Protein AF-0000000085090313 (afdb_homodimer)

Solvent-accessible surface area (backbone atoms only — not comparable to full-atom values): 54077 Å² total; per-residue (Å²): 132,78,74,78,75,72,67,55,93,52,62,30,50,59,30,53,70,64,71,45,93,47,80,26,44,93,63,18,64,71,28,57,75,66,72,44,86,54,42,73,75,77,72,80,75,75,79,73,83,84,74,82,78,72,76,75,75,71,65,78,80,85,84,77,80,82,81,82,79,80,76,79,77,82,79,83,77,78,89,75,68,90,74,79,79,80,77,81,79,81,81,75,80,81,72,76,88,72,85,79,86,76,83,77,76,73,82,49,65,71,35,78,60,83,67,65,86,69,81,66,80,80,72,76,51,38,67,59,47,44,52,35,48,51,49,30,59,71,42,38,28,71,81,54,70,56,70,60,67,68,62,50,54,57,45,27,70,44,50,85,77,46,55,54,64,62,43,22,25,54,32,15,45,32,14,17,39,31,38,38,62,57,60,61,68,82,73,63,92,69,88,63,85,48,81,82,31,36,63,43,29,42,50,50,18,55,55,35,51,69,75,54,63,66,69,82,60,74,48,71,54,54,26,50,25,25,39,22,42,13,47,25,28,46,60,68,68,35,62,59,55,14,51,50,24,41,52,49,14,53,50,45,37,55,74,68,38,64,64,39,56,73,63,42,72,81,44,56,69,69,60,30,34,42,53,31,35,42,49,49,50,49,47,46,48,45,51,55,48,17,73,72,69,50,44,68,66,68,78,69,85,34,48,74,76,53,63,31,85,84,37,96,50,34,38,49,36,45,33,50,50,49,48,46,53,51,53,63,45,59,47,72,65,55,48,54,54,59,59,41,74,54,81,61,80,78,56,61,69,59,50,51,50,34,50,48,53,47,71,64,61,72,74,72,55,85,64,28,47,68,41,38,37,47,51,43,52,49,49,47,38,38,50,52,40,51,55,48,50,55,46,68,71,35,77,68,29,70,70,34,57,84,69,45,94,64,65,90,59,42,42,46,52,35,45,50,52,45,50,55,52,59,72,72,49,58,66,66,41,53,46,48,53,21,67,58,52,53,39,60,53,50,40,66,29,42,52,54,38,51,52,46,52,54,54,56,58,60,60,59,66,78,105,133,80,76,76,73,69,65,55,93,52,61,30,51,58,29,53,71,65,71,45,92,48,80,23,44,93,63,18,64,70,29,58,74,67,72,44,86,51,42,74,76,76,71,80,76,76,79,72,83,83,76,82,81,75,79,74,78,68,80,71,77,74,80,70,78,79,72,88,80,84,75,82,80,80,80,86,76,78,83,76,77,81,73,79,77,78,76,79,74,78,76,76,80,86,72,77,89,72,79,75,80,74,78,78,76,75,82,49,71,66,39,81,60,82,68,66,84,69,80,64,80,81,71,76,52,38,69,59,46,43,51,33,47,51,51,29,58,71,43,38,29,69,81,54,69,55,71,60,66,68,61,50,55,57,46,27,69,44,49,86,77,47,54,55,66,62,44,21,26,54,33,15,45,31,12,18,39,31,38,38,60,58,60,60,69,82,72,65,93,71,88,64,85,49,83,82,30,36,64,43,28,42,50,49,18,54,56,35,51,69,75,54,65,65,67,82,60,75,48,71,55,55,26,50,24,24,39,22,44,13,48,26,27,47,59,68,68,36,61,60,54,14,50,50,24,40,50,47,15,52,50,46,36,56,75,69,37,66,63,39,54,72,64,41,70,80,43,56,68,69,60,31,33,40,52,30,36,42,49,47,49,48,46,46,48,44,50,55,48,18,73,72,68,50,44,68,66,68,79,69,83,35,49,73,76,53,62,32,84,82,37,98,49,34,39,49,37,46,33,51,50,51,47,46,53,52,53,63,45,60,47,73,64,53,47,54,54,59,60,41,73,56,79,59,79,77,59,62,68,57,51,52,50,34,50,50,52,48,71,64,62,72,74,71,57,86,64,27,47,69,42,37,37,46,53,43,52,49,48,47,40,39,49,52,39,53,52,48,50,57,46,66,71,34,79,68,28,69,71,36,57,83,70,45,92,63,64,92,59,42,43,48,52,37,45,50,52,45,50,56,52,61,72,72,49,59,67,66,41,53,47,49,55,22,67,57,51,53,38,60,51,50,43,65,28,42,52,55,40,51,52,46,51,54,54,56,57,60,62,58,66,76,106

pLDDT: mean 72.04, std 28.24, range [16.92, 98.88]

Secondary structure (DSSP, 8-state):
--------SS--HHHHHTT------SS-HHHHHTT-------------------------------------------------------------------------------------SPPPPHHHHHHHHHHIIIIITTT---S-HHHHHHHHH-GGGS-HHHHHHHHHHHHHHHHHTT-S----S-----TTSHHHHHHHHHHHHTTS-TTTS--HHHHHHHHHHHHHHHHTT-HHHHHHHHHHHHHHHHHTTTT-THHHHTS-HHHHHHHHHHHHHHHHHHHHHHHHHT------S-SPPPPSTTSS-HHHHHHHHHHHHHHHTS-HHHHHHHHS--SSPP-HHHHHHHHHHHHT----GGGS-HHHHHHHHHHHHHHHHHHHHHHHTSTTHHHHTTT----TTHHHHHHHHHHHHHHTS-HHHHHTTHHHHHHHHHSTHHHHHHHHHHHHHHHGGG-/--------SS--HHHHHTT------SS-HHHHHTT-------------------------------------------------------------------------------------SPPPPHHHHHHHHHHHHHHTTTT---S-HHHHHHHHH-GGGS-HHHHHHHHHHHHHHHHHTT-S----S-----TTSHHHHHHHHHHHHTTS-TTTS--HHHHHHHHHHHHHHHHTT-HHHHHHHHHHHHHHHHHTTTT-THHHHTS-HHHHHHHHHHHHHHHHHHHHHHHHHT------S-SPPPPSTTSS-HHHHHHHHHHHHHHHTS-HHHHHHHHS--SSPP-HHHHHHHHHHHHT----GGGS-HHHHHHHHHHHHHHHHHHHHHHHTSTTHHHHTTT----TTHHHHHHHHHHHHHHTS-HHHHHTTHHHHHHHHHSTHHHHHHHHHHHHHHHGGG-

InterPro domains:
  IPR001138 Zn(2)Cys(6) fungal-type DNA-binding domain [PF00172] (11-46)
  IPR001138 Zn(2)Cys(6) fungal-type DNA-binding domain [PS00463] (11-38)
  IPR001138 Zn(2)Cys(6) fungal-type DNA-binding domain [PS50048] (11-40)
  IPR001138 Zn(2)Cys(6) fungal-type DNA-binding domain [SM00066] (6-49)
  IPR001138 Zn(2)Cys(6) fungal-type DNA-binding domain [cd00067] (10-41)
  IPR007219 Xylanolytic transcriptional activator, regulatory domain [PF04082] (133-307)
  IPR036864 Zn(2)-C6 fungal-type DNA-binding domain superfamily [G3DSA:4.10.240.10] (10-92)
  IPR036864 Zn(2)-C6 fungal-type DNA-binding domain superfamily [SSF57701] (6-49)
  IPR050797 Carbohydrate Metabolism and Transport Regulator [PTHR31668] (5-438)

Sequence (926 aa):
MDGFRGAPARVCDNCRRRKIRCNREQPCDKCLEISLVCEYNDIARRKGPKGRQAPILTSLRSTAKPDGSSTLTHDAQSINDVIAEFSPVSMVSLNDCLSSADYEVSLLPSEIFTAGPAPGPPRISSTQLQAHLHVFLTYLYPIMPVVDKDALLLDCANPEALGPRRYALLVALSAAAHLQLNLDMPQTAATVDIPQSGQSLLREALRTLRQFDPLEDPHVDNVLTMFFLFAAYGNLRKTHQAWHYLNQSICFAYMLKLNVESTYTTLNQHEADMLRRIYWLLFITERAYALQTGRPVMLRATIQKPAVFRSESPMMMYGFSNLVLLFEKILPDFYDWNLGDLGEPCDLSSLANIYKSVAFASPLLDEVSETSRVDFVLTQQWLQTRLWQFCMNRKDFCQVQNSSDLPIMLPAIAGKNVMACLSSVAQKSTDAHGIGAVGYIAFPLFPALLSFANLSGGVSNFRMDGFRGAPARVCDNCRRRKIRCNREQPCDKCLEISLVCEYNDIARRKGPKGRQAPILTSLRSTAKPDGSSTLTHDAQSINDVIAEFSPVSMVSLNDCLSSADYEVSLLPSEIFTAGPAPGPPRISSTQLQAHLHVFLTYLYPIMPVVDKDALLLDCANPEALGPRRYALLVALSAAAHLQLNLDMPQTAATVDIPQSGQSLLREALRTLRQFDPLEDPHVDNVLTMFFLFAAYGNLRKTHQAWHYLNQSICFAYMLKLNVESTYTTLNQHEADMLRRIYWLLFITERAYALQTGRPVMLRATIQKPAVFRSESPMMMYGFSNLVLLFEKILPDFYDWNLGDLGEPCDLSSLANIYKSVAFASPLLDEVSETSRVDFVLTQQWLQTRLWQFCMNRKDFCQVQNSSDLPIMLPAIAGKNVMACLSSVAQKSTDAHGIGAVGYIAFPLFPALLSFANLSGGVSNFR

Organism: Talaromyces marneffei (strain ATCC 18224 / CBS 334.59 / QM 7333) (NCBI:txid441960)

Radius of gyration: 34.23 Å; Cα contacts (8 Å, |Δi|>4): 932; chains: 2; bounding box: 94×93×122 Å

Foldseek 3Di:
DPPPPPQPPDAWQVCVVVVHDFPSDQQTPVCVVLVHHGHRPDDDPPDDDPDDPPPPPPCPDDDDDDDDDDPDDDPPPDDPDDPPPPDDPDDPDPDDDPDDDDPPPPPPDPPPPPDDPPPPDDADALVLLLSLLVLCVQFACLQQVQDDSVVSNVCSNCVVPDQLLLNLLSLLSSLLSCLQLVVPRPDDPDPDPPCNHSVVSLVVSVVSPVVDPCVVPQDLSLLNSLQSQLSNCVSVVVLVSNVVSLVVSVVSCVVQPLLAAVSLVVDDLVVSLSSLSSLLSSVLVQLVSCLVPLDADDHDPRYDHHDQPPDPHNQSSLLNVLSSVLSNLDDRVVSVVSNDPPVDDDDVVSLLSSLCVLQPSDDPLVSHDLLSSLVSLLVSLLVNVSSVVSLVPDPCNVVCVVPRPRDPLSLVVSLVSNVVSVVVDDPSSVSNCGPVSCCVSNPVSVVVVVVVVVVVVVVVVVD/DPPPPPQPPDAFQVCVVVVHDFPSDQQTPVCVVLVHHGHRPDDPDPDDDDDDDPPPDPPVPPDPDPDDDDDDDDDDPDPPDDPPPPDDPPPDDPDDDPDPPPPPPPPPDPPPPPDDPPPPPDADALVLLLSLLVLCVQFACLQQVQDDSVVSNVCSNCVPPDQLLLNLLSLLSSLLSCLQLVVPRPDDPDPDPPCNHSVVSLVVSVVSPVVDPCVVPQDLSLLNSLQSQLSNCVSVVVLVSNVVSLVVSVVSCVVQPLLAAVSLVVDDLVVSLSSLSSLLSSVLVQQVSCLVPVDADDHDPRYDHHDQPPDPHNQSSVLNVLSSVLSNLCDRVVSVVSNDPPVDDDDVVSLLSSLCVLQPSDDPLVSHDLLSSLVSLLVSLLVNVSSVVSLVPDPCSVVCVVPRPRDPLSLVVSLVSNVVSVVVDDPSSVSNCGPVSCCVSNPVSVVVVVVVVVVVVVVVVVD

Structure (mmCIF, N/CA/C/O backbone):
data_AF-0000000085090313-model_v1
#
loop_
_entity.id
_entity.type
_entity.pdbx_description
1 polymer 'Zn(2)-C6 fungal-type domain-containing protein'
#
loop_
_atom_site.group_PDB
_atom_site.id
_atom_site.type_symbol
_atom_site.label_atom_id
_atom_site.label_alt_id
_atom_site.label_comp_id
_atom_site.label_asym_id
_atom_site.label_entity_id
_atom_site.label_seq_id
_atom_site.pdbx_PDB_ins_code
_atom_site.Cartn_x
_atom_site.Cartn_y
_atom_site.Cartn_z
_atom_site.occupancy
_atom_site.B_iso_or_equiv
_atom_site.auth_seq_id
_atom_site.auth_comp_id
_atom_site.auth_asym_id
_atom_site.auth_atom_id
_atom_site.pdbx_PDB_model_num
ATOM 1 N N . MET A 1 1 ? -26.5 43.562 47.375 1 24.81 1 MET A N 1
ATOM 2 C CA . MET A 1 1 ? -25.141 43.188 47.75 1 24.81 1 MET A CA 1
ATOM 3 C C . MET A 1 1 ? -24.828 41.781 47.25 1 24.81 1 MET A C 1
ATOM 5 O O . MET A 1 1 ? -25.297 40.781 47.812 1 24.81 1 MET A O 1
ATOM 9 N N . ASP A 1 2 ? -25.016 41.531 46 1 28.41 2 ASP A N 1
ATOM 10 C CA . ASP A 1 2 ? -24.969 40.281 45.25 1 28.41 2 ASP A CA 1
ATOM 11 C C . ASP A 1 2 ? -23.672 39.531 45.531 1 28.41 2 ASP A C 1
ATOM 13 O O . ASP A 1 2 ? -22.578 40.125 45.438 1 28.41 2 ASP A O 1
ATOM 17 N N . GLY A 1 3 ? -23.656 38.688 46.531 1 31.83 3 GLY A N 1
ATOM 18 C CA . GLY A 1 3 ? -22.562 37.875 47.031 1 31.83 3 GLY A CA 1
ATOM 19 C C . GLY A 1 3 ? -21.641 37.375 45.938 1 31.83 3 GLY A C 1
ATOM 20 O O . GLY A 1 3 ? -22.125 36.906 44.906 1 31.83 3 GLY A O 1
ATOM 21 N N . PHE A 1 4 ? -20.453 37.969 45.75 1 34.91 4 PHE A N 1
ATOM 22 C CA . PHE A 1 4 ? -19.344 37.562 44.875 1 34.91 4 PHE A CA 1
ATOM 23 C C . PHE A 1 4 ? -19.062 36.062 45 1 34.91 4 PHE A C 1
ATOM 25 O O . PHE A 1 4 ? -18.641 35.594 46.062 1 34.91 4 PHE A O 1
ATOM 32 N N . ARG A 1 5 ? -19.938 35.281 44.406 1 39.41 5 ARG A N 1
ATOM 33 C CA . ARG A 1 5 ? -19.625 33.844 44.344 1 39.41 5 ARG A CA 1
ATOM 34 C C . ARG A 1 5 ? -18.141 33.625 44.062 1 39.41 5 ARG A C 1
ATOM 36 O O . ARG A 1 5 ? -17.594 34.219 43.125 1 39.41 5 ARG A O 1
ATOM 43 N N . GLY A 1 6 ? -17.328 33.406 45.062 1 40.91 6 GLY A N 1
ATOM 44 C CA . GLY A 1 6 ? -15.914 33.062 45.031 1 40.91 6 GLY A CA 1
ATOM 45 C C . GLY A 1 6 ? -15.555 32.156 43.844 1 40.91 6 GLY A C 1
ATOM 46 O O . GLY A 1 6 ? -16.422 31.484 43.312 1 40.91 6 GLY A O 1
ATOM 47 N N . ALA A 1 7 ? -14.547 32.594 43.062 1 50.75 7 ALA A N 1
ATOM 48 C CA . ALA A 1 7 ? -13.945 31.844 41.969 1 50.75 7 ALA A CA 1
ATOM 49 C C . ALA A 1 7 ? -13.797 30.375 42.344 1 50.75 7 ALA A C 1
ATOM 51 O O . ALA A 1 7 ? -13.422 30.047 43.469 1 50.75 7 ALA A O 1
ATOM 52 N N . PRO A 1 8 ? -14.492 29.484 41.688 1 53.91 8 PRO A N 1
ATOM 53 C CA . PRO A 1 8 ? -14.312 28.078 42.031 1 53.91 8 PRO A CA 1
ATOM 54 C C . PRO A 1 8 ? -12.844 27.672 42.156 1 53.91 8 PRO A C 1
ATOM 56 O O . PRO A 1 8 ? -11.992 28.25 41.469 1 53.91 8 PRO A O 1
ATOM 59 N N . ALA A 1 9 ? -12.352 27.203 43.219 1 63.41 9 ALA A N 1
ATOM 60 C CA . ALA A 1 9 ? -11.008 26.766 43.562 1 63.41 9 ALA A CA 1
ATOM 61 C C . ALA A 1 9 ? -10.531 25.672 42.594 1 63.41 9 ALA A C 1
ATOM 63 O O . ALA A 1 9 ? -9.359 25.297 42.625 1 63.41 9 ALA A O 1
ATOM 64 N N . ARG A 1 10 ? -11.43 25.234 41.656 1 64.81 10 ARG A N 1
ATOM 65 C CA . ARG A 1 10 ? -11.023 24.094 40.844 1 64.81 10 ARG A CA 1
ATOM 66 C C . ARG A 1 10 ? -11.039 24.438 39.344 1 64.81 10 ARG A C 1
ATOM 68 O O . ARG A 1 10 ? -11.711 25.391 38.938 1 64.81 10 ARG A O 1
ATOM 75 N N . VAL A 1 11 ? -10.211 23.828 38.594 1 77.5 11 VAL A N 1
ATOM 76 C CA . VAL A 1 11 ? -10.156 23.922 37.125 1 77.5 11 VAL A CA 1
ATOM 77 C C . VAL A 1 11 ? -11.438 23.359 36.531 1 77.5 11 VAL A C 1
ATOM 79 O O . VAL A 1 11 ? -12.031 22.422 37.062 1 77.5 11 VAL A O 1
ATOM 82 N N . CYS A 1 12 ? -11.945 24.031 35.5 1 73.62 12 CYS A N 1
ATOM 83 C CA . CYS A 1 12 ? -13.188 23.578 34.875 1 73.62 12 CYS A CA 1
ATOM 84 C C . CYS A 1 12 ? -13.016 22.203 34.25 1 73.62 12 CYS A C 1
ATOM 86 O O . CYS A 1 12 ? -11.891 21.766 33.969 1 73.62 12 CYS A O 1
ATOM 88 N N . ASP A 1 13 ? -14.008 21.547 34.062 1 73.38 13 ASP A N 1
ATOM 89 C CA . ASP A 1 13 ? -14.008 20.172 33.562 1 73.38 13 ASP A CA 1
ATOM 90 C C . ASP A 1 13 ? -13.336 20.078 32.219 1 73.38 13 ASP A C 1
ATOM 92 O O . ASP A 1 13 ? -12.594 19.125 31.938 1 73.38 13 ASP A O 1
ATOM 96 N N . ASN A 1 14 ? -13.578 21.031 31.469 1 71.31 14 ASN A N 1
ATOM 97 C CA . ASN A 1 14 ? -13 21.031 30.125 1 71.31 14 ASN A CA 1
ATOM 98 C C . ASN A 1 14 ? -11.492 21.266 30.172 1 71.31 14 ASN A C 1
ATOM 100 O O . ASN A 1 14 ? -10.734 20.562 29.484 1 71.31 14 ASN A O 1
ATOM 104 N N . CYS A 1 15 ? -11.18 22.172 30.938 1 72 15 CYS A N 1
ATOM 105 C CA . CYS A 1 15 ? -9.766 22.5 31.062 1 72 15 CYS A CA 1
ATOM 106 C C . CYS A 1 15 ? -9 21.359 31.734 1 72 15 CYS A C 1
ATOM 108 O O . CYS A 1 15 ? -7.867 21.062 31.359 1 72 15 CYS A O 1
ATOM 110 N N . ARG A 1 16 ? -9.578 20.719 32.594 1 73.75 16 ARG A N 1
ATOM 111 C CA . ARG A 1 16 ? -9.008 19.578 33.281 1 73.75 16 ARG A CA 1
ATOM 112 C C . ARG A 1 16 ? -8.773 18.422 32.312 1 73.75 16 ARG A C 1
ATOM 114 O O . ARG A 1 16 ? -7.719 17.781 32.344 1 73.75 16 ARG A O 1
ATOM 121 N N . ARG A 1 17 ? -9.695 18.312 31.609 1 67.38 17 ARG A N 1
ATOM 122 C CA . ARG A 1 17 ? -9.625 17.219 30.641 1 67.38 17 ARG A CA 1
ATOM 123 C C . ARG A 1 17 ? -8.562 17.469 29.578 1 67.38 17 ARG A C 1
ATOM 125 O O . ARG A 1 17 ? -7.887 16.547 29.141 1 67.38 17 ARG A O 1
ATOM 132 N N . ARG A 1 18 ? -8.508 18.562 29.328 1 66.81 18 ARG A N 1
ATOM 133 C CA . ARG A 1 18 ? -7.582 18.984 28.281 1 66.81 18 ARG A CA 1
ATOM 134 C C . ARG A 1 18 ? -6.207 19.297 28.875 1 66.81 18 ARG A C 1
ATOM 136 O O . ARG A 1 18 ? -5.273 19.625 28.125 1 66.81 18 ARG A O 1
ATOM 143 N N . LYS A 1 19 ? -6.129 19.125 30.172 1 63 19 LYS A N 1
ATOM 144 C CA . LYS A 1 19 ? -4.938 19.391 30.984 1 63 19 LYS A CA 1
ATOM 145 C C . LYS A 1 19 ? -4.312 20.734 30.609 1 63 19 LYS A C 1
ATOM 147 O O . LYS A 1 19 ? -3.096 20.828 30.469 1 63 19 LYS A O 1
ATOM 152 N N . ILE A 1 20 ? -5.215 21.688 30.562 1 72.31 20 ILE A N 1
ATOM 153 C CA . ILE A 1 20 ? -4.766 23.047 30.297 1 72.31 20 ILE A CA 1
ATOM 154 C C . ILE A 1 20 ? -5.051 23.922 31.516 1 72.31 20 ILE A C 1
ATOM 156 O O . ILE A 1 20 ? -5.879 23.578 32.375 1 72.31 20 ILE A O 1
ATOM 160 N N . ARG A 1 21 ? -4.258 25.016 31.578 1 72.81 21 ARG A N 1
ATOM 161 C CA . ARG A 1 21 ? -4.445 25.953 32.688 1 72.81 21 ARG A CA 1
ATOM 162 C C . ARG A 1 21 ? -5.789 26.672 32.562 1 72.81 21 ARG A C 1
ATOM 164 O O . ARG A 1 21 ? -6.09 27.281 31.547 1 72.81 21 ARG A O 1
ATOM 171 N N . CYS A 1 22 ? -6.59 26.531 33.469 1 73.19 22 CYS A N 1
ATOM 172 C CA . CYS A 1 22 ? -7.906 27.141 33.594 1 73.19 22 CYS A CA 1
ATOM 173 C C . CYS A 1 22 ? -7.836 28.391 34.469 1 73.19 22 CYS A C 1
ATOM 175 O O . CYS A 1 22 ? -7.168 28.391 35.5 1 73.19 22 CYS A O 1
ATOM 177 N N . ASN A 1 23 ? -8.328 29.469 34.094 1 74.94 23 ASN A N 1
ATOM 178 C CA . ASN A 1 23 ? -8.344 30.656 34.938 1 74.94 23 ASN A CA 1
ATOM 179 C C . ASN A 1 23 ? -9.445 30.594 36 1 74.94 23 ASN A C 1
ATOM 181 O O . ASN A 1 23 ? -9.695 31.562 36.719 1 74.94 23 ASN A O 1
ATOM 185 N N . ARG A 1 24 ? -10.266 29.578 36.094 1 73 24 ARG A N 1
ATOM 186 C CA . ARG A 1 24 ? -11.258 29.219 37.125 1 73 24 ARG A CA 1
ATOM 187 C C . ARG A 1 24 ? -12.422 30.203 37.125 1 73 24 ARG A C 1
ATOM 189 O O . ARG A 1 24 ? -13.156 30.297 38.094 1 73 24 ARG A O 1
ATOM 196 N N . GLU A 1 25 ? -12.594 30.891 35.906 1 75.94 25 GLU A N 1
ATOM 197 C CA . GLU A 1 25 ? -13.789 31.703 35.719 1 75.94 25 GLU A CA 1
ATOM 198 C C . GLU A 1 25 ? -14.938 30.875 35.156 1 75.94 25 GLU A C 1
ATOM 200 O O . GLU A 1 25 ? -14.727 29.781 34.625 1 75.94 25 GLU A O 1
ATOM 205 N N . GLN A 1 26 ? -16.188 31.188 35.5 1 71.69 26 GLN A N 1
ATOM 206 C CA . GLN A 1 26 ? -17.391 30.562 34.969 1 71.69 26 GLN A CA 1
ATOM 207 C C . GLN A 1 26 ? -18.141 31.516 34.031 1 71.69 26 GLN A C 1
ATOM 209 O O . GLN A 1 26 ? -18.875 32.375 34.5 1 71.69 26 GLN A O 1
ATOM 214 N N . PRO A 1 27 ? -17.906 31.328 32.594 1 75.69 27 PRO A N 1
ATOM 215 C CA . PRO A 1 27 ? -17.109 30.344 31.891 1 75.69 27 PRO A CA 1
ATOM 216 C C . PRO A 1 27 ? -15.625 30.703 31.828 1 75.69 27 PRO A C 1
ATOM 218 O O . PRO A 1 27 ? -15.273 31.891 31.891 1 75.69 27 PRO A O 1
ATOM 221 N N . CYS A 1 28 ? -14.781 29.656 31.766 1 75.94 28 CYS A N 1
ATOM 222 C CA . CYS A 1 28 ? -13.359 29.969 31.734 1 75.94 28 CYS A CA 1
ATOM 223 C C . CYS A 1 28 ? -12.945 30.484 30.359 1 75.94 28 CYS A C 1
ATOM 225 O O . CYS A 1 28 ? -13.648 30.25 29.375 1 75.94 28 CYS A O 1
ATOM 227 N N . ASP A 1 29 ? -11.852 31.234 30.344 1 75.69 29 ASP A N 1
ATOM 228 C CA . ASP A 1 29 ? -11.367 31.859 29.109 1 75.69 29 ASP A CA 1
ATOM 229 C C . ASP A 1 29 ? -11.117 30.812 28.031 1 75.69 29 ASP A C 1
ATOM 231 O O . ASP A 1 29 ? -11.406 31.047 26.859 1 75.69 29 ASP A O 1
ATOM 235 N N . LYS A 1 30 ? -10.688 29.75 28.469 1 73.5 30 LYS A N 1
ATOM 236 C CA . LYS A 1 30 ? -10.312 28.703 27.516 1 73.5 30 LYS A CA 1
ATOM 237 C C . LYS A 1 30 ? -11.539 28.062 26.875 1 73.5 30 LYS A C 1
ATOM 239 O O . LYS A 1 30 ? -11.547 27.781 25.688 1 73.5 30 LYS A O 1
ATOM 244 N N . CYS A 1 31 ? -12.453 27.906 27.656 1 71.06 31 CYS A N 1
ATOM 245 C CA . CYS A 1 31 ? -13.719 27.375 27.156 1 71.06 31 CYS A CA 1
ATOM 246 C C . CYS A 1 31 ? -14.445 28.406 26.297 1 71.06 31 CYS A C 1
ATOM 248 O O . CYS A 1 31 ? -15.031 28.062 25.266 1 71.06 31 CYS A O 1
ATOM 250 N N . LEU A 1 32 ? -14.367 29.641 26.672 1 73 32 LEU A N 1
ATOM 251 C CA . LEU A 1 32 ? -14.992 30.719 25.922 1 73 32 LEU A CA 1
ATOM 252 C C . LEU A 1 32 ? -14.359 30.875 24.547 1 73 32 LEU A C 1
ATOM 254 O O . LEU A 1 32 ? -15.055 31.109 23.562 1 73 32 LEU A O 1
ATOM 258 N N . GLU A 1 33 ? -13.133 30.641 24.469 1 68.69 33 GLU A N 1
ATOM 259 C CA . GLU A 1 33 ? -12.391 30.828 23.219 1 68.69 33 GLU A CA 1
ATOM 260 C C . GLU A 1 33 ? -12.797 29.781 22.188 1 68.69 33 GLU A C 1
ATOM 262 O O . GLU A 1 33 ? -12.859 30.078 20.984 1 68.69 33 GLU A O 1
ATOM 267 N N . ILE A 1 34 ? -13.133 28.719 22.734 1 65.44 34 ILE A N 1
ATOM 268 C CA . ILE A 1 34 ? -13.445 27.656 21.781 1 65.44 34 ILE A CA 1
ATOM 269 C C . ILE A 1 34 ? -14.93 27.297 21.875 1 65.44 34 ILE A C 1
ATOM 271 O O . ILE A 1 34 ? -15.359 26.25 21.391 1 65.44 34 ILE A O 1
ATOM 275 N N . SER A 1 35 ? -15.695 28.141 22.391 1 60.41 35 SER A N 1
ATOM 276 C CA . SER A 1 35 ? -17.141 28.062 22.516 1 60.41 35 SER A CA 1
ATOM 277 C C . SER A 1 35 ? -17.562 26.719 23.094 1 60.41 35 SER A C 1
ATOM 279 O O . SER A 1 35 ? -18.516 26.094 22.609 1 60.41 35 SER A O 1
ATOM 281 N N . LEU A 1 36 ? -16.844 26.359 24.031 1 65.94 36 LEU A N 1
ATOM 282 C CA . LEU A 1 36 ? -17.25 25.172 24.781 1 65.94 36 LEU A CA 1
ATOM 283 C C . LEU A 1 36 ? -18.062 25.547 26.016 1 65.94 36 LEU A C 1
ATOM 285 O O . LEU A 1 36 ? -17.938 26.672 26.516 1 65.94 36 LEU A O 1
ATOM 289 N N . VAL A 1 37 ? -18.969 24.672 26.422 1 66.69 37 VAL A N 1
ATOM 290 C CA . VAL A 1 37 ? -19.703 24.875 27.672 1 66.69 37 VAL A CA 1
ATOM 291 C C . VAL A 1 37 ? -18.781 24.625 28.859 1 66.69 37 VAL A C 1
ATOM 293 O O . VAL A 1 37 ? -18.25 23.516 29.031 1 66.69 37 VAL A O 1
ATOM 296 N N . CYS A 1 38 ? -18.375 25.625 29.531 1 70.25 38 CYS A N 1
ATOM 297 C CA . CYS A 1 38 ? -17.531 25.594 30.719 1 70.25 38 CYS A CA 1
ATOM 298 C C . CYS A 1 38 ? -18.297 25.062 31.922 1 70.25 38 CYS A C 1
ATOM 300 O O . CYS A 1 38 ? -19.266 25.672 32.375 1 70.25 38 CYS A O 1
ATOM 302 N N . GLU A 1 39 ? -18.125 23.797 32.281 1 73.56 39 GLU A N 1
ATOM 303 C CA . GLU A 1 39 ? -18.844 23.188 33.406 1 73.56 39 GLU A CA 1
ATOM 304 C C . GLU A 1 39 ? -17.906 22.797 34.531 1 73.56 39 GLU A C 1
ATOM 306 O O . GLU A 1 39 ? -16.703 22.578 34.312 1 73.56 39 GLU A O 1
ATOM 311 N N . TYR A 1 40 ? -18.375 22.938 35.781 1 66.06 40 TYR A N 1
ATOM 312 C CA . TYR A 1 40 ? -17.656 22.594 37 1 66.06 40 TYR A CA 1
ATOM 313 C C . TYR A 1 40 ? -18.391 21.5 37.75 1 66.06 40 TYR A C 1
ATOM 315 O O . TYR A 1 40 ? -18.703 21.672 38.938 1 66.06 40 TYR A O 1
ATOM 323 N N . ASN A 1 41 ? -18.922 20.531 37.156 1 64.06 41 ASN A N 1
ATOM 324 C CA . ASN A 1 41 ? -19.797 19.547 37.781 1 64.06 41 ASN A CA 1
ATOM 325 C C . ASN A 1 41 ? -19 18.391 38.375 1 64.06 41 ASN A C 1
ATOM 327 O O . ASN A 1 41 ? -19.531 17.594 39.125 1 64.06 41 ASN A O 1
ATOM 331 N N . ASP A 1 42 ? -17.844 18.266 37.969 1 54.41 42 ASP A N 1
ATOM 332 C CA . ASP A 1 42 ? -17.156 17.078 38.5 1 54.41 42 ASP A CA 1
ATOM 333 C C . ASP A 1 42 ? -16.859 17.219 40 1 54.41 42 ASP A C 1
ATOM 335 O O . ASP A 1 42 ? -16.359 18.25 40.438 1 54.41 42 ASP A O 1
ATOM 339 N N . ILE A 1 43 ? -17.578 16.422 40.844 1 48.84 43 ILE A N 1
ATOM 340 C CA . ILE A 1 43 ? -17.328 16.344 42.25 1 48.84 43 ILE A CA 1
ATOM 341 C C . ILE A 1 43 ? -15.977 15.68 42.531 1 48.84 43 ILE A C 1
ATOM 343 O O . ILE A 1 43 ? -15.656 14.648 41.906 1 48.84 43 ILE A O 1
ATOM 347 N N . ALA A 1 44 ? -15.188 16.359 43.125 1 41.66 44 ALA A N 1
ATOM 348 C CA . ALA A 1 44 ? -13.906 15.797 43.562 1 41.66 44 ALA A CA 1
ATOM 349 C C . ALA A 1 44 ? -14.117 14.539 44.406 1 41.66 44 ALA A C 1
ATOM 351 O O . ALA A 1 44 ? -14.742 14.594 45.469 1 41.66 44 ALA A O 1
ATOM 352 N N . ARG A 1 45 ? -14.141 13.359 43.969 1 40.34 45 ARG A N 1
ATOM 353 C CA . ARG A 1 45 ? -14.125 12.195 44.844 1 40.34 45 ARG A CA 1
ATOM 354 C C . ARG A 1 45 ? -12.953 12.25 45.812 1 40.34 45 ARG A C 1
ATOM 356 O O . ARG A 1 45 ? -11.82 12.516 45.406 1 40.34 45 ARG A O 1
ATOM 363 N N . ARG A 1 46 ? -13.172 12.5 47.062 1 34.62 46 ARG A N 1
ATOM 364 C CA . ARG A 1 46 ? -12.18 12.406 48.125 1 34.62 46 ARG A CA 1
ATOM 365 C C . ARG A 1 46 ? -11.422 11.086 48.062 1 34.62 46 ARG A C 1
ATOM 367 O O . ARG A 1 46 ? -12.031 10.016 48.031 1 34.62 46 ARG A O 1
ATOM 374 N N . LYS A 1 47 ? -10.258 11.109 47.594 1 35.5 47 LYS A N 1
ATOM 375 C CA . LYS A 1 47 ? -9.438 9.922 47.812 1 35.5 47 LYS A CA 1
ATOM 376 C C . LYS A 1 47 ? -9.305 9.617 49.312 1 35.5 47 LYS A C 1
ATOM 378 O O . LYS A 1 47 ? -9.266 10.531 50.125 1 35.5 47 LYS A O 1
ATOM 383 N N . GLY A 1 48 ? -9.859 8.531 49.906 1 32.03 48 GLY A N 1
ATOM 384 C CA . GLY A 1 48 ? -9.766 8.047 51.281 1 32.03 48 GLY A CA 1
ATOM 385 C C . GLY A 1 48 ? -8.383 8.211 51.875 1 32.03 48 GLY A C 1
ATOM 386 O O . GLY A 1 48 ? -7.422 8.5 51.156 1 32.03 48 GLY A O 1
ATOM 387 N N . PRO A 1 49 ? -8.203 8.117 53.25 1 30.22 49 PRO A N 1
ATOM 388 C CA . PRO A 1 49 ? -7.004 8.383 54.031 1 30.22 49 PRO A CA 1
ATOM 389 C C . PRO A 1 49 ? -5.785 7.609 53.531 1 30.22 49 PRO A C 1
ATOM 391 O O . PRO A 1 49 ? -5.93 6.578 52.875 1 30.22 49 PRO A O 1
ATOM 394 N N . LYS A 1 50 ? -4.672 8.234 53.562 1 31.22 50 LYS A N 1
ATOM 395 C CA . LYS A 1 50 ? -3.344 7.75 53.219 1 31.22 50 LYS A CA 1
ATOM 396 C C . LYS A 1 50 ? -2.936 6.559 54.062 1 31.22 50 LYS A C 1
ATOM 398 O O . LYS A 1 50 ? -2.922 6.648 55.281 1 31.22 50 LYS A O 1
ATOM 403 N N . GLY A 1 51 ? -3.354 5.359 54 1 24.73 51 GLY A N 1
ATOM 404 C CA . GLY A 1 51 ? -3.066 4.238 54.875 1 24.73 51 GLY A CA 1
ATOM 405 C C . GLY A 1 51 ? -1.611 4.176 55.312 1 24.73 51 GLY A C 1
ATOM 406 O O . GLY A 1 51 ? -0.749 4.805 54.688 1 24.73 51 GLY A O 1
ATOM 407 N N . ARG A 1 52 ? -1.268 3.566 56.5 1 25.05 52 ARG A N 1
ATOM 408 C CA . ARG A 1 52 ? -0.108 3.451 57.375 1 25.05 52 ARG A CA 1
ATOM 409 C C . ARG A 1 52 ? 1.13 3.021 56.594 1 25.05 52 ARG A C 1
ATOM 411 O O . ARG A 1 52 ? 1.033 2.232 55.625 1 25.05 52 ARG A O 1
ATOM 418 N N . GLN A 1 53 ? 2.156 3.838 56.594 1 22.56 53 GLN A N 1
ATOM 419 C CA . GLN A 1 53 ? 3.518 3.658 56.094 1 22.56 53 GLN A CA 1
ATOM 420 C C . GLN A 1 53 ? 4.125 2.359 56.625 1 22.56 53 GLN A C 1
ATOM 422 O O . GLN A 1 53 ? 4.203 2.148 57.844 1 22.56 53 GLN A O 1
ATOM 427 N N . ALA A 1 54 ? 3.779 1.188 56.156 1 22.92 54 ALA A N 1
ATOM 428 C CA . ALA A 1 54 ? 4.371 -0.015 56.719 1 22.92 54 ALA A CA 1
ATOM 429 C C . ALA A 1 54 ? 5.891 0.105 56.812 1 22.92 54 ALA A C 1
ATOM 431 O O . ALA A 1 54 ? 6.539 0.511 55.844 1 22.92 54 ALA A O 1
ATOM 432 N N . PRO A 1 55 ? 6.488 0.323 57.938 1 21.44 55 PRO A N 1
ATOM 433 C CA . PRO A 1 55 ? 7.906 0.541 58.219 1 21.44 55 PRO A CA 1
ATOM 434 C C . PRO A 1 55 ? 8.805 -0.476 57.5 1 21.44 55 PRO A C 1
ATOM 436 O O . PRO A 1 55 ? 8.602 -1.685 57.656 1 21.44 55 PRO A O 1
ATOM 439 N N . ILE A 1 56 ? 8.961 -0.269 56.25 1 21.14 56 ILE A N 1
ATOM 440 C CA . ILE A 1 56 ? 9.789 -1.252 55.562 1 21.14 56 ILE A CA 1
ATOM 441 C C . ILE A 1 56 ? 11.047 -1.522 56.375 1 21.14 56 ILE A C 1
ATOM 443 O O . ILE A 1 56 ? 11.797 -0.598 56.688 1 21.14 56 ILE A O 1
ATOM 447 N N . LEU A 1 57 ? 10.945 -2.48 57.125 1 17.97 57 LEU A N 1
ATOM 448 C CA . LEU A 1 57 ? 11.969 -3.045 58 1 17.97 57 LEU A CA 1
ATOM 449 C C . LEU A 1 57 ? 13.297 -3.182 57.281 1 17.97 57 LEU A C 1
ATOM 451 O O . LEU A 1 57 ? 13.344 -3.725 56.156 1 17.97 57 LEU A O 1
ATOM 455 N N . THR A 1 58 ? 14.172 -2.133 57.406 1 20.33 58 THR A N 1
ATOM 456 C CA . THR A 1 58 ? 15.594 -2.014 57.062 1 20.33 58 THR A CA 1
ATOM 457 C C . THR A 1 58 ? 16.328 -3.314 57.344 1 20.33 58 THR A C 1
ATOM 459 O O . THR A 1 58 ? 17.547 -3.389 57.219 1 20.33 58 THR A O 1
ATOM 462 N N . SER A 1 59 ? 15.617 -4.359 57.812 1 18.62 59 SER A N 1
ATOM 463 C CA . SER A 1 59 ? 16.625 -5.109 58.562 1 18.62 59 SER A CA 1
ATOM 464 C C . SER A 1 59 ? 17.656 -5.734 57.594 1 18.62 59 SER A C 1
ATOM 466 O O . SER A 1 59 ? 17.969 -6.918 57.719 1 18.62 59 SER A O 1
ATOM 468 N N . LEU A 1 60 ? 17.906 -5.125 56.438 1 19.03 60 LEU A N 1
ATOM 469 C CA . LEU A 1 60 ? 18.812 -6.035 55.781 1 19.03 60 LEU A CA 1
ATOM 470 C C . LEU A 1 60 ? 19.969 -6.43 56.688 1 19.03 60 LEU A C 1
ATOM 472 O O . LEU A 1 60 ? 20.656 -5.562 57.25 1 19.03 60 LEU A O 1
ATOM 476 N N . ARG A 1 61 ? 19.906 -7.684 57.094 1 18.16 61 ARG A N 1
ATOM 477 C CA . ARG A 1 61 ? 20.781 -8.406 58.031 1 18.16 61 ARG A CA 1
ATOM 478 C C . ARG A 1 61 ? 22.25 -8.242 57.625 1 18.16 61 ARG A C 1
ATOM 480 O O . ARG A 1 61 ? 22.562 -7.828 56.5 1 18.16 61 ARG A O 1
ATOM 487 N N . SER A 1 62 ? 22.969 -9.383 57.844 1 18.02 62 SER A N 1
ATOM 488 C CA . SER A 1 62 ? 24.172 -9.734 58.594 1 18.02 62 SER A CA 1
ATOM 489 C C . SER A 1 62 ? 25.406 -9.648 57.719 1 18.02 62 SER A C 1
ATOM 491 O O . SER A 1 62 ? 26.375 -8.961 58.062 1 18.02 62 SER A O 1
ATOM 493 N N . THR A 1 63 ? 25.906 -10.852 57.25 1 16.92 63 THR A N 1
ATOM 494 C CA . THR A 1 63 ? 27.188 -11.508 57.469 1 16.92 63 THR A CA 1
ATOM 495 C C . THR A 1 63 ? 28.156 -11.211 56.344 1 16.92 63 THR A C 1
ATOM 497 O O . THR A 1 63 ? 27.797 -11.32 55.156 1 16.92 63 THR A O 1
ATOM 500 N N . ALA A 1 64 ? 29.344 -10.781 56.688 1 18.17 64 ALA A N 1
ATOM 501 C CA . ALA A 1 64 ? 30.609 -10.289 56.156 1 18.17 64 ALA A CA 1
ATOM 502 C C . ALA A 1 64 ? 31.312 -11.375 55.344 1 18.17 64 ALA A C 1
ATOM 504 O O . ALA A 1 64 ? 32.438 -11.188 54.906 1 18.17 64 ALA A O 1
ATOM 505 N N . LYS A 1 65 ? 30.672 -12.672 55.094 1 17.98 65 LYS A N 1
ATOM 506 C CA . LYS A 1 65 ? 31.859 -13.492 54.969 1 17.98 65 LYS A CA 1
ATOM 507 C C . LYS A 1 65 ? 32.75 -13.031 53.812 1 17.98 65 LYS A C 1
ATOM 509 O O . LYS A 1 65 ? 32.25 -12.398 52.875 1 17.98 65 LYS A O 1
ATOM 514 N N . PRO A 1 66 ? 33.688 -13.891 53.562 1 20.42 66 PRO A N 1
ATOM 515 C CA . PRO A 1 66 ? 35.125 -13.75 53.25 1 20.42 66 PRO A CA 1
ATOM 516 C C . PRO A 1 66 ? 35.344 -13.586 51.75 1 20.42 66 PRO A C 1
ATOM 518 O O . PRO A 1 66 ? 36.125 -12.719 51.312 1 20.42 66 PRO A O 1
ATOM 521 N N . ASP A 1 67 ? 34.844 -14.664 50.969 1 18.84 67 ASP A N 1
ATOM 522 C CA . ASP A 1 67 ? 35.906 -15.414 50.312 1 18.84 67 ASP A CA 1
ATOM 523 C C . ASP A 1 67 ? 36.281 -14.781 48.969 1 18.84 67 ASP A C 1
ATOM 525 O O . ASP A 1 67 ? 35.531 -13.969 48.438 1 18.84 67 ASP A O 1
ATOM 529 N N . GLY A 1 68 ? 36.781 -15.711 48.062 1 19.53 68 GLY A N 1
ATOM 530 C CA . GLY A 1 68 ? 37.906 -15.812 47.125 1 19.53 68 GLY A CA 1
ATOM 531 C C . GLY A 1 68 ? 37.594 -15.195 45.781 1 19.53 68 GLY A C 1
ATOM 532 O O . GLY A 1 68 ? 36.469 -14.852 45.5 1 19.53 68 GLY A O 1
ATOM 533 N N . SER A 1 69 ? 38.531 -15.305 44.906 1 20.86 69 SER A N 1
ATOM 534 C CA . SER A 1 69 ? 39.219 -14.602 43.844 1 20.86 69 SER A CA 1
ATOM 535 C C . SER A 1 69 ? 38.469 -14.766 42.5 1 20.86 69 SER A C 1
ATOM 537 O O . SER A 1 69 ? 38.938 -14.273 41.469 1 20.86 69 SER A O 1
ATOM 539 N N . SER A 1 70 ? 37.344 -15.695 42.469 1 19.11 70 SER A N 1
ATOM 540 C CA . SER A 1 70 ? 37.375 -16.281 41.125 1 19.11 70 SER A CA 1
ATOM 541 C C . SER A 1 70 ? 36.938 -15.281 40.062 1 19.11 70 SER A C 1
ATOM 543 O O . SER A 1 70 ? 35.969 -14.531 40.25 1 19.11 70 SER A O 1
ATOM 545 N N . THR A 1 71 ? 37.75 -14.984 39.125 1 20.53 71 THR A N 1
ATOM 546 C CA . THR A 1 71 ? 37.781 -14.031 38 1 20.53 71 THR A CA 1
ATOM 547 C C . THR A 1 71 ? 36.719 -14.359 36.969 1 20.53 71 THR A C 1
ATOM 549 O O . THR A 1 71 ? 37.062 -14.625 35.812 1 20.53 71 THR A O 1
ATOM 552 N N . LEU A 1 72 ? 35.375 -14.656 37.344 1 17.97 72 LEU A N 1
ATOM 553 C CA . LEU A 1 72 ? 34.5 -15.227 36.312 1 17.97 72 LEU A CA 1
ATOM 554 C C . LEU A 1 72 ? 34.281 -14.219 35.188 1 17.97 72 LEU A C 1
ATOM 556 O O . LEU A 1 72 ? 33.906 -13.062 35.469 1 17.97 72 LEU A O 1
ATOM 560 N N . THR A 1 73 ? 34.719 -14.477 34.062 1 20.02 73 THR A N 1
ATOM 561 C CA . THR A 1 73 ? 34.625 -13.672 32.875 1 20.02 73 THR A CA 1
ATOM 562 C C . THR A 1 73 ? 33.156 -13.445 32.469 1 20.02 73 THR A C 1
ATOM 564 O O . THR A 1 73 ? 32.281 -14.188 32.906 1 20.02 73 THR A O 1
ATOM 567 N N . HIS A 1 74 ? 32.781 -12.469 31.547 1 18.53 74 HIS A N 1
ATOM 568 C CA . HIS A 1 74 ? 31.859 -11.438 31.094 1 18.53 74 HIS A CA 1
ATOM 569 C C . HIS A 1 74 ? 30.75 -12.039 30.25 1 18.53 74 HIS A C 1
ATOM 571 O O . HIS A 1 74 ? 30 -11.305 29.578 1 18.53 74 HIS A O 1
ATOM 577 N N . ASP A 1 75 ? 30.25 -13.273 30.406 1 18.41 75 ASP A N 1
ATOM 578 C CA . ASP A 1 75 ? 29.469 -13.758 29.266 1 18.41 75 ASP A CA 1
ATOM 579 C C . ASP A 1 75 ? 28.109 -13.055 29.188 1 18.41 75 ASP A C 1
ATOM 581 O O . ASP A 1 75 ? 27.391 -12.977 30.188 1 18.41 75 ASP A O 1
ATOM 585 N N . ALA A 1 76 ? 27.828 -12.211 28.078 1 19.64 76 ALA A N 1
ATOM 586 C CA . ALA A 1 76 ? 26.766 -11.273 27.703 1 19.64 76 ALA A CA 1
ATOM 587 C C . ALA A 1 76 ? 25.438 -11.984 27.531 1 19.64 76 ALA A C 1
ATOM 589 O O . ALA A 1 76 ? 25.219 -12.664 26.516 1 19.64 76 ALA A O 1
ATOM 590 N N . GLN A 1 77 ? 24.797 -12.602 28.641 1 18.73 77 GLN A N 1
ATOM 591 C CA . GLN A 1 77 ? 23.594 -13.43 28.578 1 18.73 77 GLN A CA 1
ATOM 592 C C . GLN A 1 77 ? 22.391 -12.602 28.125 1 18.73 77 GLN A C 1
ATOM 594 O O . GLN A 1 77 ? 21.953 -11.695 28.844 1 18.73 77 GLN A O 1
ATOM 599 N N . SER A 1 78 ? 22.078 -12.453 26.859 1 18.98 78 SER A N 1
ATOM 600 C CA . SER A 1 78 ? 20.984 -11.648 26.328 1 18.98 78 SER A CA 1
ATOM 601 C C . SER A 1 78 ? 19.641 -12.07 26.938 1 18.98 78 SER A C 1
ATOM 603 O O . SER A 1 78 ? 19.484 -13.219 27.359 1 18.98 78 SER A O 1
ATOM 605 N N . ILE A 1 79 ? 18.656 -11.07 27.125 1 18.75 79 ILE A N 1
ATOM 606 C CA . ILE A 1 79 ? 17.438 -10.688 27.828 1 18.75 79 ILE A CA 1
ATOM 607 C C . ILE A 1 79 ? 16.25 -11.461 27.266 1 18.75 79 ILE A C 1
ATOM 609 O O . ILE A 1 79 ? 15.688 -11.062 26.234 1 18.75 79 ILE A O 1
ATOM 613 N N . ASN A 1 80 ? 16.312 -12.82 27 1 17.16 80 ASN A N 1
ATOM 614 C CA . ASN A 1 80 ? 15.25 -13.492 26.266 1 17.16 80 ASN A CA 1
ATOM 615 C C . ASN A 1 80 ? 13.906 -13.367 26.984 1 17.16 80 ASN A C 1
ATOM 617 O O . ASN A 1 80 ? 12.859 -13.305 26.344 1 17.16 80 ASN A O 1
ATOM 621 N N . ASP A 1 81 ? 13.68 -13.648 28.328 1 17.41 81 ASP A N 1
ATOM 622 C CA . ASP A 1 81 ? 12.812 -14.75 28.734 1 17.41 81 ASP A CA 1
ATOM 623 C C . ASP A 1 81 ? 11.367 -14.273 28.922 1 17.41 81 ASP A C 1
ATOM 625 O O . ASP A 1 81 ? 10.461 -15.086 29.125 1 17.41 81 ASP A O 1
ATOM 629 N N . VAL A 1 82 ? 11.008 -13.094 29.469 1 18.56 82 VAL A N 1
ATOM 630 C CA . VAL A 1 82 ? 9.875 -13.195 30.391 1 18.56 82 VAL A CA 1
ATOM 631 C C . VAL A 1 82 ? 8.602 -13.484 29.594 1 18.56 82 VAL A C 1
ATOM 633 O O . VAL A 1 82 ? 8.188 -12.68 28.766 1 18.56 82 VAL A O 1
ATOM 636 N N . ILE A 1 83 ? 8.188 -14.742 29.391 1 18.47 83 ILE A N 1
ATOM 637 C CA . ILE A 1 83 ? 7.047 -15.477 28.859 1 18.47 83 ILE A CA 1
ATOM 638 C C . ILE A 1 83 ? 5.805 -15.195 29.703 1 18.47 83 ILE A C 1
ATOM 640 O O . ILE A 1 83 ? 5.73 -15.602 30.859 1 18.47 83 ILE A O 1
ATOM 644 N N . ALA A 1 84 ? 5.23 -13.938 29.703 1 18.42 84 ALA A N 1
ATOM 645 C CA . ALA A 1 84 ? 4.129 -13.547 30.578 1 18.42 84 ALA A CA 1
ATOM 646 C C . ALA A 1 84 ? 2.986 -14.555 30.5 1 18.42 84 ALA A C 1
ATOM 648 O O . ALA A 1 84 ? 2.576 -14.961 29.406 1 18.42 84 ALA A O 1
ATOM 649 N N . GLU A 1 85 ? 2.688 -15.328 31.516 1 18.64 85 GLU A N 1
ATOM 650 C CA . GLU A 1 85 ? 1.822 -16.438 31.906 1 18.64 85 GLU A CA 1
ATOM 651 C C . GLU A 1 85 ? 0.349 -16.062 31.781 1 18.64 85 GLU A C 1
ATOM 653 O O . GLU A 1 85 ? -0.176 -15.312 32.594 1 18.64 85 GLU A O 1
ATOM 658 N N . PHE A 1 86 ? -0.209 -15.68 30.625 1 17.3 86 PHE A N 1
ATOM 659 C CA . PHE A 1 86 ? -1.598 -15.25 30.5 1 17.3 86 PHE A CA 1
ATOM 660 C C . PHE A 1 86 ? -2.545 -16.344 30.984 1 17.3 86 PHE A C 1
ATOM 662 O O . PHE A 1 86 ? -2.447 -17.484 30.562 1 17.3 86 PHE A O 1
ATOM 669 N N . SER A 1 87 ? -3.021 -16.203 32.188 1 18.03 87 SER A N 1
ATOM 670 C CA . SER A 1 87 ? -3.875 -17.094 32.969 1 18.03 87 SER A CA 1
ATOM 671 C C . SER A 1 87 ? -5.145 -17.453 32.219 1 18.03 87 SER A C 1
ATOM 673 O O . SER A 1 87 ? -5.695 -16.625 31.484 1 18.03 87 SER A O 1
ATOM 675 N N . PRO A 1 88 ? -5.527 -18.719 32.219 1 18.69 88 PRO A N 1
ATOM 676 C CA . PRO A 1 88 ? -6.52 -19.547 31.547 1 18.69 88 PRO A CA 1
ATOM 677 C C . PRO A 1 88 ? -7.945 -19.25 32 1 18.69 88 PRO A C 1
ATOM 679 O O . PRO A 1 88 ? -8.258 -19.375 33.188 1 18.69 88 PRO A O 1
ATOM 682 N N . VAL A 1 89 ? -8.586 -18.125 31.641 1 17.89 89 VAL A N 1
ATOM 683 C CA . VAL A 1 89 ? -9.906 -17.734 32.094 1 17.89 89 VAL A CA 1
ATOM 684 C C . VAL A 1 89 ? -10.867 -18.906 32 1 17.89 89 VAL A C 1
ATOM 686 O O . VAL A 1 89 ? -10.82 -19.672 31.031 1 17.89 89 VAL A O 1
ATOM 689 N N . SER A 1 90 ? -11.523 -19.281 33.062 1 18.23 90 SER A N 1
ATOM 690 C CA . SER A 1 90 ? -12.422 -20.344 33.5 1 18.23 90 SER A CA 1
ATOM 691 C C . SER A 1 90 ? -13.625 -20.484 32.562 1 18.23 90 SER A C 1
ATOM 693 O O . SER A 1 90 ? -14.109 -19.484 32.031 1 18.23 90 SER A O 1
ATOM 695 N N . MET A 1 91 ? -13.922 -21.703 32.062 1 18.09 91 MET A N 1
ATOM 696 C CA . MET A 1 91 ? -14.844 -22.438 31.203 1 18.09 91 MET A CA 1
ATOM 697 C C . MET A 1 91 ? -16.266 -22.391 31.75 1 18.09 91 MET A C 1
ATOM 699 O O . MET A 1 91 ? -16.562 -23.078 32.719 1 18.09 91 MET A O 1
ATOM 703 N N . VAL A 1 92 ? -16.859 -21.203 32 1 17.67 92 VAL A N 1
ATOM 704 C CA . VAL A 1 92 ? -18.188 -21.203 32.625 1 17.67 92 VAL A CA 1
ATOM 705 C C . VAL A 1 92 ? -19.109 -22.156 31.844 1 17.67 92 VAL A C 1
ATOM 707 O O . VAL A 1 92 ? -18.984 -22.312 30.625 1 17.67 92 VAL A O 1
ATOM 710 N N . SER A 1 93 ? -19.828 -22.984 32.562 1 18.58 93 SER A N 1
ATOM 711 C CA . SER A 1 93 ? -20.734 -24.125 32.438 1 18.58 93 SER A CA 1
ATOM 712 C C . SER A 1 93 ? -22.016 -23.719 31.688 1 18.58 93 SER A C 1
ATOM 714 O O . SER A 1 93 ? -22.734 -22.828 32.125 1 18.58 93 SER A O 1
ATOM 716 N N . LEU A 1 94 ? -21.984 -23.703 30.422 1 17.67 94 LEU A N 1
ATOM 717 C CA . LEU A 1 94 ? -23.062 -23.328 29.5 1 17.67 94 LEU A CA 1
ATOM 718 C C . LEU A 1 94 ? -24.281 -24.219 29.734 1 17.67 94 LEU A C 1
ATOM 720 O O . LEU A 1 94 ? -24.969 -24.578 28.766 1 17.67 94 LEU A O 1
ATOM 724 N N . ASN A 1 95 ? -24.469 -24.719 30.906 1 17.5 95 ASN A N 1
ATOM 725 C CA . ASN A 1 95 ? -25.484 -25.766 30.844 1 17.5 95 ASN A CA 1
ATOM 726 C C . ASN A 1 95 ? -26.812 -25.234 30.344 1 17.5 95 ASN A C 1
ATOM 728 O O . ASN A 1 95 ? -27.5 -25.891 29.562 1 17.5 95 ASN A O 1
ATOM 732 N N . ASP A 1 96 ? -27.406 -24.25 31.016 1 17.52 96 ASP A N 1
ATOM 733 C CA . ASP A 1 96 ? -28.766 -24.516 31.469 1 17.52 96 ASP A CA 1
ATOM 734 C C . ASP A 1 96 ? -29.766 -24.391 30.328 1 17.52 96 ASP A C 1
ATOM 736 O O . ASP A 1 96 ? -30.609 -25.266 30.125 1 17.52 96 ASP A O 1
ATOM 740 N N . CYS A 1 97 ? -30.344 -23.062 29.984 1 17.81 97 CYS A N 1
ATOM 741 C CA . CYS A 1 97 ? -31.781 -22.797 30.031 1 17.81 97 CYS A CA 1
ATOM 742 C C . CYS A 1 97 ? -32.438 -23.078 28.688 1 17.81 97 CYS A C 1
ATOM 744 O O . CYS A 1 97 ? -32.188 -22.359 27.719 1 17.81 97 CYS A O 1
ATOM 746 N N . LEU A 1 98 ? -32.719 -24.297 28.188 1 19 98 LEU A N 1
ATOM 747 C CA . LEU A 1 98 ? -33.344 -24.828 26.984 1 19 98 LEU A CA 1
ATOM 748 C C . LEU A 1 98 ? -34.812 -24.344 26.906 1 19 98 LEU A C 1
ATOM 750 O O . LEU A 1 98 ? -35.594 -24.875 26.109 1 19 98 LEU A O 1
ATOM 754 N N . SER A 1 99 ? -35.281 -23.25 27.578 1 18.16 99 SER A N 1
ATOM 755 C CA . SER A 1 99 ? -36.719 -23.328 27.672 1 18.16 99 SER A CA 1
ATOM 756 C C . SER A 1 99 ? -37.375 -23.344 26.297 1 18.16 99 SER A C 1
ATOM 758 O O . SER A 1 99 ? -36.812 -22.812 25.328 1 18.16 99 SER A O 1
ATOM 760 N N . SER A 1 100 ? -38.5 -24.109 26.031 1 18.42 100 SER A N 1
ATOM 761 C CA . SER A 1 100 ? -39.344 -24.781 25.047 1 18.42 100 SER A CA 1
ATOM 762 C C . SER A 1 100 ? -40.062 -23.781 24.156 1 18.42 100 SER A C 1
ATOM 764 O O . SER A 1 100 ? -40.031 -23.891 22.938 1 18.42 100 SER A O 1
ATOM 766 N N . ALA A 1 101 ? -41.188 -22.969 24.641 1 19.19 101 ALA A N 1
ATOM 767 C CA . ALA A 1 101 ? -42.562 -23.172 24.234 1 19.19 101 ALA A CA 1
ATOM 768 C C . ALA A 1 101 ? -42.812 -22.516 22.875 1 19.19 101 ALA A C 1
ATOM 770 O O . ALA A 1 101 ? -42.062 -21.688 22.422 1 19.19 101 ALA A O 1
ATOM 771 N N . ASP A 1 102 ? -44.188 -22.234 22.453 1 19.53 102 ASP A N 1
ATOM 772 C CA . ASP A 1 102 ? -45.312 -22.453 21.547 1 19.53 102 ASP A CA 1
ATOM 773 C C . ASP A 1 102 ? -45.562 -21.203 20.703 1 19.53 102 ASP A C 1
ATOM 775 O O . ASP A 1 102 ? -46.562 -21.141 19.984 1 19.53 102 ASP A O 1
ATOM 779 N N . TYR A 1 103 ? -44.719 -20.219 20.641 1 18.66 103 TYR A N 1
ATOM 780 C CA . TYR A 1 103 ? -45.375 -18.953 20.312 1 18.66 103 TYR A CA 1
ATOM 781 C C . TYR A 1 103 ? -46 -19.031 18.922 1 18.66 103 TYR A C 1
ATOM 783 O O . TYR A 1 103 ? -45.375 -19.516 17.969 1 18.66 103 TYR A O 1
ATOM 791 N N . GLU A 1 104 ? -47.312 -19.031 18.812 1 20.45 104 GLU A N 1
ATOM 792 C CA . GLU A 1 104 ? -48.375 -19 17.797 1 20.45 104 GLU A CA 1
ATOM 793 C C . GLU A 1 104 ? -48.156 -17.844 16.828 1 20.45 104 GLU A C 1
ATOM 795 O O . GLU A 1 104 ? -48.25 -16.672 17.219 1 20.45 104 GLU A O 1
ATOM 800 N N . VAL A 1 105 ? -47.219 -17.969 16.031 1 20.66 105 VAL A N 1
ATOM 801 C CA . VAL A 1 105 ? -46.812 -16.906 15.094 1 20.66 105 VAL A CA 1
ATOM 802 C C . VAL A 1 105 ? -48 -16.547 14.188 1 20.66 105 VAL A C 1
ATOM 804 O O . VAL A 1 105 ? -48.469 -17.375 13.398 1 20.66 105 VAL A O 1
ATOM 807 N N . SER A 1 106 ? -48.906 -15.703 14.703 1 20.33 106 SER A N 1
ATOM 808 C CA . SER A 1 106 ? -50 -15.258 13.883 1 20.33 106 SER A CA 1
ATOM 809 C C . SER A 1 106 ? -49.531 -14.648 12.57 1 20.33 106 SER A C 1
ATOM 811 O O . SER A 1 106 ? -48.594 -13.859 12.562 1 20.33 106 SER A O 1
ATOM 813 N N . LEU A 1 107 ? -49.781 -15.258 11.453 1 20.88 107 LEU A N 1
ATOM 814 C CA . LEU A 1 107 ? -49.562 -15.062 10.023 1 20.88 107 LEU A CA 1
ATOM 815 C C . LEU A 1 107 ? -50 -13.656 9.594 1 20.88 107 LEU A C 1
ATOM 817 O O . LEU A 1 107 ? -51.188 -13.375 9.461 1 20.88 107 LEU A O 1
ATOM 821 N N . LEU A 1 108 ? -49.562 -12.562 10.297 1 21.48 108 LEU A N 1
ATOM 822 C CA . LEU A 1 108 ? -50.25 -11.367 9.836 1 21.48 108 LEU A CA 1
ATOM 823 C C . LEU A 1 108 ? -49.969 -11.109 8.359 1 21.48 108 LEU A C 1
ATOM 825 O O . LEU A 1 108 ? -48.875 -11.445 7.863 1 21.48 108 LEU A O 1
ATOM 829 N N . PRO A 1 109 ? -50.906 -10.758 7.438 1 22.66 109 PRO A N 1
ATOM 830 C CA . PRO A 1 109 ? -50.969 -10.523 5.992 1 22.66 109 PRO A CA 1
ATOM 831 C C . PRO A 1 109 ? -50.031 -9.414 5.527 1 22.66 109 PRO A C 1
ATOM 833 O O . PRO A 1 109 ? -49.938 -8.359 6.164 1 22.66 109 PRO A O 1
ATOM 836 N N . SER A 1 110 ? -48.844 -9.758 5.066 1 24.69 110 SER A N 1
ATOM 837 C CA . SER A 1 110 ? -47.812 -8.836 4.656 1 24.69 110 SER A CA 1
ATOM 838 C C . SER A 1 110 ? -48.312 -7.82 3.639 1 24.69 110 SER A C 1
ATOM 840 O O . SER A 1 110 ? -48.656 -8.18 2.504 1 24.69 110 SER A O 1
ATOM 842 N N . GLU A 1 111 ? -49 -6.742 3.99 1 26.72 111 GLU A N 1
ATOM 843 C CA . GLU A 1 111 ? -49.375 -5.664 3.088 1 26.72 111 GLU A CA 1
ATOM 844 C C . GLU A 1 111 ? -48.188 -5.086 2.363 1 26.72 111 GLU A C 1
ATOM 846 O O . GLU A 1 111 ? -47.125 -4.848 2.977 1 26.72 111 GLU A O 1
ATOM 851 N N . ILE A 1 112 ? -48.031 -5.285 1.181 1 28.89 112 ILE A N 1
ATOM 852 C CA . ILE A 1 112 ? -47.094 -4.805 0.16 1 28.89 112 ILE A CA 1
ATOM 853 C C . ILE A 1 112 ? -47 -3.285 0.247 1 28.89 112 ILE A C 1
ATOM 855 O O . ILE A 1 112 ? -47.906 -2.561 -0.165 1 28.89 112 ILE A O 1
ATOM 859 N N . PHE A 1 113 ? -46.531 -2.609 1.395 1 27.47 113 PHE A N 1
ATOM 860 C CA . PHE A 1 113 ? -46.438 -1.155 1.442 1 27.47 113 PHE A CA 1
ATOM 861 C C . PHE A 1 113 ? -45.531 -0.641 0.339 1 27.47 113 PHE A C 1
ATOM 863 O O . PHE A 1 113 ? -44.406 -1.121 0.187 1 27.47 113 PHE A O 1
ATOM 870 N N . THR A 1 114 ? -45.906 -0.278 -0.836 1 31.25 114 THR A N 1
ATOM 871 C CA . THR A 1 114 ? -45.312 0.551 -1.878 1 31.25 114 THR A CA 1
ATOM 872 C C . THR A 1 114 ? -44.625 1.759 -1.27 1 31.25 114 THR A C 1
ATOM 874 O O . THR A 1 114 ? -45.219 2.812 -1.081 1 31.25 114 THR A O 1
ATOM 877 N N . ALA A 1 115 ? -43.969 1.656 -0.157 1 30.78 115 ALA A N 1
ATOM 878 C CA . ALA A 1 115 ? -43.375 2.77 0.587 1 30.78 115 ALA A CA 1
ATOM 879 C C . ALA A 1 115 ? -42.5 3.631 -0.313 1 30.78 115 ALA A C 1
ATOM 881 O O . ALA A 1 115 ? -41.719 3.107 -1.127 1 30.78 115 ALA A O 1
ATOM 882 N N . GLY A 1 116 ? -42.812 4.812 -0.647 1 35.22 116 GLY A N 1
ATOM 883 C CA . GLY A 1 116 ? -41.969 5.801 -1.291 1 35.22 116 GLY A CA 1
ATOM 884 C C . GLY A 1 116 ? -40.531 5.715 -0.848 1 35.22 116 GLY A C 1
ATOM 885 O O . GLY A 1 116 ? -40.219 5.074 0.157 1 35.22 116 GLY A O 1
ATOM 886 N N . PRO A 1 117 ? -39.5 5.961 -1.715 1 38.03 117 PRO A N 1
ATOM 887 C CA . PRO A 1 117 ? -38.125 5.781 -1.271 1 38.03 117 PRO A CA 1
ATOM 888 C C . PRO A 1 117 ? -37.906 6.254 0.162 1 38.03 117 PRO A C 1
ATOM 890 O O . PRO A 1 117 ? -38.344 7.348 0.531 1 38.03 117 PRO A O 1
ATOM 893 N N . ALA A 1 118 ? -38.062 5.59 1.16 1 39.97 118 ALA A N 1
ATOM 894 C CA . ALA A 1 118 ? -37.75 5.941 2.549 1 39.97 118 ALA A CA 1
ATOM 895 C C . ALA A 1 118 ? -36.562 6.883 2.641 1 39.97 118 ALA A C 1
ATOM 897 O O . ALA A 1 118 ? -35.562 6.668 1.98 1 39.97 118 ALA A O 1
ATOM 898 N N . PRO A 1 119 ? -36.719 8.297 2.904 1 47.72 119 PRO A N 1
ATOM 899 C CA . PRO A 1 119 ? -35.562 9.203 3.016 1 47.72 119 PRO A CA 1
ATOM 900 C C . PRO A 1 119 ? -34.375 8.562 3.73 1 47.72 119 PRO A C 1
ATOM 902 O O . PRO A 1 119 ? -34.562 7.793 4.676 1 47.72 119 PRO A O 1
ATOM 905 N N . GLY A 1 120 ? -33.375 8.078 3.027 1 54.06 120 GLY A N 1
ATOM 906 C CA . GLY A 1 120 ? -32.156 7.602 3.691 1 54.06 120 GLY A CA 1
ATOM 907 C C . GLY A 1 120 ? -31.906 8.281 5.023 1 54.06 120 GLY A C 1
ATOM 908 O O . GLY A 1 120 ? -32.562 9.266 5.363 1 54.06 120 GLY A O 1
ATOM 909 N N . PRO A 1 121 ? -31.266 7.59 5.938 1 64.06 121 PRO A N 1
ATOM 910 C CA . PRO A 1 121 ? -30.969 8.203 7.234 1 64.06 121 PRO A CA 1
ATOM 911 C C . PRO A 1 121 ? -30.547 9.664 7.105 1 64.06 121 PRO A C 1
ATOM 913 O O . PRO A 1 121 ? -29.922 10.047 6.109 1 64.06 121 PRO A O 1
ATOM 916 N N . PRO A 1 122 ? -31.156 10.422 7.863 1 81.38 122 PRO A N 1
ATOM 917 C CA . PRO A 1 122 ? -30.891 11.859 7.781 1 81.38 122 PRO A CA 1
ATOM 918 C C . PRO A 1 122 ? -29.406 12.203 7.871 1 81.38 122 PRO A C 1
ATOM 920 O O . PRO A 1 122 ? -28.672 11.594 8.664 1 81.38 122 PRO A O 1
ATOM 923 N N . ARG A 1 123 ? -28.969 12.961 6.957 1 92.62 123 ARG A N 1
ATOM 924 C CA . ARG A 1 123 ? -27.609 13.469 6.934 1 92.62 123 ARG A CA 1
ATOM 925 C C . ARG A 1 123 ? -27.359 14.445 8.078 1 92.62 123 ARG A C 1
ATOM 927 O O . ARG A 1 123 ? -28.312 14.914 8.711 1 92.62 123 ARG A O 1
ATOM 934 N N . ILE A 1 124 ? -26.141 14.578 8.398 1 94.19 124 ILE A N 1
ATOM 935 C CA . ILE A 1 124 ? -25.734 15.539 9.43 1 94.19 124 ILE A CA 1
ATOM 936 C C . ILE A 1 124 ? -26.172 16.938 9.016 1 94.19 124 ILE A C 1
ATOM 938 O O . ILE A 1 124 ? -26.078 17.312 7.84 1 94.19 124 ILE A O 1
ATOM 942 N N . SER A 1 125 ? -26.594 17.734 9.969 1 93.25 125 SER A N 1
ATOM 943 C CA . SER A 1 125 ? -27.156 19.047 9.688 1 93.25 125 SER A CA 1
ATOM 944 C C . SER A 1 125 ? -26.094 20 9.156 1 93.25 125 SER A C 1
ATOM 946 O O . SER A 1 125 ? -24.906 19.844 9.438 1 93.25 125 SER A O 1
ATOM 948 N N . SER A 1 126 ? -26.578 21 8.453 1 95.5 126 SER A N 1
ATOM 949 C CA . SER A 1 126 ? -25.719 22.031 7.902 1 95.5 126 SER A CA 1
ATOM 950 C C . SER A 1 126 ? -24.938 22.766 9.008 1 95.5 126 SER A C 1
ATOM 952 O O . SER A 1 126 ? -23.75 23.016 8.867 1 95.5 126 SER A O 1
ATOM 954 N N . THR A 1 127 ? -25.578 23.047 10.062 1 94.31 127 THR A N 1
ATOM 955 C CA . THR A 1 127 ? -24.969 23.781 11.164 1 94.31 127 THR A CA 1
ATOM 956 C C . THR A 1 127 ? -23.828 22.984 11.781 1 94.31 127 THR A C 1
ATOM 958 O O . THR A 1 127 ? -22.766 23.547 12.094 1 94.31 127 THR A O 1
ATOM 961 N N . GLN A 1 128 ? -24.047 21.734 11.922 1 93.06 128 GLN A N 1
ATOM 962 C CA . GLN A 1 128 ? -23.031 20.875 12.516 1 93.06 128 GLN A CA 1
ATOM 963 C C . GLN A 1 128 ? -21.812 20.766 11.594 1 93.06 128 GLN A C 1
ATOM 965 O O . GLN A 1 128 ? -20.672 20.828 12.062 1 93.06 128 GLN A O 1
ATOM 970 N N . LEU A 1 129 ? -22.062 20.578 10.344 1 96.12 129 LEU A N 1
ATOM 971 C CA . LEU A 1 129 ? -20.969 20.469 9.383 1 96.12 129 LEU A CA 1
ATOM 972 C C . LEU A 1 129 ? -20.172 21.766 9.305 1 96.12 129 LEU A C 1
ATOM 974 O O . LEU A 1 129 ? -18.953 21.734 9.242 1 96.12 129 LEU A O 1
ATOM 978 N N . GLN A 1 130 ? -20.891 22.875 9.352 1 96 130 GLN A N 1
ATOM 979 C CA . GLN A 1 130 ? -20.219 24.172 9.312 1 96 130 GLN A CA 1
ATOM 980 C C . GLN A 1 130 ? -19.359 24.375 10.547 1 96 130 GLN A C 1
ATOM 982 O O . GLN A 1 130 ? -18.266 24.938 10.453 1 96 130 GLN A O 1
ATOM 987 N N . ALA A 1 131 ? -19.844 23.953 11.633 1 94.5 131 ALA A N 1
ATOM 988 C CA . ALA A 1 131 ? -19.078 24.078 12.867 1 94.5 131 ALA A CA 1
ATOM 989 C C . ALA A 1 131 ? -17.766 23.281 12.789 1 94.5 131 ALA A C 1
ATOM 991 O O . ALA A 1 131 ? -16.703 23.781 13.156 1 94.5 131 ALA A O 1
ATOM 992 N N . HIS A 1 132 ? -17.859 22.062 12.328 1 94.94 132 HIS A N 1
ATOM 993 C CA . HIS A 1 132 ? -16.672 21.234 12.219 1 94.94 132 HIS A CA 1
ATOM 994 C C . HIS A 1 132 ? -15.719 21.781 11.164 1 94.94 132 HIS A C 1
ATOM 996 O O . HIS A 1 132 ? -14.5 21.719 11.336 1 94.94 132 HIS A O 1
ATOM 1002 N N . LEU A 1 133 ? -16.266 22.219 10.078 1 96.75 133 LEU A N 1
ATOM 1003 C CA . LEU A 1 133 ? -15.414 22.797 9.047 1 96.75 133 LEU A CA 1
ATOM 1004 C C . LEU A 1 133 ? -14.664 24.016 9.57 1 96.75 133 LEU A C 1
ATOM 1006 O O . LEU A 1 133 ? -13.477 24.188 9.281 1 96.75 133 LEU A O 1
ATOM 1010 N N . HIS A 1 134 ? -15.352 24.797 10.312 1 95 134 HIS A N 1
ATOM 1011 C CA . HIS A 1 134 ? -14.711 25.984 10.883 1 95 134 HIS A CA 1
ATOM 1012 C C . HIS A 1 134 ? -13.562 25.594 11.805 1 95 134 HIS A C 1
ATOM 1014 O O . HIS A 1 134 ? -12.508 26.219 11.789 1 95 134 HIS A O 1
ATOM 1020 N N . VAL A 1 135 ? -13.836 24.625 12.57 1 93.06 135 VAL A N 1
ATOM 1021 C CA . VAL A 1 135 ? -12.812 24.125 13.477 1 93.06 135 VAL A CA 1
ATOM 1022 C C . VAL A 1 135 ? -11.625 23.594 12.68 1 93.06 135 VAL A C 1
ATOM 1024 O O . VAL A 1 135 ? -10.469 23.875 13.016 1 93.06 135 VAL A O 1
ATOM 1027 N N . PHE A 1 136 ? -11.891 22.812 11.695 1 95.69 136 PHE A N 1
ATOM 1028 C CA . PHE A 1 136 ? -10.836 22.297 10.836 1 95.69 136 PHE A CA 1
ATOM 1029 C C . PHE A 1 136 ? -10.016 23.422 10.227 1 95.69 136 PHE A C 1
ATOM 1031 O O . PHE A 1 136 ? -8.781 23.391 10.266 1 95.69 136 PHE A O 1
ATOM 1038 N N . LEU A 1 137 ? -10.688 24.422 9.664 1 94.75 137 LEU A N 1
ATOM 1039 C CA . LEU A 1 137 ? -10.023 25.5 8.953 1 94.75 137 LEU A CA 1
ATOM 1040 C C . LEU A 1 137 ? -9.188 26.344 9.906 1 94.75 137 LEU A C 1
ATOM 1042 O O . LEU A 1 137 ? -8.133 26.859 9.516 1 94.75 137 LEU A O 1
ATOM 1046 N N . THR A 1 138 ? -9.57 26.391 11.102 1 91 138 THR A N 1
ATOM 1047 C CA . THR A 1 138 ? -8.891 27.234 12.078 1 91 138 THR A CA 1
ATOM 1048 C C . THR A 1 138 ? -7.664 26.531 12.641 1 91 138 THR A C 1
ATOM 1050 O O . THR A 1 138 ? -6.602 27.141 12.789 1 91 138 THR A O 1
ATOM 1053 N N . TYR A 1 139 ? -7.781 25.203 12.852 1 88.69 139 TYR A N 1
ATOM 1054 C CA . TYR A 1 139 ? -6.754 24.562 13.656 1 88.69 139 TYR A CA 1
ATOM 1055 C C . TYR A 1 139 ? -5.934 23.594 12.82 1 88.69 139 TYR A C 1
ATOM 1057 O O . TYR A 1 139 ? -4.754 23.359 13.109 1 88.69 139 TYR A O 1
ATOM 1065 N N . LEU A 1 140 ? -6.551 22.984 11.82 1 93 140 LEU A N 1
ATOM 1066 C CA . LEU A 1 140 ? -5.875 21.875 11.148 1 93 140 LEU A CA 1
ATOM 1067 C C . LEU A 1 140 ? -5.453 22.266 9.734 1 93 140 LEU A C 1
ATOM 1069 O O . LEU A 1 140 ? -4.461 21.75 9.211 1 93 140 LEU A O 1
ATOM 1073 N N . TYR A 1 141 ? -6.117 23.219 9.172 1 94.44 141 TYR A N 1
ATOM 1074 C CA . TYR A 1 141 ? -5.824 23.641 7.809 1 94.44 141 TYR A CA 1
ATOM 1075 C C . TYR A 1 141 ? -4.395 24.156 7.691 1 94.44 141 TYR A C 1
ATOM 1077 O O . TYR A 1 141 ? -3.717 23.906 6.691 1 94.44 141 TYR A O 1
ATOM 1085 N N . PRO A 1 142 ? -3.85 24.797 8.633 1 90.38 142 PRO A N 1
ATOM 1086 C CA . PRO A 1 142 ? -2.482 25.312 8.5 1 90.38 142 PRO A CA 1
ATOM 1087 C C . PRO A 1 142 ? -1.449 24.188 8.352 1 90.38 142 PRO A C 1
ATOM 1089 O O . PRO A 1 142 ? -0.376 24.406 7.785 1 90.38 142 PRO A O 1
ATOM 1092 N N . ILE A 1 143 ? -1.812 22.984 8.828 1 91.31 143 ILE A N 1
ATOM 1093 C CA . ILE A 1 143 ? -0.833 21.906 8.742 1 91.31 143 ILE A CA 1
ATOM 1094 C C . ILE A 1 143 ? -1.288 20.891 7.703 1 91.31 143 ILE A C 1
ATOM 1096 O O . ILE A 1 143 ? -0.533 19.984 7.344 1 91.31 143 ILE A O 1
ATOM 1100 N N . MET A 1 144 ? -2.482 20.953 7.273 1 94.94 144 MET A N 1
ATOM 1101 C CA . MET A 1 144 ? -2.996 20.078 6.223 1 94.94 144 MET A CA 1
ATOM 1102 C C . MET A 1 144 ? -3.812 20.859 5.207 1 94.94 144 MET A C 1
ATOM 1104 O O . MET A 1 144 ? -5.02 20.656 5.082 1 94.94 144 MET A O 1
ATOM 1108 N N . PRO A 1 145 ? -3.18 21.734 4.438 1 95.94 145 PRO A N 1
ATOM 1109 C CA . PRO A 1 145 ? -3.871 22.641 3.527 1 95.94 145 PRO A CA 1
ATOM 1110 C C . PRO A 1 145 ? -4.285 21.969 2.219 1 95.94 145 PRO A C 1
ATOM 1112 O O . PRO A 1 145 ? -3.883 22.422 1.14 1 95.94 145 PRO A O 1
ATOM 1115 N N . VAL A 1 146 ? -5.219 21.047 2.295 1 97.69 146 VAL A N 1
ATOM 1116 C CA . VAL A 1 146 ? -5.449 20.172 1.149 1 97.69 146 VAL A CA 1
ATOM 1117 C C . VAL A 1 146 ? -6.898 20.312 0.679 1 97.69 146 VAL A C 1
ATOM 1119 O O . VAL A 1 146 ? -7.375 19.5 -0.124 1 97.69 146 VAL A O 1
ATOM 1122 N N . VAL A 1 147 ? -7.668 21.297 1.214 1 97.38 147 VAL A N 1
ATOM 1123 C CA . VAL A 1 147 ? -9.062 21.438 0.808 1 97.38 147 VAL A CA 1
ATOM 1124 C C . VAL A 1 147 ? -9.312 22.844 0.297 1 97.38 147 VAL A C 1
ATOM 1126 O O . VAL A 1 147 ? -8.594 23.781 0.655 1 97.38 147 VAL A O 1
ATOM 1129 N N . ASP A 1 148 ? -10.242 22.938 -0.561 1 95.69 148 ASP A N 1
ATOM 1130 C CA . ASP A 1 148 ? -10.742 24.234 -0.996 1 95.69 148 ASP A CA 1
ATOM 1131 C C . ASP A 1 148 ? -11.766 24.781 -0.006 1 95.69 148 ASP A C 1
ATOM 1133 O O . ASP A 1 148 ? -12.914 24.344 0.021 1 95.69 148 ASP A O 1
ATOM 1137 N N . LYS A 1 149 ? -11.391 25.812 0.682 1 94.81 149 LYS A N 1
ATOM 1138 C CA . LYS A 1 149 ? -12.188 26.344 1.775 1 94.81 149 LYS A CA 1
ATOM 1139 C C . LYS A 1 149 ? -13.555 26.812 1.28 1 94.81 149 LYS A C 1
ATOM 1141 O O . LYS A 1 149 ? -14.578 26.469 1.859 1 94.81 149 LYS A O 1
ATOM 1146 N N . ASP A 1 150 ? -13.539 27.562 0.244 1 94.31 150 ASP A N 1
ATOM 1147 C CA . ASP A 1 150 ? -14.773 28.141 -0.262 1 94.31 150 ASP A CA 1
ATOM 1148 C C . ASP A 1 150 ? -15.727 27.062 -0.783 1 94.31 150 ASP A C 1
ATOM 1150 O O . ASP A 1 150 ? -16.938 27.125 -0.529 1 94.31 150 ASP A O 1
ATOM 1154 N N . ALA A 1 151 ? -15.148 26.156 -1.44 1 95.56 151 ALA A N 1
ATOM 1155 C CA . ALA A 1 151 ? -15.977 25.062 -1.977 1 95.56 151 ALA A CA 1
ATOM 1156 C C . ALA A 1 151 ? -16.625 24.266 -0.853 1 95.56 151 ALA A C 1
ATOM 1158 O O . ALA A 1 151 ? -17.797 23.891 -0.947 1 95.56 151 ALA A O 1
ATOM 1159 N N . LEU A 1 152 ? -15.891 24.016 0.197 1 97.25 152 LEU A N 1
ATOM 1160 C CA . LEU A 1 152 ? -16.422 23.219 1.296 1 97.25 152 LEU A CA 1
ATOM 1161 C C . LEU A 1 152 ? -17.469 23.984 2.076 1 97.25 152 LEU A C 1
ATOM 1163 O O . LEU A 1 152 ? -18.438 23.406 2.582 1 97.25 152 LEU A O 1
ATOM 1167 N N . LEU A 1 153 ? -17.281 25.281 2.195 1 96.31 153 LEU A N 1
ATOM 1168 C CA . LEU A 1 153 ? -18.281 26.109 2.869 1 96.31 153 LEU A CA 1
ATOM 1169 C C . LEU A 1 153 ? -19.609 26.078 2.135 1 96.31 153 LEU A C 1
ATOM 1171 O O . LEU A 1 153 ? -20.672 25.984 2.764 1 96.31 153 LEU A O 1
ATOM 1175 N N . LEU A 1 154 ? -19.516 26.141 0.855 1 96.56 154 LEU A N 1
ATOM 1176 C CA . LEU A 1 154 ? -20.719 26.031 0.039 1 96.56 154 LEU A CA 1
ATOM 1177 C C . LEU A 1 154 ? -21.375 24.656 0.193 1 96.56 154 LEU A C 1
ATOM 1179 O O . LEU A 1 154 ? -22.594 24.547 0.274 1 96.56 154 LEU A O 1
ATOM 1183 N N . ASP A 1 155 ? -20.562 23.641 0.216 1 97.44 155 ASP A N 1
ATOM 1184 C CA . ASP A 1 155 ? -21.047 22.266 0.368 1 97.44 155 ASP A CA 1
ATOM 1185 C C . ASP A 1 155 ? -21.781 22.094 1.699 1 97.44 155 ASP A C 1
ATOM 1187 O O . ASP A 1 155 ? -22.812 21.422 1.765 1 97.44 155 ASP A O 1
ATOM 1191 N N . CYS A 1 156 ? -21.25 22.672 2.758 1 96.88 156 CYS A N 1
ATOM 1192 C CA . CYS A 1 156 ? -21.812 22.531 4.098 1 96.88 156 CYS A CA 1
ATOM 1193 C C . CYS A 1 156 ? -23.172 23.203 4.191 1 96.88 156 CYS A C 1
ATOM 1195 O O . CYS A 1 156 ? -23.984 22.859 5.051 1 96.88 156 CYS A O 1
ATOM 1197 N N . ALA A 1 157 ? -23.422 24.156 3.359 1 95.69 157 ALA A N 1
ATOM 1198 C CA . ALA A 1 157 ? -24.688 24.891 3.402 1 95.69 157 ALA A CA 1
ATOM 1199 C C . ALA A 1 157 ? -25.844 24.016 2.963 1 95.69 157 ALA A C 1
ATOM 1201 O O . ALA A 1 157 ? -26.984 24.219 3.406 1 95.69 157 ALA A O 1
ATOM 1202 N N . ASN A 1 158 ? -25.625 23.016 2.127 1 94.12 158 ASN A N 1
ATOM 1203 C CA . ASN A 1 158 ? -26.672 22.156 1.611 1 94.12 158 ASN A CA 1
ATOM 1204 C C . ASN A 1 158 ? -26.219 20.703 1.507 1 94.12 158 ASN A C 1
ATOM 1206 O O . ASN A 1 158 ? -26.156 20.156 0.41 1 94.12 158 ASN A O 1
ATOM 1210 N N . PRO A 1 159 ? -26.109 20.078 2.646 1 95.25 159 PRO A N 1
ATOM 1211 C CA . PRO A 1 159 ? -25.578 18.703 2.645 1 95.25 159 PRO A CA 1
ATOM 1212 C C . PRO A 1 159 ? -26.5 17.719 1.91 1 95.25 159 PRO A C 1
ATOM 1214 O O . PRO A 1 159 ? -26.016 16.734 1.345 1 95.25 159 PRO A O 1
ATOM 1217 N N . GLU A 1 160 ? -27.75 17.969 1.863 1 94.06 160 GLU A N 1
ATOM 1218 C CA . GLU A 1 160 ? -28.719 17.062 1.239 1 94.06 160 GLU A CA 1
ATOM 1219 C C . GLU A 1 160 ? -28.547 17.047 -0.276 1 94.06 160 GLU A C 1
ATOM 1221 O O . GLU A 1 160 ? -28.891 16.047 -0.927 1 94.06 160 GLU A O 1
ATOM 1226 N N . ALA A 1 161 ? -28.016 18.078 -0.803 1 95.06 161 ALA A N 1
ATOM 1227 C CA . ALA A 1 161 ? -27.859 18.188 -2.252 1 95.06 161 ALA A CA 1
ATOM 1228 C C . ALA A 1 161 ? -26.578 17.531 -2.727 1 95.06 161 ALA A C 1
ATOM 1230 O O . ALA A 1 161 ? -26.391 17.281 -3.922 1 95.06 161 ALA A O 1
ATOM 1231 N N . LEU A 1 162 ? -25.734 17.094 -1.857 1 96.94 162 LEU A N 1
ATOM 1232 C CA . LEU A 1 162 ? -24.422 16.562 -2.223 1 96.94 162 LEU A CA 1
ATOM 1233 C C . LEU A 1 162 ? -24.531 15.094 -2.621 1 96.94 162 LEU A C 1
ATOM 1235 O O . LEU A 1 162 ? -25.328 14.344 -2.055 1 96.94 162 LEU A O 1
ATOM 1239 N N . GLY A 1 163 ? -23.781 14.727 -3.588 1 96.69 163 GLY A N 1
ATOM 1240 C CA . GLY A 1 163 ? -23.594 13.305 -3.818 1 96.69 163 GLY A CA 1
ATOM 1241 C C . GLY A 1 163 ? -22.922 12.594 -2.656 1 96.69 163 GLY A C 1
ATOM 1242 O O . GLY A 1 163 ? -22.281 13.227 -1.817 1 96.69 163 GLY A O 1
ATOM 1243 N N . PRO A 1 164 ? -23.016 11.289 -2.59 1 97 164 PRO A N 1
ATOM 1244 C CA . PRO A 1 164 ? -22.469 10.539 -1.461 1 97 164 PRO A CA 1
ATOM 1245 C C . PRO A 1 164 ? -20.953 10.703 -1.33 1 97 164 PRO A C 1
ATOM 1247 O O . PRO A 1 164 ? -20.422 10.742 -0.215 1 97 164 PRO A O 1
ATOM 1250 N N . ARG A 1 165 ? -20.25 10.797 -2.404 1 97.81 165 ARG A N 1
ATOM 1251 C CA . ARG A 1 165 ? -18.797 10.922 -2.365 1 97.81 165 ARG A CA 1
ATOM 1252 C C . ARG A 1 165 ? -18.375 12.203 -1.648 1 97.81 165 ARG A C 1
ATOM 1254 O O . ARG A 1 165 ? -17.547 12.164 -0.738 1 97.81 165 ARG A O 1
ATOM 1261 N N . ARG A 1 166 ? -18.984 13.312 -2.09 1 98 166 ARG A N 1
ATOM 1262 C CA . ARG A 1 166 ? -18.656 14.602 -1.506 1 98 166 ARG A CA 1
ATOM 1263 C C . ARG A 1 166 ? -19.109 14.688 -0.054 1 98 166 ARG A C 1
ATOM 1265 O O . ARG A 1 166 ? -18.422 15.258 0.791 1 98 166 ARG A O 1
ATOM 1272 N N . TYR A 1 167 ? -20.25 14.133 0.207 1 98.25 167 TYR A N 1
ATOM 1273 C CA . TYR A 1 167 ? -20.766 14.102 1.572 1 98.25 167 TYR A CA 1
ATOM 1274 C C . TYR A 1 167 ? -19.859 13.281 2.479 1 98.25 167 TYR A C 1
ATOM 1276 O O . TYR A 1 167 ? -19.578 13.68 3.613 1 98.25 167 TYR A O 1
ATOM 1284 N N . ALA A 1 168 ? -19.391 12.125 2.021 1 98.31 168 ALA A N 1
ATOM 1285 C CA . ALA A 1 168 ? -18.484 11.297 2.795 1 98.31 168 ALA A CA 1
ATOM 1286 C C . ALA A 1 168 ? -17.219 12.062 3.156 1 98.31 168 ALA A C 1
ATOM 1288 O O . ALA A 1 168 ? -16.688 11.93 4.266 1 98.31 168 ALA A O 1
ATOM 1289 N N . LEU A 1 169 ? -16.719 12.836 2.24 1 98.62 169 LEU A N 1
ATOM 1290 C CA . LEU A 1 169 ? -15.539 13.641 2.488 1 98.62 169 LEU A CA 1
ATOM 1291 C C . LEU A 1 169 ? -15.773 14.625 3.629 1 98.62 169 LEU A C 1
ATOM 1293 O O . LEU A 1 169 ? -14.961 14.727 4.551 1 98.62 169 LEU A O 1
ATOM 1297 N N . LEU A 1 170 ? -16.875 15.32 3.531 1 98.25 170 LEU A N 1
ATOM 1298 C CA . LEU A 1 170 ? -17.188 16.328 4.547 1 98.25 170 LEU A CA 1
ATOM 1299 C C . LEU A 1 170 ? -17.328 15.68 5.922 1 98.25 170 LEU A C 1
ATOM 1301 O O . LEU A 1 170 ? -16.844 16.219 6.918 1 98.25 170 LEU A O 1
ATOM 1305 N N . VAL A 1 171 ? -17.953 14.578 5.957 1 98.19 171 VAL A N 1
ATOM 1306 C CA . VAL A 1 171 ? -18.203 13.906 7.227 1 98.19 171 VAL A CA 1
ATOM 1307 C C . VAL A 1 171 ? -16.891 13.336 7.77 1 98.19 171 VAL A C 1
ATOM 1309 O O . VAL A 1 171 ? -16.625 13.406 8.977 1 98.19 171 VAL A O 1
ATOM 1312 N N . ALA A 1 172 ? -16.062 12.711 6.91 1 98.56 172 ALA A N 1
ATOM 1313 C CA . ALA A 1 172 ? -14.766 12.195 7.332 1 98.56 172 ALA A CA 1
ATOM 1314 C C . ALA A 1 172 ? -13.875 13.312 7.867 1 98.56 172 ALA A C 1
ATOM 1316 O O . ALA A 1 172 ? -13.188 13.141 8.883 1 98.56 172 ALA A O 1
ATOM 1317 N N . LEU A 1 173 ? -13.883 14.43 7.141 1 98.5 173 LEU A N 1
ATOM 1318 C CA . LEU A 1 173 ? -13.141 15.602 7.594 1 98.5 173 LEU A CA 1
ATOM 1319 C C . LEU A 1 173 ? -13.609 16.047 8.969 1 98.5 173 LEU A C 1
ATOM 1321 O O . LEU A 1 173 ? -12.789 16.328 9.852 1 98.5 173 LEU A O 1
ATOM 1325 N N . SER A 1 174 ? -14.867 16.062 9.156 1 97.62 174 SER A N 1
ATOM 1326 C CA . SER A 1 174 ? -15.453 16.453 10.438 1 97.62 174 SER A CA 1
ATOM 1327 C C . SER A 1 174 ? -15.047 15.5 11.547 1 97.62 174 SER A C 1
ATOM 1329 O O . SER A 1 174 ? -14.719 15.922 12.656 1 97.62 174 SER A O 1
ATOM 1331 N N . ALA A 1 175 ? -15.102 14.211 11.219 1 97.31 175 ALA A N 1
ATOM 1332 C CA . ALA A 1 175 ? -14.695 13.203 12.195 1 97.31 175 ALA A CA 1
ATOM 1333 C C . ALA A 1 175 ? -13.234 13.383 12.586 1 97.31 175 ALA A C 1
ATOM 1335 O O . ALA A 1 175 ? -12.891 13.336 13.766 1 97.31 175 ALA A O 1
ATOM 1336 N N . ALA A 1 176 ? -12.375 13.578 11.633 1 96.62 176 ALA A N 1
ATOM 1337 C CA . ALA A 1 176 ? -10.945 13.75 11.875 1 96.62 176 ALA A CA 1
ATOM 1338 C C . ALA A 1 176 ? -10.688 14.977 12.75 1 96.62 176 ALA A C 1
ATOM 1340 O O . ALA A 1 176 ? -9.914 14.914 13.703 1 96.62 176 ALA A O 1
ATOM 1341 N N . ALA A 1 177 ? -11.328 16.078 12.367 1 94.5 177 ALA A N 1
ATOM 1342 C CA . ALA A 1 177 ? -11.164 17.312 13.141 1 94.5 177 ALA A CA 1
ATOM 1343 C C . ALA A 1 177 ? -11.633 17.109 14.578 1 94.5 177 ALA A C 1
ATOM 1345 O O . ALA A 1 177 ? -10.938 17.484 15.523 1 94.5 177 ALA A O 1
ATOM 1346 N N . HIS A 1 178 ? -12.75 16.5 14.711 1 93.25 178 HIS A N 1
ATOM 1347 C CA . HIS A 1 178 ? -13.352 16.266 16.016 1 93.25 178 HIS A CA 1
ATOM 1348 C C . HIS A 1 178 ? -12.445 15.414 16.906 1 93.25 178 HIS A C 1
ATOM 1350 O O . HIS A 1 178 ? -12.227 15.734 18.078 1 93.25 178 HIS A O 1
ATOM 1356 N N . LEU A 1 179 ? -11.984 14.422 16.359 1 91.69 179 LEU A N 1
ATOM 1357 C CA . LEU A 1 179 ? -11.203 13.453 17.125 1 91.69 179 LEU A CA 1
ATOM 1358 C C . LEU A 1 179 ? -9.789 13.977 17.375 1 91.69 179 LEU A C 1
ATOM 1360 O O . LEU A 1 179 ? -9.227 13.773 18.453 1 91.69 179 LEU A O 1
ATOM 1364 N N . GLN A 1 180 ? -9.203 14.594 16.391 1 89.94 180 GLN A N 1
ATOM 1365 C CA . GLN A 1 180 ? -7.84 15.094 16.531 1 89.94 180 GLN A CA 1
ATOM 1366 C C . GLN A 1 180 ? -7.77 16.203 17.578 1 89.94 180 GLN A C 1
ATOM 1368 O O . GLN A 1 180 ? -6.777 16.312 18.312 1 89.94 180 GLN A O 1
ATOM 1373 N N . LEU A 1 181 ? -8.797 16.969 17.609 1 87.56 181 LEU A N 1
ATOM 1374 C CA . LEU A 1 181 ? -8.805 18.078 18.562 1 87.56 181 LEU A CA 1
ATOM 1375 C C . LEU A 1 181 ? -9.469 17.672 19.875 1 87.56 181 LEU A C 1
ATOM 1377 O O . LEU A 1 181 ? -9.672 18.5 20.766 1 87.56 181 LEU A O 1
ATOM 1381 N N . ASN A 1 182 ? -9.836 16.375 19.953 1 83.56 182 ASN A N 1
ATOM 1382 C CA . ASN A 1 182 ? -10.422 15.812 21.172 1 83.56 182 ASN A CA 1
ATOM 1383 C C . ASN A 1 182 ? -11.617 16.641 21.641 1 83.56 182 ASN A C 1
ATOM 1385 O O . ASN A 1 182 ? -11.656 17.062 22.797 1 83.56 182 ASN A O 1
ATOM 1389 N N . LEU A 1 183 ? -12.508 16.781 20.781 1 79.69 183 LEU A N 1
ATOM 1390 C CA . LEU A 1 183 ? -13.648 17.641 21.062 1 79.69 183 LEU A CA 1
ATOM 1391 C C . LEU A 1 183 ? -14.75 16.859 21.766 1 79.69 183 LEU A C 1
ATOM 1393 O O . LEU A 1 183 ? -15.797 17.422 22.109 1 79.69 183 LEU A O 1
ATOM 1397 N N . ASP A 1 184 ? -14.602 15.523 21.828 1 75.12 184 ASP A N 1
ATOM 1398 C CA . ASP A 1 184 ? -15.602 14.75 22.578 1 75.12 184 ASP A CA 1
ATOM 1399 C C . ASP A 1 184 ? -15.68 15.219 24.031 1 75.12 184 ASP A C 1
ATOM 1401 O O . ASP A 1 184 ? -14.648 15.484 24.656 1 75.12 184 ASP A O 1
ATOM 1405 N N . MET A 1 185 ? -16.891 15.688 24.406 1 59.03 185 MET A N 1
ATOM 1406 C CA . MET A 1 185 ? -17.109 16.078 25.797 1 59.03 185 MET A CA 1
ATOM 1407 C C . MET A 1 185 ? -16.922 14.891 26.734 1 59.03 185 MET A C 1
ATOM 1409 O O . MET A 1 185 ? -17.203 13.75 26.375 1 59.03 185 MET A O 1
ATOM 1413 N N . PRO A 1 186 ? -16.062 14.945 27.844 1 48.62 186 PRO A N 1
ATOM 1414 C CA . PRO A 1 186 ? -15.945 13.844 28.797 1 48.62 186 PRO A CA 1
ATOM 1415 C C . PRO A 1 186 ? -17.281 13.188 29.125 1 48.62 186 PRO A C 1
ATOM 1417 O O . PRO A 1 186 ? -18.297 13.883 29.312 1 48.62 186 PRO A O 1
ATOM 1420 N N . GLN A 1 187 ? -17.484 12.078 28.5 1 47.41 187 GLN A N 1
ATOM 1421 C CA . GLN A 1 187 ? -18.703 11.312 28.75 1 47.41 187 GLN A CA 1
ATOM 1422 C C . GLN A 1 187 ? -19.062 11.312 30.234 1 47.41 187 GLN A C 1
ATOM 1424 O O . GLN A 1 187 ? -18.25 10.914 31.062 1 47.41 187 GLN A O 1
ATOM 1429 N N . THR A 1 188 ? -19.781 12.094 30.969 1 42.88 188 THR A N 1
ATOM 1430 C CA . THR A 1 188 ? -20.422 11.484 32.125 1 42.88 188 THR A CA 1
ATOM 1431 C C . THR A 1 188 ? -20.781 10.023 31.844 1 42.88 188 THR A C 1
ATOM 1433 O O . THR A 1 188 ? -20.875 9.617 30.688 1 42.88 188 THR A O 1
ATOM 1436 N N . ALA A 1 189 ? -21.25 9.211 32.969 1 39.34 189 ALA A N 1
ATOM 1437 C CA . ALA A 1 189 ? -21.484 7.773 33.031 1 39.34 189 ALA A CA 1
ATOM 1438 C C . ALA A 1 189 ? -22.062 7.246 31.734 1 39.34 189 ALA A C 1
ATOM 1440 O O . ALA A 1 189 ? -22.281 6.039 31.578 1 39.34 189 ALA A O 1
ATOM 1441 N N . ALA A 1 190 ? -23.125 7.805 31.156 1 39.5 190 ALA A N 1
ATOM 1442 C CA . ALA A 1 190 ? -24.047 6.98 30.375 1 39.5 190 ALA A CA 1
ATOM 1443 C C . ALA A 1 190 ? -23.5 6.727 28.969 1 39.5 190 ALA A C 1
ATOM 1445 O O . ALA A 1 190 ? -22.953 7.633 28.344 1 39.5 190 ALA A O 1
ATOM 1446 N N . THR A 1 191 ? -23.109 5.57 28.5 1 41.81 191 THR A N 1
ATOM 1447 C CA . THR A 1 191 ? -22.75 4.789 27.312 1 41.81 191 THR A CA 1
ATOM 1448 C C . THR A 1 191 ? -23.453 5.336 26.078 1 41.81 191 THR A C 1
ATOM 1450 O O . THR A 1 191 ? -23.734 4.59 25.141 1 41.81 191 THR A O 1
ATOM 1453 N N . VAL A 1 192 ? -24.141 6.52 26.078 1 42.59 192 VAL A N 1
ATOM 1454 C CA . VAL A 1 192 ? -25.109 6.781 25 1 42.59 192 VAL A CA 1
ATOM 1455 C C . VAL A 1 192 ? -24.359 7.234 23.75 1 42.59 192 VAL A C 1
ATOM 1457 O O . VAL A 1 192 ? -23.453 8.062 23.828 1 42.59 192 VAL A O 1
ATOM 1460 N N . ASP A 1 193 ? -24.422 6.562 22.672 1 49.16 193 ASP A N 1
ATOM 1461 C CA . ASP A 1 193 ? -24.141 7.008 21.312 1 49.16 193 ASP A CA 1
ATOM 1462 C C . ASP A 1 193 ? -24.562 8.461 21.125 1 49.16 193 ASP A C 1
ATOM 1464 O O . ASP A 1 193 ? -25.75 8.758 20.969 1 49.16 193 ASP A O 1
ATOM 1468 N N . ILE A 1 194 ? -23.812 9.352 21.625 1 53.16 194 ILE A N 1
ATOM 1469 C CA . ILE A 1 194 ? -24.156 10.75 21.406 1 53.16 194 ILE A CA 1
ATOM 1470 C C . ILE A 1 194 ? -24 11.102 19.922 1 53.16 194 ILE A C 1
ATOM 1472 O O . ILE A 1 194 ? -22.906 10.945 19.359 1 53.16 194 ILE A O 1
ATOM 1476 N N . PRO A 1 195 ? -25.047 11.32 19.219 1 56.75 195 PRO A N 1
ATOM 1477 C CA . PRO A 1 195 ? -25.062 11.578 17.766 1 56.75 195 PRO A CA 1
ATOM 1478 C C . PRO A 1 195 ? -23.984 12.57 17.344 1 56.75 195 PRO A C 1
ATOM 1480 O O . PRO A 1 195 ? -23.562 12.57 16.188 1 56.75 195 PRO A O 1
ATOM 1483 N N . GLN A 1 196 ? -23.297 13.234 18.391 1 66.62 196 GLN A N 1
ATOM 1484 C CA . GLN A 1 196 ? -22.344 14.25 17.953 1 66.62 196 GLN A CA 1
ATOM 1485 C C . GLN A 1 196 ? -20.922 13.859 18.328 1 66.62 196 GLN A C 1
ATOM 1487 O O . GLN A 1 196 ? -20.016 14.695 18.297 1 66.62 196 GLN A O 1
ATOM 1492 N N . SER A 1 197 ? -20.766 12.57 18.531 1 83.62 197 SER A N 1
ATOM 1493 C CA . SER A 1 197 ? -19.422 12.133 18.891 1 83.62 197 SER A CA 1
ATOM 1494 C C . SER A 1 197 ? -18.562 11.898 17.656 1 83.62 197 SER A C 1
ATOM 1496 O O . SER A 1 197 ? -19.078 11.797 16.547 1 83.62 197 SER A O 1
ATOM 1498 N N . GLY A 1 198 ? -17.266 12.023 17.891 1 90.75 198 GLY A N 1
ATOM 1499 C CA . GLY A 1 198 ? -16.328 11.703 16.828 1 90.75 198 GLY A CA 1
ATOM 1500 C C . GLY A 1 198 ? -16.562 10.336 16.219 1 90.75 198 GLY A C 1
ATOM 1501 O O . GLY A 1 198 ? -16.484 10.172 15 1 90.75 198 GLY A O 1
ATOM 1502 N N . GLN A 1 199 ? -17 9.453 17.031 1 91.62 199 GLN A N 1
ATOM 1503 C CA . GLN A 1 199 ? -17.25 8.102 16.562 1 91.62 199 GLN A CA 1
ATOM 1504 C C . GLN A 1 199 ? -18.531 8.031 15.734 1 91.62 199 GLN A C 1
ATOM 1506 O O . GLN A 1 199 ? -18.609 7.262 14.781 1 91.62 199 GLN A O 1
ATOM 1511 N N . SER A 1 200 ? -19.484 8.773 16.188 1 93.44 200 SER A N 1
ATOM 1512 C CA . SER A 1 200 ? -20.719 8.82 15.406 1 93.44 200 SER A CA 1
ATOM 1513 C C . SER A 1 200 ? -20.469 9.391 14.008 1 93.44 200 SER A C 1
ATOM 1515 O O . SER A 1 200 ? -21.062 8.93 13.031 1 93.44 200 SER A O 1
ATOM 1517 N N . LEU A 1 201 ? -19.625 10.406 13.961 1 96.06 201 LEU A N 1
ATOM 1518 C CA . LEU A 1 201 ? -19.266 10.977 12.664 1 96.06 201 LEU A CA 1
ATOM 1519 C C . LEU A 1 201 ? -18.516 9.953 11.812 1 96.06 201 LEU A C 1
ATOM 1521 O O . LEU A 1 201 ? -18.781 9.844 10.609 1 96.06 201 LEU A O 1
ATOM 1525 N N . LEU A 1 202 ? -17.688 9.25 12.461 1 96.69 202 LEU A N 1
ATOM 1526 C CA . LEU A 1 202 ? -16.938 8.203 11.781 1 96.69 202 LEU A CA 1
ATOM 1527 C C . LEU A 1 202 ? -17.859 7.145 11.211 1 96.69 202 LEU A C 1
ATOM 1529 O O . LEU A 1 202 ? -17.703 6.723 10.062 1 96.69 202 LEU A O 1
ATOM 1533 N N . ARG A 1 203 ? -18.797 6.738 11.961 1 95.44 203 ARG A N 1
ATOM 1534 C CA . ARG A 1 203 ? -19.766 5.75 11.516 1 95.44 203 ARG A CA 1
ATOM 1535 C C . ARG A 1 203 ? -20.578 6.277 10.336 1 95.44 203 ARG A C 1
ATOM 1537 O O . ARG A 1 203 ? -20.875 5.539 9.391 1 95.44 203 ARG A O 1
ATOM 1544 N N . GLU A 1 204 ? -20.922 7.527 10.414 1 96.69 204 GLU A N 1
ATOM 1545 C CA . GLU A 1 204 ? -21.672 8.141 9.328 1 96.69 204 GLU A CA 1
ATOM 1546 C C . GLU A 1 204 ? -20.844 8.18 8.047 1 96.69 204 GLU A C 1
ATOM 1548 O O . GLU A 1 204 ? -21.375 7.949 6.953 1 96.69 204 GLU A O 1
ATOM 1553 N N . ALA A 1 205 ? -19.578 8.523 8.18 1 97.62 205 ALA A N 1
ATOM 1554 C CA . ALA A 1 205 ? -18.703 8.539 7.012 1 97.62 205 ALA A CA 1
ATOM 1555 C C . ALA A 1 205 ? -18.625 7.152 6.375 1 97.62 205 ALA A C 1
ATOM 1557 O O . ALA A 1 205 ? -18.734 7.016 5.156 1 97.62 205 ALA A O 1
ATOM 1558 N N . LEU A 1 206 ? -18.5 6.125 7.195 1 96.5 206 LEU A N 1
ATOM 1559 C CA . LEU A 1 206 ? -18.391 4.754 6.703 1 96.5 206 LEU A CA 1
ATOM 1560 C C . LEU A 1 206 ? -19.688 4.301 6.059 1 96.5 206 LEU A C 1
ATOM 1562 O O . LEU A 1 206 ? -19.672 3.631 5.023 1 96.5 206 LEU A O 1
ATOM 1566 N N . ARG A 1 207 ? -20.75 4.645 6.695 1 95.5 207 ARG A N 1
ATOM 1567 C CA . ARG A 1 207 ? -22.047 4.316 6.129 1 95.5 207 ARG A CA 1
ATOM 1568 C C . ARG A 1 207 ? -22.219 4.949 4.754 1 95.5 207 ARG A C 1
ATOM 1570 O O . ARG A 1 207 ? -22.75 4.316 3.834 1 95.5 207 ARG A O 1
ATOM 1577 N N . THR A 1 208 ? -21.828 6.188 4.613 1 96.75 208 THR A N 1
ATOM 1578 C CA . THR A 1 208 ? -21.953 6.898 3.346 1 96.75 208 THR A CA 1
ATOM 1579 C C . THR A 1 208 ? -21.062 6.254 2.277 1 96.75 208 THR A C 1
ATOM 1581 O O . THR A 1 208 ? -21.469 6.16 1.114 1 96.75 208 THR A O 1
ATOM 1584 N N . LEU A 1 209 ? -19.891 5.781 2.652 1 95.69 209 LEU A N 1
ATOM 1585 C CA . LEU A 1 209 ? -18.953 5.156 1.719 1 95.69 209 LEU A CA 1
ATOM 1586 C C . LEU A 1 209 ? -19.531 3.863 1.157 1 95.69 209 LEU A C 1
ATOM 1588 O O . LEU A 1 209 ? -19.125 3.412 0.082 1 95.69 209 LEU A O 1
ATOM 1592 N N . ARG A 1 210 ? -20.453 3.307 1.863 1 92.25 210 ARG A N 1
ATOM 1593 C CA . ARG A 1 210 ? -21.062 2.057 1.42 1 92.25 210 ARG A CA 1
ATOM 1594 C C . ARG A 1 210 ? -22.125 2.311 0.358 1 92.25 210 ARG A C 1
ATOM 1596 O O . ARG A 1 210 ? -22.609 1.373 -0.284 1 92.25 210 ARG A O 1
ATOM 1603 N N . GLN A 1 211 ? -22.422 3.533 0.122 1 93.31 211 GLN A N 1
ATOM 1604 C CA . GLN A 1 211 ? -23.516 3.877 -0.787 1 93.31 211 GLN A CA 1
ATOM 1605 C C . GLN A 1 211 ? -23.031 3.918 -2.234 1 93.31 211 GLN A C 1
ATOM 1607 O O . GLN A 1 211 ? -23.844 4.012 -3.16 1 93.31 211 GLN A O 1
ATOM 1612 N N . PHE A 1 212 ? -21.734 3.842 -2.408 1 93.81 212 PHE A N 1
ATOM 1613 C CA . PHE A 1 212 ? -21.172 3.869 -3.754 1 93.81 212 PHE A CA 1
ATOM 1614 C C . PHE A 1 212 ? -19.859 3.105 -3.809 1 93.81 212 PHE A C 1
ATOM 1616 O O . PHE A 1 212 ? -19.344 2.66 -2.777 1 93.81 212 PHE A O 1
ATOM 1623 N N . ASP A 1 213 ? -19.359 2.84 -4.98 1 92.44 213 ASP A N 1
ATOM 1624 C CA . ASP A 1 213 ? -18.062 2.184 -5.156 1 92.44 213 ASP A CA 1
ATOM 1625 C C . ASP A 1 213 ? -16.984 3.186 -5.566 1 92.44 213 ASP A C 1
ATOM 1627 O O . ASP A 1 213 ? -16.938 3.617 -6.723 1 92.44 213 ASP A O 1
ATOM 1631 N N . PRO A 1 214 ? -16.109 3.461 -4.68 1 94.5 214 PRO A N 1
ATOM 1632 C CA . PRO A 1 214 ? -15.102 4.465 -4.996 1 94.5 214 PRO A CA 1
ATOM 1633 C C . PRO A 1 214 ? -14.133 4.004 -6.086 1 94.5 214 PRO A C 1
ATOM 1635 O O . PRO A 1 214 ? -13.43 4.82 -6.68 1 94.5 214 PRO A O 1
ATOM 1638 N N . LEU A 1 215 ? -14.109 2.711 -6.406 1 95 215 LEU A N 1
ATOM 1639 C CA . LEU A 1 215 ? -13.141 2.17 -7.352 1 95 215 LEU A CA 1
ATOM 1640 C C . LEU A 1 215 ? -13.641 2.322 -8.789 1 95 215 LEU A C 1
ATOM 1642 O O . LEU A 1 215 ? -12.852 2.248 -9.734 1 95 215 LEU A O 1
ATOM 1646 N N . GLU A 1 216 ? -14.883 2.516 -8.961 1 92.06 216 GLU A N 1
ATOM 1647 C CA . GLU A 1 216 ? -15.461 2.656 -10.297 1 92.06 216 GLU A CA 1
ATOM 1648 C C . GLU A 1 216 ? -15.109 4.008 -10.906 1 92.06 216 GLU A C 1
ATOM 1650 O O . GLU A 1 216 ? -14.883 4.109 -12.117 1 92.06 216 GLU A O 1
ATOM 1655 N N . ASP A 1 217 ? -15.086 4.988 -10.047 1 91.31 217 ASP A N 1
ATOM 1656 C CA . ASP A 1 217 ? -14.727 6.332 -10.492 1 91.31 217 ASP A CA 1
ATOM 1657 C C . ASP A 1 217 ? -13.805 7.016 -9.484 1 91.31 217 ASP A C 1
ATOM 1659 O O . ASP A 1 217 ? -14.25 7.852 -8.695 1 91.31 217 ASP A O 1
ATOM 1663 N N . PRO A 1 218 ? -12.523 6.668 -9.664 1 95.12 218 PRO A N 1
ATOM 1664 C CA . PRO A 1 218 ? -11.586 7.277 -8.719 1 95.12 218 PRO A CA 1
ATOM 1665 C C . PRO A 1 218 ? -11.594 8.805 -8.781 1 95.12 218 PRO A C 1
ATOM 1667 O O . PRO A 1 218 ? -11.68 9.383 -9.867 1 95.12 218 PRO A O 1
ATOM 1670 N N . HIS A 1 219 ? -11.609 9.391 -7.688 1 97.38 219 HIS A N 1
ATOM 1671 C CA . HIS A 1 219 ? -11.703 10.836 -7.531 1 97.38 219 HIS A CA 1
ATOM 1672 C C . HIS A 1 219 ? -10.852 11.32 -6.355 1 97.38 219 HIS A C 1
ATOM 1674 O O . HIS A 1 219 ? -10.648 10.578 -5.391 1 97.38 219 HIS A O 1
ATOM 1680 N N . VAL A 1 220 ? -10.438 12.539 -6.414 1 98.19 220 VAL A N 1
ATOM 1681 C CA . VAL A 1 220 ? -9.57 13.102 -5.379 1 98.19 220 VAL A CA 1
ATOM 1682 C C . VAL A 1 220 ? -10.312 13.141 -4.047 1 98.19 220 VAL A C 1
ATOM 1684 O O . VAL A 1 220 ? -9.711 12.969 -2.986 1 98.19 220 VAL A O 1
ATOM 1687 N N . ASP A 1 221 ? -11.625 13.273 -4.082 1 98.38 221 ASP A N 1
ATOM 1688 C CA . ASP A 1 221 ? -12.414 13.242 -2.855 1 98.38 221 ASP A CA 1
ATOM 1689 C C . ASP A 1 221 ? -12.211 11.93 -2.1 1 98.38 221 ASP A C 1
ATOM 1691 O O . ASP A 1 221 ? -12.211 11.914 -0.867 1 98.38 221 ASP A O 1
ATOM 1695 N N . ASN A 1 222 ? -12.047 10.852 -2.832 1 98.44 222 ASN A N 1
ATOM 1696 C CA . ASN A 1 222 ? -11.789 9.562 -2.193 1 98.44 222 ASN A CA 1
ATOM 1697 C C . ASN A 1 222 ? -10.438 9.539 -1.496 1 98.44 222 ASN A C 1
ATOM 1699 O O . ASN A 1 222 ? -10.297 8.977 -0.41 1 98.44 222 ASN A O 1
ATOM 1703 N N . VAL A 1 223 ? -9.438 10.141 -2.1 1 98.88 223 VAL A N 1
ATOM 1704 C CA . VAL A 1 223 ? -8.117 10.234 -1.491 1 98.88 223 VAL A CA 1
ATOM 1705 C C . VAL A 1 223 ? -8.219 10.93 -0.136 1 98.88 223 VAL A C 1
ATOM 1707 O O . VAL A 1 223 ? -7.719 10.414 0.87 1 98.88 223 VAL A O 1
ATOM 1710 N N . LEU A 1 224 ? -8.93 12.008 -0.176 1 98.88 224 LEU A N 1
ATOM 1711 C CA . LEU A 1 224 ? -9.031 12.82 1.032 1 98.88 224 LEU A CA 1
ATOM 1712 C C . LEU A 1 224 ? -9.898 12.125 2.076 1 98.88 224 LEU A C 1
ATOM 1714 O O . LEU A 1 224 ? -9.602 12.188 3.271 1 98.88 224 LEU A O 1
ATOM 1718 N N . THR A 1 225 ? -10.969 11.555 1.631 1 98.88 225 THR A N 1
ATOM 1719 C CA . THR A 1 225 ? -11.828 10.828 2.562 1 98.88 225 THR A CA 1
ATOM 1720 C C . THR A 1 225 ? -11.039 9.75 3.297 1 98.88 225 THR A C 1
ATOM 1722 O O . THR A 1 225 ? -11.094 9.656 4.523 1 98.88 225 THR A O 1
ATOM 1725 N N . MET A 1 226 ? -10.281 8.969 2.555 1 98.88 226 MET A N 1
ATOM 1726 C CA . MET A 1 226 ? -9.469 7.922 3.162 1 98.88 226 MET A CA 1
ATOM 1727 C C . MET A 1 226 ? -8.414 8.516 4.086 1 98.88 226 MET A C 1
ATOM 1729 O O . MET A 1 226 ? -8.133 7.969 5.152 1 98.88 226 MET A O 1
ATOM 1733 N N . PHE A 1 227 ? -7.902 9.617 3.74 1 98.81 227 PHE A N 1
ATOM 1734 C CA . PHE A 1 227 ? -6.902 10.289 4.562 1 98.81 227 PHE A CA 1
ATOM 1735 C C . PHE A 1 227 ? -7.496 10.719 5.895 1 98.81 227 PHE A C 1
ATOM 1737 O O . PHE A 1 227 ? -6.887 10.516 6.949 1 98.81 227 PHE A O 1
ATOM 1744 N N . PHE A 1 228 ? -8.625 11.312 5.809 1 98.75 228 PHE A N 1
ATOM 1745 C CA . PHE A 1 228 ? -9.234 11.805 7.039 1 98.75 228 PHE A CA 1
ATOM 1746 C C . PHE A 1 228 ? -9.711 10.648 7.906 1 98.75 228 PHE A C 1
ATOM 1748 O O . PHE A 1 228 ? -9.68 10.734 9.133 1 98.75 228 PHE A O 1
ATOM 1755 N N . LEU A 1 229 ? -10.109 9.57 7.277 1 98.62 229 LEU A N 1
ATOM 1756 C CA . LEU A 1 229 ? -10.406 8.367 8.055 1 98.62 229 LEU A CA 1
ATOM 1757 C C . LEU A 1 229 ? -9.156 7.848 8.758 1 98.62 229 LEU A C 1
ATOM 1759 O O . LEU A 1 229 ? -9.219 7.422 9.906 1 98.62 229 LEU A O 1
ATOM 1763 N N . PHE A 1 230 ? -8.109 7.879 8.062 1 98.38 230 PHE A N 1
ATOM 1764 C CA . PHE A 1 230 ? -6.84 7.539 8.695 1 98.38 230 PHE A CA 1
ATOM 1765 C C . PHE A 1 230 ? -6.602 8.398 9.93 1 98.38 230 PHE A C 1
ATOM 1767 O O . PHE A 1 230 ? -6.277 7.883 11 1 98.38 230 PHE A O 1
ATOM 1774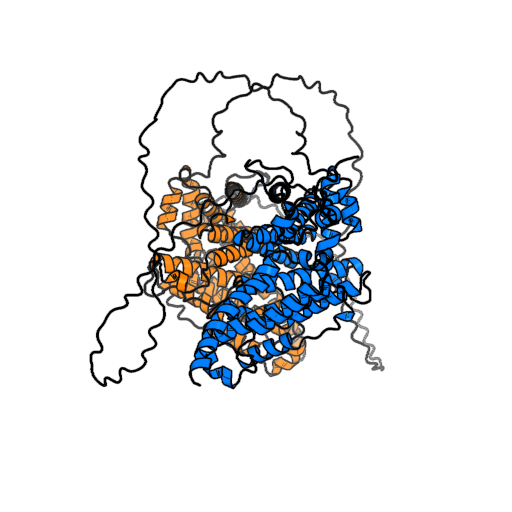 N N . ALA A 1 231 ? -6.723 9.68 9.75 1 96.62 231 ALA A N 1
ATOM 1775 C CA . ALA A 1 231 ? -6.484 10.609 10.852 1 96.62 231 ALA A CA 1
ATOM 1776 C C . ALA A 1 231 ? -7.418 10.328 12.023 1 96.62 231 ALA A C 1
ATOM 1778 O O . ALA A 1 231 ? -6.996 10.336 13.18 1 96.62 231 ALA A O 1
ATOM 1779 N N . ALA A 1 232 ? -8.641 10.07 11.695 1 96.25 232 ALA A N 1
ATOM 1780 C CA . ALA A 1 232 ? -9.633 9.797 12.727 1 96.25 232 ALA A CA 1
ATOM 1781 C C . ALA A 1 232 ? -9.281 8.523 13.5 1 96.25 232 ALA A C 1
ATOM 1783 O O . ALA A 1 232 ? -9.188 8.539 14.727 1 96.25 232 ALA A O 1
ATOM 1784 N N . TYR A 1 233 ? -9.016 7.465 12.805 1 96 233 TYR A N 1
ATOM 1785 C CA . TYR A 1 233 ? -8.695 6.191 13.445 1 96 233 TYR A CA 1
ATOM 1786 C C . TYR A 1 233 ? -7.359 6.266 14.172 1 96 233 TYR A C 1
ATOM 1788 O O . TYR A 1 233 ? -7.176 5.629 15.211 1 96 233 TYR A O 1
ATOM 1796 N N . GLY A 1 234 ? -6.441 7.004 13.594 1 93.62 234 GLY A N 1
ATOM 1797 C CA . GLY A 1 234 ? -5.18 7.219 14.281 1 93.62 234 GLY A CA 1
ATOM 1798 C C . GLY A 1 234 ? -5.352 7.836 15.656 1 93.62 234 GLY A C 1
ATOM 1799 O O . GLY A 1 234 ? -4.707 7.41 16.625 1 93.62 234 GLY A O 1
ATOM 1800 N N . ASN A 1 235 ? -6.242 8.734 15.688 1 89.94 235 ASN A N 1
ATOM 1801 C CA . ASN A 1 235 ? -6.484 9.406 16.953 1 89.94 235 ASN A CA 1
ATOM 1802 C C . ASN A 1 235 ? -7.246 8.516 17.938 1 89.94 235 ASN A C 1
ATOM 1804 O O . ASN A 1 235 ? -7.23 8.75 19.141 1 89.94 235 ASN A O 1
ATOM 1808 N N . LEU A 1 236 ? -7.926 7.539 17.469 1 90.69 236 LEU A N 1
ATOM 1809 C CA . LEU A 1 236 ? -8.602 6.555 18.312 1 90.69 236 LEU A CA 1
ATOM 1810 C C . LEU A 1 236 ? -7.656 5.414 18.672 1 90.69 236 LEU A C 1
ATOM 1812 O O . LEU A 1 236 ? -8.062 4.457 19.344 1 90.69 236 LEU A O 1
ATOM 1816 N N . ARG A 1 237 ? -6.426 5.441 18.172 1 90.12 237 ARG A N 1
ATOM 1817 C CA . ARG A 1 237 ? -5.395 4.441 18.422 1 90.12 237 ARG A CA 1
ATOM 1818 C C . ARG A 1 237 ? -5.797 3.082 17.859 1 90.12 237 ARG A C 1
ATOM 1820 O O . ARG A 1 237 ? -5.512 2.045 18.453 1 90.12 237 ARG A O 1
ATOM 1827 N N . LYS A 1 238 ? -6.602 3.188 16.859 1 94.06 238 LYS A N 1
ATOM 1828 C CA . LYS A 1 238 ? -6.914 1.991 16.078 1 94.06 238 LYS A CA 1
ATOM 1829 C C . LYS A 1 238 ? -5.941 1.83 14.906 1 94.06 238 LYS A C 1
ATOM 1831 O O . LYS A 1 238 ? -6.238 2.248 13.789 1 94.06 238 LYS A O 1
ATOM 1836 N N . THR A 1 239 ? -4.812 1.163 15.117 1 93.19 239 THR A N 1
ATOM 1837 C CA . THR A 1 239 ? -3.643 1.187 14.25 1 93.19 239 THR A CA 1
ATOM 1838 C C . THR A 1 239 ? -3.914 0.429 12.953 1 93.19 239 THR A C 1
ATOM 1840 O O . THR A 1 239 ? -3.432 0.819 11.883 1 93.19 239 THR A O 1
ATOM 1843 N N . HIS A 1 240 ? -4.695 -0.671 13.039 1 95.12 240 HIS A N 1
ATOM 1844 C CA . HIS A 1 240 ? -4.98 -1.429 11.828 1 95.12 240 HIS A CA 1
ATOM 1845 C C . HIS A 1 240 ? -5.863 -0.63 10.875 1 95.12 240 HIS A C 1
ATOM 1847 O O . HIS A 1 240 ? -5.602 -0.584 9.672 1 95.12 240 HIS A O 1
ATOM 1853 N N . GLN A 1 241 ? -6.883 -0.003 11.438 1 96.44 241 GLN A N 1
ATOM 1854 C CA . GLN A 1 241 ? -7.754 0.831 10.617 1 96.44 241 GLN A CA 1
ATOM 1855 C C . GLN A 1 241 ? -6.996 2.031 10.055 1 96.44 241 GLN A C 1
ATOM 1857 O O . GLN A 1 241 ? -7.148 2.375 8.883 1 96.44 241 GLN A O 1
ATOM 1862 N N . ALA A 1 242 ? -6.203 2.609 10.922 1 97.12 242 ALA A N 1
ATOM 1863 C CA . ALA A 1 242 ? -5.422 3.758 10.469 1 97.12 242 ALA A CA 1
ATOM 1864 C C . ALA A 1 242 ? -4.512 3.379 9.305 1 97.12 242 ALA A C 1
ATOM 1866 O O . ALA A 1 242 ? -4.508 4.051 8.266 1 97.12 242 ALA A O 1
ATOM 1867 N N . TRP A 1 243 ? -3.836 2.297 9.414 1 97.06 243 TRP A N 1
ATOM 1868 C CA . TRP A 1 243 ? -2.947 1.829 8.352 1 97.06 243 TRP A CA 1
ATOM 1869 C C . TRP A 1 243 ? -3.73 1.526 7.078 1 97.06 243 TRP A C 1
ATOM 1871 O O . TRP A 1 243 ? -3.309 1.897 5.98 1 97.06 243 TRP A O 1
ATOM 1881 N N . HIS A 1 244 ? -4.828 0.873 7.277 1 97.5 244 HIS A N 1
ATOM 1882 C CA . HIS A 1 244 ? -5.676 0.51 6.145 1 97.5 244 HIS A CA 1
ATOM 1883 C C . HIS A 1 244 ? -6.094 1.743 5.352 1 97.5 244 HIS A C 1
ATOM 1885 O O . HIS A 1 244 ? -5.941 1.78 4.129 1 97.5 244 HIS A O 1
ATOM 1891 N N . TYR A 1 245 ? -6.559 2.723 5.977 1 98.31 245 TYR A N 1
ATOM 1892 C CA . TYR A 1 245 ? -7.113 3.877 5.273 1 98.31 245 TYR A CA 1
ATOM 1893 C C . TYR A 1 245 ? -6.004 4.758 4.711 1 98.31 245 TYR A C 1
ATOM 1895 O O . TYR A 1 245 ? -6.164 5.367 3.654 1 98.31 245 TYR A O 1
ATOM 1903 N N . LEU A 1 246 ? -4.863 4.824 5.383 1 98.5 246 LEU A N 1
ATOM 1904 C CA . LEU A 1 246 ? -3.727 5.52 4.789 1 98.5 246 LEU A CA 1
ATOM 1905 C C . LEU A 1 246 ? -3.289 4.84 3.496 1 98.5 246 LEU A C 1
ATOM 1907 O O . LEU A 1 246 ? -3.074 5.508 2.48 1 98.5 246 LEU A O 1
ATOM 1911 N N . ASN A 1 247 ? -3.215 3.559 3.598 1 98.12 247 ASN A N 1
ATOM 1912 C CA . ASN A 1 247 ? -2.842 2.787 2.418 1 98.12 247 ASN A CA 1
ATOM 1913 C C . ASN A 1 247 ? -3.846 2.977 1.284 1 98.12 247 ASN A C 1
ATOM 1915 O O . ASN A 1 247 ? -3.461 3.092 0.119 1 98.12 247 ASN A O 1
ATOM 1919 N N . GLN A 1 248 ? -5.117 3.012 1.653 1 97.81 248 GLN A N 1
ATOM 1920 C CA . GLN A 1 248 ? -6.145 3.248 0.644 1 97.81 248 GLN A CA 1
ATOM 1921 C C . GLN A 1 248 ? -6 4.637 0.027 1 97.81 248 GLN A C 1
ATOM 1923 O O . GLN A 1 248 ? -6.18 4.805 -1.181 1 97.81 248 GLN A O 1
ATOM 1928 N N . SER A 1 249 ? -5.727 5.562 0.849 1 98.75 249 SER A N 1
ATOM 1929 C CA . SER A 1 249 ? -5.527 6.918 0.342 1 98.75 249 SER A CA 1
ATOM 1930 C C . SER A 1 249 ? -4.402 6.965 -0.686 1 98.75 249 SER A C 1
ATOM 1932 O O . SER A 1 249 ? -4.57 7.523 -1.772 1 98.75 249 SER A O 1
ATOM 1934 N N . ILE A 1 250 ? -3.344 6.348 -0.367 1 98.5 250 ILE A N 1
ATOM 1935 C CA . ILE A 1 250 ? -2.172 6.328 -1.234 1 98.5 250 ILE A CA 1
ATOM 1936 C C . ILE A 1 250 ? -2.48 5.535 -2.502 1 98.5 250 ILE A C 1
ATOM 1938 O O . ILE A 1 250 ? -2.059 5.914 -3.598 1 98.5 250 ILE A O 1
ATOM 1942 N N . CYS A 1 251 ? -3.236 4.453 -2.334 1 97.69 251 CYS A N 1
ATOM 1943 C CA . CYS A 1 251 ? -3.65 3.658 -3.484 1 97.69 251 CYS A CA 1
ATOM 1944 C C . CYS A 1 251 ? -4.449 4.504 -4.469 1 97.69 251 CYS A C 1
ATOM 1946 O O . CYS A 1 251 ? -4.188 4.477 -5.672 1 97.69 251 CYS A O 1
ATOM 1948 N N . PHE A 1 252 ? -5.395 5.262 -4 1 98.31 252 PHE A N 1
ATOM 1949 C CA . PHE A 1 252 ? -6.199 6.125 -4.859 1 98.31 252 PHE A CA 1
ATOM 1950 C C . PHE A 1 252 ? -5.336 7.195 -5.512 1 98.31 252 PHE A C 1
ATOM 1952 O O . PHE A 1 252 ? -5.582 7.586 -6.656 1 98.31 252 PHE A O 1
ATOM 1959 N N . ALA A 1 253 ? -4.359 7.691 -4.77 1 98.44 253 ALA A N 1
ATOM 1960 C CA . ALA A 1 253 ? -3.461 8.688 -5.344 1 98.44 253 ALA A CA 1
ATOM 1961 C C . ALA A 1 253 ? -2.734 8.133 -6.566 1 98.44 253 ALA A C 1
ATOM 1963 O O . ALA A 1 253 ? -2.586 8.828 -7.574 1 98.44 253 ALA A O 1
ATOM 1964 N N . TYR A 1 254 ? -2.314 6.91 -6.48 1 96.75 254 TYR A N 1
ATOM 1965 C CA . TYR A 1 254 ? -1.653 6.273 -7.613 1 96.75 254 TYR A CA 1
ATOM 1966 C C . TYR A 1 254 ? -2.639 6.031 -8.75 1 96.75 254 TYR A C 1
ATOM 1968 O O . TYR A 1 254 ? -2.281 6.148 -9.93 1 96.75 254 TYR A O 1
ATOM 1976 N N . MET A 1 255 ? -3.865 5.648 -8.398 1 96.81 255 MET A N 1
ATOM 1977 C CA . MET A 1 255 ? -4.871 5.438 -9.438 1 96.81 255 MET A CA 1
ATOM 1978 C C . MET A 1 255 ? -5.102 6.715 -10.242 1 96.81 255 MET A C 1
ATOM 1980 O O . MET A 1 255 ? -5.336 6.66 -11.445 1 96.81 255 MET A O 1
ATOM 1984 N N . LEU A 1 256 ? -4.973 7.816 -9.578 1 97.31 256 LEU A N 1
ATOM 1985 C CA . LEU A 1 256 ? -5.195 9.109 -10.211 1 97.31 256 LEU A CA 1
ATOM 1986 C C . LEU A 1 256 ? -3.908 9.648 -10.828 1 97.31 256 LEU A C 1
ATOM 1988 O O . LEU A 1 256 ? -3.879 10.766 -11.336 1 97.31 256 LEU A O 1
ATOM 1992 N N . LYS A 1 257 ? -2.789 8.891 -10.703 1 95.44 257 LYS A N 1
ATOM 1993 C CA . LYS A 1 257 ? -1.484 9.234 -11.258 1 95.44 257 LYS A CA 1
ATOM 1994 C C . LYS A 1 257 ? -0.974 10.555 -10.672 1 95.44 257 LYS A C 1
ATOM 1996 O O . LYS A 1 257 ? -0.405 11.375 -11.398 1 95.44 257 LYS A O 1
ATOM 2001 N N . LEU A 1 258 ? -1.213 10.742 -9.391 1 97.38 258 LEU A N 1
ATOM 2002 C CA . LEU A 1 258 ? -0.744 11.961 -8.742 1 97.38 258 LEU A CA 1
ATOM 2003 C C . LEU A 1 258 ? 0.775 11.953 -8.609 1 97.38 258 LEU A C 1
ATOM 2005 O O . LEU A 1 258 ? 1.38 12.992 -8.328 1 97.38 258 LEU A O 1
ATOM 2009 N N . ASN A 1 259 ? 1.42 10.844 -8.812 1 95.62 259 ASN A N 1
ATOM 2010 C CA . ASN A 1 259 ? 2.871 10.719 -8.734 1 95.62 259 ASN A CA 1
ATOM 2011 C C . ASN A 1 259 ? 3.533 11.039 -10.07 1 95.62 259 ASN A C 1
ATOM 2013 O O . ASN A 1 259 ? 4.754 10.953 -10.203 1 95.62 259 ASN A O 1
ATOM 2017 N N . VAL A 1 260 ? 2.77 11.414 -11.016 1 94.38 260 VAL A N 1
ATOM 2018 C CA . VAL A 1 260 ? 3.277 11.664 -12.359 1 94.38 260 VAL A CA 1
ATOM 2019 C C . VAL A 1 260 ? 3.17 13.156 -12.68 1 94.38 260 VAL A C 1
ATOM 2021 O O . VAL A 1 260 ? 2.072 13.719 -12.688 1 94.38 260 VAL A O 1
ATOM 2024 N N . GLU A 1 261 ? 4.238 13.773 -13.062 1 93.56 261 GLU A N 1
ATOM 2025 C CA . GLU A 1 261 ? 4.293 15.219 -13.25 1 93.56 261 GLU A CA 1
ATOM 2026 C C . GLU A 1 261 ? 3.404 15.656 -14.414 1 93.56 261 GLU A C 1
ATOM 2028 O O . GLU A 1 261 ? 2.805 16.734 -14.375 1 93.56 261 GLU A O 1
ATOM 2033 N N . SER A 1 262 ? 3.295 14.836 -15.406 1 93.06 262 SER A N 1
ATOM 2034 C CA . SER A 1 262 ? 2.529 15.203 -16.594 1 93.06 262 SER A CA 1
ATOM 2035 C C . SER A 1 262 ? 1.046 15.352 -16.266 1 93.06 262 SER A C 1
ATOM 2037 O O . SER A 1 262 ? 0.308 16.016 -17 1 93.06 262 SER A O 1
ATOM 2039 N N . THR A 1 263 ? 0.643 14.734 -15.211 1 94.88 263 THR A N 1
ATOM 2040 C CA . THR A 1 263 ? -0.746 14.836 -14.773 1 94.88 263 THR A CA 1
ATOM 2041 C C . THR A 1 263 ? -1.102 16.281 -14.438 1 94.88 263 THR A C 1
ATOM 2043 O O . THR A 1 263 ? -2.252 16.703 -14.602 1 94.88 263 THR A O 1
ATOM 2046 N N . TYR A 1 264 ? -0.152 17.062 -14.062 1 96.12 264 TYR A N 1
ATOM 2047 C CA . TYR A 1 264 ? -0.388 18.422 -13.57 1 96.12 264 TYR A CA 1
ATOM 2048 C C . TYR A 1 264 ? -0.315 19.438 -14.703 1 96.12 264 TYR A C 1
ATOM 2050 O O . TYR A 1 264 ? -0.763 20.578 -14.562 1 96.12 264 TYR A O 1
ATOM 2058 N N . THR A 1 265 ? 0.222 19.078 -15.828 1 94.12 265 THR A N 1
ATOM 2059 C CA . THR A 1 265 ? 0.486 20.016 -16.922 1 94.12 265 THR A CA 1
ATOM 2060 C C . THR A 1 265 ? -0.815 20.438 -17.594 1 94.12 265 THR A C 1
ATOM 2062 O O . THR A 1 265 ? -0.898 21.531 -18.172 1 94.12 265 THR A O 1
ATOM 2065 N N . THR A 1 266 ? -1.799 19.594 -17.484 1 92.12 266 THR A N 1
ATOM 2066 C CA . THR A 1 266 ? -3.055 19.891 -18.172 1 92.12 266 THR A CA 1
ATOM 2067 C C . THR A 1 266 ? -4.023 20.609 -17.234 1 92.12 266 THR A C 1
ATOM 2069 O O . THR A 1 266 ? -5.113 21.016 -17.656 1 92.12 266 THR A O 1
ATOM 2072 N N . LEU A 1 267 ? -3.629 20.859 -16.047 1 95.62 267 LEU A N 1
ATOM 2073 C CA . LEU A 1 267 ? -4.504 21.469 -15.039 1 95.62 267 LEU A CA 1
ATOM 2074 C C . LEU A 1 267 ? -4.211 22.953 -14.898 1 95.62 267 LEU A C 1
ATOM 2076 O O . LEU A 1 267 ? -3.119 23.422 -15.242 1 95.62 267 LEU A O 1
ATOM 2080 N N . ASN A 1 268 ? -5.258 23.656 -14.477 1 94 268 ASN A N 1
ATOM 2081 C CA . ASN A 1 268 ? -4.957 25.031 -14.094 1 94 268 ASN A CA 1
ATOM 2082 C C . ASN A 1 268 ? -4.105 25.078 -12.82 1 94 268 ASN A C 1
ATOM 2084 O O . ASN A 1 268 ? -3.979 24.078 -12.117 1 94 268 ASN A O 1
ATOM 2088 N N . GLN A 1 269 ? -3.588 26.219 -12.539 1 91.38 269 GLN A N 1
ATOM 2089 C CA . GLN A 1 269 ? -2.596 26.359 -11.484 1 91.38 269 GLN A CA 1
ATOM 2090 C C . GLN A 1 269 ? -3.188 26.016 -10.117 1 91.38 269 GLN A C 1
ATOM 2092 O O . GLN A 1 269 ? -2.545 25.328 -9.312 1 91.38 269 GLN A O 1
ATOM 2097 N N . HIS A 1 270 ? -4.34 26.484 -9.883 1 91.31 270 HIS A N 1
ATOM 2098 C CA . HIS A 1 270 ? -4.973 26.25 -8.594 1 91.31 270 HIS A CA 1
ATOM 2099 C C . HIS A 1 270 ? -5.219 24.75 -8.375 1 91.31 270 HIS A C 1
ATOM 2101 O O . HIS A 1 270 ? -4.895 24.219 -7.312 1 91.31 270 HIS A O 1
ATOM 2107 N N . GLU A 1 271 ? -5.723 24.109 -9.359 1 94.62 271 GLU A N 1
ATOM 2108 C CA . GLU A 1 271 ? -6.004 22.688 -9.281 1 94.62 271 GLU A CA 1
ATOM 2109 C C . GLU A 1 271 ? -4.719 21.875 -9.141 1 94.62 271 GLU A C 1
ATOM 2111 O O . GLU A 1 271 ? -4.652 20.938 -8.344 1 94.62 271 GLU A O 1
ATOM 2116 N N . ALA A 1 272 ? -3.773 22.266 -9.898 1 96.69 272 ALA A N 1
ATOM 2117 C CA . ALA A 1 272 ? -2.482 21.578 -9.844 1 96.69 272 ALA A CA 1
ATOM 2118 C C . ALA A 1 272 ? -1.853 21.703 -8.461 1 96.69 272 ALA A C 1
ATOM 2120 O O . ALA A 1 272 ? -1.368 20.719 -7.902 1 96.69 272 ALA A O 1
ATOM 2121 N N . ASP A 1 273 ? -1.927 22.875 -7.93 1 96.19 273 ASP A N 1
ATOM 2122 C CA . ASP A 1 273 ? -1.33 23.109 -6.617 1 96.19 273 ASP A CA 1
ATOM 2123 C C . ASP A 1 273 ? -2.062 22.328 -5.535 1 96.19 273 ASP A C 1
ATOM 2125 O O . ASP A 1 273 ? -1.436 21.797 -4.617 1 96.19 273 ASP A O 1
ATOM 2129 N N . MET A 1 274 ? -3.338 22.297 -5.652 1 96.81 274 MET A N 1
ATOM 2130 C CA . MET A 1 274 ? -4.125 21.547 -4.672 1 96.81 274 MET A CA 1
ATOM 2131 C C . MET A 1 274 ? -3.771 20.062 -4.703 1 96.81 274 MET A C 1
ATOM 2133 O O . MET A 1 274 ? -3.604 19.438 -3.652 1 96.81 274 MET A O 1
ATOM 2137 N N . LEU A 1 275 ? -3.668 19.516 -5.848 1 98.31 275 LEU A N 1
ATOM 2138 C CA . LEU A 1 275 ? -3.33 18.109 -5.988 1 98.31 275 LEU A CA 1
ATOM 2139 C C . LEU A 1 275 ? -1.901 17.844 -5.523 1 98.31 275 LEU A C 1
ATOM 2141 O O . LEU A 1 275 ? -1.622 16.812 -4.926 1 98.31 275 LEU A O 1
ATOM 2145 N N . ARG A 1 276 ? -1.02 18.797 -5.809 1 98.19 276 ARG A N 1
ATOM 2146 C CA . ARG A 1 276 ? 0.347 18.672 -5.316 1 98.19 276 ARG A CA 1
ATOM 2147 C C . ARG A 1 276 ? 0.382 18.672 -3.791 1 98.19 276 ARG A C 1
ATOM 2149 O O . ARG A 1 276 ? 1.115 17.891 -3.18 1 98.19 276 ARG A O 1
ATOM 2156 N N . ARG A 1 277 ? -0.396 19.531 -3.223 1 98.38 277 ARG A N 1
ATOM 2157 C CA . ARG A 1 277 ? -0.472 19.562 -1.766 1 98.38 277 ARG A CA 1
ATOM 2158 C C . ARG A 1 277 ? -0.923 18.219 -1.205 1 98.38 277 ARG A C 1
ATOM 2160 O O . ARG A 1 277 ? -0.374 17.734 -0.212 1 98.38 277 ARG A O 1
ATOM 2167 N N . ILE A 1 278 ? -1.879 17.672 -1.829 1 98.81 278 ILE A N 1
ATOM 2168 C CA . ILE A 1 278 ? -2.416 16.391 -1.381 1 98.81 278 ILE A CA 1
ATOM 2169 C C . ILE A 1 278 ? -1.337 15.312 -1.479 1 98.81 278 ILE A C 1
ATOM 2171 O O . ILE A 1 278 ? -1.122 14.555 -0.532 1 98.81 278 ILE A O 1
ATOM 2175 N N . TYR A 1 279 ? -0.667 15.234 -2.576 1 98.69 279 TYR A N 1
ATOM 2176 C CA . TYR A 1 279 ? 0.392 14.25 -2.758 1 98.69 279 TYR A CA 1
ATOM 2177 C C . TYR A 1 279 ? 1.467 14.398 -1.689 1 98.69 279 TYR A C 1
ATOM 2179 O O . TYR A 1 279 ? 1.886 13.414 -1.078 1 98.69 279 TYR A O 1
ATOM 2187 N N . TRP A 1 280 ? 1.868 15.57 -1.479 1 98.62 280 TRP A N 1
ATOM 2188 C CA . TRP A 1 280 ? 2.982 15.797 -0.564 1 98.62 280 TRP A CA 1
ATOM 2189 C C . TRP A 1 280 ? 2.535 15.648 0.886 1 98.62 280 TRP A C 1
ATOM 2191 O O . TRP A 1 280 ? 3.318 15.234 1.746 1 98.62 280 TRP A O 1
ATOM 2201 N N . LEU A 1 281 ? 1.297 15.969 1.176 1 98.62 281 LEU A N 1
ATOM 2202 C CA . LEU A 1 281 ? 0.787 15.648 2.506 1 98.62 281 LEU A CA 1
ATOM 2203 C C . LEU A 1 281 ? 0.827 14.148 2.758 1 98.62 281 LEU A C 1
ATOM 2205 O O . LEU A 1 281 ? 1.213 13.703 3.842 1 98.62 281 LEU A O 1
ATOM 2209 N N . LEU A 1 282 ? 0.394 13.391 1.785 1 98.75 282 LEU A N 1
ATOM 2210 C CA . LEU A 1 282 ? 0.459 11.938 1.903 1 98.75 282 LEU A CA 1
ATOM 2211 C C . LEU A 1 282 ? 1.901 11.469 2.07 1 98.75 282 LEU A C 1
ATOM 2213 O O . LEU A 1 282 ? 2.174 10.547 2.84 1 98.75 282 LEU A O 1
ATOM 2217 N N . PHE A 1 283 ? 2.766 12.117 1.363 1 98.38 283 PHE A N 1
ATOM 2218 C CA . PHE A 1 283 ? 4.188 11.805 1.43 1 98.38 283 PHE A CA 1
ATOM 2219 C C . PHE A 1 283 ? 4.711 11.961 2.854 1 98.38 283 PHE A C 1
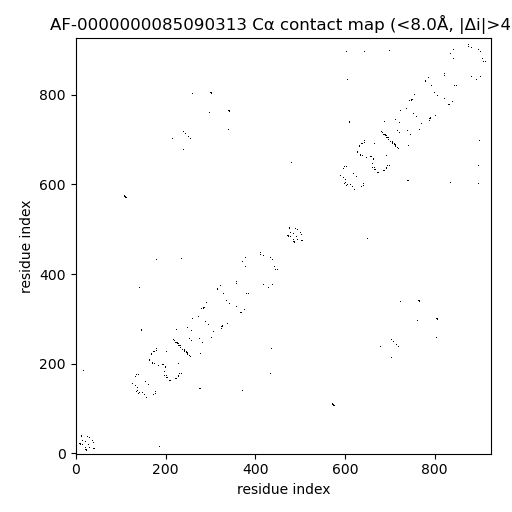ATOM 2221 O O . PHE A 1 283 ? 5.352 11.055 3.385 1 98.38 283 PHE A O 1
ATOM 2228 N N . ILE A 1 284 ? 4.391 13.047 3.465 1 97.38 284 ILE A N 1
ATOM 2229 C CA . ILE A 1 284 ? 4.809 13.328 4.836 1 97.38 284 ILE A CA 1
ATOM 2230 C C . ILE A 1 284 ? 4.141 12.344 5.789 1 97.38 284 ILE A C 1
ATOM 2232 O O . ILE A 1 284 ? 4.801 11.766 6.656 1 97.38 284 ILE A O 1
ATOM 2236 N N . THR A 1 285 ? 2.906 12.148 5.617 1 97.5 285 THR A N 1
ATOM 2237 C CA . THR A 1 285 ? 2.113 11.328 6.527 1 97.5 285 THR A CA 1
ATOM 2238 C C . THR A 1 285 ? 2.566 9.875 6.48 1 97.5 285 THR A C 1
ATOM 2240 O O . THR A 1 285 ? 2.715 9.227 7.523 1 97.5 285 THR A O 1
ATOM 2243 N N . GLU A 1 286 ? 2.744 9.391 5.266 1 97.69 286 GLU A N 1
ATOM 2244 C CA . GLU A 1 286 ? 3.189 8.008 5.105 1 97.69 286 GLU A CA 1
ATOM 2245 C C . GLU A 1 286 ? 4.508 7.762 5.832 1 97.69 286 GLU A C 1
ATOM 2247 O O . GLU A 1 286 ? 4.664 6.758 6.531 1 97.69 286 GLU A O 1
ATOM 2252 N N . ARG A 1 287 ? 5.383 8.648 5.676 1 96.31 287 ARG A N 1
ATOM 2253 C CA . ARG A 1 287 ? 6.719 8.508 6.246 1 96.31 287 ARG A CA 1
ATOM 2254 C C . ARG A 1 287 ? 6.68 8.617 7.766 1 96.31 287 ARG A C 1
ATOM 2256 O O . ARG A 1 287 ? 7.328 7.84 8.469 1 96.31 287 ARG A O 1
ATOM 2263 N N . ALA A 1 288 ? 5.945 9.609 8.211 1 93.94 288 ALA A N 1
ATOM 2264 C CA . ALA A 1 288 ? 5.801 9.734 9.656 1 93.94 288 ALA A CA 1
ATOM 2265 C C . ALA A 1 288 ? 5.18 8.469 10.258 1 93.94 288 ALA A C 1
ATOM 2267 O O . ALA A 1 288 ? 5.676 7.941 11.25 1 93.94 288 ALA A O 1
ATOM 2268 N N . TYR A 1 289 ? 4.18 8.016 9.617 1 93.88 289 TYR A N 1
ATOM 2269 C CA . TYR A 1 289 ? 3.494 6.828 10.117 1 93.88 289 TYR A CA 1
ATOM 2270 C C . TYR A 1 289 ? 4.387 5.598 10.023 1 93.88 289 TYR A C 1
ATOM 2272 O O . TYR A 1 289 ? 4.379 4.746 10.922 1 93.88 289 TYR A O 1
ATOM 2280 N N . ALA A 1 290 ? 5.105 5.488 8.953 1 94.31 290 ALA A N 1
ATOM 2281 C CA . ALA A 1 290 ? 6.027 4.371 8.758 1 94.31 290 ALA A CA 1
ATOM 2282 C C . ALA A 1 290 ? 7.078 4.328 9.867 1 94.31 290 ALA A C 1
ATOM 2284 O O . ALA A 1 290 ? 7.391 3.256 10.391 1 94.31 290 ALA A O 1
ATOM 2285 N N . LEU A 1 291 ? 7.613 5.391 10.234 1 90.75 291 LEU A N 1
ATOM 2286 C CA . LEU A 1 291 ? 8.633 5.465 11.266 1 90.75 291 LEU A CA 1
ATOM 2287 C C . LEU A 1 291 ? 8.055 5.078 12.625 1 90.75 291 LEU 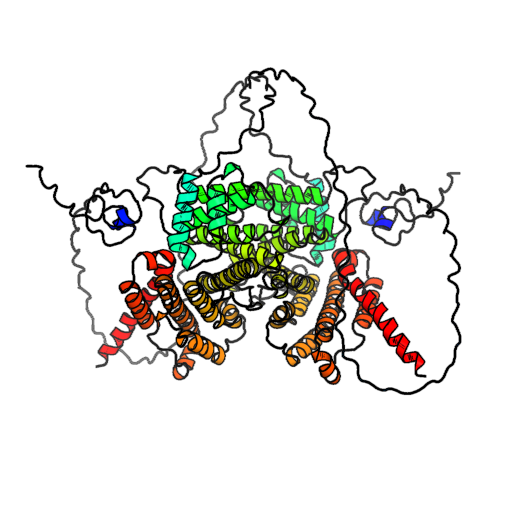A C 1
ATOM 2289 O O . LEU A 1 291 ? 8.758 4.492 13.461 1 90.75 291 LEU A O 1
ATOM 2293 N N . GLN A 1 292 ? 6.789 5.363 12.758 1 87.31 292 GLN A N 1
ATOM 2294 C CA . GLN A 1 292 ? 6.141 5.078 14.031 1 87.31 292 GLN A CA 1
ATOM 2295 C C . GLN A 1 292 ? 5.762 3.604 14.141 1 87.31 292 GLN A C 1
ATOM 2297 O O . GLN A 1 292 ? 5.805 3.025 15.227 1 87.31 292 GLN A O 1
ATOM 2302 N N . THR A 1 293 ? 5.426 3.018 13.062 1 89.69 293 THR A N 1
ATOM 2303 C CA . THR A 1 293 ? 4.75 1.728 13.164 1 89.69 293 THR A CA 1
ATOM 2304 C C . THR A 1 293 ? 5.57 0.631 12.492 1 89.69 293 THR A C 1
ATOM 2306 O O . THR A 1 293 ? 5.227 -0.549 12.578 1 89.69 293 THR A O 1
ATOM 2309 N N . GLY A 1 294 ? 6.609 1.002 11.797 1 88.19 294 GLY A N 1
ATOM 2310 C CA . GLY A 1 294 ? 7.41 0.011 11.094 1 88.19 294 GLY A CA 1
ATOM 2311 C C . GLY A 1 294 ? 6.754 -0.505 9.828 1 88.19 294 GLY A C 1
ATOM 2312 O O . GLY A 1 294 ? 6.773 -1.708 9.562 1 88.19 294 GLY A O 1
ATOM 2313 N N . ARG A 1 295 ? 6.082 0.369 9.133 1 93.25 295 ARG A N 1
ATOM 2314 C CA . ARG A 1 295 ? 5.449 0.035 7.863 1 93.25 295 ARG A CA 1
ATOM 2315 C C . ARG A 1 295 ? 6.285 0.533 6.688 1 93.25 295 ARG A C 1
ATOM 2317 O O . ARG A 1 295 ? 7.133 1.416 6.852 1 93.25 295 ARG A O 1
ATOM 2324 N N . PRO A 1 296 ? 6.094 -0.06 5.508 1 94.62 296 PRO A N 1
ATOM 2325 C CA . PRO A 1 296 ? 6.852 0.388 4.332 1 94.62 296 PRO A CA 1
ATOM 2326 C C . PRO A 1 296 ? 6.305 1.685 3.74 1 94.62 296 PRO A C 1
ATOM 2328 O O . PRO A 1 296 ? 5.215 2.127 4.109 1 94.62 296 PRO A O 1
ATOM 2331 N N . VAL A 1 297 ? 7.113 2.271 2.896 1 96.19 297 VAL A N 1
ATOM 2332 C CA . VAL A 1 297 ? 6.68 3.482 2.207 1 96.19 297 VAL A CA 1
ATOM 2333 C C . VAL A 1 297 ? 6.602 3.223 0.705 1 96.19 297 VAL A C 1
ATOM 2335 O O . VAL A 1 297 ? 7.41 2.473 0.154 1 96.19 297 VAL A O 1
ATOM 2338 N N . MET A 1 298 ? 5.652 3.891 0.045 1 96.12 298 MET A N 1
ATOM 2339 C CA . MET A 1 298 ? 5.43 3.705 -1.386 1 96.12 298 MET A CA 1
ATOM 2340 C C . MET A 1 298 ? 5.727 4.988 -2.154 1 96.12 298 MET A C 1
ATOM 2342 O O . MET A 1 298 ? 6.219 4.941 -3.281 1 96.12 298 MET A O 1
ATOM 2346 N N . LEU A 1 299 ? 5.469 6.109 -1.584 1 96.75 299 LEU A N 1
ATOM 2347 C CA . LEU A 1 299 ? 5.543 7.375 -2.307 1 96.75 299 LEU A CA 1
ATOM 2348 C C . LEU A 1 299 ? 6.988 7.816 -2.482 1 96.75 299 LEU A C 1
ATOM 2350 O O . LEU A 1 299 ? 7.848 7.5 -1.653 1 96.75 299 LEU A O 1
ATOM 2354 N N . ARG A 1 300 ? 7.266 8.461 -3.602 1 95.06 300 ARG A N 1
ATOM 2355 C CA . ARG A 1 300 ? 8.57 9.039 -3.92 1 95.06 300 ARG A CA 1
ATOM 2356 C C . ARG A 1 300 ? 8.43 10.5 -4.332 1 95.06 300 ARG A C 1
ATOM 2358 O O . ARG A 1 300 ? 7.336 10.961 -4.668 1 95.06 300 ARG A O 1
ATOM 2365 N N . ALA A 1 301 ? 9.555 11.188 -4.168 1 93.81 301 ALA A N 1
ATOM 2366 C CA . ALA A 1 301 ? 9.562 12.594 -4.547 1 93.81 301 ALA A CA 1
ATOM 2367 C C . ALA A 1 301 ? 9.656 12.75 -6.062 1 93.81 301 ALA A C 1
ATOM 2369 O O . ALA A 1 301 ? 10.68 13.211 -6.586 1 93.81 301 ALA A O 1
ATOM 2370 N N . THR A 1 302 ? 8.508 12.547 -6.762 1 92.69 302 THR A N 1
ATOM 2371 C CA . THR A 1 302 ? 8.539 12.414 -8.219 1 92.69 302 THR A CA 1
ATOM 2372 C C . THR A 1 302 ? 7.879 13.609 -8.883 1 92.69 302 THR A C 1
ATOM 2374 O O . THR A 1 302 ? 7.875 13.719 -10.109 1 92.69 302 THR A O 1
ATOM 2377 N N . ILE A 1 303 ? 7.34 14.492 -8.117 1 95.12 303 ILE A N 1
ATOM 2378 C CA . ILE A 1 303 ? 6.66 15.633 -8.719 1 95.12 303 ILE A CA 1
ATOM 2379 C C . ILE A 1 303 ? 7.156 16.922 -8.07 1 95.12 303 ILE A C 1
ATOM 2381 O O . ILE A 1 303 ? 7.789 16.891 -7.012 1 95.12 303 ILE A O 1
ATOM 2385 N N . GLN A 1 304 ? 6.828 17.969 -8.68 1 94.75 304 GLN A N 1
ATOM 2386 C CA . GLN A 1 304 ? 7.18 19.281 -8.141 1 94.75 304 GLN A CA 1
ATOM 2387 C C . GLN A 1 304 ? 6.371 19.594 -6.879 1 94.75 304 GLN A C 1
ATOM 2389 O O . GLN A 1 304 ? 5.25 19.109 -6.723 1 94.75 304 GLN A O 1
ATOM 2394 N N . LYS A 1 305 ? 7.008 20.344 -6.016 1 96.19 305 LYS A N 1
ATOM 2395 C CA . LYS A 1 305 ? 6.309 20.828 -4.828 1 96.19 305 LYS A CA 1
ATOM 2396 C C . LYS A 1 305 ? 5.332 21.938 -5.18 1 96.19 305 LYS A C 1
ATOM 2398 O O . LYS A 1 305 ? 5.449 22.562 -6.234 1 96.19 305 LYS A O 1
ATOM 2403 N N . PRO A 1 306 ? 4.332 22.109 -4.277 1 94.69 306 PRO A N 1
ATOM 2404 C CA . PRO A 1 306 ? 3.408 23.219 -4.535 1 94.69 306 PRO A CA 1
ATOM 2405 C C . PRO A 1 306 ? 4.109 24.578 -4.551 1 94.69 306 PRO A C 1
ATOM 2407 O O . PRO A 1 306 ? 5.105 24.781 -3.852 1 94.69 306 PRO A O 1
ATOM 2410 N N . ALA A 1 307 ? 3.523 25.5 -5.262 1 92.56 307 ALA A N 1
ATOM 2411 C CA . ALA A 1 307 ? 4.105 26.828 -5.379 1 92.56 307 ALA A CA 1
ATOM 2412 C C . ALA A 1 307 ? 3.961 27.609 -4.07 1 92.56 307 ALA A C 1
ATOM 2414 O O . ALA A 1 307 ? 2.885 27.625 -3.469 1 92.56 307 ALA A O 1
ATOM 2415 N N . VAL A 1 308 ? 5.023 28.234 -3.699 1 92.25 308 VAL A N 1
ATOM 2416 C CA . VAL A 1 308 ? 5.004 29.016 -2.463 1 92.25 308 VAL A CA 1
ATOM 2417 C C . VAL A 1 308 ? 4.641 30.469 -2.77 1 92.25 308 VAL A C 1
ATOM 2419 O O . VAL A 1 308 ? 3.639 30.969 -2.271 1 92.25 308 VAL A O 1
ATOM 2422 N N . PHE A 1 309 ? 5.277 31.047 -3.727 1 88.56 309 PHE A N 1
ATOM 2423 C CA . PHE A 1 309 ? 5.16 32.469 -3.969 1 88.56 309 PHE A CA 1
ATOM 2424 C C . PHE A 1 309 ? 3.857 32.812 -4.691 1 88.56 309 PHE A C 1
ATOM 2426 O O . PHE A 1 309 ? 3.277 33.875 -4.492 1 88.56 309 PHE A O 1
ATOM 2433 N N . ARG A 1 310 ? 3.342 31.938 -5.449 1 86.19 310 ARG A N 1
ATOM 2434 C CA . ARG A 1 310 ? 2.127 32.188 -6.223 1 86.19 310 ARG A CA 1
ATOM 2435 C C . ARG A 1 310 ? 0.891 31.734 -5.445 1 86.19 310 ARG A C 1
ATOM 2437 O O . ARG A 1 310 ? -0.236 31.906 -5.918 1 86.19 310 ARG A O 1
ATOM 2444 N N . SER A 1 311 ? 1.188 31.281 -4.293 1 89 311 SER A N 1
ATOM 2445 C CA . SER A 1 311 ? 0.076 30.797 -3.48 1 89 311 SER A CA 1
ATOM 2446 C C . SER A 1 311 ? -0.661 31.953 -2.809 1 89 311 SER A C 1
ATOM 2448 O O . SER A 1 311 ? -0.086 33.031 -2.594 1 89 311 SER A O 1
ATOM 2450 N N . GLU A 1 312 ? -1.944 31.688 -2.506 1 86.06 312 GLU A N 1
ATOM 2451 C CA . GLU A 1 312 ? -2.75 32.656 -1.761 1 86.06 312 GLU A CA 1
ATOM 2452 C C . GLU A 1 312 ? -2.246 32.812 -0.329 1 86.06 312 GLU A C 1
ATOM 2454 O O . GLU A 1 312 ? -2.502 33.812 0.32 1 86.06 312 GLU A O 1
ATOM 2459 N N . SER A 1 313 ? -1.562 31.797 0.161 1 89.5 313 SER A N 1
ATOM 2460 C CA . SER A 1 313 ? -0.978 31.812 1.498 1 89.5 313 SER A CA 1
ATOM 2461 C C . SER A 1 313 ? 0.488 31.391 1.467 1 89.5 313 SER A C 1
ATOM 2463 O O . SER A 1 313 ? 0.839 30.297 1.935 1 89.5 313 SER A O 1
ATOM 2465 N N . PRO A 1 314 ? 1.339 32.25 1.072 1 90.94 314 PRO A N 1
ATOM 2466 C CA . PRO A 1 314 ? 2.746 31.906 0.869 1 90.94 314 PRO A CA 1
ATOM 2467 C C . PRO A 1 314 ? 3.43 31.438 2.154 1 90.94 314 PRO A C 1
ATOM 2469 O O . PRO A 1 314 ? 4.254 30.531 2.127 1 90.94 314 PRO A O 1
ATOM 2472 N N . MET A 1 315 ? 3.062 32.094 3.248 1 91.06 315 MET A N 1
ATOM 2473 C CA . MET A 1 315 ? 3.693 31.719 4.512 1 91.06 315 MET A CA 1
ATOM 2474 C C . MET A 1 315 ? 3.336 30.297 4.906 1 91.06 315 MET A C 1
ATOM 2476 O O . MET A 1 315 ? 4.199 29.531 5.355 1 91.06 315 MET A O 1
ATOM 2480 N N . MET A 1 316 ? 2.121 30 4.789 1 91.69 316 MET A N 1
ATOM 2481 C CA . MET A 1 316 ? 1.667 28.641 5.086 1 91.69 316 MET A CA 1
ATOM 2482 C C . MET A 1 316 ? 2.336 27.625 4.16 1 91.69 316 MET A C 1
ATOM 2484 O O . MET A 1 316 ? 2.801 26.578 4.613 1 91.69 316 MET A O 1
ATOM 2488 N N . MET A 1 317 ? 2.43 27.969 2.887 1 94.06 317 MET A N 1
ATOM 2489 C CA . MET A 1 317 ? 3.02 27.062 1.899 1 94.06 317 MET A CA 1
ATOM 2490 C C . MET A 1 317 ? 4.516 26.891 2.145 1 94.06 317 MET A C 1
ATOM 2492 O O . MET A 1 317 ? 5.066 25.828 1.896 1 94.06 317 MET A O 1
ATOM 2496 N N . TYR A 1 318 ? 5.105 27.984 2.578 1 94.38 318 TYR A N 1
ATOM 2497 C CA . TYR A 1 318 ? 6.523 27.906 2.918 1 94.38 318 TYR A CA 1
ATOM 2498 C C . TYR A 1 318 ? 6.754 26.922 4.066 1 94.38 318 TYR A C 1
ATOM 2500 O O . TYR A 1 318 ? 7.668 26.094 4.016 1 94.38 318 TYR A O 1
ATOM 2508 N N . GLY A 1 319 ? 5.934 27.047 5.09 1 93.81 319 GLY A N 1
ATOM 2509 C CA . GLY A 1 319 ? 6.012 26.094 6.184 1 93.81 319 GLY A CA 1
ATOM 2510 C C . GLY A 1 319 ? 5.777 24.672 5.738 1 93.81 319 GLY A C 1
ATOM 2511 O O . GLY A 1 319 ? 6.531 23.766 6.109 1 93.81 319 GLY A O 1
ATOM 2512 N N . PHE A 1 320 ? 4.766 24.484 4.949 1 95.44 320 PHE A N 1
ATOM 2513 C CA . PHE A 1 320 ? 4.414 23.172 4.426 1 95.44 320 PHE A CA 1
ATOM 2514 C C . PHE A 1 320 ? 5.559 22.594 3.604 1 95.44 320 PHE A C 1
ATOM 2516 O O . PHE A 1 320 ? 5.93 21.422 3.777 1 95.44 320 PHE A O 1
ATOM 2523 N N . SER A 1 321 ? 6.113 23.375 2.754 1 95.81 321 SER A N 1
ATOM 2524 C CA . SER A 1 321 ? 7.203 22.953 1.884 1 95.81 321 SER A CA 1
ATOM 2525 C C . SER A 1 321 ? 8.438 22.562 2.693 1 95.81 321 SER A C 1
ATOM 2527 O O . SER A 1 321 ? 9.164 21.641 2.326 1 95.81 321 SER A O 1
ATOM 2529 N N . ASN A 1 322 ? 8.672 23.25 3.721 1 94.81 322 ASN A N 1
ATOM 2530 C CA . ASN A 1 322 ? 9.828 22.938 4.547 1 94.81 322 ASN A CA 1
ATOM 2531 C C . ASN A 1 322 ? 9.648 21.625 5.285 1 94.81 322 ASN A C 1
ATOM 2533 O O . ASN A 1 322 ? 10.625 20.891 5.512 1 94.81 322 ASN A O 1
ATOM 2537 N N . LEU A 1 323 ? 8.438 21.344 5.652 1 95.38 323 LEU A N 1
ATOM 2538 C CA . LEU A 1 323 ? 8.172 20.047 6.25 1 95.38 323 LEU A CA 1
ATOM 2539 C C . LEU A 1 323 ? 8.414 18.922 5.242 1 95.38 323 LEU A C 1
ATOM 2541 O O . LEU A 1 323 ? 8.953 17.875 5.59 1 95.38 323 LEU A O 1
ATOM 2545 N N . VAL A 1 324 ? 7.98 19.156 4.012 1 97.19 324 VAL A N 1
ATOM 2546 C CA . VAL A 1 324 ? 8.219 18.188 2.936 1 97.19 324 VAL A CA 1
ATOM 2547 C C . VAL A 1 324 ? 9.727 17.953 2.781 1 97.19 324 VAL A C 1
ATOM 2549 O O . VAL A 1 324 ? 10.18 16.812 2.738 1 97.19 324 VAL A O 1
ATOM 2552 N N . LEU A 1 325 ? 10.445 19.031 2.746 1 96.88 325 LEU A N 1
ATOM 2553 C CA . LEU A 1 325 ? 11.891 18.953 2.559 1 96.88 325 LEU A CA 1
ATOM 2554 C C . LEU A 1 325 ? 12.547 18.188 3.705 1 96.88 325 LEU A C 1
ATOM 2556 O O . LEU A 1 325 ? 13.516 17.453 3.496 1 96.88 325 LEU A O 1
ATOM 2560 N N . LEU A 1 326 ? 12.031 18.453 4.863 1 96.31 326 LEU A N 1
ATOM 2561 C CA . LEU A 1 326 ? 12.57 17.75 6.027 1 96.31 326 LEU A CA 1
ATOM 2562 C C . LEU A 1 326 ? 12.406 16.234 5.871 1 96.31 326 LEU A C 1
ATOM 2564 O O . LEU A 1 326 ? 13.359 15.484 6.098 1 96.31 326 LEU A O 1
ATOM 2568 N N . PHE A 1 327 ? 11.281 15.766 5.48 1 97.19 327 PHE A N 1
ATOM 2569 C CA . PHE A 1 327 ? 11.016 14.336 5.336 1 97.19 327 PHE A CA 1
ATOM 2570 C C . PHE A 1 327 ? 11.75 13.773 4.121 1 97.19 327 PHE A C 1
ATOM 2572 O O . PHE A 1 327 ? 12.078 12.586 4.086 1 97.19 327 PHE A O 1
ATOM 2579 N N . GLU A 1 328 ? 11.984 14.555 3.115 1 96.44 328 GLU A N 1
ATOM 2580 C CA . GLU A 1 328 ? 12.75 14.125 1.945 1 96.44 328 GLU A CA 1
ATOM 2581 C C . GLU A 1 328 ? 14.18 13.758 2.32 1 96.44 328 GLU A C 1
ATOM 2583 O O . GLU A 1 328 ? 14.852 13.031 1.588 1 96.44 328 GLU A O 1
ATOM 2588 N N . LYS A 1 329 ? 14.633 14.32 3.428 1 96.25 329 LYS A N 1
ATOM 2589 C CA . LYS A 1 329 ? 15.992 14.039 3.861 1 96.25 329 LYS A CA 1
ATOM 2590 C C . LYS A 1 329 ? 16.141 12.586 4.316 1 96.25 329 LYS A C 1
ATOM 2592 O O . LYS A 1 329 ? 17.234 12.039 4.316 1 96.25 329 LYS A O 1
ATOM 2597 N N . ILE A 1 330 ? 15.055 12.023 4.762 1 95.94 330 ILE A N 1
ATOM 2598 C CA . ILE A 1 330 ? 15.07 10.609 5.129 1 95.94 330 ILE A CA 1
ATOM 2599 C C . ILE A 1 330 ? 14.891 9.75 3.881 1 95.94 330 ILE A C 1
ATOM 2601 O O . ILE A 1 330 ? 13.773 9.547 3.412 1 95.94 330 ILE A O 1
ATOM 2605 N N . LEU A 1 331 ? 15.859 9.172 3.443 1 92.69 331 LEU A N 1
ATOM 2606 C CA . LEU A 1 331 ? 15.867 8.445 2.182 1 92.69 331 LEU A CA 1
ATOM 2607 C C . LEU A 1 331 ? 15.117 7.121 2.314 1 92.69 331 LEU A C 1
ATOM 2609 O O . LEU A 1 331 ? 15.031 6.559 3.408 1 92.69 331 LEU A O 1
ATOM 2613 N N . PRO A 1 332 ? 14.648 6.578 1.195 1 90.19 332 PRO A N 1
ATOM 2614 C CA . PRO A 1 332 ? 13.867 5.34 1.207 1 90.19 332 PRO A CA 1
ATOM 2615 C C . PRO A 1 332 ? 14.617 4.176 1.845 1 90.19 332 PRO A C 1
ATOM 2617 O O . PRO A 1 332 ? 14.008 3.314 2.482 1 90.19 332 PRO A O 1
ATOM 2620 N N . ASP A 1 333 ? 15.898 4.172 1.78 1 88.94 333 ASP A N 1
ATOM 2621 C CA . ASP A 1 333 ? 16.703 3.096 2.354 1 88.94 333 ASP A CA 1
ATOM 2622 C C . ASP A 1 333 ? 16.5 3.004 3.863 1 88.94 333 ASP A C 1
ATOM 2624 O O . ASP A 1 333 ? 16.531 1.91 4.434 1 88.94 333 ASP A O 1
ATOM 2628 N N . PHE A 1 334 ? 16.422 4.113 4.449 1 92.38 334 PHE A N 1
ATOM 2629 C CA . PHE A 1 334 ? 16.25 4.109 5.898 1 92.38 334 PHE A CA 1
ATOM 2630 C C . PHE A 1 334 ? 14.969 3.396 6.297 1 92.38 334 PHE A C 1
ATOM 2632 O O . PHE A 1 334 ? 14.93 2.697 7.312 1 92.38 334 PHE A O 1
ATOM 2639 N N . TYR A 1 335 ? 13.898 3.672 5.547 1 92.44 335 TYR A N 1
ATOM 2640 C CA . TYR A 1 335 ? 12.633 3.02 5.855 1 92.44 335 TYR A CA 1
ATOM 2641 C C . TYR A 1 335 ? 12.742 1.509 5.688 1 92.44 335 TYR A C 1
ATOM 2643 O O . TYR A 1 335 ? 12.109 0.748 6.422 1 92.44 335 TYR A O 1
ATOM 2651 N N . ASP A 1 336 ? 13.508 1.093 4.758 1 90.44 336 ASP A N 1
ATOM 2652 C CA . ASP A 1 336 ? 13.781 -0.334 4.609 1 90.44 336 ASP A CA 1
ATOM 2653 C C . ASP A 1 336 ? 14.562 -0.872 5.801 1 90.44 336 ASP A C 1
ATOM 2655 O O . ASP A 1 336 ? 14.281 -1.963 6.297 1 90.44 336 ASP A O 1
ATOM 2659 N N . TRP A 1 337 ? 15.562 -0.07 6.23 1 87.88 337 TRP A N 1
ATOM 2660 C CA . TRP A 1 337 ? 16.312 -0.467 7.414 1 87.88 337 TRP A CA 1
ATOM 2661 C C . TRP A 1 337 ? 15.414 -0.552 8.633 1 87.88 337 TRP A C 1
ATOM 2663 O O . TRP A 1 337 ? 15.594 -1.424 9.492 1 87.88 337 TRP A O 1
ATOM 2673 N N . ASN A 1 338 ? 14.531 0.351 8.633 1 85.69 338 ASN A N 1
ATOM 2674 C CA . ASN A 1 338 ? 13.633 0.468 9.773 1 85.69 338 ASN A CA 1
ATOM 2675 C C . ASN A 1 338 ? 12.664 -0.712 9.852 1 85.69 338 ASN A C 1
ATOM 2677 O O . ASN A 1 338 ? 12.133 -1.014 10.922 1 85.69 338 ASN A O 1
ATOM 2681 N N . LEU A 1 339 ? 12.312 -1.349 8.766 1 81.5 339 LEU A N 1
ATOM 2682 C CA . LEU A 1 339 ? 11.414 -2.498 8.727 1 81.5 339 LEU A CA 1
ATOM 2683 C C . LEU A 1 339 ? 12.023 -3.691 9.453 1 81.5 339 LEU A C 1
ATOM 2685 O O . LEU A 1 339 ? 11.297 -4.547 9.969 1 81.5 339 LEU A O 1
ATOM 2689 N N . GLY A 1 340 ? 13.227 -3.756 9.648 1 70.62 340 GLY A N 1
ATOM 2690 C CA . GLY A 1 340 ? 13.883 -4.879 10.305 1 70.62 340 GLY A CA 1
ATOM 2691 C C . GLY A 1 340 ? 15.102 -5.375 9.555 1 70.62 340 GLY A C 1
ATOM 2692 O O . GLY A 1 340 ? 15.641 -4.672 8.695 1 70.62 340 GLY A O 1
ATOM 2693 N N . ASP A 1 341 ? 15.492 -6.512 10 1 63.41 341 ASP A N 1
ATOM 2694 C CA . ASP A 1 341 ? 16.75 -7.055 9.492 1 63.41 341 ASP A CA 1
ATOM 2695 C C . ASP A 1 341 ? 16.594 -7.594 8.07 1 63.41 341 ASP A C 1
ATOM 2697 O O . ASP A 1 341 ? 15.977 -8.648 7.871 1 63.41 341 ASP A O 1
ATOM 2701 N N . LEU A 1 342 ? 16.922 -6.785 7.156 1 62.25 342 LEU A N 1
ATOM 2702 C CA . LEU A 1 342 ? 16.891 -7.176 5.75 1 62.25 342 LEU A CA 1
ATOM 2703 C C . LEU A 1 342 ? 18.125 -7.988 5.383 1 62.25 342 LEU A C 1
ATOM 2705 O O . LEU A 1 342 ? 18.312 -8.367 4.219 1 62.25 342 LEU A O 1
ATOM 2709 N N . GLY A 1 343 ? 18.781 -8.359 6.355 1 58.41 343 GLY A N 1
ATOM 2710 C CA . GLY A 1 343 ? 19.984 -9.117 6.094 1 58.41 343 GLY A CA 1
ATOM 2711 C C . GLY A 1 343 ? 21.156 -8.25 5.672 1 58.41 343 GLY A C 1
ATOM 2712 O O . GLY A 1 343 ? 22.312 -8.68 5.742 1 58.41 343 GLY A O 1
ATOM 2713 N N . GLU A 1 344 ? 20.859 -7.137 5.109 1 62 344 GLU A N 1
ATOM 2714 C CA . GLU A 1 344 ? 21.938 -6.25 4.688 1 62 344 GLU A CA 1
ATOM 2715 C C . GLU A 1 344 ? 22.25 -5.203 5.758 1 62 344 GLU A C 1
ATOM 2717 O O . GLU A 1 344 ? 21.328 -4.684 6.402 1 62 344 GLU A O 1
ATOM 2722 N N . PRO A 1 345 ? 23.531 -5.145 5.902 1 65.94 345 PRO A N 1
ATOM 2723 C CA . PRO A 1 345 ? 23.922 -4.156 6.91 1 65.94 345 PRO A CA 1
ATOM 2724 C C . PRO A 1 345 ? 23.516 -2.73 6.527 1 65.94 345 PRO A C 1
ATOM 2726 O O . PRO A 1 345 ? 23.469 -2.404 5.34 1 65.94 345 PRO A O 1
ATOM 2729 N N . CYS A 1 346 ? 23.062 -2.029 7.445 1 76.75 346 CYS A N 1
ATOM 2730 C CA . CYS A 1 346 ? 22.781 -0.605 7.301 1 76.75 346 CYS A CA 1
ATOM 2731 C C . CYS A 1 346 ? 24.031 0.161 6.906 1 76.75 346 CYS A C 1
ATOM 2733 O O . CYS A 1 346 ? 25.125 -0.116 7.414 1 76.75 346 CYS A O 1
ATOM 2735 N N . ASP A 1 347 ? 23.922 0.949 5.891 1 81.31 347 ASP A N 1
ATOM 2736 C CA . ASP A 1 347 ? 25.016 1.849 5.531 1 81.31 347 ASP A CA 1
ATOM 2737 C C . ASP A 1 347 ? 25.172 2.963 6.562 1 81.31 347 ASP A C 1
ATOM 2739 O O . ASP A 1 347 ? 24.469 3.971 6.508 1 81.31 347 ASP A O 1
ATOM 2743 N N . LEU A 1 348 ? 26.156 2.826 7.379 1 78.69 348 LEU A N 1
ATOM 2744 C CA . LEU A 1 348 ? 26.344 3.738 8.5 1 78.69 348 LEU A CA 1
ATOM 2745 C C . LEU A 1 348 ? 26.672 5.145 8.016 1 78.69 348 LEU A C 1
ATOM 2747 O O . LEU A 1 348 ? 26.281 6.133 8.641 1 78.69 348 LEU A O 1
ATOM 2751 N N . SER A 1 349 ? 27.438 5.203 6.945 1 84.12 349 SER A N 1
ATOM 2752 C CA . SER A 1 349 ? 27.766 6.508 6.387 1 84.12 349 SER A CA 1
ATOM 2753 C C . SER A 1 349 ? 26.5 7.227 5.895 1 84.12 349 SER A C 1
ATOM 2755 O O . SER A 1 349 ? 26.344 8.43 6.121 1 84.12 349 SER A O 1
ATOM 2757 N N . SER A 1 350 ? 25.688 6.449 5.254 1 87.44 350 SER A N 1
ATOM 2758 C CA . SER A 1 350 ? 24.422 7.016 4.781 1 87.44 350 SER A CA 1
ATOM 2759 C C . SER A 1 350 ? 23.547 7.445 5.949 1 87.44 350 SER A C 1
ATOM 2761 O O . SER A 1 350 ? 22.891 8.5 5.895 1 87.44 350 SER A O 1
ATOM 2763 N N . LEU A 1 351 ? 23.516 6.684 6.965 1 87.81 351 LEU A N 1
ATOM 2764 C CA . LEU A 1 351 ? 22.719 6.992 8.148 1 87.81 351 LEU A CA 1
ATOM 2765 C C . LEU A 1 351 ? 23.203 8.273 8.812 1 87.81 351 LEU A C 1
ATOM 2767 O O . LEU A 1 351 ? 22.406 9.117 9.219 1 87.81 351 LEU A O 1
ATOM 2771 N N . ALA A 1 352 ? 24.531 8.406 8.922 1 85.31 352 ALA A N 1
ATOM 2772 C CA . ALA A 1 352 ? 25.109 9.617 9.508 1 85.31 352 ALA A CA 1
ATOM 2773 C C . ALA A 1 352 ? 24.766 10.852 8.68 1 85.31 352 ALA A C 1
ATOM 2775 O O . ALA A 1 352 ? 24.469 11.914 9.234 1 85.31 352 ALA A O 1
ATOM 2776 N N . ASN A 1 353 ? 24.797 10.664 7.414 1 90 353 ASN A N 1
ATOM 2777 C CA . ASN A 1 353 ? 24.469 11.773 6.523 1 90 353 ASN A CA 1
ATOM 2778 C C . ASN A 1 353 ? 23 12.164 6.645 1 90 353 ASN A C 1
ATOM 2780 O O . ASN A 1 353 ? 22.656 13.352 6.605 1 90 353 ASN A O 1
ATOM 2784 N N . ILE A 1 354 ? 22.141 11.188 6.777 1 93.56 354 ILE A N 1
ATOM 2785 C CA . ILE A 1 354 ? 20.719 11.445 6.965 1 93.56 354 ILE A CA 1
ATOM 2786 C C . ILE A 1 354 ? 20.516 12.227 8.266 1 93.56 354 ILE A C 1
ATOM 2788 O O . ILE A 1 354 ? 19.812 13.242 8.273 1 93.56 354 ILE A O 1
ATOM 2792 N N . TYR A 1 355 ? 21.141 11.781 9.297 1 90 355 TYR A N 1
ATOM 2793 C CA . TYR A 1 355 ? 20.984 12.445 10.594 1 90 355 TYR A CA 1
ATOM 2794 C C . TYR A 1 355 ? 21.438 13.898 10.516 1 90 355 TYR A C 1
ATOM 2796 O O . TYR A 1 355 ? 20.719 14.797 10.969 1 90 355 TYR A O 1
ATOM 2804 N N . LYS A 1 356 ? 22.578 14.117 9.93 1 91 356 LYS A N 1
ATOM 2805 C CA . LYS A 1 356 ? 23.125 15.469 9.82 1 91 356 LYS A CA 1
ATOM 2806 C C . LYS A 1 356 ? 22.203 16.359 8.977 1 91 356 LYS A C 1
ATOM 2808 O O . LYS A 1 356 ? 21.969 17.516 9.328 1 91 356 LYS A O 1
ATOM 2813 N N . SER A 1 357 ? 21.734 15.781 7.93 1 94.44 357 SER A N 1
ATOM 2814 C CA . SER A 1 357 ? 20.875 16.562 7.051 1 94.44 357 SER A CA 1
ATOM 2815 C C . SER A 1 357 ? 19.594 16.984 7.773 1 94.44 357 SER A C 1
ATOM 2817 O O . SER A 1 357 ? 19.094 18.094 7.559 1 94.44 357 SER A O 1
ATOM 2819 N N . VAL A 1 358 ? 19.062 16.172 8.633 1 94.75 358 VAL A N 1
ATOM 2820 C CA . VAL A 1 358 ? 17.859 16.484 9.406 1 94.75 358 VAL A CA 1
ATOM 2821 C C . VAL A 1 358 ? 18.188 17.484 10.5 1 94.75 358 VAL A C 1
ATOM 2823 O O . VAL A 1 358 ? 17.469 18.469 10.695 1 94.75 358 VAL A O 1
ATOM 2826 N N . ALA A 1 359 ? 19.281 17.234 11.156 1 90.5 359 ALA A N 1
ATOM 2827 C CA . ALA A 1 359 ? 19.672 18.062 12.297 1 90.5 359 ALA A CA 1
ATOM 2828 C C . ALA A 1 359 ? 20.016 19.469 11.852 1 90.5 359 ALA A C 1
ATOM 2830 O O . ALA A 1 359 ? 19.75 20.438 12.578 1 90.5 359 ALA A O 1
ATOM 2831 N N . PHE A 1 360 ? 20.516 19.625 10.68 1 91.62 360 PHE A N 1
ATOM 2832 C CA . PHE A 1 360 ? 21.031 20.922 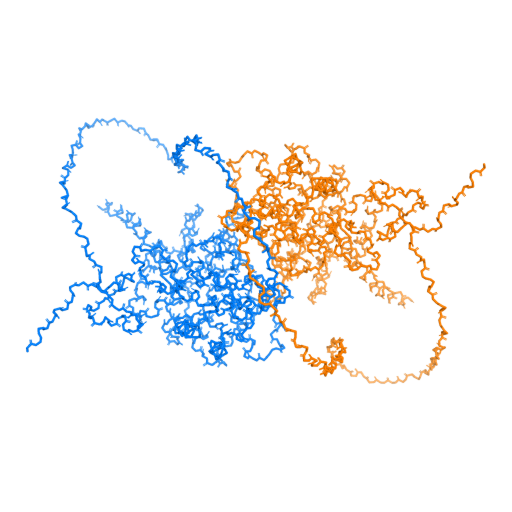10.25 1 91.62 360 PHE A CA 1
ATOM 2833 C C . PHE A 1 360 ? 20 21.641 9.383 1 91.62 360 PHE A C 1
ATOM 2835 O O . PHE A 1 360 ? 20.234 22.75 8.922 1 91.62 360 PHE A O 1
ATOM 2842 N N . ALA A 1 361 ? 18.891 21.016 9.188 1 92.31 361 ALA A N 1
ATOM 2843 C CA . ALA A 1 361 ? 17.828 21.719 8.484 1 92.31 361 ALA A CA 1
ATOM 2844 C C . ALA A 1 361 ? 17.406 22.969 9.25 1 92.31 361 ALA A C 1
ATOM 2846 O O . ALA A 1 361 ? 17.016 22.891 10.422 1 92.31 361 ALA A O 1
ATOM 2847 N N . SER A 1 362 ? 17.547 24.203 8.594 1 88.5 362 SER A N 1
ATOM 2848 C CA . SER A 1 362 ? 17.266 25.453 9.281 1 88.5 362 SER A CA 1
ATOM 2849 C C . SER A 1 362 ? 16.516 26.422 8.367 1 88.5 362 SER A C 1
ATOM 2851 O O . SER A 1 362 ? 17.078 27.438 7.941 1 88.5 362 SER A O 1
ATOM 2853 N N . PRO A 1 363 ? 15.32 26.109 8.148 1 88.94 363 PRO A N 1
ATOM 2854 C CA . PRO A 1 363 ? 14.547 27.094 7.395 1 88.94 363 PRO A CA 1
ATOM 2855 C C . PRO A 1 363 ? 14.359 28.391 8.156 1 88.94 363 PRO A C 1
ATOM 2857 O O . PRO A 1 363 ? 14.633 28.469 9.359 1 88.94 363 PRO A O 1
ATOM 2860 N N . LEU A 1 364 ? 13.922 29.469 7.414 1 86.38 364 LEU A N 1
ATOM 2861 C CA . LEU A 1 364 ? 13.625 30.75 8.031 1 86.38 364 LEU A CA 1
ATOM 2862 C C . LEU A 1 364 ? 12.305 30.688 8.797 1 86.38 364 LEU A C 1
ATOM 2864 O O . LEU A 1 364 ? 11.266 31.109 8.281 1 86.38 364 LEU A O 1
ATOM 2868 N N . LEU A 1 365 ? 12.383 30.297 10.016 1 86.06 365 LEU A N 1
ATOM 2869 C CA . LEU A 1 365 ? 11.188 30 10.805 1 86.06 365 LEU A CA 1
ATOM 2870 C C . LEU A 1 365 ? 10.477 31.281 11.211 1 86.06 365 LEU A C 1
ATOM 2872 O O . LEU A 1 365 ? 9.312 31.25 11.609 1 86.06 365 LEU A O 1
ATOM 2876 N N . ASP A 1 366 ? 11.172 32.375 11.078 1 84.5 366 ASP A N 1
ATOM 2877 C CA . ASP A 1 366 ? 10.539 33.656 11.375 1 84.5 366 ASP A CA 1
ATOM 2878 C C . ASP A 1 366 ? 9.539 34.031 10.289 1 84.5 366 ASP A C 1
ATOM 2880 O O . ASP A 1 366 ? 8.688 34.906 10.5 1 84.5 366 ASP A O 1
ATOM 2884 N N . GLU A 1 367 ? 9.641 33.375 9.203 1 83.5 367 GLU A N 1
ATOM 2885 C CA . GLU A 1 367 ? 8.805 33.688 8.055 1 83.5 367 GLU A CA 1
ATOM 2886 C C . GLU A 1 367 ? 7.598 32.781 7.965 1 83.5 367 GLU A C 1
ATOM 2888 O O . GLU A 1 367 ? 6.852 32.812 6.98 1 83.5 367 GLU A O 1
ATOM 2893 N N . VAL A 1 368 ? 7.441 31.969 9.008 1 88.62 368 VAL A N 1
ATOM 2894 C CA . VAL A 1 368 ? 6.324 31.031 8.961 1 88.62 368 VAL A CA 1
ATOM 2895 C C . VAL A 1 368 ? 5.379 31.297 10.133 1 88.62 368 VAL A C 1
ATOM 2897 O O . VAL A 1 368 ? 5.73 32 11.07 1 88.62 368 VAL A O 1
ATOM 2900 N N . SER A 1 369 ? 4.141 30.875 9.984 1 87.25 369 SER A N 1
ATOM 2901 C CA . SER A 1 369 ? 3.184 31 11.086 1 87.25 369 SER A CA 1
ATOM 2902 C C . SER A 1 369 ? 3.67 30.25 12.32 1 87.25 369 SER A C 1
ATOM 2904 O O . SER A 1 369 ? 4.531 29.375 12.227 1 87.25 369 SER A O 1
ATOM 2906 N N . GLU A 1 370 ? 3.125 30.609 13.406 1 89 370 GLU A N 1
ATOM 2907 C CA . GLU A 1 370 ? 3.473 29.953 14.664 1 89 370 GLU A CA 1
ATOM 2908 C C . GLU A 1 370 ? 3.168 28.453 14.609 1 89 370 GLU A C 1
ATOM 2910 O O . GLU A 1 370 ? 3.967 27.641 15.07 1 89 370 GLU A O 1
ATOM 2915 N N . THR A 1 371 ? 2.035 28.109 14.094 1 87.56 371 THR A N 1
ATOM 2916 C CA . THR A 1 371 ? 1.636 26.703 13.977 1 87.56 371 THR A CA 1
ATOM 2917 C C . THR A 1 371 ? 2.625 25.938 13.117 1 87.56 371 THR A C 1
ATOM 2919 O O . THR A 1 371 ? 3.006 24.812 13.453 1 87.56 371 THR A O 1
ATOM 2922 N N . SER A 1 372 ? 3.057 26.531 12.047 1 88.75 372 SER A N 1
ATOM 2923 C CA . SER A 1 372 ? 4.012 25.875 11.156 1 88.75 372 SER A CA 1
ATOM 2924 C C . SER A 1 372 ? 5.375 25.719 11.82 1 88.75 372 SER A C 1
ATOM 2926 O O . SER A 1 372 ? 6.074 24.734 11.602 1 88.75 372 SER A O 1
ATOM 2928 N N . ARG A 1 373 ? 5.699 26.734 12.555 1 90.5 373 ARG A N 1
ATOM 2929 C CA . ARG A 1 373 ? 6.965 26.672 13.281 1 90.5 373 ARG A CA 1
ATOM 2930 C C . ARG A 1 373 ? 6.973 25.531 14.281 1 90.5 373 ARG A C 1
ATOM 2932 O O . ARG A 1 373 ? 7.945 24.766 14.359 1 90.5 373 ARG A O 1
ATOM 2939 N N . VAL A 1 374 ? 5.926 25.438 15.023 1 88.88 374 VAL A N 1
ATOM 2940 C CA . VAL A 1 374 ? 5.805 24.359 16 1 88.88 374 VAL A CA 1
ATOM 2941 C C . VAL A 1 374 ? 5.863 23.016 15.289 1 88.88 374 VAL A C 1
ATOM 2943 O O . VAL A 1 374 ? 6.559 22.094 15.734 1 88.88 374 VAL A O 1
ATOM 2946 N N . ASP A 1 375 ? 5.152 22.906 14.234 1 90.12 375 ASP A N 1
ATOM 2947 C CA . ASP A 1 375 ? 5.113 21.672 13.453 1 90.12 375 ASP A CA 1
ATOM 2948 C C . ASP A 1 375 ? 6.516 21.266 13.008 1 90.12 375 ASP A C 1
ATOM 2950 O O . ASP A 1 375 ? 6.895 20.094 13.125 1 90.12 375 ASP A O 1
ATOM 2954 N N . PHE A 1 376 ? 7.242 22.219 12.523 1 92.44 376 PHE A N 1
ATOM 2955 C CA . PHE A 1 376 ? 8.578 21.938 12.016 1 92.44 376 PHE A CA 1
ATOM 2956 C C . PHE A 1 376 ? 9.508 21.516 13.148 1 92.44 376 PHE A C 1
ATOM 2958 O O . PHE A 1 376 ? 10.211 20.5 13.031 1 92.44 376 PHE A O 1
ATOM 2965 N N . VAL A 1 377 ? 9.523 22.281 14.195 1 91.06 377 VAL A N 1
ATOM 2966 C CA . VAL A 1 377 ? 10.445 22.031 15.305 1 91.06 377 VAL A CA 1
ATOM 2967 C C . VAL A 1 377 ? 10.141 20.672 15.938 1 91.06 377 VAL A C 1
ATOM 2969 O O . VAL A 1 377 ? 11.039 19.875 16.172 1 91.06 377 VAL A O 1
ATOM 2972 N N . LEU A 1 378 ? 8.883 20.422 16.203 1 89.44 378 LEU A N 1
ATOM 2973 C CA . LEU A 1 378 ? 8.492 19.156 16.797 1 89.44 378 LEU A CA 1
ATOM 2974 C C . LEU A 1 378 ? 8.883 17.984 15.891 1 89.44 378 LEU A C 1
ATOM 2976 O O . LEU A 1 378 ? 9.414 16.984 16.375 1 89.44 378 LEU A O 1
ATOM 2980 N N . THR A 1 379 ? 8.625 18.141 14.641 1 92.06 379 THR A N 1
ATOM 2981 C CA . THR A 1 379 ? 8.922 17.062 13.688 1 92.06 379 THR A CA 1
ATOM 2982 C C . THR A 1 379 ? 10.422 16.828 13.586 1 92.06 379 THR A C 1
ATOM 2984 O O . THR A 1 379 ? 10.883 15.688 13.586 1 92.06 379 THR A O 1
ATOM 2987 N N . GLN A 1 380 ? 11.141 17.938 13.5 1 93.31 380 GLN A N 1
ATOM 2988 C CA . GLN A 1 380 ? 12.594 17.812 13.383 1 93.31 380 GLN A CA 1
ATOM 2989 C C . GLN A 1 380 ? 13.188 17.109 14.594 1 93.31 380 GLN A C 1
ATOM 2991 O O . GLN A 1 380 ? 14.016 16.203 14.453 1 93.31 380 GLN A O 1
ATOM 2996 N N . GLN A 1 381 ? 12.781 17.484 15.766 1 90.12 381 GLN A N 1
ATOM 2997 C CA . GLN A 1 381 ? 13.281 16.859 16.984 1 90.12 381 GLN A CA 1
ATOM 2998 C C . GLN A 1 381 ? 12.867 15.391 17.062 1 90.12 381 GLN A C 1
ATOM 3000 O O . GLN A 1 381 ? 13.648 14.539 17.5 1 90.12 381 GLN A O 1
ATOM 3005 N N . TRP A 1 382 ? 11.695 15.164 16.688 1 90.75 382 TRP A N 1
ATOM 3006 C CA . TRP A 1 382 ? 11.195 13.797 16.672 1 90.75 382 TRP A CA 1
ATOM 3007 C C . TRP A 1 382 ? 12.016 12.93 15.719 1 90.75 382 TRP A C 1
ATOM 3009 O O . TRP A 1 382 ? 12.414 11.82 16.078 1 90.75 382 TRP A O 1
ATOM 3019 N N . LEU A 1 383 ? 12.242 13.422 14.531 1 93.06 383 LEU A N 1
ATOM 3020 C CA . LEU A 1 383 ? 13.008 12.68 13.531 1 93.06 383 LEU A CA 1
ATOM 3021 C C . LEU A 1 383 ? 14.43 12.422 14.031 1 93.06 383 LEU A C 1
ATOM 3023 O O . LEU A 1 383 ? 14.953 11.312 13.875 1 93.06 383 LEU A O 1
ATOM 3027 N N . GLN A 1 384 ? 15.016 13.398 14.656 1 90.56 384 GLN A N 1
ATOM 3028 C CA . GLN A 1 384 ? 16.359 13.227 15.219 1 90.56 384 GLN A CA 1
ATOM 3029 C C . GLN A 1 384 ? 16.375 12.117 16.266 1 90.56 384 GLN A C 1
ATOM 3031 O O . GLN A 1 384 ? 17.281 11.289 16.281 1 90.56 384 GLN A O 1
ATOM 3036 N N . THR A 1 385 ? 15.422 12.117 17.031 1 88.62 385 THR A N 1
ATOM 3037 C CA . THR A 1 385 ? 15.336 11.125 18.094 1 88.62 385 THR A CA 1
ATOM 3038 C C . THR A 1 385 ? 15.133 9.727 17.516 1 88.62 385 THR A C 1
ATOM 3040 O O . THR A 1 385 ? 15.734 8.758 17.984 1 88.62 385 THR A O 1
ATOM 3043 N N . ARG A 1 386 ? 14.289 9.656 16.547 1 88.5 386 ARG A N 1
ATOM 3044 C CA . ARG A 1 386 ? 14.039 8.367 15.898 1 88.5 386 ARG A CA 1
ATOM 3045 C C . ARG A 1 386 ? 15.312 7.828 15.258 1 88.5 386 ARG A C 1
ATOM 3047 O O . ARG A 1 386 ? 15.609 6.637 15.359 1 88.5 386 ARG A O 1
ATOM 3054 N N . LEU A 1 387 ? 16 8.68 14.562 1 87.75 387 LEU A N 1
ATOM 3055 C CA . LEU A 1 387 ? 17.25 8.281 13.93 1 87.75 387 LEU A CA 1
ATOM 3056 C C . LEU A 1 387 ? 18.297 7.863 14.969 1 87.75 387 LEU A C 1
ATOM 3058 O O . LEU A 1 387 ? 19 6.875 14.781 1 87.75 387 LEU A O 1
ATOM 3062 N N . TRP A 1 388 ? 18.312 8.594 16.031 1 84.81 388 TRP A N 1
ATOM 3063 C CA . TRP A 1 388 ? 19.219 8.289 17.141 1 84.81 388 TRP A CA 1
ATOM 3064 C C . TRP A 1 388 ? 18.891 6.926 17.734 1 84.81 388 TRP A C 1
ATOM 3066 O O . TRP A 1 388 ? 19.797 6.117 17.969 1 84.81 388 TRP A O 1
ATOM 3076 N N . GLN A 1 389 ? 17.672 6.703 18 1 82.88 389 GLN A N 1
ATOM 3077 C CA . GLN A 1 389 ? 17.25 5.43 18.562 1 82.88 389 GLN A CA 1
ATOM 3078 C C . GLN A 1 389 ? 17.609 4.27 17.641 1 82.88 389 GLN A C 1
ATOM 3080 O O . GLN A 1 389 ? 18 3.199 18.109 1 82.88 389 GLN A O 1
ATOM 3085 N N . PHE A 1 390 ? 17.422 4.473 16.453 1 84.12 390 PHE A N 1
ATOM 3086 C CA . PHE A 1 390 ? 17.766 3.453 15.469 1 84.12 390 PHE A CA 1
ATOM 3087 C C . PHE A 1 390 ? 19.25 3.113 15.531 1 84.12 390 PHE A C 1
ATOM 3089 O O . PHE A 1 390 ? 19.625 1.945 15.438 1 84.12 390 PHE A O 1
ATOM 3096 N N . CYS A 1 391 ? 20 4.078 15.625 1 77.94 391 CYS A N 1
ATOM 3097 C CA . CYS A 1 391 ? 21.453 3.891 15.695 1 77.94 391 CYS A CA 1
ATOM 3098 C C . CYS A 1 391 ? 21.844 3.186 16.984 1 77.94 391 CYS A C 1
ATOM 3100 O O . CYS A 1 391 ? 22.719 2.314 16.984 1 77.94 391 CYS A O 1
ATOM 3102 N N . MET A 1 392 ? 21.234 3.551 18.031 1 75.81 392 MET A N 1
ATOM 3103 C CA . MET A 1 392 ? 21.594 3.033 19.359 1 75.81 392 MET A CA 1
ATOM 3104 C C . MET A 1 392 ? 21.203 1.563 19.484 1 75.81 392 MET A C 1
ATOM 3106 O O . MET A 1 392 ? 21.859 0.812 20.219 1 75.81 392 MET A O 1
ATOM 3110 N N . ASN A 1 393 ? 20.188 1.202 18.875 1 72.19 393 ASN A N 1
ATOM 3111 C CA . ASN A 1 393 ? 19.688 -0.166 18.969 1 72.19 393 ASN A CA 1
ATOM 3112 C C . ASN A 1 393 ? 20.531 -1.13 18.125 1 72.19 393 ASN A C 1
ATOM 3114 O O . ASN A 1 393 ? 20.375 -2.348 18.234 1 72.19 393 ASN A O 1
ATOM 3118 N N . ARG A 1 394 ? 21.312 -0.612 17.328 1 69.31 394 ARG A N 1
ATOM 3119 C CA . ARG A 1 394 ? 22.125 -1.493 16.484 1 69.31 394 ARG A CA 1
ATOM 3120 C C . ARG A 1 394 ? 23.469 -1.773 17.125 1 69.31 394 ARG A C 1
ATOM 3122 O O . ARG A 1 394 ? 24.078 -0.88 17.734 1 69.31 394 ARG A O 1
ATOM 3129 N N . LYS A 1 395 ? 23.656 -3.045 17.531 1 57.59 395 LYS A N 1
ATOM 3130 C CA . LYS A 1 395 ? 24.828 -3.574 18.219 1 57.59 395 LYS A CA 1
ATOM 3131 C C . LYS A 1 395 ? 26.109 -2.936 17.703 1 57.59 395 LYS A C 1
ATOM 3133 O O . LYS A 1 395 ? 27.047 -2.693 18.469 1 57.59 395 LYS A O 1
ATOM 3138 N N . ASP A 1 396 ? 26.094 -2.816 16.422 1 52.62 396 ASP A N 1
ATOM 3139 C CA . ASP A 1 396 ? 27.328 -2.352 15.805 1 52.62 396 ASP A CA 1
ATOM 3140 C C . ASP A 1 396 ? 27.594 -0.886 16.141 1 52.62 396 ASP A C 1
ATOM 3142 O O . ASP A 1 396 ? 28.641 -0.341 15.789 1 52.62 396 ASP A O 1
ATOM 3146 N N . PHE A 1 397 ? 26.562 -0.271 16.594 1 52.44 397 PHE A N 1
ATOM 3147 C CA . PHE A 1 397 ? 26.734 1.153 16.859 1 52.44 397 PHE A CA 1
ATOM 3148 C C . PHE A 1 397 ? 27.734 1.384 17.984 1 52.44 397 PHE A C 1
ATOM 3150 O O . PHE A 1 397 ? 28.391 2.42 18.031 1 52.44 397 PHE A O 1
ATOM 3157 N N . CYS A 1 398 ? 27.719 0.555 18.922 1 48.69 398 CYS A N 1
ATOM 3158 C CA . CYS A 1 398 ? 28.75 0.808 19.922 1 48.69 398 CYS A CA 1
ATOM 3159 C C . CYS A 1 398 ? 30.094 1.098 19.266 1 48.69 398 CYS A C 1
ATOM 3161 O O . CYS A 1 398 ? 30.875 1.895 19.781 1 48.69 398 CYS A O 1
ATOM 3163 N N . GLN A 1 399 ? 30.281 0.364 18.281 1 48.22 399 GLN A N 1
ATOM 3164 C CA . GLN A 1 399 ? 31.609 0.613 17.719 1 48.22 399 GLN A CA 1
ATOM 3165 C C . GLN A 1 399 ? 31.656 1.948 16.984 1 48.22 399 GLN A C 1
ATOM 3167 O O . GLN A 1 399 ? 32.719 2.529 16.797 1 48.22 399 GLN A O 1
ATOM 3172 N N . VAL A 1 400 ? 30.453 2.408 16.484 1 49.06 400 VAL A N 1
ATOM 3173 C CA . VAL A 1 400 ? 30.391 3.625 15.672 1 49.06 400 VAL A CA 1
ATOM 3174 C C . VAL A 1 400 ? 30.359 4.848 16.594 1 49.06 400 VAL A C 1
ATOM 3176 O O . VAL A 1 400 ? 30.469 5.984 16.125 1 49.06 400 VAL A O 1
ATOM 3179 N N . GLN A 1 401 ? 29.953 4.824 17.797 1 50.66 401 GLN A N 1
ATOM 3180 C CA . GLN A 1 401 ? 29.969 5.992 18.672 1 50.66 401 GLN A CA 1
ATOM 3181 C C . GLN A 1 401 ? 31.266 6.785 18.5 1 50.66 401 GLN A C 1
ATOM 3183 O O . GLN A 1 401 ? 31.266 8.016 18.578 1 50.66 401 GLN A O 1
ATOM 3188 N N . ASN A 1 402 ? 32.281 6.051 18.391 1 49.69 402 ASN A N 1
ATOM 3189 C CA . ASN A 1 402 ? 33.5 6.848 18.266 1 49.69 402 ASN A CA 1
ATOM 3190 C C . ASN A 1 402 ? 33.5 7.688 17 1 49.69 402 ASN A C 1
ATOM 3192 O O . ASN A 1 402 ? 34.125 8.742 16.938 1 49.69 402 ASN A O 1
ATOM 3196 N N . SER A 1 403 ? 32.688 7.164 16.062 1 48.94 403 SER A N 1
ATOM 3197 C CA . SER A 1 403 ? 32.75 7.871 14.781 1 48.94 403 SER A CA 1
ATOM 3198 C C . SER A 1 403 ? 31.438 8.594 14.492 1 48.94 403 SER A C 1
ATOM 3200 O O . SER A 1 403 ? 31.359 9.398 13.562 1 48.94 403 SER A O 1
ATOM 3202 N N . SER A 1 404 ? 30.391 8.273 15.188 1 54.66 404 SER A N 1
ATOM 3203 C CA . SER A 1 404 ? 29.109 8.859 14.812 1 54.66 404 SER A CA 1
ATOM 3204 C C . SER A 1 404 ? 28.844 10.141 15.586 1 54.66 404 SER A C 1
ATOM 3206 O O . SER A 1 404 ? 29.156 10.234 16.766 1 54.66 404 SER A O 1
ATOM 3208 N N . ASP A 1 405 ? 29.109 11.336 15.016 1 61.88 405 ASP A N 1
ATOM 3209 C CA . ASP A 1 405 ? 28.797 12.68 15.516 1 61.88 405 ASP A CA 1
ATOM 3210 C C . ASP A 1 405 ? 27.406 12.727 16.125 1 61.88 405 ASP A C 1
ATOM 3212 O O . ASP A 1 405 ? 26.766 13.781 16.141 1 61.88 405 ASP A O 1
ATOM 3216 N N . LEU A 1 406 ? 26.922 11.477 16.578 1 68.81 406 LEU A N 1
ATOM 3217 C CA . LEU A 1 406 ? 25.594 11.555 17.188 1 68.81 406 LEU A CA 1
ATOM 3218 C C . LEU A 1 406 ? 25.703 11.836 18.688 1 68.81 406 LEU A C 1
ATOM 3220 O O . LEU A 1 406 ? 26.453 11.164 19.391 1 68.81 406 LEU A O 1
ATOM 3224 N N . PRO A 1 407 ? 25.031 12.836 19.125 1 68.38 407 PRO A N 1
ATOM 3225 C CA . PRO A 1 407 ? 25.125 13.18 20.547 1 68.38 407 PRO A CA 1
ATOM 3226 C C . PRO A 1 407 ? 24.578 12.086 21.453 1 68.38 407 PRO A C 1
ATOM 3228 O O . PRO A 1 407 ? 23.547 11.469 21.141 1 68.38 407 PRO A O 1
ATOM 3231 N N . ILE A 1 408 ? 25.281 11.742 22.516 1 68.12 408 ILE A N 1
ATOM 3232 C CA . ILE A 1 408 ? 24.906 10.695 23.453 1 68.12 408 ILE A CA 1
ATOM 3233 C C . ILE A 1 408 ? 23.594 11.078 24.156 1 68.12 408 ILE A C 1
ATOM 3235 O O . ILE A 1 408 ? 22.75 10.211 24.422 1 68.12 408 ILE A O 1
ATOM 3239 N N . MET A 1 409 ? 23.359 12.383 24.375 1 77.75 409 MET A N 1
ATOM 3240 C CA . MET A 1 409 ? 22.172 12.805 25.109 1 77.75 409 MET A CA 1
ATOM 3241 C C . MET A 1 409 ? 21.156 13.461 24.188 1 77.75 409 MET A C 1
ATOM 3243 O O . MET A 1 409 ? 20.516 14.438 24.562 1 77.75 409 MET A O 1
ATOM 3247 N N . LEU A 1 410 ? 20.953 12.922 23.062 1 82.38 410 LEU A N 1
ATOM 3248 C CA . LEU A 1 410 ? 20.125 13.562 22.062 1 82.38 410 LEU A CA 1
ATOM 3249 C C . LEU A 1 410 ? 18.672 13.586 22.5 1 82.38 410 LEU A C 1
ATOM 3251 O O . LEU A 1 410 ? 17.984 14.609 22.359 1 82.38 410 LEU A O 1
ATOM 3255 N N . PRO A 1 411 ? 18.141 12.516 23.109 1 81.38 411 PRO A N 1
ATOM 3256 C CA . PRO A 1 411 ? 16.734 12.57 23.516 1 81.38 411 PRO A CA 1
ATOM 3257 C C . PRO A 1 411 ? 16.469 13.648 24.562 1 81.38 411 PRO A C 1
ATOM 3259 O O . PRO A 1 411 ? 15.422 14.312 24.5 1 81.38 411 PRO A O 1
ATOM 3262 N N . ALA A 1 412 ? 17.375 13.82 25.406 1 82.31 412 ALA A N 1
ATOM 3263 C CA . ALA A 1 412 ? 17.219 14.859 26.422 1 82.31 412 ALA A CA 1
ATOM 3264 C C . ALA A 1 412 ? 17.266 16.25 25.781 1 82.31 412 ALA A C 1
ATOM 3266 O O . ALA A 1 412 ? 16.484 17.125 26.141 1 82.31 412 ALA A O 1
ATOM 3267 N N . ILE A 1 413 ? 18.188 16.422 24.953 1 84.62 413 ILE A N 1
ATOM 3268 C CA . ILE A 1 413 ? 18.328 17.688 24.25 1 84.62 413 ILE A CA 1
ATOM 3269 C C . ILE A 1 413 ? 17.078 17.969 23.422 1 84.62 413 ILE A C 1
ATOM 3271 O O . ILE A 1 413 ? 16.562 19.094 23.422 1 84.62 413 ILE A O 1
ATOM 3275 N N . ALA A 1 414 ? 16.641 16.984 22.734 1 86.56 414 ALA A N 1
ATOM 3276 C CA . ALA A 1 414 ? 15.43 17.109 21.922 1 86.56 414 ALA A CA 1
ATOM 3277 C C . ALA A 1 414 ? 14.219 17.469 22.797 1 86.56 414 ALA A C 1
ATOM 3279 O O . ALA A 1 414 ? 13.406 18.297 22.422 1 86.56 414 ALA A O 1
ATOM 3280 N N . GLY A 1 415 ? 14.125 16.828 23.906 1 83.75 415 GLY A N 1
ATOM 3281 C CA . GLY A 1 415 ? 13.047 17.141 24.844 1 83.75 415 GLY A CA 1
ATOM 3282 C C . GLY A 1 415 ? 13.062 18.578 25.312 1 83.75 415 GLY A C 1
ATOM 3283 O O . GLY A 1 415 ? 12.023 19.234 25.359 1 83.75 415 GLY A O 1
ATOM 3284 N N . LYS A 1 416 ? 14.227 19.016 25.641 1 84.56 416 LYS A N 1
ATOM 3285 C CA . LYS A 1 416 ? 14.383 20.406 26.062 1 84.56 416 LYS A CA 1
ATOM 3286 C C . LYS A 1 416 ? 13.945 21.359 24.953 1 84.56 416 LYS A C 1
ATOM 3288 O O . LYS A 1 416 ? 13.266 22.359 25.219 1 84.56 416 LYS A O 1
ATOM 3293 N N . ASN A 1 417 ? 14.359 21.078 23.812 1 86 417 ASN A N 1
ATOM 3294 C CA . ASN A 1 417 ? 14 21.922 22.688 1 86 417 ASN A CA 1
ATOM 3295 C C . ASN A 1 417 ? 12.492 21.938 22.453 1 86 417 ASN A C 1
ATOM 3297 O O . ASN A 1 417 ? 11.914 22.984 22.141 1 86 417 ASN A O 1
ATOM 3301 N N . VAL A 1 418 ? 11.867 20.844 22.578 1 86.5 418 VAL A N 1
ATOM 3302 C CA . VAL A 1 418 ? 10.43 20.719 22.375 1 86.5 418 VAL A CA 1
ATOM 3303 C C . VAL A 1 418 ? 9.688 21.516 23.453 1 86.5 418 VAL A C 1
ATOM 3305 O O . VAL A 1 418 ? 8.758 22.266 23.156 1 86.5 418 VAL A O 1
ATOM 3308 N N . MET A 1 419 ? 10.164 21.391 24.656 1 85 419 MET A N 1
ATOM 3309 C CA . MET A 1 419 ? 9.531 22.109 25.75 1 85 419 MET A CA 1
ATOM 3310 C C . MET A 1 419 ? 9.68 23.609 25.578 1 85 419 MET A C 1
ATOM 3312 O O . MET A 1 419 ? 8.75 24.375 25.844 1 85 419 MET A O 1
ATOM 3316 N N . ALA A 1 420 ? 10.836 23.969 25.188 1 86.69 420 ALA A N 1
ATOM 3317 C CA . ALA A 1 420 ? 11.07 25.391 24.938 1 86.69 420 ALA A CA 1
ATOM 3318 C C . ALA A 1 420 ? 10.148 25.906 23.844 1 86.69 420 ALA A C 1
ATOM 3320 O O . ALA A 1 420 ? 9.617 27.016 23.953 1 86.69 420 ALA A O 1
ATOM 3321 N N . CYS A 1 421 ? 9.938 25.141 22.844 1 85.62 421 CYS A N 1
ATOM 3322 C CA . CYS A 1 421 ? 9.078 25.531 21.734 1 85.62 421 CYS A CA 1
ATOM 3323 C C . CYS A 1 421 ? 7.625 25.609 22.172 1 85.62 421 CYS A C 1
ATOM 3325 O O . CYS A 1 421 ? 6.941 26.609 21.891 1 85.62 421 CYS A O 1
ATOM 3327 N N . LEU A 1 422 ? 7.164 24.672 22.891 1 83.44 422 LEU A N 1
ATOM 3328 C CA . LEU A 1 422 ? 5.762 24.594 23.281 1 83.44 422 LEU A CA 1
ATOM 3329 C C . LEU A 1 422 ? 5.422 25.688 24.297 1 83.44 422 LEU A C 1
ATOM 3331 O O . LEU A 1 422 ? 4.293 26.188 24.328 1 83.44 422 LEU A O 1
ATOM 3335 N N . SER A 1 423 ? 6.426 26.047 25.078 1 85.06 423 SER A N 1
ATOM 3336 C CA . SER A 1 423 ? 6.203 27.062 26.094 1 85.06 423 SER A CA 1
ATOM 3337 C C . SER A 1 423 ? 6.148 28.453 25.484 1 85.06 423 SER A C 1
ATOM 3339 O O . SER A 1 423 ? 5.645 29.391 26.109 1 85.06 423 SER A O 1
ATOM 3341 N N . SER A 1 424 ? 6.559 28.594 24.297 1 85.94 424 SER A N 1
ATOM 3342 C CA . SER A 1 424 ? 6.688 29.906 23.688 1 85.94 424 SER A CA 1
ATOM 3343 C C . SER A 1 424 ? 5.547 30.188 22.719 1 85.94 424 SER A C 1
ATOM 3345 O O . SER A 1 424 ? 5.504 31.25 22.094 1 85.94 424 SER A O 1
ATOM 3347 N N . VAL A 1 425 ? 4.605 29.266 22.625 1 86.06 425 VAL A N 1
ATOM 3348 C CA . VAL A 1 425 ? 3.6 29.438 21.594 1 86.06 425 VAL A CA 1
ATOM 3349 C C . VAL A 1 425 ? 2.203 29.344 22.203 1 86.06 425 VAL A C 1
ATOM 3351 O O . VAL A 1 425 ? 2.041 28.875 23.328 1 86.06 425 VAL A O 1
ATOM 3354 N N . ALA A 1 426 ? 1.239 29.844 21.375 1 84 426 ALA A N 1
ATOM 3355 C CA . ALA A 1 426 ? -0.156 29.812 21.812 1 84 426 ALA A CA 1
ATOM 3356 C C . ALA A 1 426 ? -0.683 28.375 21.828 1 84 426 ALA A C 1
ATOM 3358 O O . ALA A 1 426 ? -0.189 27.516 21.094 1 84 426 ALA A O 1
ATOM 3359 N N . GLN A 1 427 ? -1.596 28.141 22.641 1 78.69 427 GLN A N 1
ATOM 3360 C CA . GLN A 1 427 ? -2.189 26.812 22.781 1 78.69 427 GLN A CA 1
ATOM 3361 C C . GLN A 1 427 ? -2.789 26.344 21.453 1 78.69 427 GLN A C 1
ATOM 3363 O O . GLN A 1 427 ? -2.715 25.156 21.125 1 78.69 427 GLN A O 1
ATOM 3368 N N . LYS A 1 428 ? -3.35 27.234 20.781 1 78.38 428 LYS A N 1
ATOM 3369 C CA . LYS A 1 428 ? -3.961 26.891 19.5 1 78.38 428 LYS A CA 1
ATOM 3370 C C . LYS A 1 428 ? -2.939 26.281 18.547 1 78.38 428 LYS A C 1
ATOM 3372 O O . LYS A 1 428 ? -3.264 25.375 17.781 1 78.38 428 LYS A O 1
ATOM 3377 N N . SER A 1 429 ? -1.761 26.75 18.609 1 82.25 429 SER A N 1
ATOM 3378 C CA . SER A 1 429 ? -0.691 26.297 17.734 1 82.25 429 SER A CA 1
ATOM 3379 C C . SER A 1 429 ? -0.219 24.891 18.125 1 82.25 429 SER A C 1
ATOM 3381 O O . SER A 1 429 ? 0.296 24.156 17.281 1 82.25 429 SER A O 1
ATOM 3383 N N . THR A 1 430 ? -0.516 24.547 19.344 1 80 430 THR A N 1
ATOM 3384 C CA . THR A 1 430 ? -0.113 23.234 19.828 1 80 430 THR A CA 1
ATOM 3385 C C . THR A 1 430 ? -1.228 22.219 19.609 1 80 430 THR A C 1
ATOM 3387 O O . THR A 1 430 ? -0.96 21.047 19.328 1 80 430 THR A O 1
ATOM 3390 N N . ASP A 1 431 ? -2.396 22.641 19.625 1 75.44 431 ASP A N 1
ATOM 3391 C CA . ASP A 1 431 ? -3.561 21.766 19.516 1 75.44 431 ASP A CA 1
ATOM 3392 C C . ASP A 1 431 ? -3.631 21.109 18.141 1 75.44 431 ASP A C 1
ATOM 3394 O O . ASP A 1 431 ? -4.121 19.984 18 1 75.44 431 ASP A O 1
ATOM 3398 N N . ALA A 1 432 ? -3.164 21.766 17.203 1 79.38 432 ALA A N 1
ATOM 3399 C CA . ALA A 1 432 ? -3.242 21.297 15.82 1 79.38 432 ALA A CA 1
ATOM 3400 C C . ALA A 1 432 ? -2.523 19.953 15.656 1 79.38 432 ALA A C 1
ATOM 3402 O O . ALA A 1 432 ? -2.83 19.188 14.734 1 79.38 432 ALA A O 1
ATOM 3403 N N . HIS A 1 433 ? -1.627 19.656 16.484 1 77.12 433 HIS A N 1
ATOM 3404 C CA . HIS A 1 433 ? -0.77 18.5 16.312 1 77.12 433 HIS A CA 1
ATOM 3405 C C . HIS A 1 433 ? -1.25 17.328 17.156 1 77.12 433 HIS A C 1
ATOM 3407 O O . HIS A 1 433 ? -0.705 16.219 17.078 1 77.12 433 HIS A O 1
ATOM 3413 N N . GLY A 1 434 ? -2.398 17.422 17.672 1 64.75 434 GLY A N 1
ATOM 3414 C CA . GLY A 1 434 ? -3.018 16.344 18.438 1 64.75 434 GLY A CA 1
ATOM 3415 C C . GLY A 1 434 ? -2.277 16.016 19.719 1 64.75 434 GLY A C 1
ATOM 3416 O O . GLY A 1 434 ? -1.063 16.203 19.812 1 64.75 434 GLY A O 1
ATOM 3417 N N . ILE A 1 435 ? -2.967 15.586 20.594 1 48.97 435 ILE A N 1
ATOM 3418 C CA . ILE A 1 435 ? -2.418 15.234 21.891 1 48.97 435 ILE A CA 1
ATOM 3419 C C . ILE A 1 435 ? -1.465 14.047 21.75 1 48.97 435 ILE A C 1
ATOM 3421 O O . ILE A 1 435 ? -0.413 14.008 22.391 1 48.97 435 ILE A O 1
ATOM 3425 N N . GLY A 1 436 ? -1.775 13.219 20.859 1 47.56 436 GLY A N 1
ATOM 3426 C CA . GLY A 1 436 ? -0.965 12.023 20.688 1 47.56 436 GLY A CA 1
ATOM 3427 C C . GLY A 1 436 ? 0.4 12.312 20.078 1 47.56 436 GLY A C 1
ATOM 3428 O O . GLY A 1 436 ? 1.403 11.734 20.516 1 47.56 436 GLY A O 1
ATOM 3429 N N . ALA A 1 437 ? 0.378 13.125 19.062 1 53.56 437 ALA A N 1
ATOM 3430 C CA . ALA A 1 437 ? 1.651 13.445 18.422 1 53.56 437 ALA A CA 1
ATOM 3431 C C . ALA A 1 437 ? 2.594 14.141 19.406 1 53.56 437 ALA A C 1
ATOM 3433 O O . ALA A 1 437 ? 3.771 13.789 19.5 1 53.56 437 ALA A O 1
ATOM 3434 N N . VAL A 1 438 ? 1.976 15.07 20.203 1 47.72 438 VAL A N 1
ATOM 3435 C CA . VAL A 1 438 ? 2.783 15.758 21.203 1 47.72 438 VAL A CA 1
ATOM 3436 C C . VAL A 1 438 ? 3.219 14.766 22.281 1 47.72 438 VAL A C 1
ATOM 3438 O O . VAL A 1 438 ? 4.371 14.773 22.719 1 47.72 438 VAL A O 1
ATOM 3441 N N . GLY A 1 439 ? 2.32 13.883 22.531 1 47.41 439 GLY A N 1
ATOM 3442 C CA . GLY A 1 439 ? 2.654 12.852 23.5 1 47.41 439 GLY A CA 1
ATOM 3443 C C . GLY A 1 439 ? 3.652 11.836 22.969 1 47.41 439 GLY A C 1
ATOM 3444 O O . GLY A 1 439 ? 4.59 11.453 23.672 1 47.41 439 GLY A O 1
ATOM 3445 N N . TYR A 1 440 ? 3.42 11.391 21.875 1 50.44 440 TYR A N 1
ATOM 3446 C CA . TYR A 1 440 ? 4.293 10.391 21.281 1 50.44 440 TYR A CA 1
ATOM 3447 C C . TYR A 1 440 ? 5.688 10.953 21.047 1 50.44 440 TYR A C 1
ATOM 3449 O O . TYR A 1 440 ? 6.68 10.227 21.125 1 50.44 440 TYR A O 1
ATOM 3457 N N . ILE A 1 441 ? 5.668 12.156 20.578 1 48.94 441 ILE A N 1
ATOM 3458 C CA . ILE A 1 441 ? 6.961 12.805 20.375 1 48.94 441 ILE A CA 1
ATOM 3459 C C . ILE A 1 441 ? 7.598 13.125 21.734 1 48.94 441 ILE A C 1
ATOM 3461 O O . ILE A 1 441 ? 8.797 12.906 21.922 1 48.94 441 ILE A O 1
ATOM 3465 N N . ALA A 1 442 ? 6.746 13.609 22.625 1 46.25 442 ALA A N 1
ATOM 3466 C CA . ALA A 1 442 ? 7.281 14.117 23.875 1 46.25 442 ALA A CA 1
ATOM 3467 C C . ALA A 1 442 ? 7.488 12.992 24.891 1 46.25 442 ALA A C 1
ATOM 3469 O O . ALA A 1 442 ? 8.414 13.031 25.703 1 46.25 442 ALA A O 1
ATOM 3470 N N . PHE A 1 443 ? 6.688 11.914 24.797 1 45.75 443 PHE A N 1
ATOM 3471 C CA . PHE A 1 443 ? 6.719 10.969 25.906 1 45.75 443 PHE A CA 1
ATOM 3472 C C . PHE A 1 443 ? 7.914 10.031 25.781 1 45.75 443 PHE A C 1
ATOM 3474 O O . PHE A 1 443 ? 8.586 9.734 26.766 1 45.75 443 PHE A O 1
ATOM 3481 N N . PRO A 1 444 ? 7.98 9.297 24.641 1 45.81 444 PRO A N 1
ATOM 3482 C CA . PRO A 1 444 ? 9.172 8.445 24.734 1 45.81 444 PRO A CA 1
ATOM 3483 C C . PRO A 1 444 ? 10.445 9.234 25.031 1 45.81 444 PRO A C 1
ATOM 3485 O O . PRO A 1 444 ? 11.453 8.656 25.422 1 45.81 444 PRO A O 1
ATOM 3488 N N . LEU A 1 445 ? 10.391 10.391 24.688 1 44.62 445 LEU A N 1
ATOM 3489 C CA . LEU A 1 445 ? 11.547 11.227 25.016 1 44.62 445 LEU A CA 1
ATOM 3490 C C . LEU A 1 445 ? 11.711 11.359 26.531 1 44.62 445 LEU A C 1
ATOM 3492 O O . LEU A 1 445 ? 12.805 11.648 27.016 1 44.62 445 LEU A O 1
ATOM 3496 N N . PHE A 1 446 ? 10.648 11.109 27.234 1 42.16 446 PHE A N 1
ATOM 3497 C CA . PHE A 1 446 ? 10.719 11.305 28.672 1 42.16 446 PHE A CA 1
ATOM 3498 C C . PHE A 1 446 ? 11.375 10.109 29.359 1 42.16 446 PHE A C 1
ATOM 3500 O O . PHE A 1 446 ? 12.188 10.273 30.266 1 42.16 446 PHE A O 1
ATOM 3507 N N . PRO A 1 447 ? 10.922 8.977 29 1 40.56 447 PRO A N 1
ATOM 3508 C CA . PRO A 1 447 ? 11.609 7.93 29.766 1 40.56 447 PRO A CA 1
ATOM 3509 C C . PRO A 1 447 ? 13.102 7.859 29.453 1 40.56 447 PRO A C 1
ATOM 3511 O O . PRO A 1 447 ? 13.906 7.516 30.328 1 40.56 447 PRO A O 1
ATOM 3514 N N . ALA A 1 448 ? 13.477 8.031 28.297 1 38.66 448 ALA A N 1
ATOM 3515 C CA . ALA A 1 448 ? 14.914 8.094 28.047 1 38.66 448 ALA A CA 1
ATOM 3516 C C . ALA A 1 448 ? 15.57 9.172 28.906 1 38.66 448 ALA A C 1
ATOM 3518 O O . ALA A 1 448 ? 16.719 9.016 29.344 1 38.66 448 ALA A O 1
ATOM 3519 N N . LEU A 1 449 ? 14.844 10.164 29.156 1 37.41 449 LEU A N 1
ATOM 3520 C CA . LEU A 1 449 ? 15.359 11.117 30.125 1 37.41 449 LEU A CA 1
ATOM 3521 C C . LEU A 1 449 ? 15.492 10.469 31.5 1 37.41 449 LEU A C 1
ATOM 3523 O O . LEU A 1 449 ? 16.453 10.727 32.219 1 37.41 449 LEU A O 1
ATOM 3527 N N . LEU A 1 450 ? 14.539 9.688 31.766 1 37.88 450 LEU A N 1
ATOM 3528 C CA . LEU A 1 450 ? 14.609 9.094 33.094 1 37.88 450 LEU A CA 1
ATOM 3529 C C . LEU A 1 450 ? 15.672 8 33.156 1 37.88 450 LEU A C 1
ATOM 3531 O O . LEU A 1 450 ? 16.359 7.852 34.156 1 37.88 450 LEU A O 1
ATOM 3535 N N . SER A 1 451 ? 15.773 7.234 32.156 1 38.5 451 SER A N 1
ATOM 3536 C CA . SER A 1 451 ? 16.766 6.176 32.25 1 38.5 451 SER A CA 1
ATOM 3537 C C . SER A 1 451 ? 18.188 6.742 32.125 1 38.5 451 SER A C 1
ATOM 3539 O O . SER A 1 451 ? 19.125 6.188 32.719 1 38.5 451 SER A O 1
ATOM 3541 N N . PHE A 1 452 ? 18.438 7.664 31.344 1 35.62 452 PHE A N 1
ATOM 3542 C CA . PHE A 1 452 ? 19.75 8.305 31.297 1 35.62 452 PHE A CA 1
ATOM 3543 C C . PHE A 1 452 ? 20.031 9.086 32.562 1 35.62 452 PHE A C 1
ATOM 3545 O O . PHE A 1 452 ? 21.172 9.164 33.031 1 35.62 452 PHE A O 1
ATOM 3552 N N . ALA A 1 453 ? 19.062 9.711 33.156 1 35.19 453 ALA A N 1
ATOM 3553 C CA . ALA A 1 453 ? 19.312 10.242 34.469 1 35.19 453 ALA A CA 1
ATOM 3554 C C . ALA A 1 453 ? 19.781 9.148 35.438 1 35.19 453 ALA A C 1
ATOM 3556 O O . ALA A 1 453 ? 20.625 9.383 36.312 1 35.19 453 ALA A O 1
ATOM 3557 N N . ASN A 1 454 ? 19.312 8.008 35.25 1 38.03 454 ASN A N 1
ATOM 3558 C CA . ASN A 1 454 ? 19.828 6.93 36.094 1 38.03 454 ASN A CA 1
ATOM 3559 C C . ASN A 1 454 ? 21.219 6.5 35.656 1 38.03 454 ASN A C 1
ATOM 3561 O O . ASN A 1 454 ? 22.062 6.152 36.469 1 38.03 454 ASN A O 1
ATOM 3565 N N . LEU A 1 455 ? 21.531 6.484 34.375 1 35.16 455 LEU A N 1
ATOM 3566 C CA . LEU A 1 455 ? 22.875 6.113 33.969 1 35.16 455 LEU A CA 1
ATOM 3567 C C . LEU A 1 455 ? 23.875 7.223 34.344 1 35.16 455 LEU A C 1
ATOM 3569 O O . LEU A 1 455 ? 25 6.945 34.719 1 35.16 455 LEU A O 1
ATOM 3573 N N . SER A 1 456 ? 23.547 8.438 34.125 1 34.72 456 SER A N 1
ATOM 3574 C CA . SER A 1 456 ? 24.453 9.484 34.562 1 34.72 456 SER A CA 1
ATOM 3575 C C . SER A 1 456 ? 24.547 9.547 36.094 1 34.72 456 SER A C 1
ATOM 3577 O O . SER A 1 456 ? 25.516 10.07 36.625 1 34.72 456 SER A O 1
ATOM 3579 N N . GLY A 1 457 ? 23.516 9.164 36.812 1 36.09 457 GLY A N 1
ATOM 3580 C CA . GLY A 1 457 ? 23.766 9.086 38.25 1 36.09 457 GLY A CA 1
ATOM 3581 C C . GLY A 1 457 ? 24.828 8.078 38.625 1 36.09 457 GLY A C 1
ATOM 3582 O O . GLY A 1 457 ? 25.359 8.109 39.719 1 36.09 457 GLY A O 1
ATOM 3583 N N . GLY A 1 458 ? 25.094 7.035 37.844 1 33.38 458 GLY A N 1
ATOM 3584 C CA . GLY A 1 458 ? 26.219 6.203 38.25 1 33.38 458 GLY A CA 1
ATOM 3585 C C . GLY A 1 458 ? 27.562 6.859 38 1 33.38 458 GLY A C 1
ATOM 3586 O O . GLY A 1 458 ? 28.594 6.371 38.469 1 33.38 458 GLY A O 1
ATOM 3587 N N . VAL A 1 459 ? 27.75 7.832 37.094 1 32.56 459 VAL A N 1
ATOM 3588 C CA . VAL A 1 459 ? 29.094 8.367 36.938 1 32.56 459 VAL A CA 1
ATOM 3589 C C . VAL A 1 459 ? 29.406 9.344 38.062 1 32.56 459 VAL A C 1
ATOM 3591 O O . VAL A 1 459 ? 30.562 9.742 38.25 1 32.56 459 VAL A O 1
ATOM 3594 N N . SER A 1 460 ? 28.484 9.836 38.812 1 29.3 460 SER A N 1
ATOM 3595 C CA . SER A 1 460 ? 29.016 10.711 39.844 1 29.3 460 SER A CA 1
ATOM 3596 C C . SER A 1 460 ? 29.719 9.898 40.938 1 29.3 460 SER A C 1
ATOM 3598 O O . SER A 1 460 ? 30.469 10.453 41.75 1 29.3 460 SER A O 1
ATOM 3600 N N . ASN A 1 461 ? 29.5 8.641 41.156 1 27.56 461 ASN A N 1
ATOM 3601 C CA . ASN A 1 461 ? 30.172 8.133 42.344 1 27.56 461 ASN A CA 1
ATOM 3602 C C . ASN A 1 461 ? 31.625 7.777 42.062 1 27.56 461 ASN A C 1
ATOM 3604 O O . ASN A 1 461 ? 32.281 7.152 42.906 1 27.56 461 ASN A O 1
ATOM 3608 N N . PHE A 1 462 ? 32.094 7.867 40.812 1 24.08 462 PHE A N 1
ATOM 3609 C CA . PHE A 1 462 ? 33.531 7.559 40.781 1 24.08 462 PHE A CA 1
ATOM 3610 C C . PHE A 1 462 ? 34.344 8.773 41.188 1 24.08 462 PHE A C 1
ATOM 3612 O O . PHE A 1 462 ? 35.594 8.742 41.156 1 24.08 462 PHE A O 1
ATOM 3619 N N . ARG A 1 463 ? 33.75 9.961 41.531 1 21.38 463 ARG A N 1
ATOM 3620 C CA . ARG A 1 463 ? 34.656 10.773 42.312 1 21.38 463 ARG A CA 1
ATOM 3621 C C . ARG A 1 463 ? 34.594 10.383 43.781 1 21.38 463 ARG A C 1
ATOM 3623 O O . ARG A 1 463 ? 33.531 10.156 44.312 1 21.38 463 ARG A O 1
ATOM 3630 N N . MET B 1 1 ? -27.625 -50.219 -39.969 1 24.67 1 MET B N 1
ATOM 3631 C CA . MET B 1 1 ? -26.594 -49.5 -40.75 1 24.67 1 MET B CA 1
ATOM 3632 C C . MET B 1 1 ? -26.469 -48.062 -40.281 1 24.67 1 MET B C 1
ATOM 3634 O O . MET B 1 1 ? -27.312 -47.219 -40.656 1 24.67 1 MET B O 1
ATOM 3638 N N . ASP B 1 2 ? -26.359 -47.812 -39.031 1 28.59 2 ASP B N 1
ATOM 3639 C CA . ASP B 1 2 ? -26.391 -46.594 -38.25 1 28.59 2 ASP B CA 1
ATOM 3640 C C . ASP B 1 2 ? -25.438 -45.562 -38.875 1 28.59 2 ASP B C 1
ATOM 3642 O O . ASP B 1 2 ? -24.266 -45.844 -39.094 1 28.59 2 ASP B O 1
ATOM 3646 N N . GLY B 1 3 ? -25.922 -44.781 -39.812 1 31.67 3 GLY B N 1
ATOM 3647 C CA . GLY B 1 3 ? -25.25 -43.719 -40.562 1 31.67 3 GLY B CA 1
ATOM 3648 C C . GLY B 1 3 ? -24.219 -42.969 -39.75 1 31.67 3 GLY B C 1
ATOM 3649 O O . GLY B 1 3 ? -24.484 -42.594 -38.594 1 31.67 3 GLY B O 1
ATOM 3650 N N . PHE B 1 4 ? -22.891 -43.25 -39.906 1 35.22 4 PHE B N 1
ATOM 3651 C CA . PHE B 1 4 ? -21.703 -42.562 -39.406 1 35.22 4 PHE B CA 1
ATOM 3652 C C . PHE B 1 4 ? -21.859 -41.062 -39.531 1 35.22 4 PHE B C 1
ATOM 3654 O O . PHE B 1 4 ? -21.891 -40.531 -40.656 1 35.22 4 PHE B O 1
ATOM 3661 N N . ARG B 1 5 ? -22.703 -40.469 -38.719 1 39 5 ARG B N 1
ATOM 3662 C CA . ARG B 1 5 ? -22.734 -39.031 -38.656 1 39 5 ARG B CA 1
ATOM 3663 C C . ARG B 1 5 ? -21.328 -38.438 -38.781 1 39 5 ARG B C 1
ATOM 3665 O O . ARG B 1 5 ? -20.422 -38.844 -38.062 1 39 5 ARG B O 1
ATOM 3672 N N . GLY B 1 6 ? -20.891 -38.094 -39.969 1 41 6 GLY B N 1
ATOM 3673 C CA . GLY B 1 6 ? -19.641 -37.438 -40.281 1 41 6 GLY B CA 1
ATOM 3674 C C . GLY B 1 6 ? -19.172 -36.438 -39.25 1 41 6 GLY B C 1
ATOM 3675 O O . GLY B 1 6 ? -19.984 -35.938 -38.438 1 41 6 GLY B O 1
ATOM 3676 N N . ALA B 1 7 ? -17.906 -36.594 -38.75 1 50.69 7 ALA B N 1
ATOM 3677 C CA . ALA B 1 7 ? -17.219 -35.688 -37.844 1 50.69 7 ALA B CA 1
ATOM 3678 C C . ALA B 1 7 ? -17.5 -34.25 -38.188 1 50.69 7 ALA B C 1
ATOM 3680 O O . ALA B 1 7 ? -17.547 -33.875 -39.375 1 50.69 7 ALA B O 1
ATOM 3681 N N . PRO B 1 8 ? -18.172 -33.5 -37.344 1 53.75 8 PRO B N 1
ATOM 3682 C CA . PRO B 1 8 ? -18.438 -32.094 -37.688 1 53.75 8 PRO B CA 1
ATOM 3683 C C . PRO B 1 8 ? -17.188 -31.375 -38.188 1 53.75 8 PRO B C 1
ATOM 3685 O O . PRO B 1 8 ? -16.078 -31.719 -37.812 1 53.75 8 PRO B O 1
ATOM 3688 N N . ALA B 1 9 ? -17.125 -30.844 -39.344 1 63.16 9 ALA B N 1
ATOM 3689 C CA . ALA B 1 9 ? -16.062 -30.125 -40.062 1 63.16 9 ALA B CA 1
ATOM 3690 C C . ALA B 1 9 ? -15.609 -28.906 -39.25 1 63.16 9 ALA B C 1
ATOM 3692 O O . ALA B 1 9 ? -14.609 -28.281 -39.594 1 63.16 9 ALA B O 1
ATOM 3693 N N . ARG B 1 10 ? -16.297 -28.656 -38.094 1 64.5 10 ARG B N 1
ATOM 3694 C CA . ARG B 1 10 ? -15.945 -27.422 -37.406 1 64.5 10 ARG B CA 1
ATOM 3695 C C . ARG B 1 10 ? -15.477 -27.703 -35.969 1 64.5 10 ARG B C 1
ATOM 3697 O O . ARG B 1 10 ? -15.766 -28.766 -35.406 1 64.5 10 ARG B O 1
ATOM 3704 N N . VAL B 1 11 ? -14.633 -26.922 -35.438 1 77.5 11 VAL B N 1
ATOM 3705 C CA . VAL B 1 11 ? -14.156 -26.953 -34.062 1 77.5 11 VAL B CA 1
ATOM 3706 C C . VAL B 1 11 ? -15.312 -26.672 -33.094 1 77.5 11 VAL B C 1
ATOM 3708 O O . VAL B 1 11 ? -16.234 -25.922 -33.438 1 77.5 11 VAL B O 1
ATOM 3711 N N . CYS B 1 12 ? -15.367 -27.438 -32 1 73.75 12 CYS B N 1
ATOM 3712 C CA . CYS B 1 12 ? -16.453 -27.266 -31.047 1 73.75 12 CYS B CA 1
ATOM 3713 C C . CYS B 1 12 ? -16.438 -25.859 -30.453 1 73.75 12 CYS B C 1
ATOM 3715 O O . CYS B 1 12 ? -15.422 -25.172 -30.484 1 73.75 12 CYS B O 1
ATOM 3717 N N . ASP B 1 13 ? -17.484 -25.438 -29.984 1 73.25 13 ASP B N 1
ATOM 3718 C CA . ASP B 1 13 ? -17.672 -24.078 -29.469 1 73.25 13 ASP B CA 1
ATOM 3719 C C . ASP B 1 13 ? -16.688 -23.781 -28.328 1 73.25 13 ASP B C 1
ATOM 3721 O O . ASP B 1 13 ? -16.141 -22.688 -28.25 1 73.25 13 ASP B O 1
ATOM 3725 N N . ASN B 1 14 ? -16.453 -24.781 -27.594 1 70.94 14 ASN B N 1
ATOM 3726 C CA . ASN B 1 14 ? -15.555 -24.594 -26.469 1 70.94 14 ASN B CA 1
ATOM 3727 C C . ASN B 1 14 ? -14.102 -24.469 -26.922 1 70.94 14 ASN B C 1
ATOM 3729 O O . ASN B 1 14 ? -13.375 -23.594 -26.453 1 70.94 14 ASN B O 1
ATOM 3733 N N . CYS B 1 15 ? -13.812 -25.297 -27.781 1 72.06 15 CYS B N 1
ATOM 3734 C CA . CYS B 1 15 ? -12.445 -25.297 -28.297 1 72.06 15 CYS B CA 1
ATOM 3735 C C . CYS B 1 15 ? -12.18 -24.047 -29.125 1 72.06 15 CYS B C 1
ATOM 3737 O O . CYS B 1 15 ? -11.086 -23.469 -29.062 1 72.06 15 CYS B O 1
ATOM 3739 N N . ARG B 1 16 ? -13.117 -23.578 -29.766 1 73.88 16 ARG B N 1
ATOM 3740 C CA . ARG B 1 16 ? -13.047 -22.344 -30.547 1 73.88 16 ARG B CA 1
ATOM 3741 C C . ARG B 1 16 ? -12.828 -21.141 -29.656 1 73.88 16 ARG B C 1
ATOM 3743 O O . ARG B 1 16 ? -12 -20.281 -29.953 1 73.88 16 ARG B O 1
ATOM 3750 N N . ARG B 1 17 ? -13.508 -21.219 -28.703 1 67.5 17 ARG B N 1
ATOM 3751 C CA . ARG B 1 17 ? -13.43 -20.109 -27.766 1 67.5 17 ARG B CA 1
ATOM 3752 C C . ARG B 1 17 ? -12.086 -20.094 -27.047 1 67.5 17 ARG B C 1
ATOM 3754 O O . ARG B 1 17 ? -11.547 -19.016 -26.766 1 67.5 17 ARG B O 1
ATOM 3761 N N . ARG B 1 18 ? -11.695 -21.141 -26.859 1 66.75 18 ARG B N 1
ATOM 3762 C CA . ARG B 1 18 ? -10.445 -21.297 -26.125 1 66.75 18 ARG B CA 1
ATOM 3763 C C . ARG B 1 18 ? -9.258 -21.297 -27.078 1 66.75 18 ARG B C 1
ATOM 3765 O O . ARG B 1 18 ? -8.102 -21.375 -26.641 1 66.75 18 ARG B O 1
ATOM 3772 N N . LYS B 1 19 ? -9.586 -21.156 -28.359 1 62.59 19 LYS B N 1
ATOM 3773 C CA . LYS B 1 19 ? -8.633 -21.156 -29.469 1 62.59 19 LYS B CA 1
ATOM 3774 C C . LYS B 1 19 ? -7.641 -22.312 -29.328 1 62.59 19 LYS B C 1
ATOM 3776 O O . LYS B 1 19 ? -6.438 -22.125 -29.516 1 62.59 19 LYS B O 1
ATOM 3781 N N . ILE B 1 20 ? -8.234 -23.453 -29.062 1 72.5 20 ILE B N 1
ATOM 3782 C CA . ILE B 1 20 ? -7.426 -24.672 -28.984 1 72.5 20 ILE B CA 1
ATOM 3783 C C . ILE B 1 20 ? -7.832 -25.625 -30.109 1 72.5 20 ILE B C 1
ATOM 3785 O O . ILE B 1 20 ? -8.914 -25.5 -30.672 1 72.5 20 ILE B O 1
ATOM 3789 N N . ARG B 1 21 ? -6.859 -26.5 -30.422 1 72.81 21 ARG B N 1
ATOM 3790 C CA . ARG B 1 21 ? -7.121 -27.484 -31.453 1 72.81 21 ARG B CA 1
ATOM 3791 C C . ARG B 1 21 ? -8.188 -28.484 -31 1 72.81 21 ARG B C 1
ATOM 3793 O O . ARG B 1 21 ? -8.039 -29.125 -29.953 1 72.81 21 ARG B O 1
ATOM 3800 N N . CYS B 1 22 ? -9.211 -28.562 -31.641 1 73.25 22 CYS B N 1
ATOM 3801 C CA . CYS B 1 22 ? -10.336 -29.469 -31.422 1 73.25 22 CYS B CA 1
ATOM 3802 C C . CYS B 1 22 ? -10.227 -30.688 -32.344 1 73.25 22 CYS B C 1
ATOM 3804 O O . CYS B 1 22 ? -9.875 -30.578 -33.5 1 73.25 22 CYS B O 1
ATOM 3806 N N . ASN B 1 23 ? -10.336 -31.859 -31.875 1 74.69 23 ASN B N 1
ATOM 3807 C CA . ASN B 1 23 ? -10.305 -33.062 -32.719 1 74.69 23 ASN B CA 1
ATOM 3808 C C . ASN B 1 23 ? -11.648 -33.25 -33.438 1 74.69 23 ASN B C 1
ATOM 3810 O O . ASN B 1 23 ? -11.852 -34.281 -34.094 1 74.69 23 ASN B O 1
ATOM 3814 N N . ARG B 1 24 ? -12.68 -32.469 -33.25 1 73.25 24 ARG B N 1
ATOM 3815 C CA . ARG B 1 24 ? -13.961 -32.375 -33.938 1 73.25 24 ARG B CA 1
ATOM 3816 C C . ARG B 1 24 ? -14.828 -33.594 -33.656 1 73.25 24 ARG B C 1
ATOM 3818 O O . ARG B 1 24 ? -15.758 -33.906 -34.375 1 73.25 24 ARG B O 1
ATOM 3825 N N . GLU B 1 25 ? -14.5 -34.281 -32.469 1 75.62 25 GLU B N 1
ATOM 3826 C CA . GLU B 1 25 ? -15.383 -35.344 -32 1 75.62 25 GLU B CA 1
ATOM 3827 C C . GLU B 1 25 ? -16.5 -34.781 -31.109 1 75.62 25 GLU B C 1
ATOM 3829 O O . GLU B 1 25 ? -16.391 -33.656 -30.625 1 75.62 25 GLU B O 1
ATOM 3834 N N . GLN B 1 26 ? -17.656 -35.375 -31.109 1 71.5 26 GLN B N 1
ATOM 3835 C CA . GLN B 1 26 ? -18.781 -35.031 -30.25 1 71.5 26 GLN B CA 1
ATOM 3836 C C . GLN B 1 26 ? -19.016 -36.094 -29.188 1 71.5 26 GLN B C 1
ATOM 3838 O O . GLN B 1 26 ? -19.641 -37.125 -29.453 1 71.5 26 GLN B O 1
ATOM 3843 N N . PRO B 1 27 ? -18.422 -35.812 -27.828 1 75.31 27 PRO B N 1
ATOM 3844 C CA . PRO B 1 27 ? -17.703 -34.625 -27.328 1 75.31 27 PRO B CA 1
ATOM 3845 C C . PRO B 1 27 ? -16.219 -34.656 -27.688 1 75.31 27 PRO B C 1
ATOM 3847 O O . PRO B 1 27 ? -15.648 -35.719 -27.906 1 75.31 27 PRO B O 1
ATOM 3850 N N . CYS B 1 28 ? -15.672 -33.438 -27.859 1 76.06 28 CYS B N 1
ATOM 3851 C CA . CYS B 1 28 ? -14.258 -33.406 -28.234 1 76.06 28 CYS B CA 1
ATOM 3852 C C . CYS B 1 28 ? -13.383 -33.781 -27.047 1 76.06 28 CYS B C 1
ATOM 3854 O O . CYS B 1 28 ? -13.812 -33.688 -25.891 1 76.06 28 CYS B O 1
ATOM 3856 N N . ASP B 1 29 ? -12.172 -34.25 -27.344 1 75.69 29 ASP B N 1
ATOM 3857 C CA . ASP B 1 29 ? -11.234 -34.719 -26.312 1 75.69 29 ASP B CA 1
ATOM 3858 C C . ASP B 1 29 ? -10.945 -33.594 -25.312 1 75.69 29 ASP B C 1
ATOM 3860 O O . ASP B 1 29 ? -10.836 -33.844 -24.109 1 75.69 29 ASP B O 1
ATOM 3864 N N . LYS B 1 30 ? -10.914 -32.469 -25.812 1 73.31 30 LYS B N 1
ATOM 3865 C CA . LYS B 1 30 ? -10.531 -31.328 -24.969 1 73.31 30 LYS B CA 1
ATOM 3866 C C . LYS B 1 30 ? -11.648 -30.969 -24 1 73.31 30 LYS B C 1
ATOM 3868 O O . LYS B 1 30 ? -11.398 -30.656 -22.844 1 73.31 30 LYS B O 1
ATOM 3873 N N . CYS B 1 31 ? -12.758 -31.062 -24.5 1 70.94 31 CYS B N 1
ATOM 3874 C CA . CYS B 1 31 ? -13.93 -30.812 -23.656 1 70.94 31 CYS B CA 1
ATOM 3875 C C . CYS B 1 31 ? -14.141 -31.953 -22.672 1 70.94 31 CYS B C 1
ATOM 3877 O O . CYS B 1 31 ? -14.477 -31.719 -21.5 1 70.94 31 CYS B O 1
ATOM 3879 N N . LEU B 1 32 ? -13.898 -33.156 -23.094 1 72.81 32 LEU B N 1
ATOM 3880 C CA . LEU B 1 32 ? -14.031 -34.312 -22.25 1 72.81 32 LEU B CA 1
ATOM 3881 C C . LEU B 1 32 ? -13.023 -34.281 -21.094 1 72.81 32 LEU B C 1
ATOM 3883 O O . LEU B 1 32 ? -13.352 -34.656 -19.969 1 72.81 32 LEU B O 1
ATOM 3887 N N . GLU B 1 33 ? -11.906 -33.781 -21.344 1 68.56 33 GLU B N 1
ATOM 3888 C CA . GLU B 1 33 ? -10.828 -33.75 -20.359 1 68.56 33 GLU B CA 1
ATOM 3889 C C . GLU B 1 33 ? -11.164 -32.781 -19.219 1 68.56 33 GLU B C 1
ATOM 3891 O O . GLU B 1 33 ? -10.812 -33.062 -18.062 1 68.56 33 GLU B O 1
ATOM 3896 N N . ILE B 1 34 ? -11.875 -31.844 -19.594 1 65.06 34 ILE B N 1
ATOM 3897 C CA . ILE B 1 34 ? -12.156 -30.844 -18.562 1 65.06 34 ILE B CA 1
ATOM 3898 C C . ILE B 1 34 ? -13.648 -30.859 -18.234 1 65.06 34 ILE B C 1
ATOM 3900 O O . ILE B 1 34 ? -14.156 -29.922 -17.625 1 65.06 34 ILE B O 1
ATOM 3904 N N . SER B 1 35 ? -14.32 -31.859 -18.562 1 60.38 35 SER B N 1
ATOM 3905 C CA . SER B 1 35 ? -15.727 -32.125 -18.281 1 60.38 35 SER B CA 1
ATOM 3906 C C . SER B 1 35 ? -16.594 -30.922 -18.688 1 60.38 35 SER B C 1
ATOM 3908 O O . SER B 1 35 ? -17.484 -30.516 -17.938 1 60.38 35 SER B O 1
ATOM 3910 N N . LEU B 1 36 ? -16.25 -30.438 -19.766 1 65.62 36 LEU B N 1
ATOM 3911 C CA . LEU B 1 36 ? -17.109 -29.406 -20.328 1 65.62 36 LEU B CA 1
ATOM 3912 C C . LEU B 1 36 ? -18.109 -30 -21.297 1 65.62 36 LEU B C 1
ATOM 3914 O O . LEU B 1 36 ? -17.891 -31.078 -21.859 1 65.62 36 LEU B O 1
ATOM 3918 N N . VAL B 1 37 ? -19.266 -29.375 -21.422 1 66.5 37 VAL B N 1
ATOM 3919 C CA . VAL B 1 37 ? -20.25 -29.766 -22.422 1 66.5 37 VAL B CA 1
ATOM 3920 C C . VAL B 1 37 ? -19.766 -29.359 -23.812 1 66.5 37 VAL B C 1
ATOM 3922 O O . VAL B 1 37 ? -19.562 -28.172 -24.078 1 66.5 37 VAL B O 1
ATOM 3925 N N . CYS B 1 38 ? -19.344 -30.266 -24.594 1 70.19 38 CYS B N 1
ATOM 3926 C CA . CYS B 1 38 ? -18.875 -30.078 -25.969 1 70.19 38 CYS B CA 1
ATOM 3927 C C . CYS B 1 38 ? -20.047 -29.766 -26.906 1 70.19 38 CYS B C 1
ATOM 3929 O O . CYS B 1 38 ? -20.922 -30.609 -27.094 1 70.19 38 CYS B O 1
ATOM 3931 N N . GLU B 1 39 ? -20.297 -28.516 -27.266 1 73.44 39 GLU B N 1
ATOM 3932 C CA . GLU B 1 39 ? -21.422 -28.109 -28.109 1 73.44 39 GLU B CA 1
ATOM 3933 C C . GLU B 1 39 ? -20.938 -27.547 -29.438 1 73.44 39 GLU B C 1
ATOM 3935 O O . GLU B 1 39 ? -19.797 -27.062 -29.547 1 73.44 39 GLU B O 1
ATOM 3940 N N . TYR B 1 40 ? -21.672 -27.797 -30.5 1 65.56 40 TYR B N 1
ATOM 3941 C CA . TYR B 1 40 ? -21.406 -27.328 -31.859 1 65.56 40 TYR B CA 1
ATOM 3942 C C . TYR B 1 40 ? -22.547 -26.453 -32.375 1 65.56 40 TYR B C 1
ATOM 3944 O O . TYR B 1 40 ? -23.109 -26.719 -33.438 1 65.56 40 TYR B O 1
ATOM 3952 N N . ASN B 1 41 ? -23.109 -25.594 -31.594 1 64.75 41 ASN B N 1
ATOM 3953 C CA . ASN B 1 41 ? -24.328 -24.844 -31.922 1 64.75 41 ASN B CA 1
ATOM 3954 C C . ASN B 1 41 ? -23.984 -23.547 -32.656 1 64.75 41 ASN B C 1
ATOM 3956 O O . ASN B 1 41 ? -24.875 -22.922 -33.25 1 64.75 41 ASN B O 1
ATOM 3960 N N . ASP B 1 42 ? -22.812 -23.141 -32.594 1 55 42 ASP B N 1
ATOM 3961 C CA . ASP B 1 42 ? -22.562 -21.844 -33.219 1 55 42 ASP B CA 1
ATOM 3962 C C . ASP B 1 42 ? -22.656 -21.938 -34.719 1 55 42 ASP B C 1
ATOM 3964 O O . ASP B 1 42 ? -22.094 -22.844 -35.344 1 55 42 ASP B O 1
ATOM 3968 N N . ILE B 1 43 ? -23.688 -21.25 -35.312 1 49.66 43 ILE B N 1
ATOM 3969 C CA . ILE B 1 43 ? -23.859 -21.141 -36.75 1 49.66 43 ILE B CA 1
ATOM 3970 C C . ILE B 1 43 ? -22.781 -20.219 -37.344 1 49.66 43 ILE B C 1
ATOM 3972 O O . ILE B 1 43 ? -22.531 -19.141 -36.812 1 49.66 43 ILE B O 1
ATOM 3976 N N . ALA B 1 44 ? -22.047 -20.688 -38.156 1 42 44 ALA B N 1
ATOM 3977 C CA . ALA B 1 44 ? -21.062 -19.891 -38.906 1 42 44 ALA B CA 1
ATOM 3978 C C . ALA B 1 44 ? -21.734 -18.719 -39.594 1 42 44 ALA B C 1
ATOM 3980 O O . ALA B 1 44 ? -22.578 -18.906 -40.469 1 42 44 ALA B O 1
ATOM 3981 N N . ARG B 1 45 ? -21.859 -17.547 -39.062 1 41.03 45 ARG B N 1
ATOM 3982 C CA . ARG B 1 45 ? -22.297 -16.422 -39.875 1 41.03 45 ARG B CA 1
ATOM 3983 C C . ARG B 1 45 ? -21.391 -16.234 -41.094 1 41.03 45 ARG B C 1
ATOM 3985 O O . ARG B 1 45 ? -20.172 -16.188 -40.938 1 41.03 45 ARG B O 1
ATOM 3992 N N . ARG B 1 46 ? -21.828 -16.531 -42.25 1 34.34 46 ARG B N 1
ATOM 3993 C CA . ARG B 1 46 ? -21.156 -16.25 -43.531 1 34.34 46 ARG B CA 1
ATOM 3994 C C . ARG B 1 46 ? -20.781 -14.781 -43.625 1 34.34 46 ARG B C 1
ATOM 3996 O O . ARG B 1 46 ? -21.625 -13.898 -43.438 1 34.34 46 ARG B O 1
ATOM 4003 N N . LYS B 1 47 ? -19.562 -14.445 -43.469 1 37.31 47 LYS B N 1
ATOM 4004 C CA . LYS B 1 47 ? -19.109 -13.109 -43.812 1 37.31 47 LYS B CA 1
ATOM 4005 C C . LYS B 1 47 ? -19.422 -12.789 -45.281 1 37.31 47 LYS B C 1
ATOM 4007 O O . LYS B 1 47 ? -19.328 -13.664 -46.156 1 37.31 47 LYS B O 1
ATOM 4012 N N . GLY B 1 48 ? -20.359 -11.875 -45.625 1 32.34 48 GLY B N 1
ATOM 4013 C CA . GLY B 1 48 ? -20.75 -11.406 -46.938 1 32.34 48 GLY B CA 1
ATOM 4014 C C . GLY B 1 48 ? -19.562 -11.156 -47.875 1 32.34 48 GLY B C 1
ATOM 4015 O O . GLY B 1 48 ? -18.422 -11.141 -47.438 1 32.34 48 GLY B O 1
ATOM 4016 N N . PRO B 1 49 ? -19.766 -11.039 -49.219 1 30.67 49 PRO B N 1
ATOM 4017 C CA . PRO B 1 49 ? -18.781 -10.93 -50.281 1 30.67 49 PRO B CA 1
ATOM 4018 C C . PRO B 1 49 ? -17.797 -9.789 -50.094 1 30.67 49 PRO B C 1
ATOM 4020 O O . PRO B 1 49 ? -18.109 -8.82 -49.375 1 30.67 49 PRO B O 1
ATOM 4023 N N . LYS B 1 50 ? -16.562 -10.047 -50.344 1 32 50 LYS B N 1
ATOM 4024 C CA . LYS B 1 50 ? -15.398 -9.164 -50.312 1 32 50 LYS B CA 1
ATOM 4025 C C . LYS B 1 50 ? -15.578 -7.98 -51.25 1 32 50 LYS B C 1
ATOM 4027 O O . LYS B 1 50 ? -15.883 -8.164 -52.438 1 32 50 LYS B O 1
ATOM 4032 N N . GLY B 1 51 ? -16.203 -6.875 -51 1 25.17 51 GLY B N 1
ATOM 4033 C CA . GLY B 1 51 ? -16.469 -5.73 -51.875 1 25.17 51 GLY B CA 1
ATOM 4034 C C . GLY B 1 51 ? -15.266 -5.324 -52.719 1 25.17 51 GLY B C 1
ATOM 4035 O O . GLY B 1 51 ? -14.133 -5.715 -52.406 1 25.17 51 GLY B O 1
ATOM 4036 N N . ARG B 1 52 ? -15.43 -4.629 -53.875 1 25.38 52 ARG B N 1
ATOM 4037 C CA . ARG B 1 52 ? -14.656 -4.25 -55.062 1 25.38 52 ARG B CA 1
ATOM 4038 C C . ARG B 1 52 ? -13.414 -3.455 -54.656 1 25.38 52 ARG B C 1
ATOM 4040 O O . ARG B 1 52 ? -13.469 -2.605 -53.781 1 25.38 52 ARG B O 1
ATOM 4047 N N . GLN B 1 53 ? -12.227 -3.959 -54.906 1 22.83 53 GLN B N 1
ATOM 4048 C CA . GLN B 1 53 ? -10.883 -3.4 -54.781 1 22.83 53 GLN B CA 1
ATOM 4049 C C . GLN B 1 53 ? -10.766 -2.09 -55.562 1 22.83 53 GLN B C 1
ATOM 4051 O O . GLN B 1 53 ? -11.055 -2.041 -56.75 1 22.83 53 GLN B O 1
ATOM 4056 N N . ALA B 1 54 ? -11.172 -0.875 -55.094 1 23.77 54 ALA B N 1
ATOM 4057 C CA . ALA B 1 54 ? -11.016 0.363 -55.844 1 23.77 54 ALA B CA 1
ATOM 4058 C C . ALA B 1 54 ? -9.586 0.517 -56.344 1 23.77 54 ALA B C 1
ATOM 4060 O O . ALA B 1 54 ? -8.625 0.274 -55.594 1 23.77 54 ALA B O 1
ATOM 4061 N N . PRO B 1 55 ? -9.258 0.543 -57.625 1 21.52 55 PRO B N 1
ATOM 4062 C CA . PRO B 1 55 ? -7.973 0.558 -58.312 1 21.52 55 PRO B CA 1
ATOM 4063 C C . PRO B 1 55 ? -7.078 1.717 -57.906 1 21.52 55 PRO B C 1
ATOM 4065 O O . PRO B 1 55 ? -7.484 2.879 -57.969 1 21.52 55 PRO B O 1
ATOM 4068 N N . ILE B 1 56 ? -6.566 1.724 -56.719 1 22 56 ILE B N 1
ATOM 4069 C CA . ILE B 1 56 ? -5.715 2.852 -56.344 1 22 56 ILE B CA 1
ATOM 4070 C C . ILE B 1 56 ? -4.691 3.107 -57.469 1 22 56 ILE B C 1
ATOM 4072 O O . ILE B 1 56 ? -3.992 2.188 -57.875 1 22 56 ILE B O 1
ATOM 4076 N N . LEU B 1 57 ? -4.902 4.18 -58.219 1 18.58 57 LEU B N 1
ATOM 4077 C CA . LEU B 1 57 ? -4.164 4.742 -59.344 1 18.58 57 LEU B CA 1
ATOM 4078 C C . LEU B 1 57 ? -2.695 4.949 -58.969 1 18.58 57 LEU B C 1
ATOM 4080 O O . LEU B 1 57 ? -2.385 5.492 -57.906 1 18.58 57 LEU B O 1
ATOM 4084 N N . THR B 1 58 ? -1.853 4.059 -59.438 1 20.34 58 THR B N 1
ATOM 4085 C CA . THR B 1 58 ? -0.4 3.926 -59.438 1 20.34 58 THR B CA 1
ATOM 4086 C C . THR B 1 58 ? 0.261 5.207 -59.938 1 20.34 58 THR B C 1
ATOM 4088 O O . THR B 1 58 ? 1.479 5.25 -60.125 1 20.34 58 THR B O 1
ATOM 4091 N N . SER B 1 59 ? -0.409 6.402 -59.938 1 19.42 59 SER B N 1
ATOM 4092 C CA . SER B 1 59 ? 0.34 7.215 -60.906 1 19.42 59 SER B CA 1
ATOM 4093 C C . SER B 1 59 ? 1.722 7.566 -60.375 1 19.42 59 SER B C 1
ATOM 4095 O O . SER B 1 59 ? 1.843 8.344 -59.406 1 19.42 59 SER B O 1
ATOM 4097 N N . LEU B 1 60 ? 2.533 6.629 -60.062 1 20.41 60 LEU B N 1
ATOM 4098 C CA . LEU B 1 60 ? 3.924 6.848 -59.688 1 20.41 60 LEU B CA 1
ATOM 4099 C C . LEU B 1 60 ? 4.645 7.707 -60.719 1 20.41 60 LEU B C 1
ATOM 4101 O O . LEU B 1 60 ? 4.871 7.27 -61.844 1 20.41 60 LEU B O 1
ATOM 4105 N N . ARG B 1 61 ? 4.215 9.031 -60.75 1 19.08 61 ARG B N 1
ATOM 4106 C CA . ARG B 1 61 ? 4.945 9.883 -61.656 1 19.08 61 ARG B CA 1
ATOM 4107 C C . ARG B 1 61 ? 6.449 9.734 -61.469 1 19.08 61 ARG B C 1
ATOM 4109 O O . ARG B 1 61 ? 6.934 9.625 -60.344 1 19.08 61 ARG B O 1
ATOM 4116 N N . SER B 1 62 ? 7.191 9.445 -62.5 1 19.09 62 SER B N 1
ATOM 4117 C CA . SER B 1 62 ? 8.555 9.125 -62.906 1 19.09 62 SER B CA 1
ATOM 4118 C C . SER B 1 62 ? 9.516 10.258 -62.562 1 19.09 62 SER B C 1
ATOM 4120 O O . SER B 1 62 ? 10.727 10.047 -62.5 1 19.09 62 SER B O 1
ATOM 4122 N N . THR B 1 63 ? 8.977 11.484 -62.281 1 18.23 63 THR B N 1
ATOM 4123 C CA . THR B 1 63 ? 9.898 12.398 -62.938 1 18.23 63 THR B CA 1
ATOM 4124 C C . THR B 1 63 ? 11.203 12.516 -62.156 1 18.23 63 THR B C 1
ATOM 4126 O O . THR B 1 63 ? 11.188 12.703 -60.938 1 18.23 63 THR B O 1
ATOM 4129 N N . ALA B 1 64 ? 12.328 12.305 -62.844 1 18.14 64 ALA B N 1
ATOM 4130 C CA . ALA B 1 64 ? 13.773 12.133 -62.688 1 18.14 64 ALA B CA 1
ATOM 4131 C C . ALA B 1 64 ? 14.43 13.406 -62.156 1 18.14 64 ALA B C 1
ATOM 4133 O O . ALA B 1 64 ? 15.617 13.414 -61.844 1 18.14 64 ALA B O 1
ATOM 4134 N N . LYS B 1 65 ? 13.633 14.562 -62.094 1 19.31 65 LYS B N 1
ATOM 4135 C CA . LYS B 1 65 ? 14.664 15.562 -62.375 1 19.31 65 LYS B CA 1
ATOM 4136 C C . LYS B 1 65 ? 15.688 15.656 -61.25 1 19.31 65 LYS B C 1
ATOM 4138 O O . LYS B 1 65 ? 15.344 15.477 -60.094 1 19.31 65 LYS B O 1
ATOM 4143 N N . PRO B 1 66 ? 16.859 15.836 -61.469 1 21.42 66 PRO B N 1
ATOM 4144 C CA . PRO B 1 66 ? 18.188 15.695 -60.875 1 21.42 66 PRO B CA 1
ATOM 4145 C C . PRO B 1 66 ? 18.422 16.703 -59.75 1 21.42 66 PRO B C 1
ATOM 4147 O O . PRO B 1 66 ? 19.453 16.656 -59.094 1 21.42 66 PRO B O 1
ATOM 4150 N N . ASP B 1 67 ? 17.328 17.641 -59.594 1 18.5 67 ASP B N 1
ATOM 4151 C CA . ASP B 1 67 ? 18.062 18.891 -59.406 1 18.5 67 ASP B CA 1
ATOM 4152 C C . ASP B 1 67 ? 18.828 18.906 -58.094 1 18.5 67 ASP B C 1
ATOM 4154 O O . ASP B 1 67 ? 18.547 18.109 -57.188 1 18.5 67 ASP B O 1
ATOM 4158 N N . GLY B 1 68 ? 19.125 20.141 -57.688 1 18.61 68 GLY B N 1
ATOM 4159 C CA . GLY B 1 68 ? 20.266 20.844 -57.125 1 18.61 68 GLY B CA 1
ATOM 4160 C C . GLY B 1 68 ? 20.375 20.672 -55.625 1 18.61 68 GLY B C 1
ATOM 4161 O O . GLY B 1 68 ? 19.641 19.891 -55.031 1 18.61 68 GLY B O 1
ATOM 4162 N N . SER B 1 69 ? 20.375 21.812 -54.969 1 19.34 69 SER B N 1
ATOM 4163 C CA . SER B 1 69 ? 21.391 22.391 -54.125 1 19.34 69 SER B CA 1
ATOM 4164 C C . SER B 1 69 ? 21.141 22.078 -52.625 1 19.34 69 SER B C 1
ATOM 4166 O O . SER B 1 69 ? 22.047 21.625 -51.938 1 19.34 69 SER B O 1
ATOM 4168 N N . SER B 1 70 ? 20.156 22.781 -52 1 19.27 70 SER B N 1
ATOM 4169 C CA . SER B 1 70 ? 20.531 23.578 -50.844 1 19.27 70 SER B CA 1
ATOM 4170 C C . SER B 1 70 ? 20.375 22.797 -49.531 1 19.27 70 SER B C 1
ATOM 4172 O O . SER B 1 70 ? 19.453 22 -49.406 1 19.27 70 SER B O 1
ATOM 4174 N N . THR B 1 71 ? 21.328 22.75 -48.656 1 18.84 71 THR B N 1
ATOM 4175 C CA . THR B 1 71 ? 21.781 21.984 -47.531 1 18.84 71 THR B CA 1
ATOM 4176 C C . THR B 1 71 ? 20.891 22.25 -46.312 1 18.84 71 THR B C 1
ATOM 4178 O O . THR B 1 71 ? 21.047 21.625 -45.25 1 18.84 71 THR B O 1
ATOM 4181 N N . LEU B 1 72 ? 20.047 23.297 -46.156 1 19.47 72 LEU B N 1
ATOM 4182 C CA . LEU B 1 72 ? 20.031 23.797 -44.781 1 19.47 72 LEU B CA 1
ATOM 4183 C C . LEU B 1 72 ? 19.344 22.812 -43.844 1 19.47 72 LEU B C 1
ATOM 4185 O O . LEU B 1 72 ? 18.438 22.078 -44.25 1 19.47 72 LEU B O 1
ATOM 4189 N N . THR B 1 73 ? 19.75 22.672 -42.562 1 19.5 73 THR B N 1
ATOM 4190 C CA . THR B 1 73 ? 19.859 21.828 -41.375 1 19.5 73 THR B CA 1
ATOM 4191 C C . THR B 1 73 ? 18.562 21.875 -40.562 1 19.5 73 THR B C 1
ATOM 4193 O O . THR B 1 73 ? 18.516 21.391 -39.438 1 19.5 73 THR B O 1
ATOM 4196 N N . HIS B 1 74 ? 17.312 21.766 -41.219 1 17.27 74 HIS B N 1
ATOM 4197 C CA . HIS B 1 74 ? 16.156 22.125 -40.406 1 17.27 74 HIS B CA 1
ATOM 4198 C C . HIS B 1 74 ? 16 21.203 -39.219 1 17.27 74 HIS B C 1
ATOM 4200 O O . HIS B 1 74 ? 16.359 20.016 -39.281 1 17.27 74 HIS B O 1
ATOM 4206 N N . ASP B 1 75 ? 15.547 21.812 -38.094 1 19.17 75 ASP B N 1
ATOM 4207 C CA . ASP B 1 75 ? 15.312 21.578 -36.656 1 19.17 75 ASP B CA 1
ATOM 4208 C C . ASP B 1 75 ? 14.188 20.578 -36.438 1 19.17 75 ASP B C 1
ATOM 4210 O O . ASP B 1 75 ? 13.242 20.516 -37.219 1 19.17 75 ASP B O 1
ATOM 4214 N N . ALA B 1 76 ? 14.383 19.594 -35.5 1 19.31 76 ALA B N 1
ATOM 4215 C CA . ALA B 1 76 ? 13.867 18.297 -35.062 1 19.31 76 ALA B CA 1
ATOM 4216 C C . ALA B 1 76 ? 12.477 18.438 -34.438 1 19.31 76 ALA B C 1
ATOM 4218 O O . ALA B 1 76 ? 12.344 18.859 -33.281 1 19.31 76 ALA B O 1
ATOM 4219 N N . GLN B 1 77 ? 11.5 19.062 -35.188 1 17.97 77 GLN B N 1
ATOM 4220 C CA . GLN B 1 77 ? 10.219 19.297 -34.531 1 17.97 77 GLN B CA 1
ATOM 4221 C C . GLN B 1 77 ? 9.594 17.984 -34.094 1 17.97 77 GLN B C 1
ATOM 4223 O O . GLN B 1 77 ? 9.5 17.031 -34.875 1 17.97 77 GLN B O 1
ATOM 4228 N N . SER B 1 78 ? 9.367 17.859 -32.75 1 19.05 78 SER B N 1
ATOM 4229 C CA . SER B 1 78 ? 8.883 16.828 -31.859 1 19.05 78 SER B CA 1
ATOM 4230 C C . SER B 1 78 ? 7.449 16.422 -32.188 1 19.05 78 SER B C 1
ATOM 4232 O O . SER B 1 78 ? 6.613 17.281 -32.5 1 19.05 78 SER B O 1
ATOM 4234 N N . ILE B 1 79 ? 7.234 15.195 -32.594 1 19.53 79 ILE B N 1
ATOM 4235 C CA . ILE B 1 79 ? 6.145 14.383 -33.125 1 19.53 79 ILE B CA 1
ATOM 4236 C C . ILE B 1 79 ? 4.996 14.336 -32.125 1 19.53 79 ILE B C 1
ATOM 4238 O O . ILE B 1 79 ? 5.125 13.727 -31.062 1 19.53 79 ILE B O 1
ATOM 4242 N N . ASN B 1 80 ? 4.414 15.562 -31.906 1 18.06 80 ASN B N 1
ATOM 4243 C CA . ASN B 1 80 ? 3.258 15.633 -31.016 1 18.06 80 ASN B CA 1
ATOM 4244 C C . ASN B 1 80 ? 2.16 14.664 -31.438 1 18.06 80 ASN B C 1
ATOM 4246 O O . ASN B 1 80 ? 1.758 14.641 -32.594 1 18.06 80 ASN B O 1
ATOM 4250 N N . ASP B 1 81 ? 2.018 13.625 -30.672 1 18.06 81 ASP B N 1
ATOM 4251 C CA . ASP B 1 81 ? 1.193 12.422 -30.672 1 18.06 81 ASP B CA 1
ATOM 4252 C C . ASP B 1 81 ? -0.286 12.766 -30.812 1 18.06 81 ASP B C 1
ATOM 4254 O O . ASP B 1 81 ? -0.774 13.703 -30.188 1 18.06 81 ASP B O 1
ATOM 4258 N N . VAL B 1 82 ? -0.859 12.469 -31.922 1 18.72 82 VAL B N 1
ATOM 4259 C CA . VAL B 1 82 ? -2.191 12.523 -32.5 1 18.72 82 VAL B CA 1
ATOM 4260 C C . VAL B 1 82 ? -3.219 11.977 -31.516 1 18.72 82 VAL B C 1
ATOM 4262 O O . VAL B 1 82 ? -3.203 10.781 -31.203 1 18.72 82 VAL B O 1
ATOM 4265 N N . ILE B 1 83 ? -3.609 12.75 -30.516 1 18.5 83 ILE B N 1
ATOM 4266 C CA . ILE B 1 83 ? -4.684 12.477 -29.562 1 18.5 83 ILE B CA 1
ATOM 4267 C C . ILE B 1 83 ? -5.992 12.25 -30.312 1 18.5 83 ILE B C 1
ATOM 4269 O O . ILE B 1 83 ? -6.445 13.117 -31.062 1 18.5 83 ILE B O 1
ATOM 4273 N N . ALA B 1 84 ? -6.32 10.969 -30.547 1 17.89 84 ALA B N 1
ATOM 4274 C CA . ALA B 1 84 ? -7.48 10.398 -31.234 1 17.89 84 ALA B CA 1
ATOM 4275 C C . ALA B 1 84 ? -8.773 11.062 -30.766 1 17.89 84 ALA B C 1
ATOM 4277 O O . ALA B 1 84 ? -8.961 11.289 -29.562 1 17.89 84 ALA B O 1
ATOM 4278 N N . GLU B 1 85 ? -9.391 11.766 -31.562 1 18.97 85 GLU B N 1
ATOM 4279 C CA . GLU B 1 85 ? -10.57 12.641 -31.594 1 18.97 85 GLU B CA 1
ATOM 4280 C C . GLU B 1 85 ? -11.828 11.875 -31.203 1 18.97 85 GLU B C 1
ATOM 4282 O O . GLU B 1 85 ? -12.383 11.133 -32.031 1 18.97 85 GLU B O 1
ATOM 4287 N N . PHE B 1 86 ? -11.898 11.141 -30.062 1 17.47 86 PHE B N 1
ATOM 4288 C CA . PHE B 1 86 ? -13.102 10.359 -29.797 1 17.47 86 PHE B CA 1
ATOM 4289 C C . PHE B 1 86 ? -14.344 11.234 -29.859 1 17.47 86 PHE B C 1
ATOM 4291 O O . PHE B 1 86 ? -14.375 12.32 -29.281 1 17.47 86 PHE B O 1
ATOM 4298 N N . SER B 1 87 ? -15.039 11.062 -30.891 1 18.27 87 SER B N 1
ATOM 4299 C CA . SER B 1 87 ? -16.234 11.766 -31.359 1 18.27 87 SER B CA 1
ATOM 4300 C C . SER B 1 87 ? -17.312 11.766 -30.297 1 18.27 87 SER B C 1
ATOM 4302 O O . SER B 1 87 ? -17.516 10.773 -29.594 1 18.27 87 SER B O 1
ATOM 4304 N N . PRO B 1 88 ? -17.766 12.891 -29.953 1 18.81 88 PRO B N 1
ATOM 4305 C CA . PRO B 1 88 ? -18.734 13.344 -28.969 1 18.81 88 PRO B CA 1
ATOM 4306 C C . PRO B 1 88 ? -20.141 12.82 -29.219 1 18.81 88 PRO B C 1
ATOM 4308 O O . PRO B 1 88 ? -20.688 13.008 -30.312 1 18.81 88 PRO B O 1
ATOM 4311 N N . VAL B 1 89 ? -20.453 11.547 -28.859 1 17.92 89 VAL B N 1
ATOM 4312 C CA . VAL B 1 89 ? -21.75 10.93 -29.109 1 17.92 89 VAL B CA 1
ATOM 4313 C C . VAL B 1 89 ? -22.875 11.891 -28.703 1 17.92 89 VAL B C 1
ATOM 4315 O O . VAL B 1 89 ? -22.766 12.594 -27.703 1 17.92 89 VAL B O 1
ATOM 4318 N N . SER B 1 90 ? -23.781 12.133 -29.516 1 18.47 90 SER B N 1
ATOM 4319 C CA . SER B 1 90 ? -24.906 13.047 -29.641 1 18.47 90 SER B CA 1
ATOM 4320 C C . SER B 1 90 ? -25.922 12.812 -28.531 1 18.47 90 SER B C 1
ATOM 4322 O O . SER B 1 90 ? -26.594 11.781 -28.516 1 18.47 90 SER B O 1
ATOM 4324 N N . MET B 1 91 ? -25.672 12.922 -27.344 1 17.56 91 MET B N 1
ATOM 4325 C CA . MET B 1 91 ? -26.656 12.602 -26.312 1 17.56 91 MET B CA 1
ATOM 4326 C C . MET B 1 91 ? -27.891 13.492 -26.453 1 17.56 91 MET B C 1
ATOM 4328 O O . MET B 1 91 ? -27.875 14.656 -26.047 1 17.56 91 MET B O 1
ATOM 4332 N N . VAL B 1 92 ? -28.484 13.445 -27.547 1 18.03 92 VAL B N 1
ATOM 4333 C CA . VAL B 1 92 ? -29.547 14.438 -27.641 1 18.03 92 VAL B CA 1
ATOM 4334 C C . VAL B 1 92 ? -30.5 14.281 -26.453 1 18.03 92 VAL B C 1
ATOM 4336 O O . VAL B 1 92 ? -30.453 13.289 -25.734 1 18.03 92 VAL B O 1
ATOM 4339 N N . SER B 1 93 ? -31.969 14.453 -26.75 1 18.12 93 SER B N 1
ATOM 4340 C CA . SER B 1 93 ? -33.094 15.352 -26.469 1 18.12 93 SER B CA 1
ATOM 4341 C C . SER B 1 93 ? -34.125 14.695 -25.562 1 18.12 93 SER B C 1
ATOM 4343 O O . SER B 1 93 ? -34.812 13.758 -25.969 1 18.12 93 SER B O 1
ATOM 4345 N N . LEU B 1 94 ? -33.844 14.297 -24.453 1 17.33 94 LEU B N 1
ATOM 4346 C CA . LEU B 1 94 ? -34.75 13.523 -23.609 1 17.33 94 LEU B CA 1
ATOM 4347 C C . LEU B 1 94 ? -36.031 14.312 -23.344 1 17.33 94 LEU B C 1
ATOM 4349 O O . LEU B 1 94 ? -36.062 15.172 -22.469 1 17.33 94 LEU B O 1
ATOM 4353 N N . ASN B 1 95 ? -36.75 14.781 -24.297 1 17.58 95 ASN B N 1
ATOM 4354 C CA . ASN B 1 95 ? -37.969 15.594 -24.141 1 17.58 95 ASN B CA 1
ATOM 4355 C C . ASN B 1 95 ? -39 14.891 -23.281 1 17.58 95 ASN B C 1
ATOM 4357 O O . ASN B 1 95 ? -39.656 15.508 -22.422 1 17.58 95 ASN B O 1
ATOM 4361 N N . ASP B 1 96 ? -39.531 13.742 -23.703 1 17.84 96 ASP B N 1
ATOM 4362 C CA . ASP B 1 96 ? -41 13.695 -23.844 1 17.84 96 ASP B CA 1
ATOM 4363 C C . ASP B 1 96 ? -41.656 13.453 -22.5 1 17.84 96 ASP B C 1
ATOM 4365 O O . ASP B 1 96 ? -42.625 14.156 -22.141 1 17.84 96 ASP B O 1
ATOM 4369 N N . CYS B 1 97 ? -41.844 12.094 -21.922 1 18.5 97 CYS B N 1
ATOM 4370 C CA . CYS B 1 97 ? -43.125 11.492 -21.641 1 18.5 97 CYS B CA 1
ATOM 4371 C C . CYS B 1 97 ? -43.531 11.734 -20.188 1 18.5 97 CYS B C 1
ATOM 4373 O O . CYS B 1 97 ? -42.906 11.203 -19.266 1 18.5 97 CYS B O 1
ATOM 4375 N N . LEU B 1 98 ? -43.969 12.922 -19.688 1 19.39 98 LEU B N 1
ATOM 4376 C CA . LEU B 1 98 ? -44.438 13.398 -18.391 1 19.39 98 LEU B CA 1
ATOM 4377 C C . LEU B 1 98 ? -45.688 12.609 -17.938 1 19.39 98 LEU B C 1
ATOM 4379 O O . LEU B 1 98 ? -46.344 12.984 -16.969 1 19.39 98 LEU B O 1
ATOM 4383 N N . SER B 1 99 ? -46.094 11.445 -18.516 1 18.75 99 SER B N 1
ATOM 4384 C CA . SER B 1 99 ? -47.5 11.219 -18.25 1 18.75 99 SER B CA 1
ATOM 4385 C C . SER B 1 99 ? -47.781 11.07 -16.75 1 18.75 99 SER B C 1
ATOM 4387 O O . SER B 1 99 ? -46.906 10.625 -16 1 18.75 99 SER B O 1
ATOM 4389 N N . SER B 1 100 ? -48.844 11.695 -16.188 1 19.69 100 SER B N 1
ATOM 4390 C CA . SER B 1 100 ? -49.5 12.07 -14.945 1 19.69 100 SER B CA 1
ATOM 4391 C C . SER B 1 100 ? -50.031 10.844 -14.211 1 19.69 100 SER B C 1
ATOM 4393 O O . SER B 1 100 ? -50.812 10.969 -13.25 1 19.69 100 SER B O 1
ATOM 4395 N N . ALA B 1 101 ? -49.594 9.617 -14.406 1 18.83 101 ALA B N 1
ATOM 4396 C CA . ALA B 1 101 ? -50.562 8.602 -13.984 1 18.83 101 ALA B CA 1
ATOM 4397 C C . ALA B 1 101 ? -50.844 8.719 -12.492 1 18.83 101 ALA B C 1
ATOM 4399 O O . ALA B 1 101 ? -49.969 8.984 -11.695 1 18.83 101 ALA B O 1
ATOM 4400 N N . ASP B 1 102 ? -52.031 8.859 -12.031 1 20.73 102 ASP B N 1
ATOM 4401 C CA . ASP B 1 102 ? -52.938 9.078 -10.891 1 20.73 102 ASP B CA 1
ATOM 4402 C C . ASP B 1 102 ? -52.812 7.934 -9.891 1 20.73 102 ASP B C 1
ATOM 4404 O O . ASP B 1 102 ? -53.594 7.875 -8.922 1 20.73 102 ASP B O 1
ATOM 4408 N N . TYR B 1 103 ? -51.75 7.105 -9.914 1 19.25 103 TYR B N 1
ATOM 4409 C CA . TYR B 1 103 ? -52.094 5.828 -9.289 1 19.25 103 TYR B CA 1
ATOM 4410 C C . TYR B 1 103 ? -52.406 6.004 -7.812 1 19.25 103 TYR B C 1
ATOM 4412 O O . TYR B 1 103 ? -51.75 6.766 -7.109 1 19.25 103 TYR B O 1
ATOM 4420 N N . GLU B 1 104 ? -53.562 5.789 -7.422 1 21.05 104 GLU B N 1
ATOM 4421 C CA . GLU B 1 104 ? -54.344 5.723 -6.191 1 21.05 104 GLU B CA 1
ATOM 4422 C C . GLU B 1 104 ? -53.719 4.746 -5.195 1 21.05 104 GLU B C 1
ATOM 4424 O O . GLU B 1 104 ? -53.812 3.529 -5.391 1 21.05 104 GLU B O 1
ATOM 4429 N N . VAL B 1 105 ? -52.594 4.996 -4.754 1 20.86 105 VAL B N 1
ATOM 4430 C CA . VAL B 1 105 ? -51.844 4.062 -3.93 1 20.86 105 VAL B CA 1
ATOM 4431 C C . VAL B 1 105 ? -52.625 3.768 -2.643 1 20.86 105 VAL B C 1
ATOM 4433 O O . VAL B 1 105 ? -52.875 4.672 -1.847 1 20.86 105 VAL B O 1
ATOM 4436 N N . SER B 1 106 ? -53.406 2.76 -2.689 1 20.83 106 SER B N 1
ATOM 4437 C CA . SER B 1 106 ? -54.219 2.299 -1.547 1 20.83 106 SER B CA 1
ATOM 4438 C C . SER B 1 106 ? -53.312 1.91 -0.379 1 20.83 106 SER B C 1
ATOM 4440 O O . SER B 1 106 ? -52.281 1.255 -0.571 1 20.83 106 SER B O 1
ATOM 4442 N N . LEU B 1 107 ? -53.344 2.566 0.724 1 21.08 107 LEU B N 1
ATOM 4443 C CA . LEU B 1 107 ? -52.688 2.594 2.037 1 21.08 107 LEU B CA 1
ATOM 4444 C C . LEU B 1 107 ? -52.75 1.219 2.695 1 21.08 107 LEU B C 1
ATOM 4446 O O . LEU B 1 107 ? -53.812 0.809 3.199 1 21.08 107 LEU B O 1
ATOM 4450 N N . LEU B 1 108 ? -52.312 0.102 2.008 1 21.7 108 LEU B N 1
ATOM 4451 C CA . LEU B 1 108 ? -52.656 -1.124 2.719 1 21.7 108 LEU B CA 1
ATOM 4452 C C . LEU B 1 108 ? -51.938 -1.192 4.062 1 21.7 108 LEU B C 1
ATOM 4454 O O . LEU B 1 108 ? -50.844 -0.634 4.215 1 21.7 108 LEU B O 1
ATOM 4458 N N . PRO B 1 109 ? -52.5 -1.685 5.211 1 22.84 109 PRO B N 1
ATOM 4459 C CA . PRO B 1 109 ? -52.125 -1.791 6.625 1 22.84 109 PRO B CA 1
ATOM 4460 C C . PRO B 1 109 ? -50.906 -2.686 6.863 1 22.84 109 PRO B C 1
ATOM 4462 O O . PRO B 1 109 ? -50.875 -3.805 6.352 1 22.84 109 PRO B O 1
ATOM 4465 N N . SER B 1 110 ? -49.719 -2.158 6.895 1 24.69 110 SER B N 1
ATOM 4466 C CA . SER B 1 110 ? -48.438 -2.881 6.945 1 24.69 110 SER B CA 1
ATOM 4467 C C . SER B 1 110 ? -48.375 -3.809 8.156 1 24.69 110 SER B C 1
ATOM 4469 O O . SER B 1 110 ? -48.438 -3.348 9.297 1 24.69 110 SER B O 1
ATOM 4471 N N . GLU B 1 111 ? -48.844 -5.062 8.125 1 26.02 111 GLU B N 1
ATOM 4472 C CA . GLU B 1 111 ? -48.75 -6.094 9.156 1 26.02 111 GLU B CA 1
ATOM 4473 C C . GLU B 1 111 ? -47.281 -6.371 9.516 1 26.02 111 GLU B C 1
ATOM 4475 O O . GLU B 1 111 ? -46.438 -6.508 8.633 1 26.02 111 GLU B O 1
ATOM 4480 N N . ILE B 1 112 ? -46.812 -6 10.602 1 27.95 112 ILE B N 1
ATOM 4481 C CA . ILE B 1 112 ? -45.562 -6.16 11.32 1 27.95 112 ILE B CA 1
ATOM 4482 C C . ILE B 1 112 ? -45.156 -7.629 11.328 1 27.95 112 ILE B C 1
ATOM 4484 O O . ILE B 1 112 ? -45.719 -8.438 12.062 1 27.95 112 ILE B O 1
ATOM 4488 N N . PHE B 1 113 ? -44.938 -8.391 10.156 1 27.27 113 PHE B N 1
ATOM 4489 C CA . PHE B 1 113 ? -44.562 -9.797 10.188 1 27.27 113 PHE B CA 1
ATOM 4490 C C . PHE B 1 113 ? -43.281 -10.016 10.969 1 27.27 113 PHE B C 1
ATOM 4492 O O . PHE B 1 113 ? -42.281 -9.312 10.742 1 27.27 113 PHE B O 1
ATOM 4499 N N . THR B 1 114 ? -43.219 -10.375 12.195 1 30.88 114 THR B N 1
ATOM 4500 C CA . THR B 1 114 ? -42.188 -10.922 13.062 1 30.88 114 THR B CA 1
ATOM 4501 C C . THR B 1 114 ? -41.406 -12.023 12.359 1 30.88 114 THR B C 1
ATOM 4503 O O . THR B 1 114 ? -41.781 -13.203 12.438 1 30.88 114 THR B O 1
ATOM 4506 N N . ALA B 1 115 ? -41.156 -11.945 11.055 1 30.78 115 ALA B N 1
ATOM 4507 C CA . ALA B 1 115 ? -40.562 -13.039 10.289 1 30.78 115 ALA B CA 1
ATOM 4508 C C . ALA B 1 115 ? -39.281 -13.539 10.953 1 30.78 115 ALA B C 1
ATOM 4510 O O . ALA B 1 115 ? -38.5 -12.75 11.516 1 30.78 115 ALA B O 1
ATOM 4511 N N . GLY B 1 116 ? -39.125 -14.727 11.375 1 35.62 116 GLY B N 1
ATOM 4512 C CA . GLY B 1 116 ? -37.906 -15.414 11.805 1 35.62 116 GLY B CA 1
ATOM 4513 C C . GLY B 1 116 ? -36.688 -15.008 11.016 1 35.62 116 GLY B C 1
ATOM 4514 O O . GLY B 1 116 ? -36.781 -14.383 9.961 1 35.62 116 GLY B O 1
ATOM 4515 N N . PRO B 1 117 ? -35.469 -14.984 11.609 1 38.19 117 PRO B N 1
ATOM 4516 C CA . PRO B 1 117 ? -34.312 -14.477 10.852 1 38.19 117 PRO B CA 1
ATOM 4517 C C . PRO B 1 117 ? -34.312 -14.93 9.391 1 38.19 117 PRO B C 1
ATOM 4519 O O . PRO B 1 117 ? -34.562 -16.109 9.109 1 38.19 117 PRO B O 1
ATOM 4522 N N . ALA B 1 118 ? -34.844 -14.359 8.477 1 39.66 118 ALA B N 1
ATOM 4523 C CA . ALA B 1 118 ? -34.812 -14.664 7.051 1 39.66 118 ALA B CA 1
ATOM 4524 C C . ALA B 1 118 ? -33.5 -15.305 6.633 1 39.66 118 ALA B C 1
ATOM 4526 O O . ALA B 1 118 ? -32.438 -14.82 7.012 1 39.66 118 ALA B O 1
ATOM 4527 N N . PRO B 1 119 ? -33.375 -16.734 6.41 1 47.78 119 PRO B N 1
ATOM 4528 C CA . PRO B 1 119 ? -32.125 -17.344 5.992 1 47.78 119 PRO B CA 1
ATOM 4529 C C . PRO B 1 119 ? -31.328 -16.484 5.016 1 47.78 119 PRO B C 1
ATOM 4531 O O . PRO B 1 119 ? -31.922 -15.797 4.176 1 47.78 119 PRO B O 1
ATOM 4534 N N . GLY B 1 120 ? -30.312 -15.766 5.461 1 54.22 120 GLY B N 1
ATOM 4535 C CA . GLY B 1 120 ? -29.469 -15.047 4.52 1 54.22 120 GLY B CA 1
ATOM 4536 C C . GLY B 1 120 ? -29.422 -15.695 3.146 1 54.22 120 GLY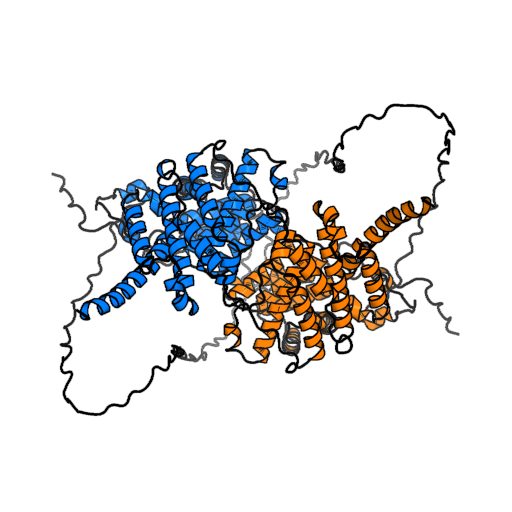 B C 1
ATOM 4537 O O . GLY B 1 120 ? -29.938 -16.797 2.959 1 54.22 120 GLY B O 1
ATOM 4538 N N . PRO B 1 121 ? -29.219 -14.906 2.123 1 63.97 121 PRO B N 1
ATOM 4539 C CA . PRO B 1 121 ? -29.141 -15.484 0.777 1 63.97 121 PRO B CA 1
ATOM 4540 C C . PRO B 1 121 ? -28.375 -16.797 0.743 1 63.97 121 PRO B C 1
ATOM 4542 O O . PRO B 1 121 ? -27.453 -17 1.529 1 63.97 121 PRO B O 1
ATOM 4545 N N . PRO B 1 122 ? -28.984 -17.688 0.154 1 81.56 122 PRO B N 1
ATOM 4546 C CA . PRO B 1 122 ? -28.391 -19.016 0.123 1 81.56 122 PRO B CA 1
ATOM 4547 C C . PRO B 1 122 ? -26.938 -19.016 -0.374 1 81.56 122 PRO B C 1
ATOM 4549 O O . PRO B 1 122 ? -26.609 -18.281 -1.311 1 81.56 122 PRO B O 1
ATOM 4552 N N . ARG B 1 123 ? -26.109 -19.625 0.374 1 92.69 123 ARG B N 1
ATOM 4553 C CA . ARG B 1 123 ? -24.719 -19.812 0.011 1 92.69 123 ARG B CA 1
ATOM 4554 C C . ARG B 1 123 ? -24.578 -20.734 -1.187 1 92.69 123 ARG B C 1
ATOM 4556 O O . ARG B 1 123 ? -25.531 -21.422 -1.559 1 92.69 123 ARG B O 1
ATOM 4563 N N . ILE B 1 124 ? -23.484 -20.609 -1.838 1 94.25 124 ILE B N 1
ATOM 4564 C CA . ILE B 1 124 ? -23.172 -21.484 -2.965 1 94.25 124 ILE B CA 1
ATOM 4565 C C . ILE B 1 124 ? -23.156 -22.938 -2.502 1 94.25 124 ILE B C 1
ATOM 4567 O O . ILE B 1 124 ? -22.672 -23.234 -1.407 1 94.25 124 ILE B O 1
ATOM 4571 N N . SER B 1 125 ? -23.625 -23.812 -3.334 1 93.38 125 SER B N 1
ATOM 4572 C CA . SER B 1 125 ? -23.797 -25.219 -2.961 1 93.38 125 SER B CA 1
ATOM 4573 C C . SER B 1 125 ? -22.453 -25.891 -2.76 1 93.38 125 SER B C 1
ATOM 4575 O O . SER B 1 125 ? -21.438 -25.484 -3.346 1 93.38 125 SER B O 1
ATOM 4577 N N . SER B 1 126 ? -22.469 -26.953 -1.984 1 95.5 126 SER B N 1
ATOM 4578 C CA . SER B 1 126 ? -21.281 -27.766 -1.718 1 95.5 126 SER B CA 1
ATOM 4579 C C . SER B 1 126 ? -20.688 -28.328 -3.008 1 95.5 126 SER B C 1
ATOM 4581 O O . SER B 1 126 ? -19.469 -28.297 -3.205 1 95.5 126 SER B O 1
ATOM 4583 N N . THR B 1 127 ? -21.5 -28.766 -3.863 1 94.38 127 THR B N 1
ATOM 4584 C CA . THR B 1 127 ? -21.062 -29.375 -5.109 1 94.38 127 THR B CA 1
ATOM 4585 C C . THR B 1 127 ? -20.328 -28.359 -5.988 1 94.38 127 THR B C 1
ATOM 4587 O O . THR B 1 127 ? -19.312 -28.688 -6.59 1 94.38 127 THR B O 1
ATOM 4590 N N . GLN B 1 128 ? -20.875 -27.203 -6.027 1 93.06 128 GLN B N 1
ATOM 4591 C CA . GLN B 1 128 ? -20.266 -26.172 -6.844 1 93.06 128 GLN B CA 1
ATOM 4592 C C . GLN B 1 128 ? -18.906 -25.75 -6.285 1 93.06 128 GLN B C 1
ATOM 4594 O O . GLN B 1 128 ? -17.953 -25.578 -7.039 1 93.06 128 GLN B O 1
ATOM 4599 N N . LEU B 1 129 ? -18.844 -25.578 -5.004 1 96.06 129 LEU B N 1
ATOM 4600 C CA . LEU B 1 129 ? -17.594 -25.203 -4.367 1 96.06 129 LEU B CA 1
ATOM 4601 C C . LEU B 1 129 ? -16.531 -26.281 -4.551 1 96.06 129 LEU B C 1
ATOM 4603 O O . LEU B 1 129 ? -15.375 -25.984 -4.816 1 96.06 129 LEU B O 1
ATOM 4607 N N . GLN B 1 130 ? -16.969 -27.516 -4.441 1 96 130 GLN B N 1
ATOM 4608 C CA . GLN B 1 130 ? -16.047 -28.641 -4.621 1 96 130 GLN B CA 1
ATOM 4609 C C . GLN B 1 130 ? -15.516 -28.672 -6.051 1 96 130 GLN B C 1
ATOM 4611 O O . GLN B 1 130 ? -14.344 -28.984 -6.273 1 96 130 GLN B O 1
ATOM 4616 N N . ALA B 1 131 ? -16.359 -28.406 -6.949 1 94.5 131 ALA B N 1
ATOM 4617 C CA . ALA B 1 131 ? -15.938 -28.391 -8.352 1 94.5 131 ALA B CA 1
ATOM 4618 C C . ALA B 1 131 ? -14.883 -27.328 -8.594 1 94.5 131 ALA B C 1
ATOM 4620 O O . ALA B 1 131 ? -13.867 -27.594 -9.25 1 94.5 131 ALA B O 1
ATOM 4621 N N . HIS B 1 132 ? -15.109 -26.156 -8.086 1 94.94 132 HIS B N 1
ATOM 4622 C CA . HIS B 1 132 ? -14.156 -25.062 -8.266 1 94.94 132 HIS B CA 1
ATOM 4623 C C . HIS B 1 132 ? -12.852 -25.359 -7.531 1 94.94 132 HIS B C 1
ATOM 4625 O O . HIS B 1 132 ? -11.773 -25.031 -8.023 1 94.94 132 HIS B O 1
ATOM 4631 N N . LEU B 1 133 ? -12.977 -25.891 -6.348 1 96.75 133 LEU B N 1
ATOM 4632 C CA . LEU B 1 133 ? -11.773 -26.234 -5.598 1 96.75 133 LEU B CA 1
ATOM 4633 C C . LEU B 1 133 ? -10.938 -27.25 -6.352 1 96.75 133 LEU B C 1
ATOM 4635 O O . LEU B 1 133 ? -9.711 -27.156 -6.398 1 96.75 133 LEU B O 1
ATOM 4639 N N . HIS B 1 134 ? -11.609 -28.188 -6.91 1 95.06 134 HIS B N 1
ATOM 4640 C CA . HIS B 1 134 ? -10.898 -29.203 -7.672 1 95.06 134 HIS B CA 1
ATOM 4641 C C . HIS B 1 134 ? -10.156 -28.594 -8.852 1 95.06 134 HIS B C 1
ATOM 4643 O O . HIS B 1 134 ? -9.016 -28.969 -9.133 1 95.06 134 HIS B O 1
ATOM 4649 N N . VAL B 1 135 ? -10.836 -27.734 -9.477 1 93.12 135 VAL B N 1
ATOM 4650 C CA . VAL B 1 135 ? -10.234 -27.062 -10.617 1 93.12 135 VAL B CA 1
ATOM 4651 C C . VAL B 1 135 ? -9.023 -26.25 -10.148 1 93.12 135 VAL B C 1
ATOM 4653 O O . VAL B 1 135 ? -7.973 -26.281 -10.789 1 93.12 135 VAL B O 1
ATOM 4656 N N . PHE B 1 136 ? -9.188 -25.531 -9.102 1 95.75 136 PHE B N 1
ATOM 4657 C CA . PHE B 1 136 ? -8.086 -24.75 -8.547 1 95.75 136 PHE B CA 1
ATOM 4658 C C . PHE B 1 136 ? -6.898 -25.656 -8.219 1 95.75 136 PHE B C 1
ATOM 4660 O O . PHE B 1 136 ? -5.762 -25.344 -8.586 1 95.75 136 PHE B O 1
ATOM 4667 N N . LEU B 1 137 ? -7.145 -26.75 -7.523 1 94.81 137 LEU B N 1
ATOM 4668 C CA . LEU B 1 137 ? -6.09 -27.641 -7.047 1 94.81 137 LEU B CA 1
ATOM 4669 C C . LEU B 1 137 ? -5.371 -28.297 -8.219 1 94.81 137 LEU B C 1
ATOM 4671 O O . LEU B 1 137 ? -4.168 -28.562 -8.148 1 94.81 137 LEU B O 1
ATOM 4675 N N . THR B 1 138 ? -6.062 -28.469 -9.273 1 91.19 138 THR B N 1
ATOM 4676 C CA . THR B 1 138 ? -5.5 -29.172 -10.422 1 91.19 138 THR B CA 1
ATOM 4677 C C . THR B 1 138 ? -4.656 -28.219 -11.266 1 91.19 138 THR B C 1
ATOM 4679 O O . THR B 1 138 ? -3.564 -28.578 -11.711 1 91.19 138 THR B O 1
ATOM 4682 N N . TYR B 1 139 ? -5.105 -26.969 -11.391 1 88.75 139 TYR B N 1
ATOM 4683 C CA . TYR B 1 139 ? -4.5 -26.125 -12.43 1 88.75 139 TYR B CA 1
ATOM 4684 C C . TYR B 1 139 ? -3.723 -24.969 -11.812 1 88.75 139 TYR B C 1
ATOM 4686 O O . TYR B 1 139 ? -2.75 -24.5 -12.391 1 88.75 139 TYR B O 1
ATOM 4694 N N . LEU B 1 140 ? -4.16 -24.484 -10.664 1 93.06 140 LEU B N 1
ATOM 4695 C CA . LEU B 1 140 ? -3.594 -23.234 -10.164 1 93.06 140 LEU B CA 1
ATOM 4696 C C . LEU B 1 140 ? -2.732 -23.5 -8.93 1 93.06 140 LEU B C 1
ATOM 4698 O O . LEU B 1 140 ? -1.783 -22.75 -8.672 1 93.06 140 LEU B O 1
ATOM 4702 N N . TYR B 1 141 ? -2.996 -24.547 -8.234 1 94.5 141 TYR B N 1
ATOM 4703 C CA . TYR B 1 141 ? -2.26 -24.859 -7.012 1 94.5 141 TYR B CA 1
ATOM 4704 C C . TYR B 1 141 ? -0.774 -25.031 -7.297 1 94.5 141 TYR B C 1
ATOM 4706 O O . TYR B 1 141 ? 0.072 -24.609 -6.512 1 94.5 141 TYR B O 1
ATOM 4714 N N . PRO B 1 142 ? -0.383 -25.562 -8.375 1 90.5 142 PRO B N 1
ATOM 4715 C CA . PRO B 1 142 ? 1.047 -25.75 -8.641 1 90.5 142 PRO B CA 1
ATOM 4716 C C . PRO B 1 142 ? 1.804 -24.422 -8.734 1 90.5 142 PRO B C 1
ATOM 4718 O O . PRO B 1 142 ? 3.01 -24.375 -8.477 1 90.5 142 PRO B O 1
ATOM 4721 N N . ILE B 1 143 ? 1.069 -23.344 -9.055 1 91.25 143 ILE B N 1
ATOM 4722 C CA . ILE B 1 143 ? 1.771 -22.078 -9.195 1 91.25 143 ILE B CA 1
ATOM 4723 C C . ILE B 1 143 ? 1.396 -21.141 -8.039 1 91.25 143 ILE B C 1
ATOM 4725 O O . ILE B 1 143 ? 2 -20.078 -7.863 1 91.25 143 ILE B O 1
ATOM 4729 N N . MET B 1 144 ? 0.403 -21.469 -7.309 1 94.88 144 MET B N 1
ATOM 4730 C CA . MET B 1 144 ? 0.011 -20.688 -6.133 1 94.88 144 MET B CA 1
ATOM 4731 C C . MET B 1 144 ? -0.302 -21.609 -4.957 1 94.88 144 MET B C 1
ATOM 4733 O O . MET B 1 144 ? -1.446 -21.688 -4.504 1 94.88 144 MET B O 1
ATOM 4737 N N . PRO B 1 145 ? 0.685 -22.297 -4.414 1 96 145 PRO B N 1
ATOM 4738 C CA . PRO B 1 145 ? 0.487 -23.312 -3.379 1 96 145 PRO B CA 1
ATOM 4739 C C . PRO B 1 145 ? 0.299 -22.703 -1.988 1 96 145 PRO B C 1
ATOM 4741 O O . PRO B 1 145 ? 1.062 -23.016 -1.07 1 96 145 PRO B O 1
ATOM 4744 N N . VAL B 1 146 ? -0.795 -22.016 -1.785 1 97.69 146 VAL B N 1
ATOM 4745 C CA . VAL B 1 146 ? -0.903 -21.172 -0.594 1 97.69 146 VAL B CA 1
ATOM 4746 C C . VAL B 1 146 ? -2.102 -21.625 0.241 1 97.69 146 VAL B C 1
ATOM 4748 O O . VAL B 1 146 ? -2.518 -20.922 1.164 1 97.69 146 VAL B O 1
ATOM 4751 N N . VAL B 1 147 ? -2.756 -22.766 -0.106 1 97.38 147 VAL B N 1
ATOM 4752 C CA . VAL B 1 147 ? -3.922 -23.203 0.655 1 97.38 147 VAL B CA 1
ATOM 4753 C C . VAL B 1 147 ? -3.703 -24.625 1.17 1 97.38 147 VAL B C 1
ATOM 4755 O O . VAL B 1 147 ? -2.916 -25.375 0.6 1 97.38 147 VAL B O 1
ATOM 4758 N N . ASP B 1 148 ? -4.312 -24.891 2.24 1 95.75 148 ASP B N 1
ATOM 4759 C CA . ASP B 1 148 ? -4.379 -26.25 2.754 1 95.75 148 ASP B CA 1
ATOM 4760 C C . ASP B 1 148 ? -5.48 -27.047 2.059 1 95.75 148 ASP B C 1
ATOM 4762 O O . ASP B 1 148 ? -6.664 -26.875 2.35 1 95.75 148 ASP B O 1
ATOM 4766 N N . LYS B 1 149 ? -5.074 -27.984 1.263 1 94.94 149 LYS B N 1
ATOM 4767 C CA . LYS B 1 149 ? -5.996 -28.734 0.407 1 94.94 149 LYS B CA 1
ATOM 4768 C C . LYS B 1 149 ? -7.035 -29.484 1.236 1 94.94 149 LYS B C 1
ATOM 4770 O O . LYS B 1 149 ? -8.234 -29.375 0.97 1 94.94 149 LYS B O 1
ATOM 4775 N N . ASP B 1 150 ? -6.586 -30.172 2.205 1 94.44 150 ASP B N 1
ATOM 4776 C CA . ASP B 1 150 ? -7.477 -31 3.006 1 94.44 150 ASP B CA 1
ATOM 4777 C C . ASP B 1 150 ? -8.469 -30.141 3.797 1 94.44 150 ASP B C 1
ATOM 4779 O O . ASP B 1 150 ? -9.648 -30.469 3.875 1 94.44 150 ASP B O 1
ATOM 4783 N N . ALA B 1 151 ? -7.961 -29.109 4.305 1 95.69 151 ALA B N 1
ATOM 4784 C CA . ALA B 1 151 ? -8.828 -28.219 5.074 1 95.69 151 ALA B CA 1
ATOM 4785 C C . ALA B 1 151 ? -9.914 -27.609 4.195 1 95.69 151 ALA B C 1
ATOM 4787 O O . ALA B 1 151 ? -11.07 -27.5 4.609 1 95.69 151 ALA B O 1
ATOM 4788 N N . LEU B 1 152 ? -9.57 -27.234 2.996 1 97.31 152 LEU B N 1
ATOM 4789 C CA . LEU B 1 152 ? -10.539 -26.609 2.105 1 97.31 152 LEU B CA 1
ATOM 4790 C C . LEU B 1 152 ? -11.562 -27.625 1.612 1 97.31 152 LEU B C 1
ATOM 4792 O O . LEU B 1 152 ? -12.734 -27.281 1.404 1 97.31 152 LEU B O 1
ATOM 4796 N N . LEU B 1 153 ? -11.133 -28.859 1.403 1 96.38 153 LEU B N 1
ATOM 4797 C CA . LEU B 1 153 ? -12.055 -29.906 0.997 1 96.38 153 LEU B CA 1
ATOM 4798 C C . LEU B 1 153 ? -13.117 -30.141 2.064 1 96.38 153 LEU B C 1
ATOM 4800 O O . LEU B 1 153 ? -14.297 -30.312 1.747 1 96.38 153 LEU B O 1
ATOM 4804 N N . LEU B 1 154 ? -12.664 -30.141 3.27 1 96.62 154 LEU B N 1
ATOM 4805 C CA . LEU B 1 154 ? -13.602 -30.281 4.383 1 96.62 154 LEU B CA 1
ATOM 4806 C C . LEU B 1 154 ? -14.555 -29.094 4.453 1 96.62 154 LEU B C 1
ATOM 4808 O O . LEU B 1 154 ? -15.75 -29.266 4.711 1 96.62 154 LEU B O 1
ATOM 4812 N N . ASP B 1 155 ? -14.031 -27.906 4.246 1 97.5 155 ASP B N 1
ATOM 4813 C CA . ASP B 1 155 ? -14.836 -26.688 4.273 1 97.5 155 ASP B CA 1
ATOM 4814 C C . ASP B 1 155 ? -15.914 -26.734 3.195 1 97.5 155 ASP B C 1
ATOM 4816 O O . ASP B 1 155 ? -17.047 -26.312 3.432 1 97.5 155 ASP B O 1
ATOM 4820 N N . CYS B 1 156 ? -15.578 -27.219 2.006 1 96.88 156 CYS B N 1
ATOM 4821 C CA . CYS B 1 156 ? -16.5 -27.25 0.875 1 96.88 156 CYS B CA 1
ATOM 4822 C C . CYS B 1 156 ? -17.656 -28.203 1.13 1 96.88 156 CYS B C 1
ATOM 4824 O O . CYS B 1 156 ? -18.719 -28.078 0.53 1 96.88 156 CYS B O 1
ATOM 4826 N N . ALA B 1 157 ? -17.453 -29.172 1.975 1 95.75 157 ALA B N 1
ATOM 4827 C CA . ALA B 1 157 ? -18.469 -30.172 2.252 1 95.75 157 ALA B CA 1
ATOM 4828 C C . ALA B 1 157 ? -19.641 -29.578 3.021 1 95.75 157 ALA B C 1
ATOM 4830 O O . ALA B 1 157 ? -20.781 -30.031 2.896 1 95.75 157 ALA B O 1
ATOM 4831 N N . ASN B 1 158 ? -19.422 -28.516 3.801 1 94.19 158 ASN B N 1
ATOM 4832 C CA . ASN B 1 158 ? -20.469 -27.891 4.613 1 94.19 158 ASN B CA 1
ATOM 4833 C C . ASN B 1 158 ? -20.328 -26.375 4.633 1 94.19 158 ASN B C 1
ATOM 4835 O O . ASN B 1 158 ? -20.094 -25.781 5.688 1 94.19 158 ASN B O 1
ATOM 4839 N N . PRO B 1 159 ? -20.656 -25.766 3.521 1 95.31 159 PRO B N 1
ATOM 4840 C CA . PRO B 1 159 ? -20.484 -24.328 3.428 1 95.31 159 PRO B CA 1
ATOM 4841 C C . PRO B 1 159 ? -21.359 -23.547 4.414 1 95.31 159 PRO B C 1
ATOM 4843 O O . PRO B 1 159 ? -20.984 -22.469 4.859 1 95.31 159 PRO B O 1
ATOM 4846 N N . GLU B 1 160 ? -22.469 -24.078 4.793 1 94.12 160 GLU B N 1
ATOM 4847 C CA . GLU B 1 160 ? -23.406 -23.391 5.684 1 94.12 160 GLU B CA 1
ATOM 4848 C C . GLU B 1 160 ? -22.844 -23.266 7.098 1 94.12 160 GLU B C 1
ATOM 4850 O O . GLU B 1 160 ? -23.203 -22.375 7.852 1 94.12 160 GLU B O 1
ATOM 4855 N N . ALA B 1 161 ? -21.969 -24.141 7.43 1 95.12 161 ALA B N 1
ATOM 4856 C CA . ALA B 1 161 ? -21.406 -24.172 8.781 1 95.12 161 ALA B CA 1
ATOM 4857 C C . ALA B 1 161 ? -20.219 -23.219 8.906 1 95.12 161 ALA B C 1
ATOM 4859 O O . ALA B 1 161 ? -19.797 -22.906 10.016 1 95.12 161 ALA B O 1
ATOM 4860 N N . LEU B 1 162 ? -19.781 -22.656 7.852 1 96.94 162 LEU B N 1
ATOM 4861 C CA . LEU B 1 162 ? -18.578 -21.828 7.863 1 96.94 162 LEU B CA 1
ATOM 4862 C C . LEU B 1 162 ? -18.906 -20.406 8.328 1 96.94 162 LEU B C 1
ATOM 4864 O O . LEU B 1 162 ? -19.969 -19.875 8.016 1 96.94 162 LEU B O 1
ATOM 4868 N N . GLY B 1 163 ? -18.016 -19.844 9.062 1 96.62 163 GLY B N 1
ATOM 4869 C CA . GLY B 1 163 ? -18.109 -18.406 9.281 1 96.62 163 GLY B CA 1
ATOM 4870 C C . GLY B 1 163 ? -17.953 -17.609 8.008 1 96.62 163 GLY B C 1
ATOM 4871 O O . GLY B 1 163 ? -17.438 -18.109 7.004 1 96.62 163 GLY B O 1
ATOM 4872 N N . PRO B 1 164 ? -18.344 -16.359 8.008 1 97.06 164 PRO B N 1
ATOM 4873 C CA . PRO B 1 164 ? -18.297 -15.539 6.801 1 97.06 164 PRO B CA 1
ATOM 4874 C C . PRO B 1 164 ? -16.891 -15.367 6.258 1 97.06 164 PRO B C 1
ATOM 4876 O O . PRO B 1 164 ? -16.688 -15.32 5.043 1 97.06 164 PRO B O 1
ATOM 4879 N N . ARG B 1 165 ? -15.914 -15.266 7.098 1 97.81 165 ARG B N 1
ATOM 4880 C CA . ARG B 1 165 ? -14.531 -15.062 6.668 1 97.81 165 ARG B CA 1
ATOM 4881 C C . ARG B 1 165 ? -14.047 -16.234 5.824 1 97.81 165 ARG B C 1
ATOM 4883 O O . ARG B 1 165 ? -13.523 -16.047 4.723 1 97.81 165 ARG B O 1
ATOM 4890 N N . ARG B 1 166 ? -14.258 -17.438 6.371 1 98.06 166 ARG B N 1
ATOM 4891 C CA . ARG B 1 166 ? -13.812 -18.641 5.676 1 98.06 166 ARG B CA 1
ATOM 4892 C C . ARG B 1 166 ? -14.617 -18.875 4.398 1 98.06 166 ARG B C 1
ATOM 4894 O O . ARG B 1 166 ? -14.062 -19.297 3.383 1 98.06 166 ARG B O 1
ATOM 4901 N N . TYR B 1 167 ? -15.875 -18.578 4.488 1 98.25 167 TYR B N 1
ATOM 4902 C CA . TYR B 1 167 ? -16.734 -18.719 3.312 1 98.25 167 TYR B CA 1
ATOM 4903 C C . TYR B 1 167 ? -16.297 -17.734 2.219 1 98.25 167 TYR B C 1
ATOM 4905 O O . TYR B 1 167 ? -16.25 -18.094 1.042 1 98.25 167 TYR B O 1
ATOM 4913 N N . ALA B 1 168 ? -16.016 -16.5 2.566 1 98.31 168 ALA B N 1
ATOM 4914 C CA . ALA B 1 168 ? -15.547 -15.508 1.6 1 98.31 168 ALA B CA 1
ATOM 4915 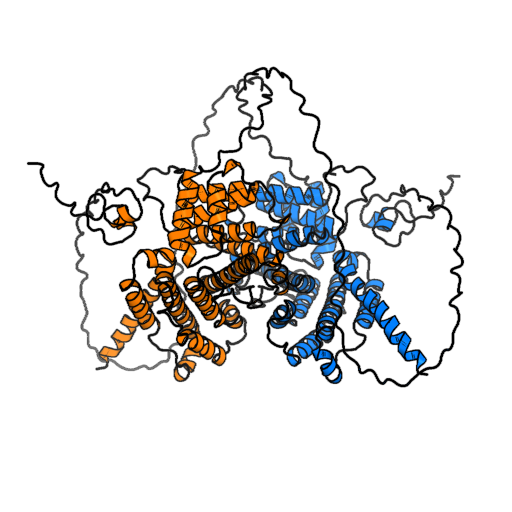C C . ALA B 1 168 ? -14.281 -15.984 0.887 1 98.31 168 ALA B C 1
ATOM 4917 O O . ALA B 1 168 ? -14.125 -15.773 -0.317 1 98.31 168 ALA B O 1
ATOM 4918 N N . LEU B 1 169 ? -13.414 -16.609 1.62 1 98.62 169 LEU B N 1
ATOM 4919 C CA . LEU B 1 169 ? -12.188 -17.125 1.037 1 98.62 169 LEU B CA 1
ATOM 4920 C C . LEU B 1 169 ? -12.492 -18.172 -0.025 1 98.62 169 LEU B C 1
ATOM 4922 O O . LEU B 1 169 ? -11.961 -18.125 -1.137 1 98.62 169 LEU B O 1
ATOM 4926 N N . LEU B 1 170 ? -13.344 -19.094 0.332 1 98.25 170 LEU B N 1
ATOM 4927 C CA . LEU B 1 170 ? -13.688 -20.172 -0.59 1 98.25 170 LEU B CA 1
ATOM 4928 C C . LEU B 1 170 ? -14.32 -19.609 -1.86 1 98.25 170 LEU B C 1
ATOM 4930 O O . LEU B 1 170 ? -14.008 -20.062 -2.965 1 98.25 170 LEU B O 1
ATOM 4934 N N . VAL B 1 171 ? -15.172 -18.688 -1.687 1 98.19 171 VAL B N 1
ATOM 4935 C CA . VAL B 1 171 ? -15.891 -18.125 -2.826 1 98.19 171 VAL B CA 1
ATOM 4936 C C . VAL B 1 171 ? -14.938 -17.297 -3.682 1 98.19 171 VAL B C 1
ATOM 4938 O O . VAL B 1 171 ? -15 -17.344 -4.914 1 98.19 171 VAL B O 1
ATOM 4941 N N . ALA B 1 172 ? -14.07 -16.484 -3.053 1 98.56 172 ALA B N 1
ATOM 4942 C CA . ALA B 1 172 ? -13.086 -15.695 -3.795 1 98.56 172 ALA B CA 1
ATOM 4943 C C . ALA B 1 172 ? -12.141 -16.594 -4.582 1 98.56 172 ALA B C 1
ATOM 4945 O O . ALA B 1 172 ? -11.812 -16.312 -5.734 1 98.56 172 ALA B O 1
ATOM 4946 N N . LEU B 1 173 ? -11.711 -17.672 -3.926 1 98.5 173 LEU B N 1
ATOM 4947 C CA . LEU B 1 173 ? -10.867 -18.656 -4.598 1 98.5 173 LEU B CA 1
ATOM 4948 C C . LEU B 1 173 ? -11.586 -19.234 -5.812 1 98.5 173 LEU B C 1
ATOM 4950 O O . LEU B 1 173 ? -10.992 -19.359 -6.887 1 98.5 173 LEU B O 1
ATOM 4954 N N . SER B 1 174 ? -12.805 -19.547 -5.648 1 97.56 174 SER B N 1
ATOM 4955 C CA . SER B 1 174 ? -13.609 -20.094 -6.734 1 97.56 174 SER B CA 1
ATOM 4956 C C . SER B 1 174 ? -13.742 -19.094 -7.883 1 97.56 174 SER B C 1
ATOM 4958 O O . SER B 1 174 ? -13.641 -19.484 -9.055 1 97.56 174 SER B O 1
ATOM 4960 N N . ALA B 1 175 ? -14 -17.859 -7.512 1 97.31 175 ALA B N 1
ATOM 4961 C CA . ALA B 1 175 ? -14.109 -16.812 -8.531 1 97.31 175 ALA B CA 1
ATOM 4962 C C . ALA B 1 175 ? -12.797 -16.672 -9.305 1 97.31 175 ALA B C 1
ATOM 4964 O O . ALA B 1 175 ? -12.805 -16.578 -10.539 1 97.31 175 ALA B O 1
ATOM 4965 N N . ALA B 1 176 ? -11.688 -16.641 -8.625 1 96.56 176 ALA B N 1
ATOM 4966 C CA . ALA B 1 176 ? -10.375 -16.5 -9.258 1 96.56 176 ALA B CA 1
ATOM 4967 C C . ALA B 1 176 ? -10.094 -17.672 -10.203 1 96.56 176 ALA B C 1
ATOM 4969 O O . ALA B 1 176 ? -9.641 -17.469 -11.328 1 96.56 176 ALA B O 1
ATOM 4970 N N . ALA B 1 177 ? -10.352 -18.875 -9.695 1 94.5 177 ALA B N 1
ATOM 4971 C CA . ALA B 1 177 ? -10.133 -20.047 -10.523 1 94.5 177 ALA B CA 1
ATOM 4972 C C . ALA B 1 177 ? -11.008 -20.016 -11.781 1 94.5 177 ALA B C 1
ATOM 4974 O O . ALA B 1 177 ? -10.523 -20.25 -12.891 1 94.5 177 ALA B O 1
ATOM 4975 N N . HIS B 1 178 ? -12.219 -19.656 -11.57 1 93.19 178 HIS B N 1
ATOM 4976 C CA . HIS B 1 178 ? -13.18 -19.609 -12.664 1 93.19 178 HIS B CA 1
ATOM 4977 C C . HIS B 1 178 ? -12.758 -18.594 -13.727 1 93.19 178 HIS B C 1
ATOM 4979 O O . HIS B 1 178 ? -12.797 -18.891 -14.922 1 93.19 178 HIS B O 1
ATOM 4985 N N . LEU B 1 179 ? -12.398 -17.516 -13.305 1 91.5 179 LEU B N 1
ATOM 4986 C CA . LEU B 1 179 ? -12.094 -16.422 -14.227 1 91.5 179 LEU B CA 1
ATOM 4987 C C . LEU B 1 179 ? -10.719 -16.625 -14.859 1 91.5 179 LEU B C 1
ATOM 4989 O O . LEU B 1 179 ? -10.523 -16.328 -16.047 1 91.5 179 LEU B O 1
ATOM 4993 N N . GLN B 1 180 ? -9.758 -17.062 -14.086 1 89.88 180 GLN B N 1
ATOM 4994 C CA . GLN B 1 180 ? -8.414 -17.25 -14.609 1 89.88 180 GLN B CA 1
ATOM 4995 C C . GLN B 1 180 ? -8.391 -18.344 -15.672 1 89.88 180 GLN B C 1
ATOM 4997 O O . GLN B 1 180 ? -7.633 -18.266 -16.641 1 89.88 180 GLN B O 1
ATOM 5002 N N . LEU B 1 181 ? -9.188 -19.328 -15.453 1 87.56 181 LEU B N 1
ATOM 5003 C CA . LEU B 1 181 ? -9.211 -20.438 -16.406 1 87.56 181 LEU B CA 1
ATOM 5004 C C . LEU B 1 181 ? -10.273 -20.234 -17.469 1 87.56 181 LEU B C 1
ATOM 5006 O O . LEU B 1 181 ? -10.516 -21.109 -18.297 1 87.56 181 LEU B O 1
ATOM 5010 N N . ASN B 1 182 ? -10.922 -19.047 -17.406 1 83.25 182 ASN B N 1
ATOM 5011 C CA . ASN B 1 182 ? -11.93 -18.672 -18.406 1 83.25 182 ASN B CA 1
ATOM 5012 C C . ASN B 1 182 ? -12.992 -19.75 -18.562 1 83.25 182 ASN B C 1
ATOM 5014 O O . ASN B 1 182 ? -13.242 -20.203 -19.688 1 83.25 182 ASN B O 1
ATOM 5018 N N . LEU B 1 183 ? -13.555 -20.062 -17.5 1 78.88 183 LEU B N 1
ATOM 5019 C CA . LEU B 1 183 ? -14.516 -21.172 -17.5 1 78.88 183 LEU B CA 1
ATOM 5020 C C . LEU B 1 183 ? -15.914 -20.672 -17.859 1 78.88 183 LEU B C 1
ATOM 5022 O O . LEU B 1 183 ? -16.859 -21.469 -17.906 1 78.88 183 LEU B O 1
ATOM 5026 N N . ASP B 1 184 ? -16.094 -19.344 -17.922 1 74.44 184 ASP B N 1
ATOM 5027 C CA . ASP B 1 184 ? -17.406 -18.844 -18.344 1 74.44 184 ASP B CA 1
ATOM 5028 C C . ASP B 1 184 ? -17.766 -19.359 -19.734 1 74.44 184 ASP B C 1
ATOM 5030 O O . ASP B 1 184 ? -16.922 -19.406 -20.625 1 74.44 184 ASP B O 1
ATOM 5034 N N . MET B 1 185 ? -18.875 -20.109 -19.797 1 59.16 185 MET B N 1
ATOM 5035 C CA . MET B 1 185 ? -19.375 -20.594 -21.078 1 59.16 185 MET B CA 1
ATOM 5036 C C . MET B 1 185 ? -19.703 -19.422 -22 1 59.16 185 MET B C 1
ATOM 5038 O O . MET B 1 185 ? -20.141 -18.375 -21.547 1 59.16 185 MET B O 1
ATOM 5042 N N . PRO B 1 186 ? -19.188 -19.328 -23.297 1 48.5 186 PRO B N 1
ATOM 5043 C CA . PRO B 1 186 ? -19.578 -18.266 -24.219 1 48.5 186 PRO B CA 1
ATOM 5044 C C . PRO B 1 186 ? -21.078 -17.938 -24.156 1 48.5 186 PRO B C 1
ATOM 5046 O O . PRO B 1 186 ? -21.906 -18.859 -24.109 1 48.5 186 PRO B O 1
ATOM 5049 N N . GLN B 1 187 ? -21.359 -16.922 -23.469 1 47.41 187 GLN B N 1
ATOM 5050 C CA . GLN B 1 187 ? -22.75 -16.469 -23.359 1 47.41 187 GLN B CA 1
ATOM 5051 C C . GLN B 1 187 ? -23.469 -16.547 -24.703 1 47.41 187 GLN B C 1
ATOM 5053 O O . GLN B 1 187 ? -23 -15.977 -25.688 1 47.41 187 GLN B O 1
ATOM 5058 N N . THR B 1 188 ? -24.156 -17.484 -25.266 1 43.12 188 THR B N 1
ATOM 5059 C CA . THR B 1 188 ? -25.203 -17.031 -26.188 1 43.12 188 THR B CA 1
ATOM 5060 C C . THR B 1 188 ? -25.766 -15.68 -25.75 1 43.12 188 THR B C 1
ATOM 5062 O O . THR B 1 188 ? -25.641 -15.297 -24.594 1 43.12 188 THR B O 1
ATOM 5065 N N . ALA B 1 189 ? -26.703 -15.008 -26.656 1 39.38 189 ALA B N 1
ATOM 5066 C CA . ALA B 1 189 ? -27.25 -13.656 -26.609 1 39.38 189 ALA B CA 1
ATOM 5067 C C . ALA B 1 189 ? -27.547 -13.234 -25.172 1 39.38 189 ALA B C 1
ATOM 5069 O O . ALA B 1 189 ? -27.969 -12.102 -24.922 1 39.38 189 ALA B O 1
ATOM 5070 N N . ALA B 1 190 ? -28.266 -14 -24.359 1 39.59 190 ALA B N 1
ATOM 5071 C CA . ALA B 1 190 ? -29.125 -13.375 -23.344 1 39.59 190 ALA B CA 1
ATOM 5072 C C . ALA B 1 190 ? -28.297 -12.961 -22.125 1 39.59 190 ALA B C 1
ATOM 5074 O O . ALA B 1 190 ? -27.406 -13.68 -21.688 1 39.59 190 ALA B O 1
ATOM 5075 N N . THR B 1 191 ? -28.078 -11.711 -21.703 1 41.88 191 THR B N 1
ATOM 5076 C CA . THR B 1 191 ? -27.641 -10.82 -20.641 1 41.88 191 THR B CA 1
ATOM 5077 C C . THR B 1 191 ? -27.828 -11.484 -19.281 1 41.88 191 THR B C 1
ATOM 5079 O O . THR B 1 191 ? -27.938 -10.797 -18.266 1 41.88 191 THR B O 1
ATOM 5082 N N . VAL B 1 192 ? -28.203 -12.805 -19.141 1 42.97 192 VAL B N 1
ATOM 5083 C CA . VAL B 1 192 ? -28.75 -13.242 -17.859 1 42.97 192 VAL B CA 1
ATOM 5084 C C . VAL B 1 192 ? -27.609 -13.484 -16.875 1 42.97 192 VAL B C 1
ATOM 5086 O O . VAL B 1 192 ? -26.594 -14.109 -17.219 1 42.97 192 VAL B O 1
ATOM 5089 N N . ASP B 1 193 ? -27.5 -12.812 -15.812 1 49.44 193 ASP B N 1
ATOM 5090 C CA . ASP B 1 193 ? -26.766 -13.148 -14.594 1 49.44 193 ASP B CA 1
ATOM 5091 C C . ASP B 1 193 ? -26.812 -14.648 -14.328 1 49.44 193 ASP B C 1
ATOM 5093 O O . ASP B 1 193 ? -27.812 -15.18 -13.875 1 49.44 193 ASP B O 1
ATOM 5097 N N . ILE B 1 194 ? -26.016 -15.383 -15.047 1 53.38 194 ILE B N 1
ATOM 5098 C CA . ILE B 1 194 ? -26 -16.812 -14.781 1 53.38 194 ILE B CA 1
ATOM 5099 C C . ILE B 1 194 ? -25.359 -17.078 -13.414 1 53.38 194 ILE B C 1
ATOM 5101 O O . ILE B 1 194 ? -24.219 -16.672 -13.164 1 53.38 194 ILE B O 1
ATOM 5105 N N . PRO B 1 195 ? -26.109 -17.484 -12.438 1 56.38 195 PRO B N 1
ATOM 5106 C CA . PRO B 1 195 ? -25.672 -17.703 -11.055 1 56.38 195 PRO B CA 1
ATOM 5107 C C . PRO B 1 195 ? -24.328 -18.422 -10.969 1 56.38 195 PRO B C 1
ATOM 5109 O O . PRO B 1 195 ? -23.625 -18.281 -9.969 1 56.38 195 PRO B O 1
ATOM 5112 N N . GLN B 1 196 ? -23.828 -18.953 -12.195 1 66.5 196 GLN B N 1
ATOM 5113 C CA . GLN B 1 196 ? -22.594 -19.719 -12.07 1 66.5 196 GLN B CA 1
ATOM 5114 C C . GLN B 1 196 ? -21.438 -19.031 -12.797 1 66.5 196 GLN B C 1
ATOM 5116 O O . GLN B 1 196 ? -20.391 -19.641 -13.023 1 66.5 196 GLN B O 1
ATOM 5121 N N . SER B 1 197 ? -21.641 -17.734 -12.969 1 83.44 197 SER B N 1
ATOM 5122 C CA . SER B 1 197 ? -20.578 -17.031 -13.672 1 83.44 197 SER B CA 1
ATOM 5123 C C . SER B 1 197 ? -19.5 -16.578 -12.703 1 83.44 197 SER B C 1
ATOM 5125 O O . SER B 1 197 ? -19.703 -16.562 -11.492 1 83.44 197 SER B O 1
ATOM 5127 N N . GLY B 1 198 ? -18.297 -16.422 -13.289 1 90.75 198 GLY B N 1
ATOM 5128 C CA . GLY B 1 198 ? -17.203 -15.859 -12.508 1 90.75 198 GLY B CA 1
ATOM 5129 C C . GLY B 1 198 ? -17.578 -14.562 -11.805 1 90.75 198 GLY B C 1
ATOM 5130 O O . GLY B 1 198 ? -17.203 -14.344 -10.648 1 90.75 198 GLY B O 1
ATOM 5131 N N . GLN B 1 199 ? -18.406 -13.82 -12.453 1 91.69 199 GLN B N 1
ATOM 5132 C CA . GLN B 1 199 ? -18.812 -12.539 -11.891 1 91.69 199 GLN B CA 1
ATOM 5133 C C . GLN B 1 199 ? -19.812 -12.742 -10.742 1 91.69 199 GLN B C 1
ATOM 5135 O O . GLN B 1 199 ? -19.797 -11.977 -9.773 1 91.69 199 GLN B O 1
ATOM 5140 N N . SER B 1 200 ? -20.656 -13.695 -10.93 1 93.44 200 SER B N 1
ATOM 5141 C CA . SER B 1 200 ? -21.594 -13.992 -9.844 1 93.44 200 SER B CA 1
ATOM 5142 C C . SER B 1 200 ? -20.859 -14.453 -8.594 1 93.44 200 SER B C 1
ATOM 5144 O O . SER B 1 200 ? -21.25 -14.102 -7.477 1 93.44 200 SER B O 1
ATOM 5146 N N . LEU B 1 201 ? -19.828 -15.234 -8.805 1 96.06 201 LEU B N 1
ATOM 5147 C CA . LEU B 1 201 ? -19.016 -15.672 -7.68 1 96.06 201 LEU B CA 1
ATOM 5148 C C . LEU B 1 201 ? -18.312 -14.484 -7.023 1 96.06 201 LEU B C 1
ATOM 5150 O O . LEU B 1 201 ? -18.266 -14.391 -5.793 1 96.06 201 LEU B O 1
ATOM 5154 N N . LEU B 1 202 ? -17.875 -13.633 -7.848 1 96.62 202 LEU B N 1
ATOM 5155 C CA . LEU B 1 202 ? -17.203 -12.422 -7.359 1 96.62 202 LEU B CA 1
ATOM 5156 C C . LEU B 1 202 ? -18.172 -11.586 -6.527 1 96.62 202 LEU B C 1
ATOM 5158 O O . LEU B 1 202 ? -17.797 -11.109 -5.445 1 96.62 202 LEU B O 1
ATOM 5162 N N . ARG B 1 203 ? -19.344 -11.422 -6.984 1 95.38 203 ARG B N 1
ATOM 5163 C CA . ARG B 1 203 ? -20.344 -10.664 -6.258 1 95.38 203 ARG B CA 1
ATOM 5164 C C . ARG B 1 203 ? -20.672 -11.32 -4.922 1 95.38 203 ARG B C 1
ATOM 5166 O O . ARG B 1 203 ? -20.859 -10.641 -3.912 1 95.38 203 ARG B O 1
ATOM 5173 N N . GLU B 1 204 ? -20.734 -12.617 -4.953 1 96.69 204 GLU B N 1
ATOM 5174 C CA . GLU B 1 204 ? -21 -13.352 -3.719 1 96.69 204 GLU B CA 1
ATOM 5175 C C . GLU B 1 204 ? -19.875 -13.164 -2.707 1 96.69 204 GLU B C 1
ATOM 5177 O O . GLU B 1 204 ? -20.125 -13.016 -1.51 1 96.69 204 GLU B O 1
ATOM 5182 N N . ALA B 1 205 ? -18.656 -13.227 -3.184 1 97.62 205 ALA B N 1
ATOM 5183 C CA . ALA B 1 205 ? -17.516 -13.008 -2.299 1 97.62 205 ALA B CA 1
ATOM 5184 C C . ALA B 1 205 ? -17.578 -11.625 -1.663 1 97.62 205 ALA B C 1
ATOM 5186 O O . ALA B 1 205 ? -17.375 -11.477 -0.453 1 97.62 205 ALA B O 1
ATOM 5187 N N . LEU B 1 206 ? -17.906 -10.617 -2.459 1 96.44 206 LEU B N 1
ATOM 5188 C CA . LEU B 1 206 ? -17.984 -9.242 -1.97 1 96.44 206 LEU B CA 1
ATOM 5189 C C . LEU B 1 206 ? -19.125 -9.07 -0.982 1 96.44 206 LEU B C 1
ATOM 5191 O O . LEU B 1 206 ? -18.984 -8.383 0.031 1 96.44 206 LEU B O 1
ATOM 5195 N N . ARG B 1 207 ? -20.219 -9.664 -1.321 1 95.5 207 ARG B N 1
ATOM 5196 C CA . ARG B 1 207 ? -21.359 -9.625 -0.415 1 95.5 207 ARG B CA 1
ATOM 5197 C C . ARG B 1 207 ? -21 -10.234 0.937 1 95.5 207 ARG B C 1
ATOM 5199 O O . ARG B 1 207 ? -21.391 -9.703 1.982 1 95.5 207 ARG B O 1
ATOM 5206 N N . THR B 1 208 ? -20.312 -11.344 0.917 1 96.75 208 THR B N 1
ATOM 5207 C CA . THR B 1 208 ? -19.922 -12.023 2.145 1 96.75 208 THR B CA 1
ATOM 5208 C C . THR B 1 208 ? -18.953 -11.164 2.957 1 96.75 208 THR B C 1
ATOM 5210 O O . THR B 1 208 ? -19.031 -11.133 4.188 1 96.75 208 THR B O 1
ATOM 5213 N N . LEU B 1 209 ? -18.062 -10.461 2.299 1 95.75 209 LEU B N 1
ATOM 5214 C CA . LEU B 1 209 ? -17.078 -9.609 2.965 1 95.75 209 LEU B CA 1
ATOM 5215 C C . LEU B 1 209 ? -17.75 -8.461 3.703 1 95.75 209 LEU B C 1
ATOM 5217 O O . LEU B 1 209 ? -17.188 -7.91 4.652 1 95.75 209 LEU B O 1
ATOM 5221 N N . ARG B 1 210 ? -18.938 -8.133 3.285 1 92.31 210 ARG B N 1
ATOM 5222 C CA . ARG B 1 210 ? -19.672 -7.039 3.914 1 92.31 210 ARG B CA 1
ATOM 5223 C C . ARG B 1 210 ? -20.312 -7.492 5.215 1 92.31 210 ARG B C 1
ATOM 5225 O O . ARG B 1 210 ? -20.797 -6.668 5.992 1 92.31 210 ARG B O 1
ATOM 5232 N N . GLN B 1 211 ? -20.266 -8.75 5.488 1 93.25 211 GLN B N 1
ATOM 5233 C CA . GLN B 1 211 ? -20.953 -9.297 6.645 1 93.25 211 GLN B CA 1
ATOM 5234 C C . GLN B 1 211 ? -20.109 -9.18 7.906 1 93.25 211 GLN B C 1
ATOM 5236 O O . GLN B 1 211 ? -20.594 -9.422 9.016 1 93.25 211 GLN B O 1
ATOM 5241 N N . PHE B 1 212 ? -18.859 -8.812 7.73 1 93.81 212 PHE B N 1
ATOM 5242 C CA . PHE B 1 212 ? -17.953 -8.672 8.875 1 93.81 212 PHE B CA 1
ATOM 5243 C C . PHE B 1 212 ? -16.891 -7.629 8.602 1 93.81 212 PHE B C 1
ATOM 5245 O O . PHE B 1 212 ? -16.781 -7.113 7.48 1 93.81 212 PHE B O 1
ATOM 5252 N N . ASP B 1 213 ? -16.156 -7.23 9.594 1 92.44 213 ASP B N 1
ATOM 5253 C CA . ASP B 1 213 ? -15.055 -6.293 9.438 1 92.44 213 ASP B CA 1
ATOM 5254 C C . ASP B 1 213 ? -13.711 -7.016 9.516 1 92.44 213 ASP B C 1
ATOM 5256 O O . ASP B 1 213 ? -13.266 -7.391 10.602 1 92.44 213 ASP B O 1
ATOM 5260 N N . PRO B 1 214 ? -13.07 -7.105 8.422 1 94.56 214 PRO B N 1
ATOM 5261 C CA . PRO B 1 214 ? -11.805 -7.848 8.422 1 94.56 214 PRO B CA 1
ATOM 5262 C C . PRO B 1 214 ? -10.719 -7.145 9.227 1 94.56 214 PRO B C 1
ATOM 5264 O O . PRO B 1 214 ? -9.719 -7.77 9.594 1 94.56 214 PRO B O 1
ATOM 5267 N N . LEU B 1 215 ? -10.898 -5.879 9.562 1 95.12 215 LEU B N 1
ATOM 5268 C CA . LEU B 1 215 ? -9.852 -5.109 10.227 1 95.12 215 LEU B CA 1
ATOM 5269 C C . LEU B 1 215 ? -9.898 -5.324 11.734 1 95.12 215 LEU B C 1
ATOM 5271 O O . LEU B 1 215 ? -8.922 -5.047 12.438 1 95.12 215 LEU B O 1
ATOM 5275 N N . GLU B 1 216 ? -10.984 -5.773 12.242 1 92.31 216 GLU B N 1
ATOM 5276 C CA . GLU B 1 216 ? -11.133 -6 13.672 1 92.31 216 GLU B CA 1
ATOM 5277 C C . GLU B 1 216 ? -10.336 -7.219 14.125 1 92.31 216 GLU B C 1
ATOM 5279 O O . GLU B 1 216 ? -9.773 -7.234 15.227 1 92.31 216 GLU B O 1
ATOM 5284 N N . ASP B 1 217 ? -10.312 -8.188 13.25 1 91.56 217 ASP B N 1
ATOM 5285 C CA . ASP B 1 217 ? -9.555 -9.406 13.539 1 91.56 217 ASP B CA 1
ATOM 5286 C C . ASP B 1 217 ? -8.812 -9.898 12.297 1 91.56 217 ASP B C 1
ATOM 5288 O O . ASP B 1 217 ? -9.258 -10.828 11.625 1 91.56 217 ASP B O 1
ATOM 5292 N N . PRO B 1 218 ? -7.648 -9.266 12.133 1 95.19 218 PRO B N 1
ATOM 5293 C CA . PRO B 1 218 ? -6.891 -9.68 10.953 1 95.19 218 PRO B CA 1
ATOM 5294 C C . PRO B 1 218 ? -6.535 -11.164 10.969 1 95.19 218 PRO B C 1
ATOM 5296 O O . PRO B 1 218 ? -6.188 -11.711 12.016 1 95.19 218 PRO B O 1
ATOM 5299 N N . HIS B 1 219 ? -6.703 -11.773 9.891 1 97.44 219 HIS B N 1
ATOM 5300 C CA . HIS B 1 219 ? -6.508 -13.203 9.727 1 97.44 219 HIS B CA 1
ATOM 5301 C C . HIS B 1 219 ? -5.922 -13.523 8.352 1 97.44 219 HIS B C 1
ATOM 5303 O O . HIS B 1 219 ? -6.145 -12.789 7.391 1 97.44 219 HIS B O 1
ATOM 5309 N N . VAL B 1 220 ? -5.242 -14.633 8.266 1 98.19 220 VAL B N 1
ATOM 5310 C CA . VAL B 1 220 ? -4.586 -15.023 7.02 1 98.19 220 VAL B CA 1
ATOM 5311 C C . VAL B 1 220 ? -5.633 -15.266 5.938 1 98.19 220 VAL B C 1
ATOM 5313 O O . VAL B 1 220 ? -5.387 -15 4.758 1 98.19 220 VAL B O 1
ATOM 5316 N N . ASP B 1 221 ? -6.816 -15.68 6.316 1 98.38 221 ASP B N 1
ATOM 5317 C CA . ASP B 1 221 ? -7.898 -15.867 5.352 1 98.38 221 ASP B CA 1
ATOM 5318 C C . ASP B 1 221 ? -8.203 -14.562 4.613 1 98.38 221 ASP B C 1
ATOM 5320 O O . ASP B 1 221 ? -8.539 -14.578 3.43 1 98.38 221 ASP B O 1
ATOM 5324 N N . ASN B 1 222 ? -8.094 -13.453 5.309 1 98.44 222 ASN B N 1
ATOM 5325 C CA . ASN B 1 222 ? -8.312 -12.164 4.668 1 98.44 222 ASN B CA 1
ATOM 5326 C C . ASN B 1 222 ? -7.238 -11.859 3.629 1 98.44 222 ASN B C 1
ATOM 5328 O O . ASN B 1 222 ? -7.531 -11.312 2.564 1 98.44 222 ASN B O 1
ATOM 5332 N N . VAL B 1 223 ? -6.004 -12.203 3.924 1 98.88 223 VAL B N 1
ATOM 5333 C CA . VAL B 1 223 ? -4.91 -12.023 2.979 1 98.88 223 VAL B CA 1
ATOM 5334 C C . VAL B 1 223 ? -5.219 -12.766 1.68 1 98.88 223 VAL B C 1
ATOM 5336 O O . VAL B 1 223 ? -5.145 -12.188 0.593 1 98.88 223 VAL B O 1
ATOM 5339 N N . LEU B 1 224 ? -5.633 -13.977 1.869 1 98.88 224 LEU B N 1
ATOM 5340 C CA . LEU B 1 224 ? -5.875 -14.82 0.71 1 98.88 224 LEU B CA 1
ATOM 5341 C C . LEU B 1 224 ? -7.129 -14.383 -0.038 1 98.88 224 LEU B C 1
ATOM 5343 O O . LEU B 1 224 ? -7.164 -14.406 -1.271 1 98.88 224 LEU B O 1
ATOM 5347 N N . THR B 1 225 ? -8.133 -14.039 0.7 1 98.88 225 THR B N 1
ATOM 5348 C CA . THR B 1 225 ? -9.352 -13.555 0.061 1 98.88 225 THR B CA 1
ATOM 5349 C C . THR B 1 225 ? -9.055 -12.344 -0.825 1 98.88 225 THR B C 1
ATOM 5351 O O . THR B 1 225 ? -9.461 -12.305 -1.988 1 98.88 225 THR B O 1
ATOM 5354 N N . MET B 1 226 ? -8.312 -11.406 -0.298 1 98.88 226 MET B N 1
ATOM 5355 C CA . MET B 1 226 ? -7.953 -10.219 -1.068 1 98.88 226 MET B CA 1
ATOM 5356 C C . MET B 1 226 ? -7.078 -10.586 -2.26 1 98.88 226 MET B C 1
ATOM 5358 O O . MET B 1 226 ? -7.227 -10.023 -3.344 1 98.88 226 MET B O 1
ATOM 5362 N N . PHE B 1 227 ? -6.254 -11.539 -2.098 1 98.81 227 PHE B N 1
ATOM 5363 C CA . PHE B 1 227 ? -5.387 -11.992 -3.178 1 98.81 227 PHE B CA 1
ATOM 5364 C C . PHE B 1 227 ? -6.211 -12.586 -4.316 1 98.81 227 PHE B C 1
ATOM 5366 O O . PHE B 1 227 ? -5.965 -12.281 -5.488 1 98.81 227 PHE B O 1
ATOM 5373 N N . PHE B 1 228 ? -7.117 -13.398 -3.951 1 98.75 228 PHE B N 1
ATOM 5374 C CA . PHE B 1 228 ? -7.91 -14.055 -4.984 1 98.75 228 PHE B CA 1
ATOM 5375 C C . PHE B 1 228 ? -8.852 -13.062 -5.652 1 98.75 228 PHE B C 1
ATOM 5377 O O . PHE B 1 228 ? -9.133 -13.172 -6.848 1 98.75 228 PHE B O 1
ATOM 5384 N N . LEU B 1 229 ? -9.289 -12.086 -4.906 1 98.62 229 LEU B N 1
ATOM 5385 C CA . LEU B 1 229 ? -10.047 -11.008 -5.539 1 98.62 229 LEU B CA 1
ATOM 5386 C C . LEU B 1 229 ? -9.18 -10.242 -6.531 1 98.62 229 LEU B C 1
ATOM 5388 O O . LEU B 1 229 ? -9.648 -9.875 -7.613 1 98.62 229 LEU B O 1
ATOM 5392 N N . PHE B 1 230 ? -8.008 -10.023 -6.152 1 98.38 230 PHE B N 1
ATOM 5393 C CA . PHE B 1 230 ? -7.062 -9.43 -7.09 1 98.38 230 PHE B CA 1
ATOM 5394 C C . PHE B 1 230 ? -6.977 -10.25 -8.367 1 98.38 230 PHE B C 1
ATOM 5396 O O . PHE B 1 230 ? -7.082 -9.711 -9.469 1 98.38 230 PHE B O 1
ATOM 5403 N N . ALA B 1 231 ? -6.766 -11.523 -8.203 1 96.62 231 ALA B N 1
ATOM 5404 C CA . ALA B 1 231 ? -6.633 -12.406 -9.359 1 96.62 231 ALA B CA 1
ATOM 5405 C C . ALA B 1 231 ? -7.887 -12.375 -10.227 1 96.62 231 ALA B C 1
ATOM 5407 O O . ALA B 1 231 ? -7.801 -12.328 -11.453 1 96.62 231 ALA B O 1
ATOM 5408 N N . ALA B 1 232 ? -8.992 -12.391 -9.57 1 96.19 232 ALA B N 1
ATOM 5409 C CA . ALA B 1 232 ? -10.258 -12.375 -10.297 1 96.19 232 ALA B CA 1
ATOM 5410 C C . ALA B 1 232 ? -10.422 -11.078 -11.094 1 96.19 232 ALA B C 1
ATOM 5412 O O . ALA B 1 232 ? -10.664 -11.117 -12.305 1 96.19 232 ALA B O 1
ATOM 5413 N N . TYR B 1 233 ? -10.219 -9.961 -10.461 1 95.94 233 TYR B N 1
ATOM 5414 C CA . TYR B 1 233 ? -10.383 -8.672 -11.125 1 95.94 233 TYR B CA 1
ATOM 5415 C C . TYR B 1 233 ? -9.312 -8.469 -12.188 1 95.94 233 TYR B C 1
ATOM 5417 O O . TYR B 1 233 ? -9.562 -7.836 -13.211 1 95.94 233 TYR B O 1
ATOM 5425 N N . GLY B 1 234 ? -8.125 -8.969 -11.898 1 93.56 234 GLY B N 1
ATOM 5426 C CA . GLY B 1 234 ? -7.086 -8.914 -12.906 1 93.56 234 GLY B CA 1
ATOM 5427 C C . GLY B 1 234 ? -7.48 -9.594 -14.203 1 93.56 234 GLY B C 1
ATOM 5428 O O . GLY B 1 234 ? -7.23 -9.07 -15.289 1 93.56 234 GLY B O 1
ATOM 5429 N N . ASN B 1 235 ? -8.133 -10.672 -14.023 1 89.88 235 ASN B N 1
ATOM 5430 C CA . ASN B 1 235 ? -8.555 -11.422 -15.203 1 89.88 235 ASN B CA 1
ATOM 5431 C C . ASN B 1 235 ? -9.727 -10.75 -15.906 1 89.88 235 ASN B C 1
ATOM 5433 O O . ASN B 1 235 ? -9.992 -11.008 -17.078 1 89.88 235 ASN B O 1
ATOM 5437 N N . LEU B 1 236 ? -10.445 -9.938 -15.242 1 90.5 236 LEU B N 1
ATOM 5438 C CA . LEU B 1 236 ? -11.531 -9.156 -15.836 1 90.5 236 LEU B CA 1
ATOM 5439 C C . LEU B 1 236 ? -11 -7.84 -16.406 1 90.5 236 LEU B C 1
ATOM 5441 O O . LEU B 1 236 ? -11.773 -7.016 -16.906 1 90.5 236 LEU B O 1
ATOM 5445 N N . ARG B 1 237 ? -9.703 -7.57 -16.25 1 90 237 ARG B N 1
ATOM 5446 C CA . ARG B 1 237 ? -9.023 -6.371 -16.734 1 90 237 ARG B CA 1
ATOM 5447 C C . ARG B 1 237 ? -9.555 -5.121 -16.047 1 90 237 ARG B C 1
ATOM 5449 O O . ARG B 1 237 ? -9.68 -4.066 -16.656 1 90 237 ARG B O 1
ATOM 5456 N N . LYS B 1 238 ? -10.031 -5.379 -14.859 1 94 238 LYS B N 1
ATOM 5457 C CA . LYS B 1 238 ? -10.375 -4.262 -13.992 1 94 238 LYS B CA 1
ATOM 5458 C C . LYS B 1 238 ? -9.195 -3.85 -13.125 1 94 238 LYS B C 1
ATOM 5460 O O . LYS B 1 238 ? -9.07 -4.289 -11.977 1 94 238 LYS B O 1
ATOM 5465 N N . THR B 1 239 ? -8.336 -2.955 -13.609 1 93.19 239 THR B N 1
ATOM 5466 C CA . THR B 1 239 ? -7 -2.688 -13.086 1 93.19 239 THR B CA 1
ATOM 5467 C C . THR B 1 239 ? -7.078 -1.97 -11.742 1 93.19 239 THR B C 1
ATOM 5469 O O . THR B 1 239 ? -6.254 -2.205 -10.859 1 93.19 239 THR B O 1
ATOM 5472 N N . HIS B 1 240 ? -8.086 -1.076 -11.586 1 95.12 240 HIS B N 1
ATOM 5473 C CA . HIS B 1 240 ? -8.195 -0.366 -10.312 1 95.12 240 HIS B CA 1
ATOM 5474 C C . HIS B 1 240 ? -8.586 -1.313 -9.188 1 95.12 240 HIS B C 1
ATOM 5476 O O . HIS B 1 240 ? -8 -1.264 -8.102 1 95.12 240 HIS B O 1
ATOM 5482 N N . GLN B 1 241 ? -9.547 -2.176 -9.469 1 96.44 241 GLN B N 1
ATOM 5483 C CA . GLN B 1 241 ? -9.953 -3.158 -8.469 1 96.44 241 GLN B CA 1
ATOM 5484 C C . GLN B 1 241 ? -8.82 -4.141 -8.172 1 96.44 241 GLN B C 1
ATOM 5486 O O . GLN B 1 241 ? -8.57 -4.473 -7.016 1 96.44 241 GLN B O 1
ATOM 5491 N N . ALA B 1 242 ? -8.188 -4.551 -9.234 1 97.12 242 ALA B N 1
ATOM 5492 C CA . ALA B 1 242 ? -7.07 -5.477 -9.047 1 97.12 242 ALA B CA 1
ATOM 5493 C C . ALA B 1 242 ? -5.992 -4.863 -8.164 1 97.12 242 ALA B C 1
ATOM 5495 O O . ALA B 1 242 ? -5.555 -5.484 -7.188 1 97.12 242 ALA B O 1
ATOM 5496 N N . TRP B 1 243 ? -5.629 -3.664 -8.406 1 97 243 TRP B N 1
ATOM 5497 C CA . TRP B 1 243 ? -4.617 -2.979 -7.609 1 97 243 TRP B CA 1
ATOM 5498 C C . TRP B 1 243 ? -5.074 -2.824 -6.164 1 97 243 TRP B C 1
ATOM 5500 O O . TRP B 1 243 ? -4.301 -3.061 -5.234 1 97 243 TRP B O 1
ATOM 5510 N N . HIS B 1 244 ? -6.301 -2.434 -6.043 1 97.5 244 HIS B N 1
ATOM 5511 C CA . HIS B 1 244 ? -6.867 -2.236 -4.715 1 97.5 244 HIS B CA 1
ATOM 5512 C C . HIS B 1 244 ? -6.766 -3.506 -3.877 1 97.5 244 HIS B C 1
ATOM 5514 O O . HIS B 1 244 ? -6.281 -3.473 -2.742 1 97.5 244 HIS B O 1
ATOM 5520 N N . TYR B 1 245 ? -7.152 -4.582 -4.387 1 98.31 245 TYR B N 1
ATOM 5521 C CA . TYR B 1 245 ? -7.223 -5.805 -3.598 1 98.31 245 TYR B CA 1
ATOM 5522 C C . TYR B 1 245 ? -5.832 -6.398 -3.385 1 98.31 245 TYR B C 1
ATOM 5524 O O . TYR B 1 245 ? -5.559 -6.996 -2.342 1 98.31 245 TYR B O 1
ATOM 5532 N N . LEU B 1 246 ? -4.934 -6.234 -4.34 1 98.5 246 LEU B N 1
ATOM 5533 C CA . LEU B 1 246 ? -3.553 -6.641 -4.094 1 98.5 246 LEU B CA 1
ATOM 5534 C C . LEU B 1 246 ? -2.945 -5.84 -2.947 1 98.5 246 LEU B C 1
ATOM 5536 O O . LEU B 1 246 ? -2.324 -6.41 -2.049 1 98.5 246 LEU B O 1
ATOM 5540 N N . ASN B 1 247 ? -3.188 -4.57 -3.025 1 98.12 247 ASN B N 1
ATOM 5541 C CA . ASN B 1 247 ? -2.691 -3.701 -1.965 1 98.12 247 ASN B CA 1
ATOM 5542 C C . ASN B 1 247 ? -3.283 -4.078 -0.609 1 98.12 247 ASN B C 1
ATOM 5544 O O . ASN B 1 247 ? -2.582 -4.07 0.403 1 98.12 247 ASN B O 1
ATOM 5548 N N . GLN B 1 248 ? -4.57 -4.406 -0.622 1 97.81 248 GLN B N 1
ATOM 5549 C CA . GLN B 1 248 ? -5.207 -4.832 0.62 1 97.81 248 GLN B CA 1
ATOM 5550 C C . GLN B 1 248 ? -4.602 -6.137 1.128 1 97.81 248 GLN B C 1
ATOM 5552 O O . GLN B 1 248 ? -4.398 -6.305 2.332 1 97.81 248 GLN B O 1
ATOM 5557 N N . SER B 1 249 ? -4.359 -7 0.23 1 98.75 249 SER B N 1
ATOM 5558 C CA . SER B 1 249 ? -3.732 -8.258 0.62 1 98.75 249 SER B CA 1
ATOM 5559 C C . SER B 1 249 ? -2.391 -8.023 1.306 1 98.75 249 SER B C 1
ATOM 5561 O O . SER B 1 249 ? -2.133 -8.57 2.381 1 98.75 249 SER B O 1
ATOM 5563 N N . ILE B 1 250 ? -1.62 -7.199 0.734 1 98.56 250 ILE B N 1
ATOM 5564 C CA . ILE B 1 250 ? -0.293 -6.891 1.255 1 98.56 250 ILE B CA 1
ATOM 5565 C C . ILE B 1 250 ? -0.419 -6.148 2.582 1 98.56 250 ILE B C 1
ATOM 5567 O O . ILE B 1 250 ? 0.355 -6.391 3.512 1 98.56 250 ILE B O 1
ATOM 5571 N N . CYS B 1 251 ? -1.413 -5.27 2.654 1 97.69 251 CYS B N 1
ATOM 5572 C CA . CYS B 1 251 ? -1.669 -4.555 3.9 1 97.69 251 CYS B CA 1
ATOM 5573 C C . CYS B 1 251 ? -1.966 -5.523 5.035 1 97.69 251 CYS B C 1
ATOM 5575 O O . CYS B 1 251 ? -1.399 -5.406 6.125 1 97.69 251 CYS B O 1
ATOM 5577 N N . PHE B 1 252 ? -2.803 -6.488 4.82 1 98.31 252 PHE B N 1
ATOM 5578 C CA . PHE B 1 252 ? -3.135 -7.48 5.836 1 98.31 252 PHE B CA 1
ATOM 5579 C C . PHE B 1 252 ? -1.91 -8.312 6.195 1 98.31 252 PHE B C 1
ATOM 5581 O O . PHE B 1 252 ? -1.744 -8.711 7.352 1 98.31 252 PHE B O 1
ATOM 5588 N N . ALA B 1 253 ? -1.089 -8.602 5.203 1 98.44 253 ALA B N 1
ATOM 5589 C CA . ALA B 1 253 ? 0.13 -9.352 5.484 1 98.44 253 ALA B CA 1
ATOM 5590 C C . ALA B 1 253 ? 1.017 -8.609 6.48 1 98.44 253 ALA B C 1
ATOM 5592 O O . ALA B 1 253 ? 1.581 -9.219 7.395 1 98.44 253 ALA B O 1
ATOM 5593 N N . TYR B 1 254 ? 1.116 -7.328 6.32 1 96.81 254 TYR B N 1
ATOM 5594 C CA . TYR B 1 254 ? 1.901 -6.527 7.254 1 96.81 254 TYR B CA 1
ATOM 5595 C C . TYR B 1 254 ? 1.231 -6.469 8.625 1 96.81 254 TYR B C 1
ATOM 5597 O O . TYR B 1 254 ? 1.909 -6.465 9.656 1 96.81 254 TYR B O 1
ATOM 5605 N N . MET B 1 255 ? -0.103 -6.379 8.625 1 96.88 255 MET B N 1
ATOM 5606 C CA . MET B 1 255 ? -0.812 -6.367 9.906 1 96.88 255 MET B CA 1
ATOM 5607 C C . MET B 1 255 ? -0.524 -7.637 10.703 1 96.88 255 MET B C 1
ATOM 5609 O O . MET B 1 255 ? -0.432 -7.598 11.93 1 96.88 255 MET B O 1
ATOM 5613 N N . LEU B 1 256 ? -0.326 -8.703 9.992 1 97.31 256 LEU B N 1
ATOM 5614 C CA . LEU B 1 256 ? -0.078 -9.992 10.625 1 97.31 256 LEU B CA 1
ATOM 5615 C C . LEU B 1 256 ? 1.414 -10.203 10.859 1 97.31 256 LEU B C 1
ATOM 5617 O O . LEU B 1 256 ? 1.829 -11.281 11.305 1 97.31 256 LEU B O 1
ATOM 5621 N N . LYS B 1 257 ? 2.256 -9.242 10.453 1 95.5 257 LYS B N 1
ATOM 5622 C CA . LYS B 1 257 ? 3.705 -9.273 10.625 1 95.5 257 LYS B CA 1
ATOM 5623 C C . LYS B 1 257 ? 4.32 -10.453 9.883 1 95.5 257 LYS B C 1
ATOM 5625 O O . LYS B 1 257 ? 5.23 -11.109 10.398 1 95.5 257 LYS B O 1
ATOM 5630 N N . LEU B 1 258 ? 3.787 -10.727 8.711 1 97.38 258 LEU B N 1
ATOM 5631 C CA . LEU B 1 258 ? 4.328 -11.828 7.918 1 97.38 258 LEU B CA 1
ATOM 5632 C C . LEU B 1 258 ? 5.711 -11.484 7.383 1 97.38 258 LEU B C 1
ATOM 5634 O O . LEU B 1 258 ? 6.434 -12.367 6.91 1 97.38 258 LEU B O 1
ATOM 5638 N N . ASN B 1 259 ? 6.125 -10.258 7.438 1 95.75 259 ASN B N 1
ATOM 5639 C CA . ASN B 1 259 ? 7.438 -9.812 6.973 1 95.75 259 ASN B CA 1
ATOM 5640 C C . ASN B 1 259 ? 8.492 -9.938 8.07 1 95.75 259 ASN B C 1
ATOM 5642 O O . ASN B 1 259 ? 9.648 -9.578 7.867 1 95.75 259 ASN B O 1
ATOM 5646 N N . VAL B 1 260 ? 8.109 -10.445 9.18 1 94.44 260 VAL B N 1
ATOM 5647 C CA . VAL B 1 260 ? 9 -10.539 10.328 1 94.44 260 VAL B CA 1
ATOM 5648 C C . VAL B 1 260 ? 9.32 -12 10.617 1 94.44 260 VAL B C 1
ATOM 5650 O O . VAL B 1 260 ? 8.422 -12.797 10.898 1 94.44 260 VAL B O 1
ATOM 5653 N N . GLU B 1 261 ? 10.562 -12.359 10.68 1 93.62 261 GLU B N 1
ATOM 5654 C CA . GLU B 1 261 ? 10.992 -13.75 10.797 1 93.62 261 GLU B CA 1
ATOM 5655 C C . GLU B 1 261 ? 10.562 -14.344 12.141 1 93.62 261 GLU B C 1
ATOM 5657 O O . GLU B 1 261 ? 10.234 -15.523 12.227 1 93.62 261 GLU B O 1
ATOM 5662 N N . SER B 1 262 ? 10.547 -13.531 13.148 1 93.12 262 SER B N 1
ATOM 5663 C CA . SER B 1 262 ? 10.227 -14.031 14.484 1 93.12 262 SER B CA 1
ATOM 5664 C C . SER B 1 262 ? 8.781 -14.508 14.562 1 93.12 262 SER B C 1
ATOM 5666 O O . SER B 1 262 ? 8.43 -15.305 15.445 1 93.12 262 SER B O 1
ATOM 5668 N N . THR B 1 263 ? 7.984 -14.039 13.672 1 94.88 263 THR B N 1
ATOM 5669 C CA . THR B 1 263 ? 6.59 -14.461 13.617 1 94.88 263 THR B CA 1
ATOM 5670 C C . THR B 1 263 ? 6.488 -15.953 13.344 1 94.88 263 THR B C 1
ATOM 5672 O O . THR B 1 263 ? 5.547 -16.609 13.797 1 94.88 263 THR B O 1
ATOM 5675 N N . TYR B 1 264 ? 7.453 -16.516 12.703 1 96.19 264 TYR B N 1
ATOM 5676 C CA . TYR B 1 264 ? 7.402 -17.906 12.25 1 96.19 264 TYR B CA 1
ATOM 5677 C C . TYR B 1 264 ? 8 -18.844 13.289 1 96.19 264 TYR B C 1
ATOM 5679 O O . TYR B 1 264 ? 7.797 -20.047 13.234 1 96.19 264 TYR B O 1
ATOM 5687 N N . THR B 1 265 ? 8.734 -18.344 14.234 1 94.12 265 THR B N 1
ATOM 5688 C CA . THR B 1 265 ? 9.477 -19.156 15.188 1 94.12 265 THR B CA 1
ATOM 5689 C C . THR B 1 265 ? 8.531 -19.844 16.172 1 94.12 265 THR B C 1
ATOM 5691 O O . THR B 1 265 ? 8.852 -20.906 16.719 1 94.12 265 THR B O 1
ATOM 5694 N N . THR B 1 266 ? 7.402 -19.234 16.359 1 92.12 266 THR B N 1
ATOM 5695 C CA . THR B 1 266 ? 6.473 -19.766 17.359 1 92.12 266 THR B CA 1
ATOM 5696 C C . THR B 1 266 ? 5.473 -20.719 16.703 1 92.12 266 THR B C 1
ATOM 5698 O O . THR B 1 266 ? 4.656 -21.344 17.375 1 92.12 266 THR B O 1
ATOM 5701 N N . LEU B 1 267 ? 5.578 -20.938 15.43 1 95.62 267 LEU B N 1
ATOM 5702 C CA . LEU B 1 267 ? 4.625 -21.75 14.688 1 95.62 267 LEU B CA 1
ATOM 5703 C C . LEU B 1 267 ? 5.191 -23.141 14.422 1 95.62 267 LEU B C 1
ATOM 5705 O O . LEU B 1 267 ? 6.41 -23.344 14.453 1 95.62 267 LEU B O 1
ATOM 5709 N N . ASN B 1 268 ? 4.262 -24.062 14.281 1 94.06 268 ASN B N 1
ATOM 5710 C CA . ASN B 1 268 ? 4.742 -25.344 13.781 1 94.06 268 ASN B CA 1
ATOM 5711 C C . ASN B 1 268 ? 5.207 -25.25 12.336 1 94.06 268 ASN B C 1
ATOM 5713 O O . ASN B 1 268 ? 4.914 -24.266 11.648 1 94.06 268 ASN B O 1
ATOM 5717 N N . GLN B 1 269 ? 5.875 -26.25 11.883 1 91.44 269 GLN B N 1
ATOM 5718 C CA . GLN B 1 269 ? 6.551 -26.188 10.586 1 91.44 269 GLN B CA 1
ATOM 5719 C C . GLN B 1 269 ? 5.551 -26.016 9.453 1 91.44 269 GLN B C 1
ATOM 5721 O O . GLN B 1 269 ? 5.785 -25.234 8.523 1 91.44 269 GLN B O 1
ATOM 5726 N N . HIS B 1 270 ? 4.52 -26.75 9.516 1 91.44 270 HIS B N 1
ATOM 5727 C CA . HIS B 1 270 ? 3.525 -26.688 8.445 1 91.44 270 HIS B CA 1
ATOM 5728 C C . HIS B 1 270 ? 2.9 -25.312 8.344 1 91.44 270 HIS B C 1
ATOM 5730 O O . HIS B 1 270 ? 2.803 -24.734 7.254 1 91.44 270 HIS B O 1
ATOM 5736 N N . GLU B 1 271 ? 2.541 -24.766 9.461 1 94.69 271 GLU B N 1
ATOM 5737 C CA . GLU B 1 271 ? 1.936 -23.438 9.508 1 94.69 271 GLU B CA 1
ATOM 5738 C C . GLU B 1 271 ? 2.922 -22.375 9.047 1 94.69 271 GLU B C 1
ATOM 5740 O O . GLU B 1 271 ? 2.561 -21.469 8.297 1 94.69 271 GLU B O 1
ATOM 5745 N N . ALA B 1 272 ? 4.102 -22.516 9.523 1 96.69 272 ALA B N 1
ATOM 5746 C CA . ALA B 1 272 ? 5.145 -21.562 9.148 1 96.69 272 ALA B CA 1
ATOM 5747 C C . ALA B 1 272 ? 5.391 -21.578 7.641 1 96.69 272 ALA B C 1
ATOM 5749 O O . ALA B 1 272 ? 5.477 -20.531 7.004 1 96.69 272 ALA B O 1
ATOM 5750 N N . ASP B 1 273 ? 5.434 -22.75 7.109 1 96.25 273 ASP B N 1
ATOM 5751 C CA . ASP B 1 273 ? 5.691 -22.891 5.676 1 96.25 273 ASP B CA 1
ATOM 5752 C C . ASP B 1 273 ? 4.539 -22.312 4.855 1 96.25 273 ASP B C 1
ATOM 5754 O O . ASP B 1 273 ? 4.762 -21.688 3.818 1 96.25 273 ASP B O 1
ATOM 5758 N N . MET B 1 274 ? 3.367 -22.578 5.309 1 96.88 274 MET B N 1
ATOM 5759 C CA . MET B 1 274 ? 2.201 -22.047 4.602 1 96.88 274 MET B CA 1
ATOM 5760 C C . MET B 1 274 ? 2.213 -20.531 4.582 1 96.88 274 MET B C 1
ATOM 5762 O O . MET B 1 274 ? 1.951 -19.906 3.547 1 96.88 274 MET B O 1
ATOM 5766 N N . LEU B 1 275 ? 2.498 -19.938 5.68 1 98.31 275 LEU B N 1
ATOM 5767 C CA . LEU B 1 275 ? 2.539 -18.484 5.77 1 98.31 275 LEU B CA 1
ATOM 5768 C C . LEU B 1 275 ? 3.693 -17.922 4.949 1 98.31 275 LEU B C 1
ATOM 5770 O O . LEU B 1 275 ? 3.561 -16.859 4.328 1 98.31 275 LEU B O 1
ATOM 5774 N N . ARG B 1 276 ? 4.809 -18.641 4.953 1 98.19 276 ARG B N 1
ATOM 5775 C CA . ARG B 1 276 ? 5.926 -18.219 4.113 1 98.19 276 ARG B CA 1
ATOM 5776 C C . ARG B 1 276 ? 5.551 -18.266 2.637 1 98.19 276 ARG B C 1
ATOM 5778 O O . ARG B 1 276 ? 5.895 -17.359 1.878 1 98.19 276 ARG B O 1
ATOM 5785 N N . ARG B 1 277 ? 4.855 -19.281 2.271 1 98.38 277 ARG B N 1
ATOM 5786 C CA . ARG B 1 277 ? 4.398 -19.391 0.889 1 98.38 277 ARG B CA 1
ATOM 5787 C C . ARG B 1 277 ? 3.525 -18.188 0.513 1 98.38 277 ARG B C 1
ATOM 5789 O O . ARG B 1 277 ? 3.668 -17.641 -0.575 1 98.38 277 ARG B O 1
ATOM 5796 N N . ILE B 1 278 ? 2.664 -17.844 1.388 1 98.81 278 ILE B N 1
ATOM 5797 C CA . ILE B 1 278 ? 1.754 -16.734 1.143 1 98.81 278 ILE B CA 1
ATOM 5798 C C . ILE B 1 278 ? 2.551 -15.445 0.979 1 98.81 278 ILE B C 1
ATOM 5800 O O . ILE B 1 278 ? 2.328 -14.68 0.035 1 98.81 278 ILE B O 1
ATOM 5804 N N . TYR B 1 279 ? 3.477 -15.195 1.862 1 98.69 279 TYR B N 1
ATOM 5805 C CA . TYR B 1 279 ? 4.297 -13.992 1.785 1 98.69 279 TYR B CA 1
ATOM 5806 C C . TYR B 1 279 ? 5.051 -13.93 0.461 1 98.69 279 TYR B C 1
ATOM 5808 O O . TYR B 1 279 ? 5.055 -12.891 -0.209 1 98.69 279 TYR B O 1
ATOM 5816 N N . TRP B 1 280 ? 5.621 -14.984 0.116 1 98.62 280 TRP B N 1
ATOM 5817 C CA . TRP B 1 280 ? 6.469 -14.984 -1.07 1 98.62 280 TRP B CA 1
ATOM 5818 C C . TRP B 1 280 ? 5.629 -14.984 -2.342 1 98.62 280 TRP B C 1
ATOM 5820 O O . TRP B 1 280 ? 6.043 -14.438 -3.369 1 98.62 280 TRP B O 1
ATOM 5830 N N . LEU B 1 281 ? 4.461 -15.578 -2.305 1 98.62 281 LEU B N 1
ATOM 5831 C CA . LEU B 1 281 ? 3.553 -15.422 -3.438 1 98.62 281 LEU B CA 1
ATOM 5832 C C . LEU B 1 281 ? 3.188 -13.953 -3.645 1 98.62 281 LEU B C 1
ATOM 5834 O O . LEU B 1 281 ? 3.164 -13.469 -4.777 1 98.62 281 LEU B O 1
ATOM 5838 N N . LEU B 1 282 ? 2.869 -13.289 -2.562 1 98.75 282 LEU B N 1
ATOM 5839 C CA . LEU B 1 282 ? 2.576 -11.859 -2.645 1 98.75 282 LEU B CA 1
ATOM 5840 C C . LEU B 1 282 ? 3.777 -11.086 -3.178 1 98.75 282 LEU B C 1
ATOM 5842 O O . LEU B 1 282 ? 3.621 -10.148 -3.963 1 98.75 282 LEU B O 1
ATOM 5846 N N . PHE B 1 283 ? 4.93 -11.508 -2.754 1 98.38 283 PHE B N 1
ATOM 5847 C CA . PHE B 1 283 ? 6.18 -10.891 -3.188 1 98.38 283 PHE B CA 1
ATOM 5848 C C . PHE B 1 283 ? 6.32 -10.961 -4.703 1 98.38 283 PHE B C 1
ATOM 5850 O O . PHE B 1 283 ? 6.582 -9.953 -5.355 1 98.38 283 PHE B O 1
ATOM 5857 N N . ILE B 1 284 ? 6.09 -12.109 -5.242 1 97.31 284 ILE B N 1
ATOM 5858 C CA . ILE B 1 284 ? 6.176 -12.328 -6.684 1 97.31 284 ILE B CA 1
ATOM 5859 C C . ILE B 1 284 ? 5.074 -11.547 -7.395 1 97.31 284 ILE B C 1
ATOM 5861 O O . ILE B 1 284 ? 5.328 -10.867 -8.383 1 97.31 284 ILE B O 1
ATOM 5865 N N . THR B 1 285 ? 3.928 -11.633 -6.887 1 97.5 285 THR B N 1
ATOM 5866 C CA . THR B 1 285 ? 2.756 -11.047 -7.523 1 97.5 285 THR B CA 1
ATOM 5867 C C . THR B 1 285 ? 2.867 -9.523 -7.555 1 97.5 285 THR B C 1
ATOM 5869 O O . THR B 1 285 ? 2.584 -8.891 -8.578 1 97.5 285 THR B O 1
ATOM 5872 N N . GLU B 1 286 ? 3.254 -8.969 -6.41 1 97.62 286 GLU B N 1
ATOM 5873 C CA . GLU B 1 286 ? 3.404 -7.516 -6.332 1 97.62 286 GLU B CA 1
ATOM 5874 C C . GLU B 1 286 ? 4.391 -7.004 -7.379 1 97.62 286 GLU B C 1
ATOM 5876 O O . GLU B 1 286 ? 4.121 -6.012 -8.062 1 97.62 286 GLU B O 1
ATOM 5881 N N . ARG B 1 287 ? 5.445 -7.66 -7.496 1 96.25 287 ARG B N 1
ATOM 5882 C CA . ARG B 1 287 ? 6.516 -7.242 -8.398 1 96.25 287 ARG B CA 1
ATOM 5883 C C . ARG B 1 287 ? 6.098 -7.406 -9.852 1 96.25 287 ARG B C 1
ATOM 5885 O O . ARG B 1 287 ? 6.34 -6.52 -10.68 1 96.25 287 ARG B O 1
ATOM 5892 N N . ALA B 1 288 ? 5.512 -8.547 -10.125 1 93.88 288 ALA B N 1
ATOM 5893 C CA . ALA B 1 288 ? 5.02 -8.742 -11.484 1 93.88 288 ALA B CA 1
ATOM 5894 C C . ALA B 1 288 ? 3.994 -7.672 -11.852 1 93.88 288 ALA B C 1
ATOM 5896 O O . ALA B 1 288 ? 4.074 -7.074 -12.93 1 93.88 288 ALA B O 1
ATOM 5897 N N . TYR B 1 289 ? 3.121 -7.43 -10.945 1 93.81 289 TYR B N 1
ATOM 5898 C CA . TYR B 1 289 ? 2.074 -6.449 -11.211 1 93.81 289 TYR B CA 1
ATOM 5899 C C . TYR B 1 289 ? 2.66 -5.047 -11.32 1 93.81 289 TYR B C 1
ATOM 5901 O O . TYR B 1 289 ? 2.217 -4.246 -12.148 1 93.81 289 TYR B O 1
ATOM 5909 N N . ALA B 1 290 ? 3.594 -4.75 -10.477 1 94.25 290 ALA B N 1
ATOM 5910 C CA . ALA B 1 290 ? 4.262 -3.449 -10.492 1 94.25 290 ALA B CA 1
ATOM 5911 C C . ALA B 1 290 ? 4.938 -3.203 -11.844 1 94.25 290 ALA B C 1
ATOM 5913 O O . ALA B 1 290 ? 4.852 -2.105 -12.398 1 94.25 290 ALA B O 1
ATOM 5914 N N . LEU B 1 291 ? 5.574 -4.129 -12.383 1 90.75 291 LEU B N 1
ATOM 5915 C CA . LEU B 1 291 ? 6.27 -4 -13.656 1 90.75 291 LEU B CA 1
ATOM 5916 C C . LEU B 1 291 ? 5.281 -3.801 -14.805 1 90.75 291 LEU B C 1
ATOM 5918 O O . LEU B 1 291 ? 5.578 -3.102 -15.773 1 90.75 291 LEU B O 1
ATOM 5922 N N . GLN B 1 292 ? 4.117 -4.367 -14.586 1 87.25 292 GLN B N 1
ATOM 5923 C CA . GLN B 1 292 ? 3.1 -4.277 -15.625 1 87.25 292 GLN B CA 1
ATOM 5924 C C . GLN B 1 292 ? 2.389 -2.926 -15.586 1 87.25 292 GLN B C 1
ATOM 5926 O O . GLN B 1 292 ? 2.002 -2.391 -16.625 1 87.25 292 GLN B O 1
ATOM 5931 N N . THR B 1 293 ? 2.238 -2.393 -14.438 1 89.62 293 THR B N 1
ATOM 5932 C CA . THR B 1 293 ? 1.287 -1.295 -14.32 1 89.62 293 THR B CA 1
ATOM 5933 C C . THR B 1 293 ? 1.989 -0.02 -13.859 1 89.62 293 THR B C 1
ATOM 5935 O O . THR B 1 293 ? 1.379 1.051 -13.812 1 89.62 293 THR B O 1
ATOM 5938 N N . GLY B 1 294 ? 3.229 -0.126 -13.469 1 87.94 294 GLY B N 1
ATOM 5939 C CA . GLY B 1 294 ? 3.943 1.043 -12.984 1 87.94 294 GLY B CA 1
ATOM 5940 C C . GLY B 1 294 ? 3.557 1.435 -11.57 1 87.94 294 GLY B C 1
ATOM 5941 O O . GLY B 1 294 ? 3.383 2.617 -11.273 1 87.94 294 GLY B O 1
ATOM 5942 N N . ARG B 1 295 ? 3.307 0.447 -10.75 1 93.19 295 ARG B N 1
ATOM 5943 C CA . ARG B 1 295 ? 2.984 0.667 -9.344 1 93.19 295 ARG B CA 1
ATOM 5944 C C . ARG B 1 295 ? 4.199 0.407 -8.461 1 93.19 295 ARG B C 1
ATOM 5946 O O . ARG B 1 295 ? 5.148 -0.258 -8.875 1 93.19 295 ARG B O 1
ATOM 5953 N N . PRO B 1 296 ? 4.203 0.982 -7.242 1 94.62 296 PRO B N 1
ATOM 5954 C CA . PRO B 1 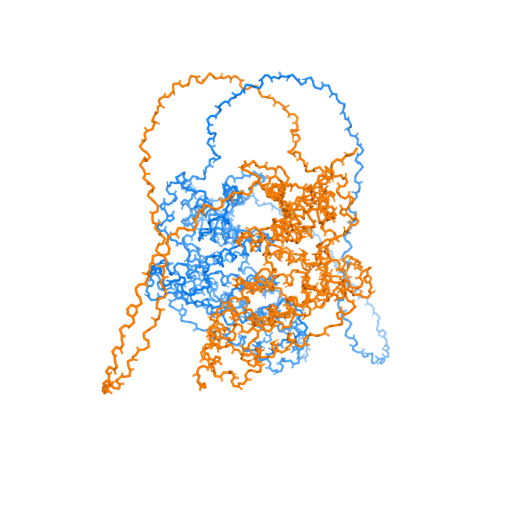296 ? 5.328 0.751 -6.336 1 94.62 296 PRO B CA 1
ATOM 5955 C C . PRO B 1 296 ? 5.27 -0.618 -5.664 1 94.62 296 PRO B C 1
ATOM 5957 O O . PRO B 1 296 ? 4.254 -1.312 -5.75 1 94.62 296 PRO B O 1
ATOM 5960 N N . VAL B 1 297 ? 6.387 -0.976 -5.078 1 96.12 297 VAL B N 1
ATOM 5961 C CA . VAL B 1 297 ? 6.441 -2.234 -4.34 1 96.12 297 VAL B CA 1
ATOM 5962 C C . VAL B 1 297 ? 6.719 -1.954 -2.865 1 96.12 297 VAL B C 1
ATOM 5964 O O . VAL B 1 297 ? 7.453 -1.021 -2.529 1 96.12 297 VAL B O 1
ATOM 5967 N N . MET B 1 298 ? 6.156 -2.803 -1.998 1 96.19 298 MET B N 1
ATOM 5968 C CA . MET B 1 298 ? 6.297 -2.633 -0.555 1 96.19 298 MET B CA 1
ATOM 5969 C C . MET B 1 298 ? 7.074 -3.795 0.056 1 96.19 298 MET B C 1
ATOM 5971 O O . MET B 1 298 ? 7.848 -3.605 0.994 1 96.19 298 MET B O 1
ATOM 5975 N N . LEU B 1 299 ? 6.926 -4.957 -0.461 1 96.75 299 LEU B N 1
ATOM 5976 C CA . LEU B 1 299 ? 7.469 -6.152 0.172 1 96.75 299 LEU B CA 1
ATOM 5977 C C . LEU B 1 299 ? 8.969 -6.262 -0.066 1 96.75 299 LEU B C 1
ATOM 5979 O O . LEU B 1 299 ? 9.477 -5.805 -1.095 1 96.75 299 LEU B O 1
ATOM 5983 N N . ARG B 1 300 ? 9.672 -6.793 0.927 1 95.06 300 ARG B N 1
ATOM 5984 C CA . ARG B 1 300 ? 11.109 -7.059 0.862 1 95.06 300 ARG B CA 1
ATOM 5985 C C . ARG B 1 300 ? 11.414 -8.5 1.25 1 95.06 300 ARG B C 1
ATOM 5987 O O . ARG B 1 300 ? 10.578 -9.18 1.853 1 95.06 300 ARG B O 1
ATOM 5994 N N . ALA B 1 301 ? 12.578 -8.922 0.776 1 93.81 301 ALA B N 1
ATOM 5995 C CA . ALA B 1 301 ? 13.008 -10.281 1.098 1 93.81 301 ALA B CA 1
ATOM 5996 C C . ALA B 1 301 ? 13.531 -10.367 2.527 1 93.81 301 ALA B C 1
ATOM 5998 O O . ALA B 1 301 ? 14.727 -10.57 2.742 1 93.81 301 ALA B O 1
ATOM 5999 N N . THR B 1 302 ? 12.594 -10.398 3.514 1 92.81 302 THR B N 1
ATOM 6000 C CA . THR B 1 302 ? 12.984 -10.211 4.91 1 92.81 302 THR B CA 1
ATOM 6001 C C . THR B 1 302 ? 12.812 -11.516 5.691 1 92.81 302 THR B C 1
ATOM 6003 O O . THR B 1 302 ? 13.156 -11.578 6.875 1 92.81 302 THR B O 1
ATOM 6006 N N . ILE B 1 303 ? 12.297 -12.508 5.07 1 95.19 303 ILE B N 1
ATOM 6007 C CA . ILE B 1 303 ? 12.078 -13.758 5.793 1 95.19 303 ILE B CA 1
ATOM 6008 C C . ILE B 1 303 ? 12.656 -14.922 4.996 1 95.19 303 ILE B C 1
ATOM 6010 O O . ILE B 1 303 ? 12.953 -14.781 3.809 1 95.19 303 ILE B O 1
ATOM 6014 N N . GLN B 1 304 ? 12.742 -16 5.633 1 94.75 304 GLN B N 1
ATOM 6015 C CA . GLN B 1 304 ? 13.219 -17.219 4.977 1 94.75 304 GLN B CA 1
ATOM 6016 C C . GLN B 1 304 ? 12.188 -17.734 3.977 1 94.75 304 GLN B C 1
ATOM 6018 O O . GLN B 1 304 ? 10.992 -17.516 4.145 1 94.75 304 GLN B O 1
ATOM 6023 N N . LYS B 1 305 ? 12.734 -18.344 2.949 1 96.25 305 LYS B N 1
ATOM 6024 C CA . LYS B 1 305 ? 11.867 -19 1.973 1 96.25 305 LYS B CA 1
ATOM 6025 C C . LYS B 1 305 ? 11.297 -20.312 2.531 1 96.25 305 LYS B C 1
ATOM 6027 O O . LYS B 1 305 ? 11.828 -20.859 3.492 1 96.25 305 LYS B O 1
ATOM 6032 N N . PRO B 1 306 ? 10.148 -20.734 1.927 1 94.75 306 PRO B N 1
ATOM 6033 C CA . PRO B 1 306 ? 9.602 -22.016 2.383 1 94.75 306 PRO B CA 1
ATOM 6034 C C . PRO B 1 306 ? 10.57 -23.188 2.164 1 94.75 306 P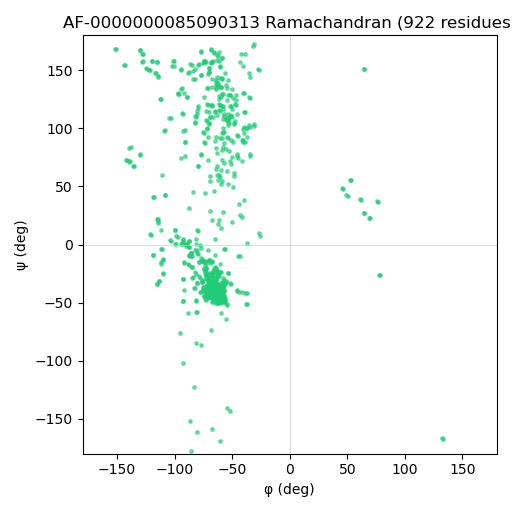RO B C 1
ATOM 6036 O O . PRO B 1 306 ? 11.359 -23.156 1.218 1 94.75 306 PRO B O 1
ATOM 6039 N N . ALA B 1 307 ? 10.422 -24.172 2.982 1 92.5 307 ALA B N 1
ATOM 6040 C CA . ALA B 1 307 ? 11.297 -25.344 2.893 1 92.5 307 ALA B CA 1
ATOM 6041 C C . ALA B 1 307 ? 10.977 -26.172 1.652 1 92.5 307 ALA B C 1
ATOM 6043 O O . ALA B 1 307 ? 9.805 -26.453 1.371 1 92.5 307 ALA B O 1
ATOM 6044 N N . VAL B 1 308 ? 12.016 -26.547 0.983 1 92.19 308 VAL B N 1
ATOM 6045 C CA . VAL B 1 308 ? 11.828 -27.344 -0.226 1 92.19 308 VAL B CA 1
ATOM 6046 C C . VAL B 1 308 ? 11.898 -28.828 0.119 1 92.19 308 VAL B C 1
ATOM 6048 O O . VAL B 1 308 ? 10.938 -29.578 -0.111 1 92.19 308 VAL B O 1
ATOM 6051 N N . PHE B 1 309 ? 12.875 -29.234 0.844 1 88.44 309 PHE B N 1
ATOM 6052 C CA . PHE B 1 309 ? 13.148 -30.641 1.06 1 88.44 309 PHE B CA 1
ATOM 6053 C C . PHE B 1 309 ? 12.203 -31.234 2.102 1 88.44 309 PHE B C 1
ATOM 6055 O O . PHE B 1 309 ? 11.844 -32.406 2.037 1 88.44 309 PHE B O 1
ATOM 6062 N N . ARG B 1 310 ? 11.719 -30.469 2.998 1 86.31 310 ARG B N 1
ATOM 6063 C CA . ARG B 1 310 ? 10.844 -30.953 4.062 1 86.31 310 ARG B CA 1
ATOM 6064 C C . ARG B 1 310 ? 9.375 -30.828 3.662 1 86.31 310 ARG B C 1
ATOM 6066 O O . ARG B 1 310 ? 8.484 -31.234 4.414 1 86.31 310 ARG B O 1
ATOM 6073 N N . SER B 1 311 ? 9.242 -30.344 2.488 1 89.06 311 SER B N 1
ATOM 6074 C CA . SER B 1 311 ? 7.875 -30.156 2.023 1 89.06 311 SER B CA 1
ATOM 6075 C C . SER B 1 311 ? 7.258 -31.453 1.543 1 89.06 311 SER B C 1
ATOM 6077 O O . SER B 1 311 ? 7.977 -32.375 1.147 1 89.06 311 SER B O 1
ATOM 6079 N N . GLU B 1 312 ? 5.918 -31.484 1.604 1 86.25 312 GLU B N 1
ATOM 6080 C CA . GLU B 1 312 ? 5.172 -32.625 1.077 1 86.25 312 GLU B CA 1
ATOM 6081 C C . GLU B 1 312 ? 5.297 -32.719 -0.442 1 86.25 312 GLU B C 1
ATOM 6083 O O . GLU B 1 312 ? 5.105 -33.781 -1.028 1 86.25 312 GLU B O 1
ATOM 6088 N N . SER B 1 313 ? 5.582 -31.594 -1.071 1 89.56 313 SER B N 1
ATOM 6089 C CA . SER B 1 313 ? 5.773 -31.516 -2.516 1 89.56 313 SER B CA 1
ATOM 6090 C C . SER B 1 313 ? 7.062 -30.781 -2.867 1 89.56 313 SER B C 1
ATOM 6092 O O . SER B 1 313 ? 7.02 -29.656 -3.377 1 89.56 313 SER B O 1
ATOM 6094 N N . PRO B 1 314 ? 8.156 -31.422 -2.742 1 90.94 314 PRO B N 1
ATOM 6095 C CA . PRO B 1 314 ? 9.453 -30.75 -2.914 1 90.94 314 PRO B CA 1
ATOM 6096 C C . PRO B 1 314 ? 9.641 -30.188 -4.32 1 90.94 314 PRO B C 1
ATOM 6098 O O . PRO B 1 314 ? 10.219 -29.109 -4.484 1 90.94 314 PRO B O 1
ATOM 6101 N N . MET B 1 315 ? 9.148 -30.938 -5.301 1 91.19 315 MET B N 1
ATOM 6102 C CA . MET B 1 315 ? 9.312 -30.484 -6.68 1 91.19 315 MET B CA 1
ATOM 6103 C C . MET B 1 315 ? 8.555 -29.188 -6.914 1 91.19 315 MET B C 1
ATOM 6105 O O . MET B 1 315 ? 9.078 -28.266 -7.555 1 91.19 315 MET B O 1
ATOM 6109 N N . MET B 1 316 ? 7.379 -29.172 -6.461 1 91.81 316 MET B N 1
ATOM 6110 C CA . MET B 1 316 ? 6.57 -27.953 -6.578 1 91.81 316 MET B CA 1
ATOM 6111 C C . MET B 1 316 ? 7.219 -26.797 -5.832 1 91.81 316 MET B C 1
ATOM 6113 O O . MET B 1 316 ? 7.301 -25.688 -6.359 1 91.81 316 MET B O 1
ATOM 6117 N N . MET B 1 317 ? 7.73 -27.078 -4.652 1 94.06 317 MET B N 1
ATOM 6118 C CA . MET B 1 317 ? 8.352 -26.031 -3.828 1 94.06 317 MET B CA 1
ATOM 6119 C C . MET B 1 317 ? 9.648 -25.531 -4.461 1 94.06 317 MET B C 1
ATOM 6121 O O . MET B 1 317 ? 9.992 -24.359 -4.336 1 94.06 317 MET B O 1
ATOM 6125 N N . TYR B 1 318 ? 10.32 -26.469 -5.07 1 94.38 318 TYR B N 1
ATOM 6126 C CA . TYR B 1 318 ? 11.539 -26.094 -5.773 1 94.38 318 TYR B CA 1
ATOM 6127 C C . TYR B 1 318 ? 11.234 -25.125 -6.91 1 94.38 318 TYR B C 1
ATOM 6129 O O . TYR B 1 318 ? 11.922 -24.109 -7.078 1 94.38 318 TYR B O 1
ATOM 6137 N N . GLY B 1 319 ? 10.211 -25.469 -7.68 1 93.81 319 GLY B N 1
ATOM 6138 C CA . GLY B 1 319 ? 9.781 -24.547 -8.727 1 93.81 319 GLY B CA 1
ATOM 6139 C C . GLY B 1 319 ? 9.359 -23.188 -8.188 1 93.81 319 GLY B C 1
ATOM 6140 O O . GLY B 1 319 ? 9.766 -22.156 -8.719 1 93.81 319 GLY B O 1
ATOM 6141 N N . PHE B 1 320 ? 8.586 -23.219 -7.145 1 95.44 320 PHE B N 1
ATOM 6142 C CA . PHE B 1 320 ? 8.109 -22 -6.508 1 95.44 320 PHE B CA 1
ATOM 6143 C C . PHE B 1 320 ? 9.273 -21.156 -6 1 95.44 320 PHE B C 1
ATOM 6145 O O . PHE B 1 320 ? 9.312 -19.938 -6.23 1 95.44 320 PHE B O 1
ATOM 6152 N N . SER B 1 321 ? 10.203 -21.766 -5.371 1 95.75 321 SER B N 1
ATOM 6153 C CA . SER B 1 321 ? 11.359 -21.078 -4.816 1 95.75 321 SER B CA 1
ATOM 6154 C C . SER B 1 321 ? 12.211 -20.453 -5.914 1 95.75 321 SER B C 1
ATOM 6156 O O . SER B 1 321 ? 12.789 -19.375 -5.727 1 95.75 321 SER B O 1
ATOM 6158 N N . ASN B 1 322 ? 12.305 -21.109 -6.988 1 94.75 322 ASN B N 1
ATOM 6159 C CA . ASN B 1 322 ? 13.102 -20.562 -8.086 1 94.75 322 ASN B CA 1
ATOM 6160 C C . ASN B 1 322 ? 12.445 -19.344 -8.703 1 94.75 322 ASN B C 1
ATOM 6162 O O . ASN B 1 322 ? 13.133 -18.422 -9.156 1 94.75 322 ASN B O 1
ATOM 6166 N N . LEU B 1 323 ? 11.148 -19.359 -8.703 1 95.31 323 LEU B N 1
ATOM 6167 C CA . LEU B 1 323 ? 10.445 -18.156 -9.164 1 95.31 323 LEU B CA 1
ATOM 6168 C C . LEU B 1 323 ? 10.695 -16.984 -8.219 1 95.31 323 LEU B C 1
ATOM 6170 O O . LEU B 1 323 ? 10.875 -15.852 -8.664 1 95.31 323 LEU B O 1
ATOM 6174 N N . VAL B 1 324 ? 10.664 -17.266 -6.934 1 97.19 324 VAL B N 1
ATOM 6175 C CA . VAL B 1 324 ? 10.969 -16.25 -5.934 1 97.19 324 VAL B CA 1
ATOM 6176 C C . VAL B 1 324 ? 12.367 -15.68 -6.176 1 97.19 324 VAL B C 1
ATOM 6178 O O . VAL B 1 324 ? 12.555 -14.461 -6.219 1 97.19 324 VAL B O 1
ATOM 6181 N N . LEU B 1 325 ? 13.289 -16.562 -6.379 1 96.81 325 LEU B N 1
ATOM 6182 C CA . LEU B 1 325 ? 14.68 -16.156 -6.582 1 96.81 325 LEU B CA 1
ATOM 6183 C C . LEU B 1 325 ? 14.82 -15.312 -7.836 1 96.81 325 LEU B C 1
ATOM 6185 O O . LEU B 1 325 ? 15.617 -14.367 -7.867 1 96.81 325 LEU B O 1
ATOM 6189 N N . LEU B 1 326 ? 14.078 -15.695 -8.82 1 96.25 326 LEU B N 1
ATOM 6190 C CA . LEU B 1 326 ? 14.109 -14.93 -10.062 1 96.25 326 LEU B CA 1
ATOM 6191 C C . LEU B 1 326 ? 13.672 -13.492 -9.82 1 96.25 326 LEU B C 1
ATOM 6193 O O . LEU B 1 326 ? 14.336 -12.547 -10.266 1 96.25 326 LEU B O 1
ATOM 6197 N N . PHE B 1 327 ? 12.617 -13.273 -9.109 1 97.19 327 PHE B N 1
ATOM 6198 C CA . PHE B 1 327 ? 12.094 -11.938 -8.852 1 97.19 327 PHE B CA 1
ATOM 6199 C C . PHE B 1 327 ? 12.977 -11.188 -7.863 1 97.19 327 PHE B C 1
ATOM 6201 O O . PHE B 1 327 ? 13.031 -9.961 -7.879 1 97.19 327 PHE B O 1
ATOM 6208 N N . GLU B 1 328 ? 13.648 -11.867 -6.984 1 96.44 328 GLU B N 1
ATOM 6209 C CA . GLU B 1 328 ? 14.578 -11.242 -6.051 1 96.44 328 GLU B CA 1
ATOM 6210 C C . GLU B 1 328 ? 15.734 -10.578 -6.785 1 96.44 328 GLU B C 1
ATOM 6212 O O . GLU B 1 328 ? 16.406 -9.688 -6.238 1 96.44 328 GLU B O 1
ATOM 6217 N N . LYS B 1 329 ? 15.984 -11.055 -8.008 1 96.31 329 LYS B N 1
ATOM 6218 C CA . LYS B 1 329 ? 17.078 -10.492 -8.781 1 96.31 329 LYS B CA 1
ATOM 6219 C C . LYS B 1 329 ? 16.766 -9.062 -9.211 1 96.31 329 LYS B C 1
ATOM 6221 O O . LYS B 1 329 ? 17.672 -8.273 -9.492 1 96.31 329 LYS B O 1
ATOM 6226 N N . ILE B 1 330 ? 15.508 -8.773 -9.328 1 95.94 330 ILE B N 1
ATOM 6227 C CA . ILE B 1 330 ? 15.102 -7.402 -9.641 1 95.94 330 ILE B CA 1
ATOM 6228 C C . ILE B 1 330 ? 15.078 -6.566 -8.367 1 95.94 330 ILE B C 1
ATOM 6230 O O . ILE B 1 330 ? 14.109 -6.609 -7.605 1 95.94 330 ILE B O 1
ATOM 6234 N N . LEU B 1 331 ? 15.977 -5.773 -8.18 1 92.75 331 LEU B N 1
ATOM 6235 C CA . LEU B 1 331 ? 16.156 -5.02 -6.945 1 92.75 331 LEU B CA 1
ATOM 6236 C C . LEU B 1 331 ? 15.125 -3.906 -6.832 1 92.75 331 LEU B C 1
ATOM 6238 O O . LEU B 1 331 ? 14.625 -3.412 -7.844 1 92.75 331 LEU B O 1
ATOM 6242 N N . PRO B 1 332 ? 14.859 -3.457 -5.598 1 90.12 332 PRO B N 1
ATOM 6243 C CA . PRO B 1 332 ? 13.852 -2.424 -5.359 1 90.12 332 PRO B CA 1
ATOM 6244 C C . PRO B 1 332 ? 14.125 -1.142 -6.145 1 90.12 332 PRO B C 1
ATOM 6246 O O . PRO B 1 332 ? 13.188 -0.46 -6.57 1 90.12 332 PRO B O 1
ATOM 6249 N N . ASP B 1 333 ? 15.344 -0.842 -6.406 1 89.06 333 ASP B N 1
ATOM 6250 C CA . ASP B 1 333 ? 15.703 0.363 -7.148 1 89.06 333 ASP B CA 1
ATOM 6251 C C . ASP B 1 333 ? 15.086 0.352 -8.547 1 89.06 333 ASP B C 1
ATOM 6253 O O . ASP B 1 333 ? 14.719 1.401 -9.07 1 89.06 333 ASP B O 1
ATOM 6257 N N . PHE B 1 334 ? 15.078 -0.776 -9.109 1 92.44 334 PHE B N 1
ATOM 6258 C CA . PHE B 1 334 ? 14.547 -0.861 -10.461 1 92.44 334 PHE B CA 1
ATOM 6259 C C . PHE B 1 334 ? 13.07 -0.465 -10.484 1 92.44 334 PHE B C 1
ATOM 6261 O O . PHE B 1 334 ? 12.609 0.168 -11.43 1 92.44 334 PHE B O 1
ATOM 6268 N N . TYR B 1 335 ? 12.352 -0.928 -9.477 1 92.5 335 TYR B N 1
ATOM 6269 C CA . TYR B 1 335 ? 10.938 -0.58 -9.422 1 92.5 335 TYR B CA 1
ATOM 6270 C C . TYR B 1 335 ? 10.75 0.922 -9.242 1 92.5 335 TYR B C 1
ATOM 6272 O O . TYR B 1 335 ? 9.797 1.502 -9.766 1 92.5 335 TYR B O 1
ATOM 6280 N N . ASP B 1 336 ? 11.609 1.528 -8.547 1 90.38 336 ASP B N 1
ATOM 6281 C CA . ASP B 1 336 ? 11.586 2.984 -8.43 1 90.38 336 ASP B CA 1
ATOM 6282 C C . ASP B 1 336 ? 11.891 3.648 -9.766 1 90.38 336 ASP B C 1
ATOM 6284 O O . ASP B 1 336 ? 11.242 4.633 -10.141 1 90.38 336 ASP B O 1
ATOM 6288 N N . TRP B 1 337 ? 12.883 3.086 -10.477 1 87.81 337 TRP B N 1
ATOM 6289 C CA . TRP B 1 337 ? 13.188 3.607 -11.805 1 87.81 337 TRP B CA 1
ATOM 6290 C C . TRP B 1 337 ? 11.992 3.453 -12.734 1 87.81 337 TRP B C 1
ATOM 6292 O O . TRP B 1 337 ? 11.75 4.312 -13.586 1 87.81 337 TRP B O 1
ATOM 6302 N N . ASN B 1 338 ? 11.352 2.387 -12.516 1 85.69 338 ASN B N 1
ATOM 6303 C CA . ASN B 1 338 ? 10.227 2.043 -13.383 1 85.69 338 ASN B CA 1
ATOM 6304 C C . ASN B 1 338 ? 9.039 2.973 -13.156 1 85.69 338 ASN B C 1
ATOM 6306 O O . ASN B 1 338 ? 8.18 3.113 -14.031 1 85.69 338 ASN B O 1
ATOM 6310 N N . LEU B 1 339 ? 8.852 3.543 -11.992 1 81.38 339 LEU B N 1
ATOM 6311 C CA . LEU B 1 339 ? 7.77 4.461 -11.672 1 81.38 339 LEU B CA 1
ATOM 6312 C C . LEU B 1 339 ? 7.875 5.738 -12.492 1 81.38 339 LEU B C 1
ATOM 6314 O O . LEU B 1 339 ? 6.863 6.395 -12.766 1 81.38 339 LEU B O 1
ATOM 6318 N N . GLY B 1 340 ? 8.938 6.066 -13.008 1 70.5 340 GLY B N 1
ATOM 6319 C CA . GLY B 1 340 ? 9.125 7.289 -13.773 1 70.5 340 GLY B CA 1
ATOM 6320 C C . GLY B 1 340 ? 10.375 8.047 -13.383 1 70.5 340 GLY B C 1
ATOM 6321 O O . GLY B 1 340 ? 11.266 7.496 -12.727 1 70.5 340 GLY B O 1
ATOM 6322 N N . ASP B 1 341 ? 10.375 9.211 -13.875 1 63.22 341 ASP B N 1
ATOM 6323 C CA . ASP B 1 341 ? 11.578 10.023 -13.711 1 63.22 341 ASP B CA 1
ATOM 6324 C C . ASP B 1 341 ? 11.688 10.562 -12.289 1 63.22 341 ASP B C 1
ATOM 6326 O O . ASP B 1 341 ? 10.93 11.453 -11.898 1 63.22 341 ASP B O 1
ATOM 6330 N N . LEU B 1 342 ? 12.438 9.883 -11.508 1 62 342 LEU B N 1
ATOM 6331 C CA . LEU B 1 342 ? 12.695 10.305 -10.141 1 62 342 LEU B CA 1
ATOM 6332 C C . LEU B 1 342 ? 13.773 11.383 -10.094 1 62 342 LEU B C 1
ATOM 6334 O O . LEU B 1 342 ? 14.156 11.836 -9.016 1 62 342 LEU B O 1
ATOM 6338 N N . GLY B 1 343 ? 14.023 11.852 -11.203 1 58.12 343 GLY B N 1
ATOM 6339 C CA . GLY B 1 343 ? 15.07 12.867 -11.258 1 58.12 343 GLY B CA 1
ATOM 6340 C C . GLY B 1 343 ? 16.469 12.289 -11.188 1 58.12 343 GLY B C 1
ATOM 6341 O O . GLY B 1 343 ? 17.438 12.953 -11.562 1 58.12 343 GLY B O 1
ATOM 6342 N N . GLU B 1 344 ? 16.578 11.156 -10.586 1 61.88 344 GLU B N 1
ATOM 6343 C CA . GLU B 1 344 ? 17.906 10.547 -10.5 1 61.88 344 GLU B CA 1
ATOM 6344 C C . GLU B 1 344 ? 18.141 9.57 -11.641 1 61.88 344 GLU B C 1
ATOM 6346 O O . GLU B 1 344 ? 17.234 8.836 -12.039 1 61.88 344 GLU B O 1
ATOM 6351 N N . PRO B 1 345 ? 19.312 9.789 -12.117 1 65.81 345 PRO B N 1
ATOM 6352 C CA . PRO B 1 345 ? 19.625 8.891 -13.227 1 65.81 345 PRO B CA 1
ATOM 6353 C C . PRO B 1 345 ? 19.672 7.426 -12.805 1 65.81 345 PRO B C 1
ATOM 6355 O O . PRO B 1 345 ? 20.016 7.125 -11.648 1 65.81 345 PRO B O 1
ATOM 6358 N N . CYS B 1 346 ? 19.141 6.617 -13.602 1 76.75 346 CYS B N 1
ATOM 6359 C CA . CYS B 1 346 ? 19.25 5.172 -13.43 1 76.75 346 CYS B CA 1
ATOM 6360 C C . CYS B 1 346 ? 20.703 4.723 -13.414 1 76.75 346 CYS B C 1
ATOM 6362 O O . CYS B 1 346 ? 21.516 5.223 -14.188 1 76.75 346 CYS B O 1
ATOM 6364 N N . ASP B 1 347 ? 21.047 3.959 -12.43 1 81.31 347 ASP B N 1
ATOM 6365 C CA . ASP B 1 347 ? 22.375 3.34 -12.406 1 81.31 347 ASP B CA 1
ATOM 6366 C C . ASP B 1 347 ? 22.484 2.26 -13.484 1 81.31 347 ASP B C 1
ATOM 6368 O O . ASP B 1 347 ? 22.062 1.123 -13.273 1 81.31 347 ASP B O 1
ATOM 6372 N N . LEU B 1 348 ? 23.156 2.586 -14.508 1 78.69 348 LEU B N 1
ATOM 6373 C CA . LEU B 1 348 ? 23.234 1.706 -15.672 1 78.69 348 LEU B CA 1
ATOM 6374 C C . LEU B 1 348 ? 23.984 0.427 -15.336 1 78.69 348 LEU B C 1
ATOM 6376 O O . LEU B 1 348 ? 23.688 -0.641 -15.867 1 78.69 348 LEU B O 1
ATOM 6380 N N . SER B 1 349 ? 25.016 0.575 -14.523 1 84.12 349 SER B N 1
ATOM 6381 C CA . SER B 1 349 ? 25.75 -0.609 -14.109 1 84.12 349 SER B CA 1
ATOM 6382 C C . SER B 1 349 ? 24.875 -1.573 -13.328 1 84.12 349 SER B C 1
ATOM 6384 O O . SER B 1 349 ? 24.922 -2.787 -13.539 1 84.12 349 SER B O 1
ATOM 6386 N N . SER B 1 350 ? 24.109 -0.981 -12.469 1 87.44 350 SER B N 1
ATOM 6387 C CA . SER B 1 350 ? 23.172 -1.801 -11.703 1 87.44 350 SER B CA 1
ATOM 6388 C C . SER B 1 350 ? 22.125 -2.455 -12.602 1 87.44 350 SER B C 1
ATOM 6390 O O . SER B 1 350 ? 21.781 -3.621 -12.414 1 87.44 350 SER B O 1
ATOM 6392 N N . LEU B 1 351 ? 21.656 -1.742 -13.547 1 87.69 351 LEU B N 1
ATOM 6393 C CA . LEU B 1 351 ? 20.672 -2.258 -14.484 1 87.69 351 LEU B CA 1
ATOM 6394 C C . LEU B 1 351 ? 21.234 -3.418 -15.297 1 87.69 351 LEU B C 1
ATOM 6396 O O . LEU B 1 351 ? 20.562 -4.43 -15.492 1 87.69 351 LEU B O 1
ATOM 6400 N N . ALA B 1 352 ? 22.469 -3.256 -15.742 1 85.19 352 ALA B N 1
ATOM 6401 C CA . ALA B 1 352 ? 23.125 -4.32 -16.5 1 85.19 352 ALA B CA 1
ATOM 6402 C C . ALA B 1 352 ? 23.297 -5.574 -15.648 1 85.19 352 ALA B C 1
ATOM 6404 O O . ALA B 1 352 ? 23.109 -6.691 -16.141 1 85.19 352 ALA B O 1
ATOM 6405 N N . ASN B 1 353 ? 23.641 -5.355 -14.438 1 89.88 353 ASN B N 1
ATOM 6406 C CA . ASN B 1 353 ? 23.812 -6.477 -13.523 1 89.88 353 ASN B CA 1
ATOM 6407 C C . ASN B 1 353 ? 22.484 -7.195 -13.266 1 89.88 353 ASN B C 1
ATOM 6409 O O . ASN B 1 353 ? 22.453 -8.422 -13.18 1 89.88 353 ASN B O 1
ATOM 6413 N N . ILE B 1 354 ? 21.422 -6.426 -13.141 1 93.56 354 ILE B N 1
ATOM 6414 C CA . ILE B 1 354 ? 20.109 -7.004 -12.945 1 93.56 354 ILE B CA 1
ATOM 6415 C C . ILE B 1 354 ? 19.734 -7.848 -14.164 1 93.56 354 ILE B C 1
ATOM 6417 O O . ILE B 1 354 ? 19.297 -9 -14.023 1 93.56 354 ILE B O 1
ATOM 6421 N N . TYR B 1 355 ? 19.938 -7.316 -15.312 1 89.88 355 TYR B N 1
ATOM 6422 C CA . TYR B 1 355 ? 19.609 -8.031 -16.547 1 89.88 355 TYR B CA 1
ATOM 6423 C C . TYR B 1 355 ? 20.375 -9.344 -16.641 1 89.88 355 TYR B C 1
ATOM 6425 O O . TYR B 1 355 ? 19.781 -10.398 -16.906 1 89.88 355 TYR B O 1
ATOM 6433 N N . LYS B 1 356 ? 21.656 -9.281 -16.375 1 90.94 356 LYS B N 1
ATOM 6434 C CA . LYS B 1 356 ? 22.484 -10.469 -16.469 1 90.94 356 LYS B CA 1
ATOM 6435 C C . LYS B 1 356 ? 22.047 -11.516 -15.438 1 90.94 356 LYS B C 1
ATOM 6437 O O . LYS B 1 356 ? 22 -12.711 -15.75 1 90.94 356 LYS B O 1
ATOM 6442 N N . SER B 1 357 ? 21.766 -11.039 -14.289 1 94.31 357 SER B N 1
ATOM 6443 C CA . SER B 1 357 ? 21.359 -11.969 -13.234 1 94.31 357 SER B CA 1
ATOM 6444 C C . SER B 1 357 ? 20.062 -12.688 -13.602 1 94.31 357 SER B C 1
ATOM 6446 O O . SER B 1 357 ? 19.906 -13.875 -13.297 1 94.31 357 SER B O 1
ATOM 6448 N N . VAL B 1 358 ? 19.141 -12.031 -14.266 1 94.69 358 VAL B N 1
ATOM 6449 C CA . VAL B 1 358 ? 17.891 -12.625 -14.688 1 94.69 358 VAL B CA 1
ATOM 6450 C C . VAL B 1 358 ? 18.125 -13.562 -15.875 1 94.69 358 VAL B C 1
ATOM 6452 O O . VAL B 1 358 ? 17.625 -14.688 -15.891 1 94.69 358 VAL B O 1
ATOM 6455 N N . ALA B 1 359 ? 18.922 -13.086 -16.797 1 90.56 359 ALA B N 1
ATOM 6456 C CA . ALA B 1 359 ? 19.172 -13.836 -18.016 1 90.56 359 ALA B CA 1
ATOM 6457 C C . ALA B 1 359 ? 19.922 -15.133 -17.734 1 90.56 359 ALA B C 1
ATOM 6459 O O . ALA B 1 359 ? 19.688 -16.156 -18.391 1 90.56 359 ALA B O 1
ATOM 6460 N N . PHE B 1 360 ? 20.734 -15.125 -16.734 1 91.56 360 PHE B N 1
ATOM 6461 C CA . PHE B 1 360 ? 21.609 -16.266 -16.484 1 91.56 360 PHE B CA 1
ATOM 6462 C C . PHE B 1 360 ? 21.031 -17.172 -15.398 1 91.56 360 PHE B C 1
ATOM 6464 O O . PHE B 1 360 ? 21.641 -18.188 -15.055 1 91.56 360 PHE B O 1
ATOM 6471 N N . ALA B 1 361 ? 19.906 -16.797 -14.898 1 92.19 361 ALA B N 1
ATOM 6472 C CA . ALA B 1 361 ? 19.266 -17.719 -13.961 1 92.19 361 ALA B CA 1
ATOM 6473 C C . ALA B 1 361 ? 18.938 -19.047 -14.633 1 92.19 361 ALA B C 1
ATOM 6475 O O . ALA B 1 361 ? 18.234 -19.078 -15.641 1 92.19 361 ALA B O 1
ATOM 6476 N N . SER B 1 362 ? 19.516 -20.188 -14.07 1 88.44 362 SER B N 1
ATOM 6477 C CA . SER B 1 362 ? 19.359 -21.5 -14.703 1 88.44 362 SER B CA 1
ATOM 6478 C C . SER B 1 362 ? 19.125 -22.578 -13.664 1 88.44 362 SER B C 1
ATOM 6480 O O . SER B 1 362 ? 19.984 -23.438 -13.445 1 88.44 362 SER B O 1
ATOM 6482 N N . PRO B 1 363 ? 17.984 -22.516 -13.125 1 88.69 363 PRO B N 1
ATOM 6483 C CA . PRO B 1 363 ? 17.688 -23.641 -12.227 1 88.69 363 PRO B CA 1
ATOM 6484 C C . PRO B 1 363 ? 17.578 -24.969 -12.961 1 88.69 363 PRO B C 1
ATOM 6486 O O . PRO B 1 363 ? 17.531 -25 -14.188 1 88.69 363 PRO B O 1
ATOM 6489 N N . LEU B 1 364 ? 17.625 -26.094 -12.164 1 86.31 364 LEU B N 1
ATOM 6490 C CA . LEU B 1 364 ? 17.453 -27.422 -12.727 1 86.31 364 LEU B CA 1
ATOM 6491 C C . LEU B 1 364 ? 16 -27.688 -13.102 1 86.31 364 LEU B C 1
ATOM 6493 O O . LEU B 1 364 ? 15.258 -28.297 -12.336 1 86.31 364 LEU B O 1
ATOM 6497 N N . LEU B 1 365 ? 15.656 -27.312 -14.281 1 85.75 365 LEU B N 1
ATOM 6498 C CA . LEU B 1 365 ? 14.258 -27.312 -14.703 1 85.75 365 LEU B CA 1
ATOM 6499 C C . LEU B 1 365 ? 13.766 -28.734 -14.953 1 85.75 365 LEU B C 1
ATOM 6501 O O . LEU B 1 365 ? 12.562 -28.969 -15.016 1 85.75 365 LEU B O 1
ATOM 6505 N N . ASP B 1 366 ? 14.688 -29.625 -15.039 1 84.12 366 ASP B N 1
ATOM 6506 C CA . ASP B 1 366 ? 14.305 -31.031 -15.211 1 84.12 366 ASP B CA 1
ATOM 6507 C C . ASP B 1 366 ? 13.758 -31.609 -13.906 1 84.12 366 ASP B C 1
ATOM 6509 O O . ASP B 1 366 ? 13.086 -32.625 -13.914 1 84.12 366 ASP B O 1
ATOM 6513 N N . GLU B 1 367 ? 13.992 -30.891 -12.867 1 83.44 367 GLU B N 1
ATOM 6514 C CA . GLU B 1 367 ? 13.594 -31.375 -11.547 1 83.44 367 GLU B CA 1
ATOM 6515 C C . GLU B 1 367 ? 12.281 -30.75 -11.102 1 83.44 367 GLU B C 1
ATOM 6517 O O . GLU B 1 367 ? 11.852 -30.922 -9.953 1 83.44 367 GLU B O 1
ATOM 6522 N N . VAL B 1 368 ? 11.68 -30.016 -12.039 1 88.75 368 VAL B N 1
ATOM 6523 C CA . VAL B 1 368 ? 10.438 -29.359 -11.656 1 88.75 368 VAL B CA 1
ATOM 6524 C C . VAL B 1 368 ? 9.289 -29.859 -12.539 1 88.75 368 VAL B C 1
ATOM 6526 O O . VAL B 1 368 ? 9.531 -30.5 -13.562 1 88.75 368 VAL B O 1
ATOM 6529 N N . SER B 1 369 ? 8.086 -29.719 -12.062 1 87.44 369 SER B N 1
ATOM 6530 C CA . SER B 1 369 ? 6.918 -30.078 -12.867 1 87.44 369 SER B CA 1
ATOM 6531 C C . SER B 1 369 ? 6.871 -29.281 -14.164 1 87.44 369 SER B C 1
ATOM 6533 O O . SER B 1 369 ? 7.512 -28.234 -14.273 1 87.44 369 SER B O 1
ATOM 6535 N N . GLU B 1 370 ? 6.141 -29.781 -15.07 1 89.12 370 GLU B N 1
ATOM 6536 C CA . GLU B 1 370 ? 5.98 -29.094 -16.344 1 89.12 370 GLU B CA 1
ATOM 6537 C C . GLU B 1 370 ? 5.379 -27.703 -16.156 1 89.12 370 GLU B C 1
ATOM 6539 O O . GLU B 1 370 ? 5.82 -26.75 -16.797 1 89.12 370 GLU B O 1
ATOM 6544 N N . THR B 1 371 ? 4.387 -27.609 -15.336 1 87.69 371 THR B N 1
ATOM 6545 C CA . THR B 1 371 ? 3.732 -26.328 -15.07 1 87.69 371 THR B CA 1
ATOM 6546 C C . THR B 1 371 ? 4.719 -25.328 -14.484 1 87.69 371 THR B C 1
ATOM 6548 O O . THR B 1 371 ? 4.734 -24.156 -14.875 1 87.69 371 THR B O 1
ATOM 6551 N N . SER B 1 372 ? 5.539 -25.781 -13.594 1 88.81 372 SER B N 1
ATOM 6552 C CA . SER B 1 372 ? 6.535 -24.922 -12.969 1 88.81 372 SER B CA 1
ATOM 6553 C C . SER B 1 372 ? 7.594 -24.484 -13.977 1 88.81 372 SER B C 1
ATOM 6555 O O . SER B 1 372 ? 8.086 -23.359 -13.922 1 88.81 372 SER B O 1
ATOM 6557 N N . ARG B 1 373 ? 7.926 -25.406 -14.805 1 90.56 373 ARG B N 1
ATOM 6558 C CA . ARG B 1 373 ? 8.898 -25.094 -15.844 1 90.56 373 ARG B CA 1
ATOM 6559 C C . ARG B 1 373 ? 8.383 -24 -16.766 1 90.56 373 ARG B C 1
ATOM 6561 O O . ARG B 1 373 ? 9.102 -23.047 -17.094 1 90.56 373 ARG B O 1
ATOM 6568 N N . VAL B 1 374 ? 7.18 -24.172 -17.203 1 88.94 374 VAL B N 1
ATOM 6569 C CA . VAL B 1 374 ? 6.559 -23.172 -18.062 1 88.94 374 VAL B CA 1
ATOM 6570 C C . VAL B 1 374 ? 6.508 -21.828 -17.359 1 88.94 374 VAL B C 1
ATOM 6572 O O . VAL B 1 374 ? 6.844 -20.797 -17.938 1 88.94 374 VAL B O 1
ATOM 6575 N N . ASP B 1 375 ? 6.109 -21.844 -16.141 1 90.06 375 ASP B N 1
ATOM 6576 C CA . ASP B 1 375 ? 6.012 -20.625 -15.336 1 90.06 375 ASP B CA 1
ATOM 6577 C C . ASP B 1 375 ? 7.355 -19.906 -15.266 1 90.06 375 ASP B C 1
ATOM 6579 O O . ASP B 1 375 ? 7.422 -18.688 -15.453 1 90.06 375 ASP B O 1
ATOM 6583 N N . PHE B 1 376 ? 8.375 -20.672 -15.039 1 92.38 376 PHE B N 1
ATOM 6584 C CA . PHE B 1 376 ? 9.703 -20.078 -14.898 1 92.38 376 PHE B CA 1
ATOM 6585 C C . PHE B 1 376 ? 10.18 -19.484 -16.219 1 92.38 376 PHE B C 1
ATOM 6587 O O . PHE B 1 376 ? 10.641 -18.344 -16.266 1 92.38 376 PHE B O 1
ATOM 6594 N N . VAL B 1 377 ? 10.078 -20.266 -17.266 1 91.19 377 VAL B N 1
ATOM 6595 C CA . VAL B 1 377 ? 10.586 -19.844 -18.562 1 91.19 377 VAL B CA 1
ATOM 6596 C C . VAL B 1 377 ? 9.828 -18.625 -19.047 1 91.19 377 VAL B C 1
ATOM 6598 O O . VAL B 1 377 ? 10.43 -17.641 -19.484 1 91.19 377 VAL B O 1
ATOM 6601 N N . LEU B 1 378 ? 8.523 -18.656 -18.953 1 89.38 378 LEU B N 1
ATOM 6602 C CA . LEU B 1 378 ? 7.715 -17.531 -19.375 1 89.38 378 LEU B CA 1
ATOM 6603 C C . LEU B 1 378 ? 8.07 -16.281 -18.578 1 89.38 378 LEU B C 1
ATOM 6605 O O . LEU B 1 378 ? 8.211 -15.188 -19.156 1 89.38 378 LEU B O 1
ATOM 6609 N N . THR B 1 379 ? 8.195 -16.438 -17.312 1 92 379 THR B N 1
ATOM 6610 C CA . THR B 1 379 ? 8.492 -15.305 -16.438 1 92 379 THR B CA 1
ATOM 6611 C C . THR B 1 379 ? 9.875 -14.742 -16.734 1 92 379 THR B C 1
ATOM 6613 O O . THR B 1 379 ? 10.055 -13.523 -16.812 1 92 379 THR B O 1
ATOM 6616 N N . GLN B 1 380 ? 10.82 -15.648 -16.875 1 93.25 380 GLN B N 1
ATOM 6617 C CA . GLN B 1 380 ? 12.18 -15.203 -17.141 1 93.25 380 GLN B CA 1
ATOM 6618 C C . GLN B 1 380 ? 12.258 -14.414 -18.453 1 93.25 380 GLN B C 1
ATOM 6620 O O . GLN B 1 380 ? 12.875 -13.352 -18.516 1 93.25 380 GLN B O 1
ATOM 6625 N N . GLN B 1 381 ? 11.641 -14.914 -19.484 1 90.12 381 GLN B N 1
ATOM 6626 C CA . GLN B 1 381 ? 11.641 -14.227 -20.781 1 90.12 381 GLN B CA 1
ATOM 6627 C C . GLN B 1 381 ? 10.914 -12.891 -20.688 1 90.12 381 GLN B C 1
ATOM 6629 O O . GLN B 1 381 ? 11.336 -11.906 -21.297 1 90.12 381 GLN B O 1
ATOM 6634 N N . TRP B 1 382 ? 9.867 -12.93 -20 1 90.62 382 TRP B N 1
ATOM 6635 C CA . TRP B 1 382 ? 9.094 -11.703 -19.812 1 90.62 382 TRP B CA 1
ATOM 6636 C C . TRP B 1 382 ? 9.922 -10.648 -19.078 1 90.62 382 TRP B C 1
ATOM 6638 O O . TRP B 1 382 ? 9.953 -9.484 -19.5 1 90.62 382 TRP B O 1
ATOM 6648 N N . LEU B 1 383 ? 10.57 -11.039 -18.016 1 93 383 LEU B N 1
ATOM 6649 C CA . LEU B 1 383 ? 11.391 -10.117 -17.25 1 93 383 LEU B CA 1
ATOM 6650 C C . LEU B 1 383 ? 12.531 -9.562 -18.094 1 93 383 LEU B C 1
ATOM 6652 O O . LEU B 1 383 ? 12.82 -8.367 -18.047 1 93 383 LEU B O 1
ATOM 6656 N N . GLN B 1 384 ? 13.133 -10.406 -18.891 1 90.5 384 GLN B N 1
ATOM 6657 C CA . GLN B 1 384 ? 14.195 -9.961 -19.781 1 90.5 384 GLN B CA 1
ATOM 6658 C C . GLN B 1 384 ? 13.688 -8.906 -20.766 1 90.5 384 GLN B C 1
ATOM 6660 O O . GLN B 1 384 ? 14.352 -7.895 -21 1 90.5 384 GLN B O 1
ATOM 6665 N N . THR B 1 385 ? 12.586 -9.141 -21.234 1 88.56 385 THR B N 1
ATOM 6666 C CA . THR B 1 385 ? 12 -8.219 -22.203 1 88.56 385 THR B CA 1
ATOM 6667 C C . THR B 1 385 ? 11.664 -6.883 -21.547 1 88.56 385 THR B C 1
ATOM 6669 O O . THR B 1 385 ? 11.883 -5.824 -22.141 1 88.56 385 THR B O 1
ATOM 6672 N N . ARG B 1 386 ? 11.117 -6.973 -20.391 1 88.44 386 ARG B N 1
ATOM 6673 C CA . ARG B 1 386 ? 10.773 -5.754 -19.656 1 88.44 386 ARG B CA 1
ATOM 6674 C C . ARG B 1 386 ? 12.016 -4.926 -19.359 1 88.44 386 ARG B C 1
ATOM 6676 O O . ARG B 1 386 ? 12.008 -3.699 -19.5 1 88.44 386 ARG B O 1
ATOM 6683 N N . LEU B 1 387 ? 13.047 -5.586 -18.922 1 87.75 387 LEU B N 1
ATOM 6684 C CA . LEU B 1 387 ? 14.305 -4.906 -18.625 1 87.75 387 LEU B CA 1
ATOM 6685 C C . LEU B 1 387 ? 14.898 -4.301 -19.891 1 87.75 387 LEU B C 1
ATOM 6687 O O . LEU B 1 387 ? 15.398 -3.172 -19.875 1 87.75 387 LEU B O 1
ATOM 6691 N N . TRP B 1 388 ? 14.781 -5.031 -20.938 1 84.69 388 TRP B N 1
ATOM 6692 C CA . TRP B 1 388 ? 15.266 -4.566 -22.234 1 84.69 388 TRP B CA 1
ATOM 6693 C C . TRP B 1 388 ? 14.508 -3.322 -22.688 1 84.69 388 TRP B C 1
ATOM 6695 O O . TRP B 1 388 ? 15.109 -2.34 -23.125 1 84.69 388 TRP B O 1
ATOM 6705 N N . GLN B 1 389 ? 13.234 -3.383 -22.609 1 82.88 389 GLN B N 1
ATOM 6706 C CA . GLN B 1 389 ? 12.398 -2.252 -22.984 1 82.88 389 GLN B CA 1
ATOM 6707 C C . GLN B 1 389 ? 12.734 -1.014 -22.172 1 82.88 389 GLN B C 1
ATOM 6709 O O . GLN B 1 389 ? 12.742 0.103 -22.688 1 82.88 389 GLN B O 1
ATOM 6714 N N . PHE B 1 390 ? 12.922 -1.233 -20.969 1 84 390 PHE B N 1
ATOM 6715 C CA . PHE B 1 390 ? 13.281 -0.137 -20.078 1 84 390 PHE B CA 1
ATOM 6716 C C . PHE B 1 390 ? 14.578 0.523 -20.531 1 84 390 PHE B C 1
ATOM 6718 O O . PHE B 1 390 ? 14.703 1.75 -20.5 1 84 390 PHE B O 1
ATOM 6725 N N . CYS B 1 391 ? 15.477 -0.247 -20.859 1 77.81 391 CYS B N 1
ATOM 6726 C CA . CYS B 1 391 ? 16.766 0.253 -21.297 1 77.81 391 CYS B CA 1
ATOM 6727 C C . CYS B 1 391 ? 16.641 0.991 -22.625 1 77.81 391 CYS B C 1
ATOM 6729 O O . CYS B 1 391 ? 17.266 2.035 -22.828 1 77.81 391 CYS B O 1
ATOM 6731 N N . MET B 1 392 ? 15.844 0.467 -23.484 1 75.69 392 MET B N 1
ATOM 6732 C CA . MET B 1 392 ? 15.719 1.014 -24.828 1 75.69 392 MET B CA 1
ATOM 6733 C C . MET B 1 392 ? 14.992 2.355 -24.812 1 75.69 392 MET B C 1
ATOM 6735 O O . MET B 1 392 ? 15.234 3.213 -25.656 1 75.69 392 MET B O 1
ATOM 6739 N N . ASN B 1 393 ? 14.125 2.494 -23.922 1 72.19 393 ASN B N 1
ATOM 6740 C CA . ASN B 1 393 ? 13.328 3.711 -23.844 1 72.19 393 ASN B CA 1
ATOM 6741 C C . ASN B 1 393 ? 14.117 4.863 -23.234 1 72.19 393 ASN B C 1
ATOM 6743 O O . ASN B 1 393 ? 13.672 6.012 -23.266 1 72.19 393 ASN B O 1
ATOM 6747 N N . ARG B 1 394 ? 15.188 4.562 -22.703 1 69.31 394 ARG B N 1
ATOM 6748 C CA . ARG B 1 394 ? 15.977 5.629 -22.078 1 69.31 394 ARG B CA 1
ATOM 6749 C C . ARG B 1 394 ? 17 6.191 -23.062 1 69.31 394 ARG B C 1
ATOM 6751 O O . ARG B 1 394 ? 17.609 5.441 -23.828 1 69.31 394 ARG B O 1
ATOM 6758 N N . LYS B 1 395 ? 16.781 7.461 -23.438 1 57.66 395 LYS B N 1
ATOM 6759 C CA . LYS B 1 395 ? 17.547 8.219 -24.422 1 57.66 395 LYS B CA 1
ATOM 6760 C C . LYS B 1 395 ? 19.031 7.898 -24.312 1 57.66 395 LYS B C 1
ATOM 6762 O O . LYS B 1 395 ? 19.75 7.859 -25.312 1 57.66 395 LYS B O 1
ATOM 6767 N N . ASP B 1 396 ? 19.406 7.816 -23.078 1 52.75 396 ASP B N 1
ATOM 6768 C CA . ASP B 1 396 ? 20.844 7.66 -22.859 1 52.75 396 ASP B CA 1
ATOM 6769 C C . ASP B 1 396 ? 21.312 6.277 -23.297 1 52.75 396 ASP B C 1
ATOM 6771 O O . ASP B 1 396 ? 22.5 5.969 -23.219 1 52.75 396 ASP B O 1
ATOM 6775 N N . PHE B 1 397 ? 20.359 5.449 -23.484 1 52.69 397 PHE B N 1
ATOM 6776 C CA . PHE B 1 397 ? 20.75 4.086 -23.812 1 52.69 397 PHE B CA 1
ATOM 6777 C C . PHE B 1 397 ? 21.5 4.047 -25.141 1 52.69 397 PHE B C 1
ATOM 6779 O O . PHE B 1 397 ? 22.344 3.186 -25.359 1 52.69 397 PHE B O 1
ATOM 6786 N N . CYS B 1 398 ? 21.109 4.836 -26.047 1 48.91 398 CYS B N 1
ATOM 6787 C CA . CYS B 1 398 ? 21.922 4.789 -27.266 1 48.91 398 CYS B CA 1
ATOM 6788 C C . CYS B 1 398 ? 23.406 4.801 -26.938 1 48.91 398 CYS B C 1
ATOM 6790 O O . CYS B 1 398 ? 24.203 4.168 -27.625 1 48.91 398 CYS B O 1
ATOM 6792 N N . GLN B 1 399 ? 23.672 5.582 -26 1 48.19 399 GLN B N 1
ATOM 6793 C CA . GLN B 1 399 ? 25.125 5.617 -25.75 1 48.19 399 GLN B CA 1
ATOM 6794 C C . GLN B 1 399 ? 25.594 4.34 -25.062 1 48.19 399 GLN B C 1
ATOM 6796 O O . GLN B 1 399 ? 26.781 3.994 -25.141 1 48.19 399 GLN B O 1
ATOM 6801 N N . VAL B 1 400 ? 24.672 3.652 -24.328 1 49.38 400 VAL B N 1
ATOM 6802 C CA . VAL B 1 400 ? 25.016 2.463 -23.562 1 49.38 400 VAL B CA 1
ATOM 6803 C C . VAL B 1 400 ? 25.047 1.244 -24.484 1 49.38 400 VAL B C 1
ATOM 6805 O O . VAL B 1 400 ? 25.547 0.181 -24.094 1 49.38 400 VAL B O 1
ATOM 6808 N N . GLN B 1 401 ? 24.391 1.158 -25.562 1 50.75 401 GLN B N 1
ATOM 6809 C CA . GLN B 1 401 ? 24.453 0.007 -26.453 1 50.75 401 GLN B CA 1
ATOM 6810 C C . GLN B 1 401 ? 25.906 -0.452 -26.641 1 50.75 401 GLN B C 1
ATOM 6812 O O . GLN B 1 401 ? 26.172 -1.649 -26.766 1 50.75 401 GLN B O 1
ATOM 6817 N N . ASN B 1 402 ? 26.719 0.509 -26.766 1 49.62 402 ASN B N 1
ATOM 6818 C CA . ASN B 1 402 ? 28.078 0.025 -26.984 1 49.62 402 ASN B CA 1
ATOM 6819 C C . ASN B 1 402 ? 28.594 -0.765 -25.781 1 49.62 402 ASN B C 1
ATOM 6821 O O . ASN B 1 402 ? 29.438 -1.64 -25.922 1 49.62 402 ASN B O 1
ATOM 6825 N N . SER B 1 403 ? 27.953 -0.426 -24.641 1 48.78 403 SER B N 1
ATOM 6826 C CA . SER B 1 403 ? 28.484 -1.082 -23.453 1 48.78 403 SER B CA 1
ATOM 6827 C C . SER B 1 403 ? 27.484 -2.084 -22.891 1 48.78 403 SER B C 1
ATOM 6829 O O . SER B 1 403 ? 27.828 -2.869 -22 1 48.78 403 SER B O 1
ATOM 6831 N N . SER B 1 404 ? 26.25 -2.012 -23.266 1 54.53 404 SER B N 1
ATOM 6832 C CA . SER B 1 404 ? 25.266 -2.869 -22.609 1 54.53 404 SER B CA 1
ATOM 6833 C C . SER B 1 404 ? 25.109 -4.199 -23.344 1 54.53 404 SER B C 1
ATOM 6835 O O . SER B 1 404 ? 25.141 -4.242 -24.578 1 54.53 404 SER B O 1
ATOM 6837 N N . ASP B 1 405 ? 25.766 -5.301 -22.891 1 61.91 405 ASP B N 1
ATOM 6838 C CA . ASP B 1 405 ? 25.641 -6.68 -23.359 1 61.91 405 ASP B CA 1
ATOM 6839 C C . ASP B 1 405 ? 24.172 -7.059 -23.578 1 61.91 405 ASP B C 1
ATOM 6841 O O . ASP B 1 405 ? 23.812 -8.234 -23.469 1 61.91 405 ASP B O 1
ATOM 6845 N N . LEU B 1 406 ? 23.328 -5.965 -23.844 1 68.94 406 LEU B N 1
ATOM 6846 C CA . LEU B 1 406 ? 21.938 -6.355 -24.078 1 68.94 406 LEU B CA 1
ATOM 6847 C C . LEU B 1 406 ? 21.703 -6.648 -25.562 1 68.94 406 LEU B C 1
ATOM 6849 O O . LEU B 1 406 ? 22.062 -5.848 -26.422 1 68.94 406 LEU B O 1
ATOM 6853 N N . PRO B 1 407 ? 21.188 -7.77 -25.844 1 69.12 407 PRO B N 1
ATOM 6854 C CA . PRO B 1 407 ? 20.969 -8.133 -27.25 1 69.12 407 PRO B CA 1
ATOM 6855 C C . PRO B 1 407 ? 19.953 -7.219 -27.953 1 69.12 407 PRO B C 1
ATOM 6857 O O . PRO B 1 407 ? 18.922 -6.863 -27.359 1 69.12 407 PRO B O 1
ATOM 6860 N N . ILE B 1 408 ? 20.25 -6.754 -29.141 1 68.19 408 ILE B N 1
ATOM 6861 C CA . ILE B 1 408 ? 19.406 -5.848 -29.906 1 68.19 408 ILE B CA 1
ATOM 6862 C C . ILE B 1 408 ? 18.094 -6.531 -30.25 1 68.19 408 ILE B C 1
ATOM 6864 O O . ILE B 1 408 ? 17.031 -5.891 -30.25 1 68.19 408 ILE B O 1
ATOM 6868 N N . MET B 1 409 ? 18.109 -7.855 -30.438 1 78.06 409 MET B N 1
ATOM 6869 C CA . MET B 1 409 ? 16.891 -8.562 -30.844 1 78.06 409 MET B CA 1
ATOM 6870 C C . MET B 1 409 ? 16.344 -9.398 -29.703 1 78.06 409 MET B C 1
ATOM 6872 O O . MET B 1 409 ? 15.844 -10.5 -29.922 1 78.06 409 MET B O 1
ATOM 6876 N N . LEU B 1 410 ? 16.344 -8.883 -28.562 1 82.38 410 LEU B N 1
ATOM 6877 C CA . LEU B 1 410 ? 15.977 -9.664 -27.375 1 82.38 410 LEU B CA 1
ATOM 6878 C C . LEU B 1 410 ? 14.492 -10.023 -27.406 1 82.38 410 LEU B C 1
ATOM 6880 O O . LEU B 1 410 ? 14.125 -11.164 -27.125 1 82.38 410 LEU B O 1
ATOM 6884 N N . PRO B 1 411 ? 13.594 -9.102 -27.828 1 81.38 411 PRO B N 1
ATOM 6885 C CA . PRO B 1 411 ? 12.18 -9.484 -27.844 1 81.38 411 PRO B CA 1
ATOM 6886 C C . PRO B 1 411 ? 11.883 -10.633 -28.797 1 81.38 411 PRO B C 1
ATOM 6888 O O . PRO B 1 411 ? 11.07 -11.508 -28.5 1 81.38 411 PRO B O 1
ATOM 6891 N N . ALA B 1 412 ? 12.555 -10.617 -29.875 1 82.44 412 ALA B N 1
ATOM 6892 C CA . ALA B 1 412 ? 12.367 -11.703 -30.844 1 82.44 412 ALA B CA 1
ATOM 6893 C C . ALA B 1 412 ? 12.891 -13.023 -30.281 1 82.44 412 ALA B C 1
ATOM 6895 O O . ALA B 1 412 ? 12.25 -14.07 -30.438 1 82.44 412 ALA B O 1
ATOM 6896 N N . ILE B 1 413 ? 14.008 -12.953 -29.734 1 84.62 413 ILE B N 1
ATOM 6897 C CA . ILE B 1 413 ? 14.617 -14.141 -29.141 1 84.62 413 ILE B CA 1
ATOM 6898 C C . ILE B 1 413 ? 13.734 -14.664 -28.016 1 84.62 413 ILE B C 1
ATOM 6900 O O . ILE B 1 413 ? 13.484 -15.875 -27.922 1 84.62 413 ILE B O 1
ATOM 6904 N N . ALA B 1 414 ? 13.273 -13.781 -27.203 1 86.56 414 ALA B N 1
ATOM 6905 C CA . ALA B 1 414 ? 12.383 -14.148 -26.109 1 86.56 414 ALA B CA 1
ATOM 6906 C C . ALA B 1 414 ? 11.102 -14.789 -26.625 1 86.56 414 ALA B C 1
ATOM 6908 O O . ALA B 1 414 ? 10.625 -15.781 -26.078 1 86.56 414 ALA B O 1
ATOM 6909 N N . GLY B 1 415 ? 10.562 -14.227 -27.656 1 83.75 415 GLY B N 1
ATOM 6910 C CA . GLY B 1 415 ? 9.375 -14.797 -28.281 1 83.75 415 GLY B CA 1
ATOM 6911 C C . GLY B 1 415 ? 9.586 -16.203 -28.781 1 83.75 415 GLY B C 1
ATOM 6912 O O . GLY B 1 415 ? 8.734 -17.078 -28.578 1 83.75 415 GLY B O 1
ATOM 6913 N N . LYS B 1 416 ? 10.688 -16.391 -29.422 1 84.75 416 LYS B N 1
ATOM 6914 C CA . LYS B 1 416 ? 11.031 -17.719 -29.906 1 84.75 416 LYS B CA 1
ATOM 6915 C C . LYS B 1 416 ? 11.141 -18.719 -28.766 1 84.75 416 LYS B C 1
ATOM 6917 O O . LYS B 1 416 ? 10.648 -19.844 -28.859 1 84.75 416 LYS B O 1
ATOM 6922 N N . ASN B 1 417 ? 11.766 -18.312 -27.766 1 85.94 417 ASN B N 1
ATOM 6923 C CA . ASN B 1 417 ? 11.922 -19.188 -26.609 1 85.94 417 ASN B CA 1
ATOM 6924 C C . ASN B 1 417 ? 10.57 -19.531 -25.984 1 85.94 417 ASN B C 1
ATOM 6926 O O . ASN B 1 417 ? 10.352 -20.672 -25.562 1 85.94 417 ASN B O 1
ATOM 6930 N N . VAL B 1 418 ? 9.695 -18.609 -25.891 1 86.38 418 VAL B N 1
ATOM 6931 C CA . VAL B 1 418 ? 8.375 -18.797 -25.312 1 86.38 418 VAL B CA 1
ATOM 6932 C C . VAL B 1 418 ? 7.574 -19.781 -26.172 1 86.38 418 VAL B C 1
ATOM 6934 O O . VAL B 1 418 ? 6.949 -20.703 -25.656 1 86.38 418 VAL B O 1
ATOM 6937 N N . MET B 1 419 ? 7.668 -19.578 -27.453 1 85 419 MET B N 1
ATOM 6938 C CA . MET B 1 419 ? 6.941 -20.453 -28.375 1 85 419 MET B CA 1
ATOM 6939 C C . MET B 1 419 ? 7.469 -21.875 -28.281 1 85 419 MET B C 1
ATOM 6941 O O . MET B 1 419 ? 6.691 -22.844 -28.312 1 85 419 MET B O 1
ATOM 6945 N N . ALA B 1 420 ? 8.734 -21.938 -28.234 1 86.81 420 ALA B N 1
ATOM 6946 C CA . ALA B 1 420 ? 9.344 -23.266 -28.109 1 86.81 420 ALA B CA 1
ATOM 6947 C C . ALA B 1 420 ? 8.891 -23.953 -26.828 1 86.81 420 ALA B C 1
ATOM 6949 O O . ALA B 1 420 ? 8.609 -25.156 -26.812 1 86.81 420 ALA B O 1
ATOM 6950 N N . CYS B 1 421 ? 8.781 -23.234 -25.781 1 85.62 421 CYS B N 1
ATOM 6951 C CA . CYS B 1 421 ? 8.359 -23.766 -24.484 1 85.62 421 CYS B CA 1
ATOM 6952 C C . CYS B 1 421 ? 6.898 -24.203 -24.531 1 85.62 421 CYS B C 1
ATOM 6954 O O . CYS B 1 421 ? 6.559 -25.297 -24.094 1 85.62 421 CYS B O 1
ATOM 6956 N N . LEU B 1 422 ? 6.062 -23.406 -25.047 1 83.44 422 LEU B N 1
ATOM 6957 C CA . LEU B 1 422 ? 4.625 -23.656 -25.062 1 83.44 422 LEU B CA 1
ATOM 6958 C C . LEU B 1 422 ? 4.281 -24.828 -25.969 1 83.44 422 LEU B C 1
ATOM 6960 O O . LEU B 1 422 ? 3.322 -25.562 -25.719 1 83.44 422 LEU B O 1
ATOM 6964 N N . SER B 1 423 ? 5.105 -24.969 -27.016 1 85.12 423 SER B N 1
ATOM 6965 C CA . SER B 1 423 ? 4.844 -26.031 -27.984 1 85.12 423 SER B CA 1
ATOM 6966 C C . SER B 1 423 ? 5.27 -27.391 -27.422 1 85.12 423 SER B C 1
ATOM 6968 O O . SER B 1 423 ? 4.84 -28.422 -27.922 1 85.12 423 SER B O 1
ATOM 6970 N N . SER B 1 424 ? 6.004 -27.391 -26.391 1 86 424 SER B N 1
ATOM 6971 C CA . SER B 1 424 ? 6.582 -28.625 -25.891 1 86 424 SER B CA 1
ATOM 6972 C C . SER B 1 424 ? 5.836 -29.125 -24.656 1 86 424 SER B C 1
ATOM 6974 O O . SER B 1 424 ? 6.203 -30.156 -24.078 1 86 424 SER B O 1
ATOM 6976 N N . VAL B 1 425 ? 4.773 -28.438 -24.281 1 86 425 VAL B N 1
ATOM 6977 C CA . VAL B 1 425 ? 4.148 -28.797 -23.016 1 86 425 VAL B CA 1
ATOM 6978 C C . VAL B 1 425 ? 2.656 -29.031 -23.219 1 86 425 VAL B C 1
ATOM 6980 O O . VAL B 1 425 ? 2.098 -28.656 -24.25 1 86 425 VAL B O 1
ATOM 6983 N N . ALA B 1 426 ? 2.076 -29.703 -22.188 1 84.19 426 ALA B N 1
ATOM 6984 C CA . ALA B 1 426 ? 0.644 -29.984 -22.219 1 84.19 426 ALA B CA 1
ATOM 6985 C C . ALA B 1 426 ? -0.174 -28.719 -22.047 1 84.19 426 ALA B C 1
ATOM 6987 O O . ALA B 1 426 ? 0.295 -27.75 -21.453 1 84.19 426 ALA B O 1
ATOM 6988 N N . GLN B 1 427 ? -1.302 -28.734 -22.578 1 78.56 427 GLN B N 1
ATOM 6989 C CA . GLN B 1 427 ? -2.193 -27.578 -22.516 1 78.56 427 GLN B CA 1
ATOM 6990 C C . GLN B 1 427 ? -2.51 -27.219 -21.062 1 78.56 427 GLN B C 1
ATOM 6992 O O . GLN B 1 427 ? -2.611 -26.031 -20.719 1 78.56 427 GLN B O 1
ATOM 6997 N N . LYS B 1 428 ? -2.648 -28.172 -20.297 1 78.38 428 LYS B N 1
ATOM 6998 C CA . LYS B 1 428 ? -2.951 -27.953 -18.891 1 78.38 428 LYS B CA 1
ATOM 6999 C C . LYS B 1 428 ? -1.876 -27.094 -18.219 1 78.38 428 LYS B C 1
ATOM 7001 O O . LYS B 1 428 ? -2.182 -26.25 -17.375 1 78.38 428 LYS B O 1
ATOM 7006 N N . SER B 1 429 ? -0.677 -27.297 -18.625 1 82.19 429 SER B N 1
ATOM 7007 C CA . SER B 1 429 ? 0.459 -26.578 -18.047 1 82.19 429 SER B CA 1
ATOM 7008 C C . SER B 1 429 ? 0.486 -25.125 -18.5 1 82.19 429 SER B C 1
ATOM 7010 O O . SER B 1 429 ? 1.035 -24.266 -17.812 1 82.19 429 SER B O 1
ATOM 7012 N N . THR B 1 430 ? -0.208 -24.891 -19.594 1 80 430 THR B N 1
ATOM 7013 C CA . THR B 1 430 ? -0.255 -23.531 -20.109 1 80 430 THR B CA 1
ATOM 7014 C C . THR B 1 430 ? -1.467 -22.781 -19.562 1 80 430 THR B C 1
ATOM 7016 O O . THR B 1 430 ? -1.401 -21.578 -19.344 1 80 430 THR B O 1
ATOM 7019 N N . ASP B 1 431 ? -2.473 -23.453 -19.281 1 75.44 431 ASP B N 1
ATOM 7020 C CA . ASP B 1 431 ? -3.729 -22.859 -18.844 1 75.44 431 ASP B CA 1
ATOM 7021 C C . ASP B 1 431 ? -3.568 -22.203 -17.469 1 75.44 431 ASP B C 1
ATOM 7023 O O . ASP B 1 431 ? -4.242 -21.219 -17.172 1 75.44 431 ASP B O 1
ATOM 7027 N N . ALA B 1 432 ? -2.725 -22.703 -16.719 1 79.69 432 ALA B N 1
ATOM 7028 C CA . ALA B 1 432 ? -2.529 -22.219 -15.359 1 79.69 432 ALA B CA 1
ATOM 7029 C C . ALA B 1 432 ? -2.115 -20.75 -15.352 1 79.69 432 ALA B C 1
ATOM 7031 O O . ALA B 1 432 ? -2.326 -20.047 -14.359 1 79.69 432 ALA B O 1
ATOM 7032 N N . HIS B 1 433 ? -1.573 -20.297 -16.375 1 77.12 433 HIS B N 1
ATOM 7033 C CA . HIS B 1 433 ? -0.981 -18.969 -16.406 1 77.12 433 HIS B CA 1
ATOM 7034 C C . HIS B 1 433 ? -1.919 -17.953 -17.062 1 77.12 433 HIS B C 1
ATOM 7036 O O . HIS B 1 433 ? -1.629 -16.766 -17.094 1 77.12 433 HIS B O 1
ATOM 7042 N N . GLY B 1 434 ? -3.127 -18.312 -17.25 1 64.94 434 GLY B N 1
ATOM 7043 C CA . GLY B 1 434 ? -4.148 -17.422 -17.781 1 64.94 434 GLY B CA 1
ATOM 7044 C C . GLY B 1 434 ? -3.869 -16.984 -19.203 1 64.94 434 GLY B C 1
ATOM 7045 O O . GLY B 1 434 ? -2.711 -16.906 -19.625 1 64.94 434 GLY B O 1
ATOM 7046 N N . ILE B 1 435 ? -4.836 -16.734 -19.859 1 49.19 435 ILE B N 1
ATOM 7047 C CA . ILE B 1 435 ? -4.746 -16.297 -21.234 1 49.19 435 ILE B CA 1
ATOM 7048 C C . ILE B 1 435 ? -4.074 -14.93 -21.312 1 49.19 435 ILE B C 1
ATOM 7050 O O . ILE B 1 435 ? -3.275 -14.664 -22.203 1 49.19 435 ILE B O 1
ATOM 7054 N N . GLY B 1 436 ? -4.305 -14.164 -20.328 1 47.28 436 GLY B N 1
ATOM 7055 C CA . GLY B 1 436 ? -3.762 -12.812 -20.328 1 47.28 436 GLY B CA 1
ATOM 7056 C C . GLY B 1 436 ? -2.258 -12.781 -20.125 1 47.28 436 GLY B C 1
ATOM 7057 O O . GLY B 1 436 ? -1.562 -12 -20.781 1 47.28 436 GLY B O 1
ATOM 7058 N N . ALA B 1 437 ? -1.814 -13.547 -19.172 1 53.41 437 ALA B N 1
ATOM 7059 C CA . ALA B 1 437 ? -0.376 -13.57 -18.922 1 53.41 437 ALA B CA 1
ATOM 7060 C C . ALA B 1 437 ? 0.39 -14.055 -20.141 1 53.41 437 ALA B C 1
ATOM 7062 O O . ALA B 1 437 ? 1.388 -13.445 -20.547 1 53.41 437 ALA B O 1
ATOM 7063 N N . VAL B 1 438 ? -0.209 -15.109 -20.781 1 47.75 438 VAL B N 1
ATOM 7064 C CA . VAL B 1 438 ? 0.423 -15.625 -22 1 47.75 438 VAL B CA 1
ATOM 7065 C C . VAL B 1 438 ? 0.315 -14.586 -23.109 1 47.75 438 VAL B C 1
ATOM 7067 O O . VAL B 1 438 ? 1.28 -14.344 -23.844 1 47.75 438 VAL B O 1
ATOM 7070 N N . GLY B 1 439 ? -0.785 -13.922 -23.062 1 47.22 439 GLY B N 1
ATOM 7071 C CA . GLY B 1 439 ? -0.965 -12.867 -24.047 1 47.22 439 GLY B CA 1
ATOM 7072 C C . GLY B 1 439 ? -0.112 -11.641 -23.766 1 47.22 439 GLY B C 1
ATOM 7073 O O . GLY B 1 439 ? 0.489 -11.078 -24.672 1 47.22 439 GLY B O 1
ATOM 7074 N N . TYR B 1 440 ? -0.131 -11.234 -22.625 1 50.25 440 TYR B N 1
ATOM 7075 C CA . TYR B 1 440 ? 0.633 -10.055 -22.25 1 50.25 440 TYR B CA 1
ATOM 7076 C C . TYR B 1 440 ? 2.129 -10.289 -22.422 1 50.25 440 TYR B C 1
ATOM 7078 O O . TYR B 1 440 ? 2.877 -9.359 -22.734 1 50.25 440 TYR B O 1
ATOM 7086 N N . ILE B 1 441 ? 2.494 -11.461 -22.031 1 48.03 441 ILE B N 1
ATOM 7087 C CA . ILE B 1 441 ? 3.902 -11.797 -22.203 1 48.03 441 ILE B CA 1
ATOM 7088 C C . ILE B 1 441 ? 4.203 -12.008 -23.688 1 48.03 441 ILE B C 1
ATOM 7090 O O . ILE B 1 441 ? 5.227 -11.531 -24.188 1 48.03 441 ILE B O 1
ATOM 7094 N N . ALA B 1 442 ? 3.271 -12.68 -24.328 1 46.06 442 ALA B N 1
ATOM 7095 C CA . ALA B 1 442 ? 3.547 -13.094 -25.703 1 46.06 442 ALA B CA 1
ATOM 7096 C C . ALA B 1 442 ? 3.221 -11.977 -26.688 1 46.06 442 ALA B C 1
ATOM 7098 O O . ALA B 1 442 ? 3.887 -11.828 -27.719 1 46.06 442 ALA B O 1
ATOM 7099 N N . PHE B 1 443 ? 2.248 -11.102 -26.359 1 45.72 443 PHE B N 1
ATOM 7100 C CA . PHE B 1 443 ? 1.771 -10.195 -27.406 1 45.72 443 PHE B CA 1
ATOM 7101 C C . PHE B 1 443 ? 2.715 -9.016 -27.562 1 45.72 443 PHE B C 1
ATOM 7103 O O . PHE B 1 443 ? 3.012 -8.602 -28.688 1 45.72 443 PHE B O 1
ATOM 7110 N N . PRO B 1 444 ? 2.926 -8.25 -26.469 1 45.81 444 PRO B N 1
ATOM 7111 C CA . PRO B 1 444 ? 3.83 -7.156 -26.828 1 45.81 444 PRO B CA 1
ATOM 7112 C C . PRO B 1 444 ? 5.121 -7.648 -27.469 1 45.81 444 PRO B C 1
ATOM 7114 O O . PRO B 1 444 ? 5.84 -6.863 -28.094 1 45.81 444 PRO B O 1
ATOM 7117 N N . LEU B 1 445 ? 5.43 -8.773 -27.188 1 44.81 445 LEU B N 1
ATOM 7118 C CA . LEU B 1 445 ? 6.613 -9.336 -27.828 1 44.81 445 LEU B CA 1
ATOM 7119 C C . LEU B 1 445 ? 6.391 -9.477 -29.328 1 44.81 445 LEU B C 1
ATOM 7121 O O . LEU B 1 445 ? 7.352 -9.516 -30.109 1 44.81 445 LEU B O 1
ATOM 7125 N N . PHE B 1 446 ? 5.141 -9.477 -29.734 1 42.12 446 PHE B N 1
ATOM 7126 C CA . PHE B 1 446 ? 4.871 -9.68 -31.141 1 42.12 446 PHE B CA 1
ATOM 7127 C C . PHE B 1 446 ? 5.047 -8.383 -31.922 1 42.12 446 PHE B C 1
ATOM 7129 O O . PHE B 1 446 ? 5.605 -8.375 -33.031 1 42.12 446 PHE B O 1
ATOM 7136 N N . PRO B 1 447 ? 4.465 -7.375 -31.422 1 40.88 447 PRO B N 1
ATOM 7137 C CA . PRO B 1 447 ? 4.68 -6.219 -32.312 1 40.88 447 PRO B CA 1
ATOM 7138 C C . PRO B 1 447 ? 6.148 -5.809 -32.375 1 40.88 447 PRO B C 1
ATOM 7140 O O . PRO B 1 447 ? 6.598 -5.32 -33.438 1 40.88 447 PRO B O 1
ATOM 7143 N N . ALA B 1 448 ? 6.844 -5.871 -31.375 1 38.66 448 ALA B N 1
ATOM 7144 C CA . ALA B 1 448 ? 8.273 -5.609 -31.516 1 38.66 448 ALA B CA 1
ATOM 7145 C C . ALA B 1 448 ? 8.906 -6.535 -32.562 1 38.66 448 ALA B C 1
ATOM 7147 O O . ALA B 1 448 ? 9.82 -6.137 -33.281 1 38.66 448 ALA B O 1
ATOM 7148 N N . LEU B 1 449 ? 8.367 -7.664 -32.625 1 37.62 449 LEU B N 1
ATOM 7149 C CA . LEU B 1 449 ? 8.805 -8.508 -33.75 1 37.62 449 LEU B CA 1
ATOM 7150 C C . LEU B 1 449 ? 8.414 -7.883 -35.062 1 37.62 449 LEU B C 1
ATOM 7152 O O . LEU B 1 449 ? 9.195 -7.93 -36.031 1 37.62 449 LEU B O 1
ATOM 7156 N N . LEU B 1 450 ? 7.266 -7.34 -35.031 1 38.03 450 LEU B N 1
ATOM 7157 C CA . LEU B 1 450 ? 6.848 -6.781 -36.312 1 38.03 450 LEU B CA 1
ATOM 7158 C C . LEU B 1 450 ? 7.586 -5.48 -36.625 1 38.03 450 LEU B C 1
ATOM 7160 O O . LEU B 1 450 ? 7.934 -5.203 -37.781 1 38.03 450 LEU B O 1
ATOM 7164 N N . SER B 1 451 ? 7.762 -4.684 -35.656 1 38.59 451 SER B N 1
ATOM 7165 C CA . SER B 1 451 ? 8.445 -3.428 -35.969 1 38.59 451 SER B CA 1
ATOM 7166 C C . SER B 1 451 ? 9.922 -3.662 -36.25 1 38.59 451 SER B C 1
ATOM 7168 O O . SER B 1 451 ? 10.516 -2.939 -37.062 1 38.59 451 SER B O 1
ATOM 7170 N N . PHE B 1 452 ? 10.57 -4.488 -35.594 1 35.75 452 PHE B N 1
ATOM 7171 C CA . PHE B 1 452 ? 11.953 -4.812 -35.906 1 35.75 452 PHE B CA 1
ATOM 7172 C C . PHE B 1 452 ? 12.047 -5.555 -37.25 1 35.75 452 PHE B C 1
ATOM 7174 O O . PHE B 1 452 ? 13.016 -5.383 -38 1 35.75 452 PHE B O 1
ATOM 7181 N N . ALA B 1 453 ? 11.125 -6.387 -37.562 1 35.69 453 ALA B N 1
ATOM 7182 C CA . ALA B 1 453 ? 11.109 -6.895 -38.906 1 35.69 453 ALA B CA 1
ATOM 7183 C C . ALA B 1 453 ? 11.039 -5.754 -39.938 1 35.69 453 ALA B C 1
ATOM 7185 O O . ALA B 1 453 ? 11.656 -5.82 -41 1 35.69 453 ALA B O 1
ATOM 7186 N N . ASN B 1 454 ? 10.391 -4.746 -39.625 1 38.16 454 ASN B N 1
ATOM 7187 C CA . ASN B 1 454 ? 10.414 -3.604 -40.531 1 38.16 454 ASN B CA 1
ATOM 7188 C C . ASN B 1 454 ? 11.742 -2.863 -40.469 1 38.16 454 ASN B C 1
ATOM 7190 O O . ASN B 1 454 ? 12.227 -2.361 -41.469 1 38.16 454 ASN B O 1
ATOM 7194 N N . LEU B 1 455 ? 12.359 -2.746 -39.312 1 35.09 455 LEU B N 1
ATOM 7195 C CA . LEU B 1 455 ? 13.656 -2.08 -39.281 1 35.09 455 LEU B CA 1
ATOM 7196 C C . LEU B 1 455 ? 14.727 -2.955 -39.938 1 35.09 455 LEU B C 1
ATOM 7198 O O . LEU B 1 455 ? 15.625 -2.447 -40.625 1 35.09 455 LEU B O 1
ATOM 7202 N N . SER B 1 456 ? 14.75 -4.207 -39.688 1 35 456 SER B N 1
ATOM 7203 C CA . SER B 1 456 ? 15.711 -5.043 -40.406 1 35 456 SER B CA 1
ATOM 7204 C C . SER B 1 456 ? 15.383 -5.125 -41.875 1 35 456 SER B C 1
ATOM 7206 O O . SER B 1 456 ? 16.25 -5.434 -42.688 1 35 456 SER B O 1
ATOM 7208 N N . GLY B 1 457 ? 14.133 -4.996 -42.281 1 36.22 457 GLY B N 1
ATOM 7209 C CA . GLY B 1 457 ? 13.945 -4.902 -43.719 1 36.22 457 GLY B CA 1
ATOM 7210 C C . GLY B 1 457 ? 14.617 -3.691 -44.344 1 36.22 457 GLY B C 1
ATOM 7211 O O . GLY B 1 457 ? 14.82 -3.635 -45.562 1 36.22 457 GLY B O 1
ATOM 7212 N N . GLY B 1 458 ? 14.852 -2.594 -43.625 1 33.78 458 GLY B N 1
ATOM 7213 C CA . GLY B 1 458 ? 15.617 -1.55 -44.281 1 33.78 458 GLY B CA 1
ATOM 7214 C C . GLY B 1 458 ? 17.094 -1.897 -44.438 1 33.78 458 GLY B C 1
ATOM 7215 O O . GLY B 1 458 ? 17.812 -1.228 -45.188 1 33.78 458 GLY B O 1
ATOM 7216 N N . VAL B 1 459 ? 17.719 -2.764 -43.656 1 32.19 459 VAL B N 1
ATOM 7217 C CA . VAL B 1 459 ? 19.141 -2.998 -43.875 1 32.19 459 VAL B CA 1
ATOM 7218 C C . VAL B 1 459 ? 19.328 -3.932 -45.062 1 32.19 459 VAL B C 1
ATOM 7220 O O . VAL B 1 459 ? 20.453 -4.09 -45.562 1 32.19 459 VAL B O 1
ATOM 7223 N N . SER B 1 460 ? 18.359 -4.637 -45.562 1 29.45 460 SER B N 1
ATOM 7224 C CA . SER B 1 460 ? 18.766 -5.398 -46.75 1 29.45 460 SER B CA 1
ATOM 7225 C C . SER B 1 460 ? 18.938 -4.488 -47.938 1 29.45 460 SER B C 1
ATOM 7227 O O . SER B 1 460 ? 19.516 -4.895 -48.969 1 29.45 460 SER B O 1
ATOM 7229 N N . ASN B 1 461 ? 18.375 -3.334 -48.062 1 27.8 461 ASN B N 1
ATOM 7230 C CA . ASN B 1 461 ? 18.562 -2.717 -49.375 1 27.8 461 ASN B CA 1
ATOM 7231 C C . ASN B 1 461 ? 19.922 -2.033 -49.5 1 27.8 461 ASN B C 1
ATOM 7233 O O . ASN B 1 461 ? 20.172 -1.292 -50.438 1 27.8 461 ASN B O 1
ATOM 7237 N N . PHE B 1 462 ? 20.719 -1.989 -48.406 1 24.12 462 PHE B N 1
ATOM 7238 C CA . PHE B 1 462 ? 21.984 -1.37 -48.75 1 24.12 462 PHE B CA 1
ATOM 7239 C C . PHE B 1 462 ? 22.922 -2.381 -49.406 1 24.12 462 PHE B C 1
ATOM 7241 O O . PHE B 1 462 ? 24.078 -2.076 -49.688 1 24.12 462 PHE B O 1
ATOM 7248 N N . ARG B 1 463 ? 22.469 -3.67 -49.688 1 21.5 463 ARG B N 1
ATOM 7249 C CA . ARG B 1 463 ? 23.312 -4.254 -50.719 1 21.5 463 ARG B CA 1
ATOM 7250 C C . ARG B 1 463 ? 22.812 -3.857 -52.094 1 21.5 463 ARG B C 1
ATOM 7252 O O . ARG B 1 463 ? 21.609 -3.842 -52.375 1 21.5 463 ARG B O 1
#

Nearest PDB structures (foldseek):
  8w15-assembly1_B  TM=2.990E-01  e=6.698E-02  Homo sapiens
  6xr1-assembly1_A  TM=3.468E-01  e=1.674E+00  synthetic construct
  8qah-assembly2_B  TM=2.562E-01  e=2.651E+00  synthetic construct
  8w15-assembly1_B  TM=3.103E-01  e=1.879E-01  Homo sapiens
  6xr1-assembly1_A  TM=3.464E-01  e=1.199E+00  synthetic construct